Protein AF-A0A093XVV0-F1 (afdb_monomer)

InterPro domains:
  IPR002347 Short-chain dehydrogenase/reductase SDR [PF00106] (579-773)
  IPR002347 Short-chain dehydrogenase/reductase SDR [PR00081] (579-596)
  IPR002347 Short-chain dehydrogenase/reductase SDR [PR00081] (660-671)
  IPR002347 Short-chain dehydrogenase/reductase SDR [PR00081] (706-722)
  IPR002347 Short-chain dehydrogenase/reductase SDR [PR00081] (752-769)
  IPR007219 Xylanolytic transcriptional activator, regulatory domain [PF04082] (124-378)
  IPR007219 Xylanolytic transcriptional activator, regulatory domain [SM00906] (229-302)
  IPR036291 NAD(P)-binding domain superfamily [SSF51735] (574-810)
  IPR050987 ABC-transporter-regulating transcription factor-like [PTHR46910] (16-532)

Radius of gyration: 39.23 Å; Cα contacts (8 Å, |Δi|>4): 1080; chains: 1; bounding box: 95×96×108 Å

Nearest PDB structures (foldseek):
  4zgw-assembly1_A  TM=8.790E-01  e=2.803E-12  Serratia marcescens
  3v2g-assembly1_A  TM=8.925E-01  e=7.809E-12  Sinorhizobium meliloti 1021
  4oso-assembly1_B-2  TM=8.470E-01  e=8.413E-11  Streptomyces cyanogenus
  5wuw-assembly1_B-2  TM=8.421E-01  e=4.335E-10  Serratia marcescens
  5wul-assembly1_B  TM=8.349E-01  e=6.017E-10  Serratia marcescens

Secondary structure (DSSP, 8-state):
----TTHHHHHHHT--------------------------SHHHHHHHHHHHHHHHHHHHHHHHHHHHHHHHHHHTTS------PPP---------------------TT-----HHHHHHHHHHHHHTHHHHS--S-HHHHHHHHHHHHHS-GGG--HHHHHHHHHHHHHHHHTTTTS---THHHHHHHHHHHTTHHHHHHS---HHHHHHHHHHHHHHTTSS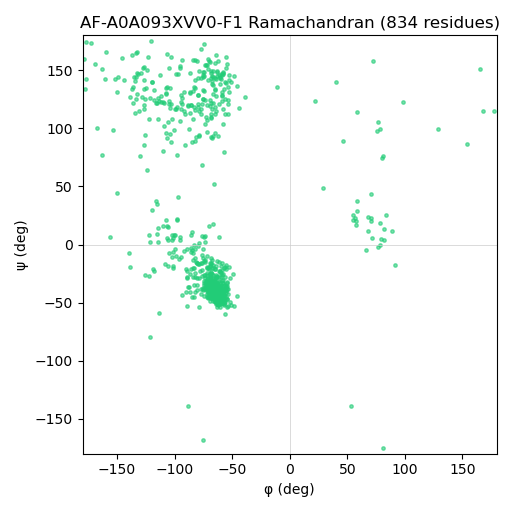--HHHHHHHHHHHHHHHHTTTTBGGGGTTS-HHHHHHHHHHHHHHHHHHHHHHHHHTPPPS--GGG-B-PPPPSS------------------TTEEE-TTS--EEEHHHHHHHHHHHHHHHHHHHT-HHHHHS-HHHHHHHHHHHHHHHHHHHHHS-GGGSTTTHHHHS-HHHHHHHHHHHHHHHHHHHHHTT--TT-HHHHHHHHHHHHH-----PPTTHHHHHHHHHHHHHHHHHSS---HHHHHHHHHHHHHHHHHHHHHHHH-TTSS--HHHHHHHHHHHHHHHHHHHHH--HHHHHHHHHHHHHHHHHHHSS---TTTTTS--SSSSB-SS--GGG-TT-GGG--BT-EEEEETTTSHHHHHHHHHHHHTTBSEEEEEES-HHHHHHHHHHHHHH-TT--SEEEEEE--TT-HHHHHHHHHHHHHHTTSPPEEEEEE----PPPP--STT--HHHHHHHHIIIIIIHHHHHHHHGGGEEEEEEEEEE--GGGTSSP-TT-HHHHHHHHHHHHHHHHHHHH-TTSEEEEEE--SB--TTTTTS---S---B-THHHHHHHHHHHSGGGGGGTT-EEETTB-HHHHHHTHHHHHHSSTT----TTS--

Foldseek 3Di:
DDDDLLVVLCVLLDDDDDDDDDDDDDPDDDDDDDDDDDDDDPVVVVVVVVVVVVVVVVVVVVVVVVVVVVVVVVVVVPPPDDDDDDDDDDDPDPDDDDDDDDDDDDDPQQLDDPDPVLLVQLLVLLCVFVCLQQVLDDSVVLVCLSVVQVVDDRVPHDLLSSLLSLLSNLVSVVLCVSVDPPNVSSVVSLVSSVSCLCCLLVHDDDSSSLSSLLSSLVQQLLDPDCPVSQVSLLSSLVSLVVCPLQAPVSPVPPDPVVNLSSVSSNLSSLLSQLLSCLVVLNARNDDPVSGHDDQQDPDQPPDDDDDDDDDDDDRRDGSWFAWPVRPDIDNLSSLSSSLSSLSNLLSCLPRDPVNVVDDPVRSVVSLVSSVVSLVSSVVVDDPCLFLQNVVPIHDLSVLLSSLLSLLSSLVSVCSSQVLFLPRCLNLVQLVCCLPPVRQRDGGPPLVVNLVSLLSSLVSVLPRDQDDSRSCSSRVRSNLSSLSSLLSVCVVPLDDDDPPRSVVSNVSNLVSLVVNCVVPVDPVSVVSSVSSCSSVVSVVVVDPPDLQSVPDRDPAPFFALEDDDLLQLQDLQLAQAAAEEEFEPCLWFLNLLLLLSNLNSHYQEYEYEEADPVSQVVSQVNSCVSNPVRRYHYHYFHDDLLDLVRLLVRLVVRCVSSVVAAHQEYEADDAAQQFFDAPPPDDPVSLVVRCSCLPSSLVSNCVNNVVRHDLAHEYEYAAAPLCADDDDHRRVSNNVSRVNSLVVQLVVCVVRVSYQYEYEHEAAADIPNCVPPDPPSNDHGDSNLSSSLSSVCSGPLNSLCGSFYYYSRHDSVRCSVCSVVSNPDCPRHRDDPPDDD

Mean predicted aligned error: 19.04 Å

pLDDT: mean 79.15, std 22.07, range [22.97, 98.75]

Structure (mmCIF, N/CA/C/O backbone):
data_AF-A0A093XVV0-F1
#
_entry.id   AF-A0A093XVV0-F1
#
loop_
_atom_site.group_PDB
_atom_site.id
_atom_site.type_symbol
_atom_site.label_atom_id
_atom_site.label_alt_id
_atom_site.label_comp_id
_atom_site.label_asym_id
_atom_site.label_entity_id
_atom_site.label_seq_id
_atom_site.pdbx_PDB_ins_code
_atom_site.Cartn_x
_atom_site.Cartn_y
_atom_site.Cartn_z
_atom_site.occupancy
_atom_site.B_iso_or_equiv
_atom_site.auth_seq_id
_atom_site.auth_comp_id
_atom_site.auth_asym_id
_atom_site.auth_atom_id
_atom_site.pdbx_PDB_model_num
ATOM 1 N N . MET A 1 1 ? -4.911 26.317 -41.797 1.00 25.27 1 MET A N 1
ATOM 2 C CA . MET A 1 1 ? -5.231 24.980 -41.267 1.00 25.27 1 MET A CA 1
ATOM 3 C C . MET A 1 1 ? -3.935 24.187 -41.222 1.00 25.27 1 MET A C 1
ATOM 5 O O . MET A 1 1 ? -3.570 23.595 -42.224 1.00 25.27 1 MET A O 1
ATOM 9 N N . ARG A 1 2 ? -3.163 24.327 -40.141 1.00 24.09 2 ARG A N 1
ATOM 10 C CA . ARG A 1 2 ? -1.991 23.500 -39.809 1.00 24.09 2 ARG A CA 1
ATOM 11 C C . ARG A 1 2 ? -1.905 23.468 -38.283 1.00 24.09 2 ARG A C 1
ATOM 13 O O . ARG A 1 2 ? -2.111 24.510 -37.657 1.00 24.09 2 ARG A O 1
ATOM 20 N N . ASN A 1 3 ? -1.746 22.259 -37.763 1.00 27.17 3 ASN A N 1
ATOM 21 C CA . ASN A 1 3 ? -2.127 21.827 -36.424 1.00 27.17 3 ASN A CA 1
ATOM 22 C C . ASN A 1 3 ? -1.099 22.192 -35.339 1.00 27.17 3 ASN A C 1
ATOM 24 O O . ASN A 1 3 ? 0.059 22.476 -35.624 1.00 27.17 3 ASN A O 1
ATOM 28 N N . SER A 1 4 ? -1.597 22.223 -34.101 1.00 28.94 4 SER A N 1
ATOM 29 C CA . SER A 1 4 ? -0.905 22.454 -32.824 1.00 28.94 4 SER A CA 1
ATOM 30 C C . SER A 1 4 ? -0.207 21.167 -32.327 1.00 28.94 4 SER A C 1
ATOM 32 O O . SER A 1 4 ? -0.681 20.088 -32.684 1.00 28.94 4 SER A O 1
ATOM 34 N N . PRO A 1 5 ? 0.824 21.232 -31.453 1.00 34.84 5 PRO A N 1
ATOM 35 C CA . PRO A 1 5 ? 1.536 20.063 -30.896 1.00 34.84 5 PRO A CA 1
ATOM 36 C C . PRO A 1 5 ? 0.657 19.017 -30.183 1.00 34.84 5 PRO A C 1
ATOM 38 O O . PRO A 1 5 ? 1.076 17.879 -30.022 1.00 34.84 5 PRO A O 1
ATOM 41 N N . ILE A 1 6 ? -0.572 19.368 -29.790 1.00 34.62 6 ILE A N 1
ATOM 42 C CA . ILE A 1 6 ? -1.520 18.439 -29.144 1.00 34.62 6 ILE A CA 1
ATOM 43 C C . ILE A 1 6 ? -2.152 17.464 -30.163 1.00 34.62 6 ILE A C 1
ATOM 45 O O . ILE A 1 6 ? -2.550 16.365 -29.805 1.00 34.62 6 ILE A O 1
ATOM 49 N N . CYS A 1 7 ? -2.168 17.807 -31.455 1.00 30.56 7 CYS A N 1
ATOM 50 C CA . CYS A 1 7 ? -2.808 16.998 -32.500 1.00 30.56 7 CYS A CA 1
ATOM 51 C C . CYS A 1 7 ? -1.950 15.800 -32.969 1.00 30.56 7 CYS A C 1
ATOM 53 O O . CYS A 1 7 ? -2.472 14.879 -33.589 1.00 30.56 7 CYS A O 1
ATOM 55 N N . ASN A 1 8 ? -0.641 15.793 -32.677 1.00 37.84 8 ASN A N 1
ATOM 56 C CA . ASN A 1 8 ? 0.254 14.676 -33.019 1.00 37.84 8 ASN A CA 1
ATOM 57 C C . ASN A 1 8 ? 0.120 13.482 -32.058 1.00 37.84 8 ASN A C 1
ATOM 59 O O . ASN A 1 8 ? 0.412 12.355 -32.448 1.00 37.84 8 ASN A O 1
ATOM 63 N N . ILE A 1 9 ? -0.375 13.706 -30.834 1.00 38.22 9 ILE A N 1
ATOM 64 C CA . ILE A 1 9 ? -0.679 12.629 -29.879 1.00 38.22 9 ILE A CA 1
ATOM 65 C C . ILE A 1 9 ? -1.814 11.746 -30.428 1.00 38.22 9 ILE A C 1
ATOM 67 O O . ILE A 1 9 ? -1.700 10.522 -30.408 1.00 38.22 9 ILE A O 1
ATOM 71 N N . ASP A 1 10 ? -2.848 12.353 -31.020 1.00 37.66 10 ASP A N 1
ATOM 72 C CA . ASP A 1 10 ? -3.985 11.630 -31.610 1.00 37.66 10 ASP A CA 1
ATOM 73 C C . ASP A 1 10 ? -3.591 10.815 -32.857 1.00 37.66 10 ASP A C 1
ATOM 75 O O . ASP A 1 10 ? -4.091 9.709 -33.069 1.00 37.66 10 ASP A O 1
ATOM 79 N N . PHE A 1 11 ? -2.653 11.325 -33.668 1.00 38.41 11 PHE A N 1
ATOM 80 C CA . PHE A 1 11 ? -2.152 10.640 -34.870 1.00 38.41 11 PHE A CA 1
ATOM 81 C C . PHE A 1 11 ? -1.317 9.388 -34.539 1.00 38.41 11 PHE A C 1
ATOM 83 O O . PHE A 1 11 ? -1.347 8.415 -35.288 1.00 38.41 11 PHE A O 1
ATOM 90 N N . ILE A 1 12 ? -0.614 9.385 -33.401 1.00 41.31 12 ILE A N 1
ATOM 91 C CA . ILE A 1 12 ? 0.257 8.284 -32.944 1.00 41.31 12 ILE A CA 1
ATOM 92 C C . ILE A 1 12 ? -0.513 7.240 -32.104 1.00 41.31 12 ILE A C 1
ATOM 94 O O . ILE A 1 12 ? -0.099 6.081 -32.041 1.00 41.31 12 ILE A O 1
ATOM 98 N N . LEU A 1 13 ? -1.647 7.616 -31.492 1.00 40.50 13 LEU A N 1
ATOM 99 C CA . LEU A 1 13 ? -2.481 6.745 -30.644 1.00 40.50 13 LEU A CA 1
ATOM 100 C C . LEU A 1 13 ? -3.732 6.160 -31.338 1.00 40.50 13 LEU A C 1
ATOM 102 O O . LEU A 1 13 ? -4.419 5.329 -30.749 1.00 40.50 13 LEU A O 1
ATOM 106 N N . GLY A 1 14 ? -4.014 6.522 -32.594 1.00 37.97 14 GLY A N 1
ATOM 107 C CA . GLY A 1 14 ? -4.939 5.779 -33.460 1.00 37.97 14 GLY A CA 1
ATOM 108 C C . GLY A 1 14 ? -6.435 5.844 -33.107 1.00 37.97 14 GLY A C 1
ATOM 109 O O . GLY A 1 14 ? -7.109 4.818 -33.204 1.00 37.97 14 GLY A O 1
ATOM 110 N N . GLN A 1 15 ? -6.998 7.013 -32.761 1.00 33.81 15 GLN A N 1
ATOM 111 C CA . GLN A 1 15 ? -8.463 7.185 -32.655 1.00 33.81 15 GLN A CA 1
ATOM 112 C C . GLN A 1 15 ? -9.018 8.456 -33.329 1.00 33.81 15 GLN A C 1
ATOM 114 O O . GLN A 1 15 ? -8.403 9.517 -33.348 1.00 33.81 15 GLN A O 1
ATOM 119 N N . MET A 1 16 ? -10.217 8.306 -33.912 1.00 27.69 16 MET A N 1
ATOM 120 C CA . MET A 1 16 ? -10.989 9.311 -34.654 1.00 27.69 16 MET A CA 1
ATOM 121 C C . MET A 1 16 ? -11.747 10.299 -33.740 1.00 27.69 16 MET A C 1
ATOM 123 O O . MET A 1 16 ? -12.594 9.882 -32.963 1.00 27.69 16 MET A O 1
ATOM 127 N N . SER A 1 17 ? -11.552 11.598 -34.009 1.00 30.33 17 SER A N 1
ATOM 128 C CA . SER A 1 17 ? -12.531 12.711 -33.983 1.00 30.33 17 SER A CA 1
ATOM 129 C C . SER A 1 17 ? -13.304 13.053 -32.691 1.00 30.33 17 SER A C 1
ATOM 131 O O . SER A 1 17 ? -14.309 12.416 -32.381 1.00 30.33 17 SER A O 1
ATOM 133 N N . LEU A 1 18 ? -13.016 14.245 -32.140 1.00 29.59 18 LEU A N 1
ATOM 134 C CA . LEU A 1 18 ? -14.017 15.279 -31.808 1.00 29.59 18 LEU A CA 1
ATOM 135 C C . LEU A 1 18 ? -13.384 16.690 -31.868 1.00 29.59 18 LEU A C 1
ATOM 137 O O . LEU A 1 18 ? -12.212 16.875 -31.557 1.00 29.59 18 LEU A O 1
ATOM 141 N N . ASP A 1 19 ? -14.167 17.655 -32.354 1.00 31.06 19 ASP A N 1
ATOM 142 C CA . ASP A 1 19 ? -13.790 18.986 -32.858 1.00 31.06 19 ASP A CA 1
ATOM 143 C C . ASP A 1 19 ? -12.765 19.798 -32.033 1.00 31.06 19 ASP A C 1
ATOM 145 O O . ASP A 1 19 ? -13.051 20.282 -30.939 1.00 31.06 19 ASP A O 1
ATOM 149 N N . CYS A 1 20 ? -11.602 20.081 -32.636 1.00 28.55 20 CYS A N 1
ATOM 150 C CA . CYS A 1 20 ? -10.628 21.057 -32.137 1.00 28.55 20 CYS A CA 1
ATOM 151 C C . CYS A 1 20 ? -10.631 22.318 -33.022 1.00 28.55 20 CYS A C 1
ATOM 153 O O . CYS A 1 20 ? -9.959 22.388 -34.054 1.00 28.55 20 CYS A O 1
ATOM 155 N N . THR A 1 21 ? -11.378 23.352 -32.629 1.00 28.06 21 THR A N 1
ATOM 156 C CA . THR A 1 21 ? -11.280 24.687 -33.241 1.00 28.06 21 THR A CA 1
ATOM 157 C C . THR A 1 21 ? -10.262 25.542 -32.493 1.00 28.06 21 THR A C 1
ATOM 159 O O . THR A 1 21 ? -10.625 26.334 -31.625 1.00 28.06 21 THR A O 1
ATOM 162 N N . TYR A 1 22 ? -8.981 25.433 -32.851 1.00 29.73 22 TYR A N 1
ATOM 163 C CA . TYR A 1 22 ? -7.986 26.434 -32.461 1.00 29.73 22 TYR A CA 1
ATOM 164 C C . TYR A 1 22 ? -7.082 26.824 -33.636 1.00 29.73 22 TYR A C 1
ATOM 166 O O . TYR A 1 22 ? -6.272 26.041 -34.131 1.00 29.73 22 TYR A O 1
ATOM 174 N N . THR A 1 23 ? -7.207 28.073 -34.087 1.00 26.28 23 THR A N 1
ATOM 175 C CA . THR A 1 23 ? -6.284 28.713 -35.035 1.00 26.28 23 THR A CA 1
ATOM 176 C C . THR A 1 23 ? -5.222 29.514 -34.285 1.00 26.28 23 THR A C 1
ATOM 178 O O . THR A 1 23 ? -5.555 30.454 -33.568 1.00 26.28 23 THR A O 1
ATOM 181 N N . ALA A 1 24 ? -3.945 29.197 -34.512 1.00 26.41 24 ALA A N 1
ATOM 182 C CA . ALA A 1 24 ? -2.809 29.958 -33.991 1.00 26.41 24 ALA A CA 1
ATOM 183 C C . ALA A 1 24 ? -2.793 31.422 -34.499 1.00 26.41 24 ALA A C 1
ATOM 185 O O . ALA A 1 24 ? -3.068 31.659 -35.684 1.00 26.41 24 ALA A O 1
ATOM 186 N N . PRO A 1 25 ? -2.389 32.416 -33.680 1.00 27.45 25 PRO A N 1
ATOM 187 C CA . PRO A 1 25 ? -2.110 33.755 -34.177 1.00 27.45 25 PRO A CA 1
ATOM 188 C C . PRO A 1 25 ? -0.802 33.750 -34.980 1.00 27.45 25 PRO A C 1
ATOM 190 O O . PRO A 1 25 ? 0.302 33.669 -34.443 1.00 27.45 25 PRO A O 1
ATOM 193 N N . CYS A 1 26 ? -0.930 33.865 -36.301 1.00 27.11 26 CYS A N 1
ATOM 194 C CA . CYS A 1 26 ? 0.183 34.142 -37.203 1.00 27.11 26 CYS A CA 1
ATOM 195 C C . CYS A 1 26 ? 0.714 35.560 -36.934 1.00 27.11 26 CYS A C 1
ATOM 197 O O . CYS A 1 26 ? -0.055 36.524 -36.973 1.00 27.11 26 CYS A O 1
ATOM 199 N N . ARG A 1 27 ? 2.032 35.726 -36.745 1.00 32.19 27 ARG A N 1
ATOM 200 C CA . ARG A 1 27 ? 2.683 37.044 -36.857 1.00 32.19 27 ARG A CA 1
ATOM 201 C C . ARG A 1 27 ? 2.506 37.549 -38.294 1.00 32.19 27 ARG A C 1
ATOM 203 O O . ARG A 1 27 ? 3.304 37.228 -39.166 1.00 32.19 27 ARG A O 1
ATOM 210 N N . LYS A 1 28 ? 1.458 38.331 -38.557 1.00 25.73 28 LYS A N 1
ATOM 211 C CA . LYS A 1 28 ? 1.384 39.199 -39.737 1.00 25.73 28 LYS A CA 1
ATOM 212 C C . LYS A 1 28 ? 1.788 40.606 -39.320 1.00 25.73 28 LYS A C 1
ATOM 214 O O . LYS A 1 28 ? 1.143 41.227 -38.481 1.00 25.73 28 LYS A O 1
ATOM 219 N N . SER A 1 29 ? 2.865 41.107 -39.913 1.00 38.34 29 SER A N 1
ATOM 220 C CA . SER A 1 29 ? 3.186 42.529 -39.891 1.00 38.34 29 SER A CA 1
ATOM 221 C C . SER A 1 29 ? 2.167 43.278 -40.752 1.00 38.34 29 SER A C 1
ATOM 223 O O . SER A 1 29 ? 2.097 43.041 -41.958 1.00 38.34 29 SER A O 1
ATOM 225 N N . THR A 1 30 ? 1.413 44.204 -40.165 1.00 24.67 30 THR A N 1
ATOM 226 C CA . THR A 1 30 ? 0.626 45.193 -40.921 1.00 24.67 30 THR A CA 1
ATOM 227 C C . THR A 1 30 ? 0.842 46.599 -40.353 1.00 24.67 30 THR A C 1
ATOM 229 O O . THR A 1 30 ? 1.138 46.746 -39.167 1.00 24.67 30 THR A O 1
ATOM 232 N N . PRO A 1 31 ? 0.796 47.638 -41.206 1.00 28.20 31 PRO A N 1
ATOM 233 C CA . PRO A 1 31 ? 1.583 48.850 -41.045 1.00 28.20 31 PRO A CA 1
ATOM 234 C C . PRO A 1 31 ? 0.909 49.897 -40.157 1.00 28.20 31 PRO A C 1
ATOM 236 O O . PRO A 1 31 ? -0.310 50.063 -40.149 1.00 28.20 31 PRO A O 1
ATOM 239 N N . ARG A 1 32 ? 1.749 50.655 -39.447 1.00 30.11 32 ARG A N 1
ATOM 240 C CA . ARG A 1 32 ? 1.385 51.791 -38.590 1.00 30.11 32 ARG A CA 1
ATOM 241 C C . ARG A 1 32 ? 0.534 52.821 -39.354 1.00 30.11 32 ARG A C 1
ATOM 243 O O . ARG A 1 32 ? 1.024 53.450 -40.290 1.00 30.11 32 ARG A O 1
ATOM 250 N N . LYS A 1 33 ? -0.687 53.091 -38.876 1.00 26.88 33 LYS A N 1
ATOM 251 C CA . LYS A 1 33 ? -1.415 54.349 -39.129 1.00 26.88 33 LYS A CA 1
ATOM 252 C C . LYS A 1 33 ? -1.676 55.076 -37.806 1.00 26.88 33 LYS A C 1
ATOM 254 O O . LYS A 1 33 ? -2.228 54.513 -36.870 1.00 26.88 33 LYS A O 1
ATOM 259 N N . ARG A 1 34 ? -1.214 56.329 -37.756 1.00 34.00 34 ARG A N 1
ATOM 260 C CA . ARG A 1 34 ? -1.317 57.304 -36.654 1.00 34.00 34 ARG A CA 1
ATOM 261 C C . ARG A 1 34 ? -2.769 57.704 -36.343 1.00 34.00 34 ARG A C 1
ATOM 263 O O . ARG A 1 34 ? -3.510 57.990 -37.278 1.00 34.00 34 ARG A O 1
ATOM 270 N N . ARG A 1 35 ? -3.074 57.891 -35.050 1.00 23.53 35 ARG A N 1
ATOM 271 C CA . ARG A 1 35 ? -3.930 58.949 -34.444 1.00 23.53 35 ARG A CA 1
ATOM 272 C C . ARG A 1 35 ? -3.709 58.913 -32.918 1.00 23.53 35 ARG A C 1
ATOM 274 O O . ARG A 1 35 ? -3.916 57.873 -32.315 1.00 23.53 35 ARG A O 1
ATOM 281 N N . SER A 1 36 ? -2.897 59.817 -32.363 1.00 24.19 36 SER A N 1
ATOM 282 C CA . SER A 1 36 ? -3.234 61.129 -31.762 1.00 24.19 36 SER A CA 1
ATOM 283 C C . SER A 1 36 ? -3.876 61.049 -30.364 1.00 24.19 36 SER A C 1
ATOM 285 O O . SER A 1 36 ? -5.078 60.848 -30.242 1.00 24.19 36 SER A O 1
ATOM 287 N N . SER A 1 37 ? -3.011 61.229 -29.357 1.00 33.50 37 SER A N 1
ATOM 288 C CA . SER A 1 37 ? -3.169 61.921 -28.061 1.00 33.50 37 SER A CA 1
ATOM 289 C C . SER A 1 37 ? -4.570 62.129 -27.466 1.00 33.50 37 SER A C 1
ATOM 291 O O . SER A 1 37 ? -5.359 62.891 -28.021 1.00 33.50 37 SER A O 1
ATOM 293 N N . THR A 1 38 ? -4.791 61.640 -26.237 1.00 32.31 38 THR A N 1
ATOM 294 C CA . THR A 1 38 ? -4.938 62.483 -25.020 1.00 32.31 38 THR A CA 1
ATOM 295 C C . THR A 1 38 ? -5.243 61.641 -23.771 1.00 32.31 38 THR A C 1
ATOM 297 O O . THR A 1 38 ? -6.306 61.035 -23.692 1.00 32.31 38 THR A O 1
ATOM 300 N N . LYS A 1 39 ? -4.300 61.648 -22.813 1.00 30.11 39 LYS A N 1
ATOM 301 C CA . LYS A 1 39 ? -4.445 61.714 -21.337 1.00 30.11 39 LYS A CA 1
ATOM 302 C C . LYS A 1 39 ? -3.232 61.070 -20.648 1.00 30.11 39 LYS A C 1
ATOM 304 O O . LYS A 1 39 ? -3.223 59.881 -20.354 1.00 30.11 39 LYS A O 1
ATOM 309 N N . SER A 1 40 ? -2.206 61.902 -20.463 1.00 44.72 40 SER A N 1
ATOM 310 C CA . SER A 1 40 ? -1.313 61.913 -19.298 1.00 44.72 40 SER A CA 1
ATOM 311 C C . SER A 1 40 ? -2.124 62.467 -18.099 1.00 44.72 40 SER A C 1
ATOM 313 O O . SER A 1 40 ? -3.169 63.078 -18.321 1.00 44.72 40 SER A O 1
ATOM 315 N N . ASP A 1 41 ? -1.858 62.189 -16.822 1.00 37.47 41 ASP A N 1
ATOM 316 C CA . ASP A 1 41 ? -0.608 62.441 -16.090 1.00 37.47 41 ASP A CA 1
ATOM 317 C C . ASP A 1 41 ? -0.409 61.506 -14.865 1.00 37.47 41 ASP A C 1
ATOM 319 O O . ASP A 1 41 ? 0.538 61.689 -14.103 1.00 37.47 41 ASP A O 1
ATOM 323 N N . ASP A 1 42 ? -1.267 60.498 -14.654 1.00 40.62 42 ASP A N 1
ATOM 324 C CA . ASP A 1 42 ? -1.315 59.753 -13.375 1.00 40.62 42 ASP A CA 1
ATOM 325 C C . ASP A 1 42 ? -0.280 58.606 -13.264 1.00 40.62 42 ASP A C 1
ATOM 327 O O . ASP A 1 42 ? 0.216 58.298 -12.181 1.00 40.62 42 ASP A O 1
ATOM 331 N N . ASP A 1 43 ? 0.129 58.007 -14.390 1.00 44.00 43 ASP A N 1
ATOM 332 C CA . ASP A 1 43 ? 1.042 56.846 -14.392 1.00 44.00 43 ASP A CA 1
ATOM 333 C C . ASP A 1 43 ? 2.525 57.221 -14.226 1.00 44.00 43 ASP A C 1
ATOM 335 O O . ASP A 1 43 ? 3.309 56.455 -13.664 1.00 44.00 43 ASP A O 1
ATOM 339 N N . THR A 1 44 ? 2.928 58.416 -14.670 1.00 47.78 44 THR A N 1
ATOM 340 C CA . THR A 1 44 ? 4.332 58.865 -14.625 1.00 47.78 44 THR A CA 1
ATOM 341 C C . THR A 1 44 ? 4.816 59.142 -13.204 1.00 47.78 44 THR A C 1
ATOM 343 O O . THR A 1 44 ? 5.951 58.803 -12.869 1.00 47.78 44 THR A O 1
ATOM 346 N N . SER A 1 45 ? 3.937 59.674 -12.350 1.00 48.94 45 SER A N 1
ATOM 347 C CA . SER A 1 45 ? 4.196 59.913 -10.925 1.00 48.94 45 SER A CA 1
ATOM 348 C C . SER A 1 45 ? 4.548 58.608 -10.198 1.00 48.94 45 SER A C 1
ATOM 350 O O . SER A 1 45 ? 5.591 58.508 -9.555 1.00 48.94 45 SER A O 1
ATOM 352 N N . ASN A 1 46 ? 3.745 57.562 -10.413 1.00 47.72 46 ASN A N 1
ATOM 353 C CA . ASN A 1 46 ? 3.887 56.267 -9.748 1.00 47.72 46 ASN A CA 1
ATOM 354 C C . ASN A 1 46 ? 5.165 55.518 -10.178 1.00 47.72 46 ASN A C 1
ATOM 356 O O . ASN A 1 46 ? 5.855 54.908 -9.360 1.00 47.72 46 ASN A O 1
ATOM 360 N N . THR A 1 47 ? 5.551 55.611 -11.454 1.00 54.53 47 THR A N 1
ATOM 361 C CA . THR A 1 47 ? 6.817 55.026 -11.925 1.00 54.53 47 THR A CA 1
ATOM 362 C C . THR A 1 47 ? 8.053 55.748 -11.400 1.00 54.53 47 THR A C 1
ATOM 364 O O . THR A 1 47 ? 9.048 55.088 -11.113 1.00 54.53 47 THR A O 1
ATOM 367 N N . GLN A 1 48 ? 7.999 57.070 -11.220 1.00 61.41 48 GLN A N 1
ATOM 368 C CA . GLN A 1 48 ? 9.144 57.847 -10.740 1.00 61.41 48 GLN A CA 1
ATOM 369 C C . GLN A 1 48 ? 9.416 57.589 -9.250 1.00 61.41 48 GLN A C 1
ATOM 371 O O . GLN A 1 48 ? 10.569 57.432 -8.853 1.00 61.41 48 GLN A O 1
ATOM 376 N N . SER A 1 49 ? 8.357 57.445 -8.443 1.00 60.56 49 SER A N 1
ATOM 377 C CA . SER A 1 49 ? 8.464 57.080 -7.023 1.00 60.56 49 SER A CA 1
ATOM 378 C C . SER A 1 49 ? 9.048 55.679 -6.827 1.00 60.56 49 SER A C 1
ATOM 380 O O . SER A 1 49 ? 9.855 55.453 -5.928 1.00 60.56 49 SER A O 1
ATOM 382 N N . ARG A 1 50 ? 8.672 54.728 -7.694 1.00 56.91 50 ARG A N 1
ATOM 383 C CA . ARG A 1 50 ? 9.191 53.351 -7.656 1.00 56.91 50 ARG A CA 1
ATOM 384 C C . ARG A 1 50 ? 10.648 53.259 -8.099 1.00 56.91 50 ARG A C 1
ATOM 386 O O . ARG A 1 50 ? 11.363 52.401 -7.592 1.00 56.91 50 ARG A O 1
ATOM 393 N N . LEU A 1 51 ? 11.081 54.130 -9.011 1.00 65.62 51 LEU A N 1
ATOM 394 C CA . LEU A 1 51 ? 12.475 54.189 -9.452 1.00 65.62 51 LEU A CA 1
ATOM 395 C C . LEU A 1 51 ? 13.381 54.756 -8.352 1.00 65.62 51 LEU A C 1
ATOM 397 O O . LEU A 1 51 ? 14.386 54.134 -8.033 1.00 65.62 51 LEU A O 1
ATOM 401 N N . GLN A 1 52 ? 12.965 55.845 -7.696 1.00 68.12 52 GLN A N 1
ATOM 402 C CA . GLN A 1 52 ? 13.703 56.409 -6.558 1.00 68.12 52 GLN A CA 1
ATOM 403 C C . GLN A 1 52 ? 13.821 55.416 -5.398 1.00 68.12 52 GLN A C 1
ATOM 405 O O . GLN A 1 52 ? 14.886 55.292 -4.809 1.00 68.12 52 GLN A O 1
ATOM 410 N N . HIS A 1 53 ? 12.761 54.656 -5.106 1.00 63.69 53 HIS A N 1
ATOM 411 C CA . HIS A 1 53 ? 12.803 53.638 -4.054 1.00 63.69 53 HIS A CA 1
ATOM 412 C C . HIS A 1 53 ? 13.771 52.484 -4.371 1.00 63.69 53 HIS A C 1
ATOM 414 O O . HIS A 1 53 ? 14.453 51.985 -3.478 1.00 63.69 53 HIS A O 1
ATOM 420 N N . LEU A 1 54 ? 13.854 52.071 -5.640 1.00 61.28 54 LEU A N 1
ATOM 421 C CA . LEU A 1 54 ? 14.799 51.042 -6.080 1.00 61.28 54 LEU A CA 1
ATOM 422 C C . LEU A 1 54 ? 16.247 51.544 -6.077 1.00 61.28 54 LEU A C 1
ATOM 424 O O . LEU A 1 54 ? 17.141 50.775 -5.740 1.00 61.28 54 LEU A O 1
ATOM 428 N N . GLU A 1 55 ? 16.483 52.814 -6.403 1.00 71.81 55 GLU A N 1
ATOM 429 C CA . GLU A 1 55 ? 17.817 53.422 -6.331 1.00 71.81 55 GLU A CA 1
ATOM 430 C C . GLU A 1 55 ? 18.320 53.503 -4.880 1.00 71.81 55 GLU A C 1
ATOM 432 O O . GLU A 1 55 ? 19.456 53.114 -4.619 1.00 71.81 55 GLU A O 1
ATOM 437 N N . THR A 1 56 ? 17.460 53.865 -3.918 1.00 76.75 56 THR A N 1
ATOM 438 C CA . THR A 1 56 ? 17.825 53.873 -2.486 1.00 76.75 56 THR A CA 1
ATOM 439 C C . THR A 1 56 ? 18.155 52.471 -1.959 1.00 76.75 56 THR A C 1
ATOM 441 O O . THR A 1 56 ? 19.129 52.297 -1.235 1.00 76.75 56 THR A O 1
ATOM 444 N N . LEU A 1 57 ? 17.395 51.448 -2.370 1.00 63.84 57 LEU A N 1
ATOM 445 C CA . LEU A 1 57 ? 17.650 50.052 -1.985 1.00 63.84 57 LEU A CA 1
ATOM 446 C C . LEU A 1 57 ? 18.969 49.509 -2.553 1.00 63.84 57 LEU A C 1
ATOM 448 O O . LEU A 1 57 ? 19.632 48.695 -1.912 1.00 63.84 57 LEU A O 1
ATOM 452 N N . VAL A 1 58 ? 19.355 49.942 -3.756 1.00 67.31 58 VAL A N 1
ATOM 453 C CA . VAL A 1 58 ? 20.633 49.556 -4.369 1.00 67.31 58 VAL A CA 1
ATOM 454 C C . VAL A 1 58 ? 21.805 50.251 -3.672 1.00 67.31 58 VAL A C 1
ATOM 456 O O . VAL A 1 58 ? 22.841 49.615 -3.475 1.00 67.31 58 VAL A O 1
ATOM 459 N N . GLU A 1 59 ? 21.651 51.505 -3.242 1.00 70.94 59 GLU A N 1
ATOM 460 C CA . GLU A 1 59 ? 22.669 52.199 -2.441 1.00 70.94 59 GLU A CA 1
ATOM 461 C C . GLU A 1 59 ? 22.857 51.542 -1.063 1.00 70.94 59 GLU A C 1
ATOM 463 O O . GLU A 1 59 ? 23.994 51.226 -0.710 1.00 70.94 59 GLU A O 1
ATOM 468 N N . GLU A 1 60 ? 21.774 51.198 -0.355 1.00 67.81 60 GLU A N 1
ATOM 469 C CA . GLU A 1 60 ? 21.840 50.475 0.930 1.00 67.81 60 GLU A CA 1
ATOM 470 C C . GLU A 1 60 ? 22.506 49.092 0.792 1.00 67.81 60 GLU A C 1
ATOM 472 O O . GLU A 1 60 ? 23.364 48.721 1.596 1.00 67.81 60 GLU A O 1
ATOM 477 N N . LEU A 1 61 ? 22.182 48.331 -0.260 1.00 58.94 61 LEU A N 1
ATOM 478 C CA . LEU A 1 61 ? 22.817 47.033 -0.535 1.00 58.94 61 LEU A CA 1
ATOM 479 C C . LEU A 1 61 ? 24.308 47.166 -0.868 1.00 58.94 61 LEU A C 1
ATOM 481 O O . LEU A 1 61 ? 25.101 46.302 -0.495 1.00 58.94 61 LEU A O 1
ATOM 485 N N . THR A 1 62 ? 24.705 48.248 -1.537 1.00 67.06 62 THR A N 1
ATOM 486 C CA . THR A 1 62 ? 26.108 48.493 -1.899 1.00 67.06 62 THR A CA 1
ATOM 487 C C . THR A 1 62 ? 26.943 48.883 -0.674 1.00 67.06 62 THR A C 1
ATOM 489 O O . THR A 1 62 ? 28.106 48.491 -0.567 1.00 67.06 62 THR A O 1
ATOM 492 N N . GLU A 1 63 ? 26.353 49.593 0.289 1.00 65.31 63 GLU A N 1
ATOM 493 C CA . GLU A 1 63 ? 26.991 49.919 1.570 1.00 65.31 63 GLU A CA 1
ATOM 494 C C . GLU A 1 63 ? 27.127 48.679 2.472 1.00 65.31 63 GLU A C 1
ATOM 496 O O . GLU A 1 63 ? 28.187 48.448 3.055 1.00 65.31 63 GLU A O 1
ATOM 501 N N . HIS A 1 64 ? 26.114 47.806 2.493 1.00 57.00 64 HIS A N 1
ATOM 502 C CA . HIS A 1 64 ? 26.157 46.532 3.221 1.00 57.00 64 HIS A CA 1
ATOM 503 C C . HIS A 1 64 ? 27.201 45.543 2.673 1.00 57.00 64 HIS A C 1
ATOM 505 O O . HIS A 1 64 ? 27.814 44.812 3.452 1.00 57.00 64 HIS A O 1
ATOM 511 N N . VAL A 1 65 ? 27.440 45.529 1.356 1.00 58.06 65 VAL A N 1
ATOM 512 C CA . VAL A 1 65 ? 28.491 44.696 0.743 1.00 58.06 65 VAL A CA 1
ATOM 513 C C . VAL A 1 65 ? 29.889 45.217 1.095 1.00 58.06 65 VAL A C 1
ATOM 515 O O . VAL A 1 65 ? 30.758 44.413 1.422 1.00 58.06 65 VAL A O 1
ATOM 518 N N . LYS A 1 66 ? 30.096 46.540 1.154 1.00 56.69 66 LYS A N 1
ATOM 519 C CA . LYS A 1 66 ? 31.380 47.122 1.589 1.00 56.69 66 LYS A CA 1
ATOM 520 C C . LYS A 1 66 ? 31.719 46.811 3.049 1.00 56.69 66 LYS A C 1
ATOM 522 O O . LYS A 1 66 ? 32.859 46.476 3.348 1.00 56.69 66 LYS A O 1
ATOM 527 N N . VAL A 1 67 ? 30.731 46.852 3.946 1.00 59.34 67 VAL A N 1
ATOM 528 C CA . VAL A 1 67 ? 30.926 46.490 5.364 1.00 59.34 67 VAL A CA 1
ATOM 529 C C . VAL A 1 67 ? 31.217 44.989 5.533 1.00 59.34 67 VAL A C 1
ATOM 531 O O . VAL A 1 67 ? 31.967 44.603 6.430 1.00 59.34 67 VAL A O 1
ATOM 534 N N . ALA A 1 68 ? 30.670 44.133 4.661 1.00 43.84 68 ALA A N 1
ATOM 535 C CA . ALA A 1 68 ? 30.943 42.694 4.661 1.00 43.84 68 ALA A CA 1
ATOM 536 C C . ALA A 1 68 ? 32.338 42.343 4.104 1.00 43.84 68 ALA A C 1
ATOM 538 O O . ALA A 1 68 ? 32.966 41.400 4.588 1.00 43.84 68 ALA A O 1
ATOM 539 N N . GLU A 1 69 ? 32.847 43.111 3.137 1.00 43.69 69 GLU A N 1
ATOM 540 C CA . GLU A 1 69 ? 34.207 42.953 2.604 1.00 43.69 69 GLU A CA 1
ATOM 541 C C . GLU A 1 69 ? 35.277 43.397 3.620 1.00 43.69 69 GLU A C 1
ATOM 543 O O . GLU A 1 69 ? 36.255 42.677 3.818 1.00 43.69 69 GLU A O 1
ATOM 548 N N . GLU A 1 70 ? 35.044 44.478 4.378 1.00 42.53 70 GLU A N 1
ATOM 549 C CA . GLU A 1 70 ? 35.937 44.903 5.474 1.00 42.53 70 GLU A CA 1
ATOM 550 C C . GLU A 1 70 ? 35.959 43.911 6.660 1.00 42.53 70 GLU A C 1
ATOM 552 O O . GLU A 1 70 ? 36.962 43.803 7.366 1.00 42.53 70 GLU A O 1
ATOM 557 N N . HIS A 1 71 ? 34.887 43.133 6.875 1.00 40.91 71 HIS A N 1
ATOM 558 C CA . HIS A 1 71 ? 34.833 42.101 7.924 1.00 40.91 71 HIS A CA 1
ATOM 559 C C . HIS A 1 71 ? 35.611 40.821 7.567 1.00 40.91 71 HIS A C 1
ATOM 561 O O . HIS A 1 71 ? 36.103 40.134 8.466 1.00 40.91 71 HIS A O 1
ATOM 567 N N . ASN A 1 72 ? 35.764 40.510 6.275 1.00 41.25 72 ASN A N 1
ATOM 568 C CA . ASN A 1 72 ? 36.525 39.343 5.816 1.00 41.25 72 ASN A CA 1
ATOM 569 C C . ASN A 1 72 ? 38.046 39.576 5.838 1.00 41.25 72 ASN A C 1
ATOM 571 O O . ASN A 1 72 ? 38.792 38.636 6.107 1.00 41.25 72 ASN A O 1
ATOM 575 N N . GLU A 1 73 ? 38.520 40.816 5.677 1.00 37.19 73 GLU A N 1
ATOM 576 C CA . GLU A 1 73 ? 39.956 41.133 5.792 1.00 37.19 73 GLU A CA 1
ATOM 577 C C . GLU A 1 73 ? 40.491 41.034 7.238 1.00 37.19 73 GLU A C 1
ATOM 579 O O . GLU A 1 73 ? 41.686 40.814 7.448 1.00 37.19 73 GLU A O 1
ATOM 584 N N . VAL A 1 74 ? 39.617 41.119 8.252 1.00 37.69 74 VAL A N 1
ATOM 585 C CA . VAL A 1 74 ? 39.984 40.945 9.674 1.00 37.69 74 VAL A CA 1
ATOM 586 C C . VAL A 1 74 ? 40.062 39.461 10.076 1.00 37.69 74 VAL A C 1
ATOM 588 O O . VAL A 1 74 ? 40.805 39.108 10.995 1.00 37.69 74 VAL A O 1
ATOM 591 N N . LEU A 1 75 ? 39.357 38.569 9.370 1.00 33.75 75 LEU A N 1
ATOM 592 C CA . LEU A 1 75 ? 39.357 37.122 9.638 1.00 33.75 75 LEU A CA 1
ATOM 593 C C . LEU A 1 75 ? 40.563 36.392 9.019 1.00 33.75 75 LEU A C 1
ATOM 595 O O . LEU A 1 75 ? 41.047 35.424 9.610 1.00 33.75 75 LEU A O 1
ATOM 599 N N . ASP A 1 76 ? 41.123 36.904 7.919 1.00 32.06 76 ASP A N 1
ATOM 600 C CA . ASP A 1 76 ? 42.305 36.323 7.259 1.00 32.06 76 ASP A CA 1
ATOM 601 C C . ASP A 1 76 ? 43.636 36.585 7.998 1.00 32.06 76 ASP A C 1
ATOM 603 O O . ASP A 1 76 ? 44.647 35.936 7.719 1.00 32.06 76 ASP A O 1
ATOM 607 N N . GLN A 1 77 ? 43.664 37.473 9.002 1.00 33.12 77 GLN A N 1
ATOM 608 C CA . GLN A 1 77 ? 44.882 37.773 9.774 1.00 33.12 77 GLN A CA 1
ATOM 609 C C . GLN A 1 77 ? 45.079 36.915 11.042 1.00 33.12 77 GLN A C 1
ATOM 611 O O . GLN A 1 77 ? 46.139 37.001 11.665 1.00 33.12 77 GLN A O 1
ATOM 616 N N . ILE A 1 78 ? 44.124 36.056 11.431 1.00 34.97 78 ILE A N 1
ATOM 617 C CA . ILE A 1 78 ? 44.184 35.307 12.710 1.00 34.97 78 ILE A CA 1
ATOM 618 C C . ILE A 1 78 ? 44.559 33.814 12.560 1.00 34.97 78 ILE A C 1
ATOM 620 O O . ILE A 1 78 ? 44.866 33.162 13.556 1.00 34.97 78 ILE A O 1
ATOM 624 N N . GLN A 1 79 ? 44.665 33.250 11.351 1.00 32.84 79 GLN A N 1
ATOM 625 C CA . GLN A 1 79 ? 44.929 31.805 11.173 1.00 32.84 79 GLN A CA 1
ATOM 626 C C . GLN A 1 79 ? 46.265 31.425 10.512 1.00 32.84 79 GLN A C 1
ATOM 628 O O . GLN A 1 79 ? 46.389 30.381 9.875 1.00 32.84 79 GLN A O 1
ATOM 633 N N . ILE A 1 80 ? 47.328 32.189 10.778 1.00 34.34 80 ILE A N 1
ATOM 634 C CA . ILE A 1 80 ? 48.710 31.709 10.611 1.00 34.34 80 ILE A CA 1
ATOM 635 C C . ILE A 1 80 ? 49.277 31.370 11.994 1.00 34.34 80 ILE A C 1
ATOM 637 O O . ILE A 1 80 ? 49.889 32.226 12.619 1.00 34.34 80 ILE A O 1
ATOM 641 N N . GLN A 1 81 ? 49.073 30.132 12.471 1.00 29.91 81 GLN A N 1
ATOM 642 C CA . GLN A 1 81 ? 50.039 29.332 13.259 1.00 29.91 81 GLN A CA 1
ATOM 643 C C . GLN A 1 81 ? 49.386 28.092 13.908 1.00 29.91 81 GLN A C 1
ATOM 645 O O . GLN A 1 81 ? 48.621 28.205 14.858 1.00 29.91 81 GLN A O 1
ATOM 650 N N . GLY A 1 82 ? 49.816 26.893 13.482 1.00 26.52 82 GLY A N 1
ATOM 651 C CA . GLY A 1 82 ? 49.851 25.701 14.347 1.00 26.52 82 GLY A CA 1
ATOM 652 C C . GLY A 1 82 ? 49.201 24.414 13.817 1.00 26.52 82 GLY A C 1
ATOM 653 O O . GLY A 1 82 ? 48.010 24.243 13.993 1.00 26.52 82 GLY A O 1
ATOM 654 N N . ARG A 1 83 ? 50.042 23.497 13.282 1.00 23.31 83 ARG A N 1
ATOM 655 C CA . ARG A 1 83 ? 50.025 21.996 13.332 1.00 23.31 83 ARG A CA 1
ATOM 656 C C . ARG A 1 83 ? 48.671 21.256 13.200 1.00 23.31 83 ARG A C 1
ATOM 658 O O . ARG A 1 83 ? 47.747 21.539 13.932 1.00 23.31 83 ARG A O 1
ATOM 665 N N . ARG A 1 84 ? 48.493 20.126 12.503 1.00 23.47 84 ARG A N 1
ATOM 666 C CA . ARG A 1 84 ? 49.282 19.101 11.771 1.00 23.47 84 ARG A CA 1
ATOM 667 C C . ARG A 1 84 ? 48.226 18.246 11.013 1.00 23.47 84 ARG A C 1
ATOM 669 O O . ARG A 1 84 ? 47.108 18.150 11.515 1.00 23.47 84 ARG A O 1
ATOM 676 N N . PRO A 1 85 ? 48.547 17.570 9.895 1.00 23.94 85 PRO A N 1
ATOM 677 C CA . PRO A 1 85 ? 47.565 16.795 9.136 1.00 23.94 85 PRO A CA 1
ATOM 678 C C . PRO A 1 85 ? 47.358 15.388 9.718 1.00 23.94 85 PRO A C 1
ATOM 680 O O . PRO A 1 85 ? 48.328 14.691 10.024 1.00 23.94 85 PRO A O 1
ATOM 683 N N . ILE A 1 86 ? 46.096 14.965 9.827 1.00 25.55 86 ILE A N 1
ATOM 684 C CA . ILE A 1 86 ? 45.691 13.565 10.006 1.00 25.55 86 ILE A CA 1
ATOM 685 C C . ILE A 1 86 ? 45.174 13.072 8.652 1.00 25.55 86 ILE A C 1
ATOM 687 O O . ILE A 1 86 ? 44.249 13.644 8.085 1.00 25.55 86 ILE A O 1
ATOM 691 N N . ASN A 1 87 ? 45.811 12.019 8.141 1.00 26.97 87 ASN A N 1
ATOM 692 C CA . ASN A 1 87 ? 45.434 11.310 6.922 1.00 26.97 87 ASN A CA 1
ATOM 693 C C . ASN A 1 87 ? 44.011 10.747 7.014 1.00 26.97 87 ASN A C 1
ATOM 695 O O . ASN A 1 87 ? 43.719 9.991 7.937 1.00 26.97 87 ASN A O 1
ATOM 699 N N . THR A 1 88 ? 43.196 10.979 5.987 1.00 23.23 88 THR A N 1
ATOM 700 C CA . THR A 1 88 ? 42.218 9.991 5.512 1.00 23.23 88 THR A CA 1
ATOM 701 C C . THR A 1 88 ? 42.205 9.989 3.988 1.00 23.23 88 THR A C 1
ATOM 703 O O . THR A 1 88 ? 42.159 11.014 3.317 1.00 23.23 88 THR A O 1
ATOM 706 N N . THR A 1 89 ? 42.379 8.786 3.470 1.00 28.72 89 THR A N 1
ATOM 707 C CA . THR A 1 89 ? 42.639 8.411 2.088 1.00 28.72 89 THR A CA 1
ATOM 708 C C . THR A 1 89 ? 41.335 8.421 1.295 1.00 28.72 89 THR A C 1
ATOM 710 O O . THR A 1 89 ? 40.377 7.768 1.696 1.00 28.72 89 THR A O 1
ATOM 713 N N . SER A 1 90 ? 41.296 9.101 0.150 1.00 23.97 90 SER A N 1
ATOM 714 C CA . SER A 1 90 ? 40.344 8.831 -0.937 1.00 23.97 90 SER A CA 1
ATOM 715 C C . SER A 1 90 ? 40.978 9.285 -2.246 1.00 23.97 90 SER A C 1
ATOM 717 O O . SER A 1 90 ? 41.080 10.466 -2.564 1.00 23.97 90 SER A O 1
ATOM 719 N N . THR A 1 91 ? 41.524 8.302 -2.946 1.00 23.66 91 THR A N 1
ATOM 720 C CA . THR A 1 91 ? 42.282 8.399 -4.188 1.00 23.66 91 THR A CA 1
ATOM 721 C C . THR A 1 91 ? 41.348 8.731 -5.350 1.00 23.66 91 THR A C 1
ATOM 723 O O . THR A 1 91 ? 40.578 7.890 -5.795 1.00 23.66 91 THR A O 1
ATOM 726 N N . SER A 1 92 ? 41.447 9.950 -5.874 1.00 23.19 92 SER A N 1
ATOM 727 C CA . SER A 1 92 ? 41.062 10.295 -7.248 1.00 23.19 92 SER A CA 1
ATOM 728 C C . SER A 1 92 ? 42.266 10.977 -7.879 1.00 23.19 92 SER A C 1
ATOM 730 O O . SER A 1 92 ? 42.454 12.186 -7.774 1.00 23.19 92 SER A O 1
ATOM 732 N N . THR A 1 93 ? 43.172 10.174 -8.429 1.00 23.66 93 THR A N 1
ATOM 733 C CA . THR A 1 93 ? 44.427 10.673 -8.983 1.00 23.66 93 THR A CA 1
ATOM 734 C C . THR A 1 93 ? 44.176 11.265 -10.369 1.00 23.66 93 THR A C 1
ATOM 736 O O . THR A 1 93 ? 44.244 10.567 -11.375 1.00 23.66 93 THR A O 1
ATOM 739 N N . ILE A 1 94 ? 43.950 12.577 -10.431 1.00 29.19 94 ILE A N 1
ATOM 740 C CA . ILE A 1 94 ? 44.360 13.376 -11.589 1.00 29.19 94 ILE A CA 1
ATOM 741 C C . ILE A 1 94 ? 45.881 13.491 -11.475 1.00 29.19 94 ILE A C 1
ATOM 743 O O . ILE A 1 94 ? 46.385 14.220 -10.625 1.00 29.19 94 ILE A O 1
ATOM 747 N N . THR A 1 95 ? 46.630 12.732 -12.279 1.00 23.86 95 THR A N 1
ATOM 748 C CA . THR A 1 95 ? 48.071 12.985 -12.441 1.00 23.86 95 THR A CA 1
ATOM 749 C C . THR A 1 95 ? 48.282 13.739 -13.743 1.00 23.86 95 THR A C 1
ATOM 751 O O . THR A 1 95 ? 48.322 13.159 -14.822 1.00 23.86 95 THR A O 1
ATOM 754 N N . THR A 1 96 ? 48.428 15.053 -13.630 1.00 27.12 96 THR A N 1
ATOM 755 C CA . THR A 1 96 ? 49.233 15.849 -14.555 1.00 27.12 96 THR A CA 1
ATOM 756 C C . THR A 1 96 ? 50.701 15.474 -14.365 1.00 27.12 96 THR A C 1
ATOM 758 O O . THR A 1 96 ? 51.259 15.734 -13.299 1.00 27.12 96 THR A O 1
ATOM 761 N N . VAL A 1 97 ? 51.343 14.913 -15.391 1.00 26.12 97 VAL A N 1
ATOM 762 C CA . VAL A 1 97 ? 52.805 14.953 -15.542 1.00 26.12 97 VAL A CA 1
ATOM 763 C C . VAL A 1 97 ? 53.136 15.279 -16.996 1.00 26.12 97 VAL A C 1
ATOM 765 O O . VAL A 1 97 ? 52.766 14.532 -17.892 1.00 26.12 97 VAL A O 1
ATOM 768 N N . GLY A 1 98 ? 53.871 16.380 -17.180 1.00 22.97 98 GLY A N 1
ATOM 769 C CA . GLY A 1 98 ? 54.866 16.541 -18.241 1.00 22.97 98 GLY A CA 1
ATOM 770 C C . GLY A 1 98 ? 54.353 16.854 -19.642 1.00 22.97 98 GLY A C 1
ATOM 771 O O . GLY A 1 98 ? 54.037 15.962 -20.419 1.00 22.97 98 GLY A O 1
ATOM 772 N N . VAL A 1 99 ? 54.400 18.136 -20.004 1.00 30.11 99 VAL A N 1
ATOM 773 C CA . VAL A 1 99 ? 54.507 18.551 -21.405 1.00 30.11 99 VAL A CA 1
ATOM 774 C C . VAL A 1 99 ? 55.898 18.153 -21.905 1.00 30.11 99 VAL A C 1
ATOM 776 O O . VAL A 1 99 ? 56.883 18.774 -21.519 1.00 30.11 99 VAL A O 1
ATOM 779 N N . GLU A 1 100 ? 55.965 17.162 -22.791 1.00 23.80 100 GLU A N 1
ATOM 780 C CA . GLU A 1 100 ? 57.026 17.050 -23.793 1.00 23.80 100 GLU A CA 1
ATOM 781 C C . GLU A 1 100 ? 56.388 16.945 -25.182 1.00 23.80 100 GLU A C 1
ATOM 783 O O . GLU A 1 100 ? 55.371 16.286 -25.396 1.00 23.80 100 GLU A O 1
ATOM 788 N N . HIS A 1 101 ? 56.953 17.708 -26.111 1.00 26.41 101 HIS A N 1
ATOM 789 C CA . HIS A 1 101 ? 56.435 17.940 -27.448 1.00 26.41 101 HIS A CA 1
ATOM 790 C C . HIS A 1 101 ? 56.442 16.688 -28.346 1.00 26.41 101 HIS A C 1
ATOM 792 O O . HIS A 1 101 ? 57.426 15.960 -28.401 1.00 26.41 101 HIS A O 1
ATOM 798 N N . ALA A 1 102 ? 55.389 16.620 -29.174 1.00 27.81 102 ALA A N 1
ATOM 799 C CA . ALA A 1 102 ? 55.268 15.955 -30.478 1.00 27.81 102 ALA A CA 1
ATOM 800 C C . ALA A 1 102 ? 55.095 14.421 -30.519 1.00 27.81 102 ALA A C 1
ATOM 802 O O . ALA A 1 102 ? 56.066 13.680 -30.453 1.00 27.81 102 ALA A O 1
ATOM 803 N N . ASP A 1 103 ? 53.868 13.966 -30.822 1.00 25.08 103 ASP A N 1
ATOM 804 C CA . ASP A 1 103 ? 53.615 13.181 -32.044 1.00 25.08 103 ASP A CA 1
ATOM 805 C C . ASP A 1 103 ? 52.118 13.195 -32.425 1.00 25.08 103 ASP A C 1
ATOM 807 O O . ASP A 1 103 ? 51.235 13.189 -31.565 1.00 25.08 103 ASP A O 1
ATOM 811 N N . GLN A 1 104 ? 51.822 13.257 -33.720 1.00 30.12 104 GLN A N 1
ATOM 812 C CA . GLN A 1 104 ? 50.466 13.283 -34.279 1.00 30.12 104 GLN A CA 1
ATOM 813 C C . GLN A 1 104 ? 49.824 11.880 -34.253 1.00 30.12 104 GLN A C 1
ATOM 815 O O . GLN A 1 104 ? 50.492 10.887 -34.508 1.00 30.12 104 GLN A O 1
ATOM 820 N N . GLY A 1 105 ? 48.510 11.813 -33.996 1.00 36.22 105 GLY A N 1
ATOM 821 C CA . GLY A 1 105 ? 47.600 10.722 -34.388 1.00 36.22 105 GLY A CA 1
ATOM 822 C C . GLY A 1 105 ? 48.051 9.273 -34.143 1.00 36.22 105 GLY A C 1
ATOM 823 O O . GLY A 1 105 ? 48.539 8.617 -35.058 1.00 36.22 105 GLY A O 1
ATOM 824 N N . LYS A 1 106 ? 47.760 8.704 -32.965 1.00 37.44 106 LYS A N 1
ATOM 825 C CA . LYS A 1 106 ? 47.790 7.242 -32.766 1.00 37.44 106 LYS A CA 1
ATOM 826 C C . LYS A 1 106 ? 46.440 6.718 -32.282 1.00 37.44 106 LYS A C 1
ATOM 828 O O . LYS A 1 106 ? 46.052 6.905 -31.136 1.00 37.44 106 LYS A O 1
ATOM 833 N N . ILE A 1 107 ? 45.759 6.031 -33.197 1.00 50.06 107 ILE A N 1
ATOM 834 C CA . ILE A 1 107 ? 44.725 5.021 -32.934 1.00 50.06 107 ILE A CA 1
ATOM 835 C C . ILE A 1 107 ? 45.267 4.036 -31.873 1.00 50.06 107 ILE A C 1
ATOM 837 O O . ILE A 1 107 ? 46.469 3.747 -31.913 1.00 50.06 107 ILE A O 1
ATOM 841 N N . PRO A 1 108 ? 44.451 3.487 -30.947 1.00 51.31 108 PRO A N 1
ATOM 842 C CA . PRO A 1 108 ? 44.927 2.496 -29.982 1.00 51.31 108 PRO A CA 1
ATOM 843 C C . PRO A 1 108 ? 45.615 1.338 -30.717 1.00 51.31 108 PRO A C 1
ATOM 845 O O . PRO A 1 108 ? 44.963 0.587 -31.443 1.00 51.31 108 PRO A O 1
ATOM 848 N N . GLY A 1 109 ? 46.935 1.199 -30.543 1.00 55.44 109 GLY A N 1
ATOM 849 C CA . GLY A 1 109 ? 47.831 0.401 -31.398 1.00 55.44 109 GLY A CA 1
ATOM 850 C C . GLY A 1 109 ? 47.634 -1.121 -31.395 1.00 55.44 109 GLY A C 1
ATOM 851 O O . GLY A 1 109 ? 48.529 -1.849 -31.802 1.00 55.44 109 GLY A O 1
ATOM 852 N N . SER A 1 110 ? 46.491 -1.622 -30.931 1.00 64.81 110 SER A N 1
ATOM 853 C CA . SER A 1 110 ? 46.188 -3.053 -30.900 1.00 64.81 110 SER A CA 1
ATOM 854 C C . SER A 1 110 ? 44.746 -3.393 -31.309 1.00 64.81 110 SER A C 1
ATOM 856 O O . SER A 1 110 ? 44.509 -4.541 -31.681 1.00 64.81 110 SER A O 1
ATOM 858 N N . MET A 1 111 ? 43.788 -2.437 -31.269 1.00 82.19 111 MET A N 1
ATOM 859 C CA . MET A 1 111 ? 42.329 -2.677 -31.432 1.00 82.19 111 MET A CA 1
ATOM 860 C C . MET A 1 111 ? 41.913 -4.083 -30.964 1.00 82.19 111 MET A C 1
ATOM 862 O O . MET A 1 111 ? 41.300 -4.877 -31.690 1.00 82.19 111 MET A O 1
ATOM 866 N N . TYR A 1 112 ? 42.371 -4.432 -29.762 1.00 84.12 112 TYR A N 1
ATOM 867 C CA . TYR A 1 112 ? 42.336 -5.803 -29.287 1.00 84.12 112 TYR A CA 1
ATOM 868 C C . TYR A 1 112 ? 40.915 -6.171 -28.880 1.00 84.12 112 TYR A C 1
ATOM 870 O O . TYR A 1 112 ? 40.257 -5.437 -28.137 1.00 84.12 112 TYR A O 1
ATOM 878 N N . LEU A 1 113 ? 40.470 -7.339 -29.330 1.00 86.00 113 LEU A N 1
ATOM 879 C CA . LEU A 1 113 ? 39.266 -8.006 -28.858 1.00 86.00 113 LEU A CA 1
ATOM 880 C C . LEU A 1 113 ? 39.634 -9.434 -28.435 1.00 86.00 113 LEU A C 1
ATOM 882 O O . LEU A 1 113 ? 40.586 -9.995 -28.986 1.00 86.00 113 LEU A O 1
ATOM 886 N N . PRO A 1 114 ? 38.887 -10.046 -27.497 1.00 88.88 114 PRO A N 1
ATOM 887 C CA . PRO A 1 114 ? 39.057 -11.459 -27.172 1.00 88.88 114 PRO A CA 1
ATOM 888 C C . PRO A 1 114 ? 38.921 -12.352 -28.419 1.00 88.88 114 PRO A C 1
ATOM 890 O O . PRO A 1 114 ? 38.344 -11.922 -29.418 1.00 88.88 114 PRO A O 1
ATOM 893 N N . PRO A 1 115 ? 39.403 -13.603 -28.394 1.00 89.69 115 PRO A N 1
ATOM 894 C CA . PRO A 1 115 ? 39.249 -14.527 -29.517 1.00 89.69 115 PRO A CA 1
ATOM 895 C C . PRO A 1 115 ? 37.794 -14.671 -29.996 1.00 89.69 115 PRO A C 1
ATOM 897 O O . PRO A 1 115 ? 36.866 -14.660 -29.186 1.00 89.69 115 PRO A O 1
ATOM 900 N N . LEU A 1 116 ? 37.595 -14.868 -31.305 1.00 90.12 116 LEU A N 1
ATOM 901 C CA . LEU A 1 116 ? 36.262 -14.934 -31.925 1.00 90.12 116 LEU A CA 1
ATOM 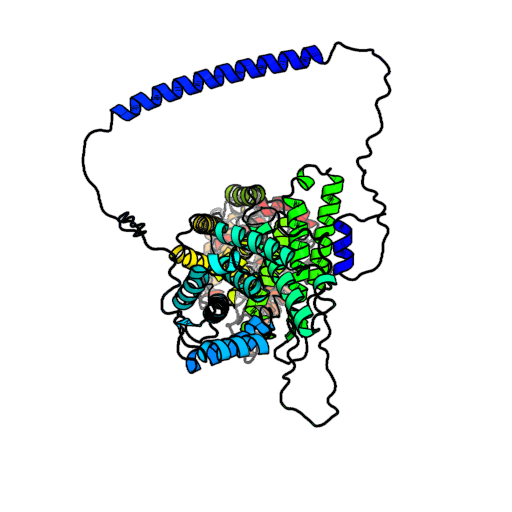902 C C . LEU A 1 116 ? 35.339 -15.971 -31.263 1.00 90.12 116 LEU A C 1
ATOM 904 O O . LEU A 1 116 ? 34.163 -15.692 -31.061 1.00 90.12 116 LEU A O 1
ATOM 908 N N . HIS A 1 117 ? 35.869 -17.132 -30.864 1.00 88.94 117 HIS A N 1
ATOM 909 C CA . HIS A 1 117 ? 35.092 -18.181 -30.190 1.00 88.94 117 HIS A CA 1
ATOM 910 C C . HIS A 1 117 ? 34.552 -17.760 -28.811 1.00 88.94 117 HIS A C 1
ATOM 912 O O . HIS A 1 117 ? 33.587 -18.349 -28.337 1.00 88.94 117 HIS A O 1
ATOM 918 N N . HIS A 1 118 ? 35.139 -16.741 -28.175 1.00 87.88 118 HIS A N 1
ATOM 919 C CA . HIS A 1 118 ? 34.609 -16.142 -26.948 1.00 87.88 118 HIS A CA 1
ATOM 920 C C . HIS A 1 118 ? 33.612 -15.013 -27.232 1.00 87.88 118 HIS A C 1
ATOM 922 O O . HIS A 1 118 ? 32.635 -14.868 -26.503 1.00 87.88 118 HIS A O 1
ATOM 928 N N . VAL A 1 119 ? 33.836 -14.216 -28.281 1.00 90.12 119 VAL A N 1
ATOM 929 C CA . VAL A 1 119 ? 32.981 -13.061 -28.613 1.00 90.12 119 VAL A CA 1
ATOM 930 C C . VAL A 1 119 ? 31.674 -13.485 -29.279 1.00 90.12 119 VAL A C 1
ATOM 932 O O . VAL A 1 119 ? 30.615 -12.966 -28.930 1.00 90.12 119 VAL A O 1
ATOM 935 N N . LEU A 1 120 ? 31.721 -14.444 -30.205 1.00 91.06 120 LEU A N 1
ATOM 936 C CA . LEU A 1 120 ? 30.567 -14.829 -31.017 1.00 91.06 120 LEU A CA 1
ATOM 937 C C . LEU A 1 120 ? 29.365 -15.321 -30.182 1.00 91.06 120 LEU A C 1
ATOM 939 O O . LEU A 1 120 ? 28.265 -14.826 -30.431 1.00 91.06 120 LEU A O 1
ATOM 943 N N . PRO A 1 121 ? 29.529 -16.175 -29.147 1.00 89.62 121 PRO A N 1
ATOM 944 C CA . PRO A 1 121 ? 28.407 -16.576 -28.293 1.00 89.62 121 PRO A CA 1
ATOM 945 C C . PRO A 1 121 ? 27.776 -15.407 -27.524 1.00 89.62 121 PRO A C 1
ATOM 947 O O . PRO A 1 121 ? 26.568 -15.391 -27.302 1.00 89.62 121 PRO A O 1
ATOM 950 N N . ILE A 1 122 ? 28.574 -14.411 -27.119 1.00 90.12 122 ILE A N 1
ATOM 951 C CA . ILE A 1 122 ? 28.075 -13.221 -26.412 1.00 90.12 122 ILE A CA 1
ATOM 952 C C . ILE A 1 122 ? 27.247 -12.356 -27.368 1.00 90.12 122 ILE A C 1
ATOM 954 O O . ILE A 1 122 ? 26.154 -11.921 -27.012 1.00 90.12 122 ILE A O 1
ATOM 958 N N . VAL A 1 123 ? 27.738 -12.151 -28.595 1.00 90.81 123 VAL A N 1
ATOM 959 C CA . VAL A 1 123 ? 27.025 -11.407 -29.645 1.00 90.81 123 VAL A CA 1
ATOM 960 C C . VAL A 1 123 ? 25.711 -12.099 -30.016 1.00 90.81 123 VAL A C 1
ATOM 962 O O . VAL A 1 123 ? 24.693 -11.426 -30.148 1.00 90.81 123 VAL A O 1
ATOM 965 N N . GLN A 1 124 ? 25.698 -13.428 -30.138 1.00 89.88 124 GLN A N 1
ATOM 966 C CA . GLN A 1 124 ? 24.475 -14.191 -30.415 1.00 89.88 124 GLN A CA 1
ATOM 967 C C . GLN A 1 124 ? 23.437 -14.023 -29.299 1.00 89.88 124 GLN A C 1
ATOM 969 O O . GLN A 1 124 ? 22.303 -13.644 -29.578 1.00 89.88 124 GLN A O 1
ATOM 974 N N . ARG A 1 125 ? 23.837 -14.158 -28.027 1.00 86.62 125 ARG A N 1
ATOM 975 C CA . ARG A 1 125 ? 22.927 -13.906 -26.894 1.00 86.62 125 ARG A CA 1
ATOM 976 C C . ARG A 1 125 ? 22.414 -12.471 -26.860 1.00 86.62 125 ARG A C 1
ATOM 978 O O . ARG A 1 125 ? 21.246 -12.252 -26.553 1.00 86.62 125 ARG A O 1
ATOM 985 N N . PHE A 1 126 ? 23.262 -11.487 -27.163 1.00 91.00 126 PHE A N 1
ATOM 986 C CA . PHE A 1 126 ? 22.838 -10.091 -27.298 1.00 91.00 126 PHE A CA 1
ATOM 987 C C . PHE A 1 126 ? 21.760 -9.938 -28.377 1.00 91.00 126 PHE A C 1
ATOM 989 O O . PHE A 1 126 ? 20.758 -9.262 -28.143 1.00 91.00 126 PHE A O 1
ATOM 996 N N . LEU A 1 127 ? 21.943 -10.594 -29.528 1.00 90.12 127 LEU A N 1
ATOM 997 C CA . LEU A 1 127 ? 20.990 -10.565 -30.634 1.00 90.12 127 LEU A CA 1
ATOM 998 C C . LEU A 1 127 ? 19.637 -11.185 -30.259 1.00 90.12 127 LEU A C 1
ATOM 1000 O O . LEU A 1 127 ? 18.603 -10.609 -30.585 1.00 90.12 127 LEU A O 1
ATOM 1004 N N . GLU A 1 128 ? 19.651 -12.305 -29.539 1.00 85.62 128 GLU A N 1
ATOM 1005 C CA . GLU A 1 128 ? 18.461 -13.065 -29.124 1.00 85.62 128 GLU A CA 1
ATOM 1006 C C . GLU A 1 128 ? 17.689 -12.444 -27.948 1.00 85.62 128 GLU A C 1
ATOM 1008 O O . GLU A 1 128 ? 16.542 -12.812 -27.710 1.00 85.62 128 GLU A O 1
ATOM 1013 N N . SER A 1 129 ? 18.288 -11.509 -27.203 1.00 84.75 129 SER A N 1
ATOM 1014 C CA . SER A 1 129 ? 17.678 -10.929 -25.998 1.00 84.75 129 SER A CA 1
ATOM 1015 C C . SER A 1 129 ? 17.517 -9.412 -26.094 1.00 84.75 129 SER A C 1
ATOM 1017 O O . SER A 1 129 ? 16.431 -8.911 -26.393 1.00 84.75 129 SER A O 1
ATOM 1019 N N . PHE A 1 130 ? 18.597 -8.663 -25.870 1.00 88.25 130 PHE A N 1
ATOM 1020 C CA . PHE A 1 130 ? 18.562 -7.207 -25.835 1.00 88.25 130 PHE A CA 1
ATOM 1021 C C . PHE A 1 130 ? 18.182 -6.620 -27.193 1.00 88.25 130 PHE A C 1
ATOM 1023 O O . PHE A 1 130 ? 17.243 -5.837 -27.278 1.00 88.25 130 PHE A O 1
ATOM 1030 N N . ASN A 1 131 ? 18.855 -7.042 -28.266 1.00 91.06 131 ASN A N 1
ATOM 1031 C CA . ASN A 1 131 ? 18.605 -6.516 -29.606 1.00 91.06 131 ASN A CA 1
ATOM 1032 C C . ASN A 1 131 ? 17.265 -6.992 -30.189 1.00 91.06 131 ASN A C 1
ATOM 1034 O O . ASN A 1 131 ? 16.689 -6.314 -31.034 1.00 91.06 131 ASN A O 1
ATOM 1038 N N . ALA A 1 132 ? 16.755 -8.148 -29.754 1.00 87.50 132 ALA A N 1
ATOM 1039 C CA . ALA A 1 132 ? 15.416 -8.599 -30.125 1.00 87.50 132 ALA A CA 1
ATOM 1040 C C . ALA A 1 132 ? 14.336 -7.647 -29.580 1.00 87.50 132 ALA A C 1
ATOM 1042 O O . ALA A 1 132 ? 13.349 -7.388 -30.265 1.00 87.50 132 ALA A O 1
ATOM 1043 N N . THR A 1 133 ? 14.563 -7.076 -28.392 1.00 89.31 133 THR A N 1
ATOM 1044 C CA . THR A 1 133 ? 13.641 -6.142 -27.724 1.00 89.31 133 THR A CA 1
ATOM 1045 C C . THR A 1 133 ? 13.862 -4.687 -28.159 1.00 89.31 133 THR A C 1
ATOM 1047 O O . THR A 1 133 ? 12.903 -3.955 -28.394 1.00 89.31 133 THR A O 1
ATOM 1050 N N . LEU A 1 134 ? 15.120 -4.264 -28.302 1.00 90.88 134 LEU A N 1
ATOM 1051 C CA . LEU A 1 134 ? 15.535 -2.934 -28.753 1.00 90.88 134 LEU A CA 1
ATOM 1052 C C . LEU A 1 134 ? 16.487 -3.082 -29.955 1.00 90.88 134 LEU A C 1
ATOM 1054 O O . LEU A 1 134 ? 17.686 -3.287 -29.759 1.00 90.88 134 LEU A O 1
ATOM 1058 N N . PRO A 1 135 ? 15.979 -3.017 -31.201 1.00 91.44 135 PRO A N 1
ATOM 1059 C CA . PRO A 1 135 ? 16.709 -3.430 -32.405 1.00 91.44 135 PRO A CA 1
ATOM 1060 C C . PRO A 1 135 ? 17.776 -2.424 -32.872 1.00 91.44 135 PRO A C 1
ATOM 1062 O O . PRO A 1 135 ? 17.677 -1.836 -33.954 1.00 91.44 135 PRO A O 1
ATOM 1065 N N . LEU A 1 136 ? 18.845 -2.271 -32.080 1.00 93.94 136 LEU A N 1
ATOM 1066 C CA . LEU A 1 136 ? 19.987 -1.397 -32.373 1.00 93.94 136 LEU A CA 1
ATOM 1067 C C . LEU A 1 136 ? 20.726 -1.798 -33.641 1.00 93.94 136 LEU A C 1
ATOM 1069 O O . LEU A 1 136 ? 21.091 -0.929 -34.433 1.00 93.94 136 LEU A O 1
ATOM 1073 N N . PHE A 1 137 ? 20.891 -3.097 -33.872 1.00 93.38 137 PHE A N 1
ATOM 1074 C CA . PHE A 1 137 ? 21.577 -3.647 -35.032 1.00 93.38 137 PHE A CA 1
ATOM 1075 C C . PHE A 1 137 ? 20.703 -4.621 -35.822 1.00 93.38 137 PHE A C 1
ATOM 1077 O O . PHE A 1 137 ? 19.889 -5.367 -35.277 1.00 93.38 137 PHE A O 1
ATOM 1084 N N . HIS A 1 138 ? 20.951 -4.684 -37.129 1.00 90.12 138 HIS A N 1
ATOM 1085 C CA . HIS A 1 138 ? 20.460 -5.766 -37.971 1.00 90.12 138 HIS A CA 1
ATOM 1086 C C . HIS A 1 138 ? 21.314 -7.022 -37.730 1.00 90.12 138 HIS A C 1
ATOM 1088 O O . HIS A 1 138 ? 22.522 -6.979 -37.972 1.00 90.12 138 HIS A O 1
ATOM 1094 N N . ALA A 1 139 ? 20.711 -8.138 -37.302 1.00 87.94 139 ALA A N 1
ATOM 1095 C CA . ALA A 1 139 ? 21.433 -9.346 -36.873 1.00 87.94 139 ALA A CA 1
ATOM 1096 C C . ALA A 1 139 ? 22.474 -9.833 -37.896 1.00 87.94 139 ALA A C 1
ATOM 1098 O O . ALA A 1 139 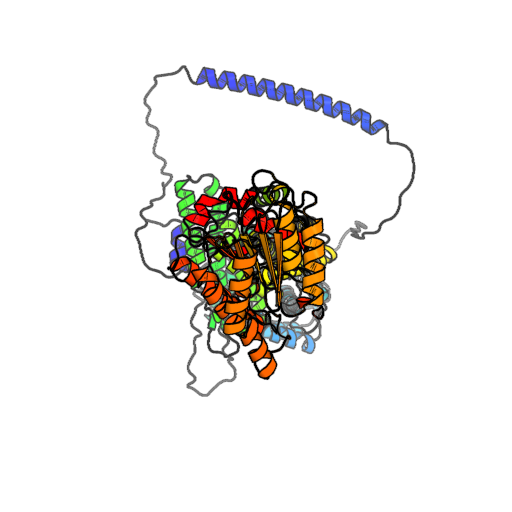? 23.660 -9.939 -37.582 1.00 87.94 139 ALA A O 1
ATOM 1099 N N . GLN A 1 140 ? 22.063 -10.017 -39.155 1.00 86.62 140 GLN A N 1
ATOM 1100 C CA . GLN A 1 140 ? 22.956 -10.493 -40.216 1.00 86.62 140 GLN A CA 1
ATOM 1101 C C . GLN A 1 140 ? 24.072 -9.497 -40.557 1.00 86.62 140 GLN A C 1
ATOM 1103 O O . GLN A 1 140 ? 25.163 -9.880 -40.977 1.00 86.62 140 GLN A O 1
ATOM 1108 N N . THR A 1 141 ? 23.818 -8.200 -40.393 1.00 89.38 141 THR A N 1
ATOM 1109 C CA . THR A 1 141 ? 24.817 -7.166 -40.685 1.00 89.38 141 THR A CA 1
ATOM 1110 C C . THR A 1 141 ? 25.835 -7.095 -39.556 1.00 89.38 141 THR A C 1
ATOM 1112 O O . THR A 1 141 ? 27.027 -7.008 -39.833 1.00 89.38 141 THR A O 1
ATOM 1115 N N . LEU A 1 142 ? 25.397 -7.242 -38.301 1.00 92.62 142 LEU A N 1
ATOM 1116 C CA . LEU A 1 142 ? 26.289 -7.311 -37.148 1.00 92.62 142 LEU A CA 1
ATOM 1117 C C . LEU A 1 142 ? 27.172 -8.564 -37.179 1.00 92.62 142 LEU A C 1
ATOM 1119 O O . LEU A 1 142 ? 28.377 -8.457 -36.979 1.00 92.62 142 LEU A O 1
ATOM 1123 N N . LEU A 1 143 ? 26.612 -9.740 -37.474 1.00 92.12 143 LEU A N 1
ATOM 1124 C CA . LEU A 1 143 ? 27.396 -10.977 -37.568 1.00 92.12 143 LEU A CA 1
ATOM 1125 C C . LEU A 1 143 ? 28.434 -10.904 -38.693 1.00 92.12 143 LEU A C 1
ATOM 1127 O O . LEU A 1 143 ? 29.597 -11.243 -38.474 1.00 92.12 143 LEU A O 1
ATOM 1131 N N . ARG A 1 144 ? 28.056 -10.387 -39.872 1.00 92.62 144 ARG A N 1
ATOM 1132 C CA . ARG A 1 144 ? 29.010 -10.124 -40.964 1.00 92.62 144 ARG A CA 1
ATOM 1133 C C . ARG A 1 144 ? 30.090 -9.126 -40.553 1.00 92.62 144 ARG A C 1
ATOM 1135 O O . ARG A 1 144 ? 31.251 -9.349 -40.876 1.00 92.62 144 ARG A O 1
ATOM 1142 N N . LEU A 1 145 ? 29.732 -8.072 -39.818 1.00 93.50 145 LEU A N 1
ATOM 1143 C CA . LEU A 1 145 ? 30.681 -7.090 -39.294 1.00 93.50 145 LEU A CA 1
ATOM 1144 C C . LEU A 1 145 ? 31.683 -7.735 -38.327 1.00 93.50 145 LEU A C 1
ATOM 1146 O O . LEU A 1 145 ? 32.882 -7.508 -38.463 1.00 93.50 145 LEU A O 1
ATOM 1150 N N . VAL A 1 146 ? 31.221 -8.592 -37.411 1.00 93.12 146 VAL A N 1
ATOM 1151 C CA . VAL A 1 146 ? 32.088 -9.326 -36.476 1.00 93.12 146 VAL A CA 1
ATOM 1152 C C . VAL A 1 146 ? 33.023 -10.263 -37.240 1.00 93.12 146 VAL A C 1
ATOM 1154 O O . VAL A 1 146 ? 34.237 -10.166 -37.093 1.00 93.12 146 VAL A O 1
ATOM 1157 N N . HIS A 1 147 ? 32.502 -11.137 -38.103 1.00 91.62 147 HIS A N 1
ATOM 1158 C CA . HIS A 1 147 ? 33.340 -12.058 -38.879 1.00 91.62 147 HIS A CA 1
ATOM 1159 C C . HIS A 1 147 ? 34.330 -11.324 -39.791 1.00 91.62 147 HIS A C 1
ATOM 1161 O O . HIS A 1 147 ? 35.505 -11.696 -39.852 1.00 91.62 147 HIS A O 1
ATOM 1167 N N . GLY A 1 148 ? 33.882 -10.250 -40.444 1.00 89.31 148 GLY A N 1
ATOM 1168 C CA . GLY A 1 148 ? 34.730 -9.370 -41.238 1.00 89.31 148 GLY A CA 1
ATOM 1169 C C . GLY A 1 148 ? 35.865 -8.793 -40.399 1.00 89.31 148 GLY A C 1
ATOM 1170 O O . GLY A 1 148 ? 37.023 -8.919 -40.782 1.00 89.31 148 GLY A O 1
ATOM 1171 N N . PHE A 1 149 ? 35.575 -8.262 -39.212 1.00 90.19 149 PHE A N 1
ATOM 1172 C CA . PHE A 1 149 ? 36.578 -7.679 -38.321 1.00 90.19 149 PHE A CA 1
ATOM 1173 C C . PHE A 1 149 ? 37.711 -8.651 -37.948 1.00 90.19 149 PHE A C 1
ATOM 1175 O O . PHE A 1 149 ? 38.885 -8.280 -37.982 1.00 90.19 149 PHE A O 1
ATOM 1182 N N . TYR A 1 150 ? 37.381 -9.908 -37.632 1.00 90.00 150 TYR A N 1
ATOM 1183 C CA . TYR A 1 150 ? 38.379 -10.933 -37.288 1.00 90.00 150 TYR A CA 1
ATOM 1184 C C . TYR A 1 150 ? 39.137 -11.495 -38.495 1.00 90.00 150 TYR A C 1
ATOM 1186 O O . TYR A 1 150 ? 40.184 -12.110 -38.306 1.00 90.00 150 TYR A O 1
ATOM 1194 N N . SER A 1 151 ? 38.635 -11.274 -39.710 1.00 87.19 151 SER A N 1
ATOM 1195 C CA . SER A 1 151 ? 39.299 -11.691 -40.950 1.00 87.19 151 SER A CA 1
ATOM 1196 C C . SER A 1 151 ? 40.392 -10.711 -41.401 1.00 87.19 151 SER A C 1
ATOM 1198 O O . SER A 1 151 ? 41.209 -11.070 -42.243 1.00 87.19 151 SER A O 1
ATOM 1200 N N . HIS A 1 152 ? 40.428 -9.493 -40.843 1.00 83.88 152 HIS A N 1
ATOM 1201 C CA . HIS A 1 152 ? 41.414 -8.461 -41.178 1.00 83.88 152 HIS A CA 1
ATOM 1202 C C . HIS A 1 152 ? 42.565 -8.400 -40.163 1.00 83.88 152 HIS A C 1
ATOM 1204 O O . HIS A 1 152 ? 42.381 -8.578 -38.949 1.00 83.88 152 HIS A O 1
ATOM 1210 N N . GLU A 1 153 ? 43.760 -8.070 -40.660 1.00 76.44 153 GLU A N 1
ATOM 1211 C CA . GLU A 1 153 ? 44.929 -7.801 -39.823 1.00 76.44 153 GLU A CA 1
ATOM 1212 C C . GLU A 1 153 ? 44.704 -6.572 -38.920 1.00 76.44 153 GLU A C 1
ATOM 1214 O O . GLU A 1 153 ? 44.005 -5.639 -39.324 1.00 76.44 153 GLU A O 1
ATOM 1219 N N . PRO A 1 154 ? 45.313 -6.507 -37.715 1.00 73.81 154 PRO A N 1
ATOM 1220 C CA . PRO A 1 154 ? 45.083 -5.424 -36.753 1.00 73.81 154 PRO A CA 1
ATOM 1221 C C . PRO A 1 154 ? 45.237 -3.995 -37.294 1.00 73.81 154 PRO A C 1
ATOM 1223 O O . PRO A 1 154 ? 44.567 -3.087 -36.813 1.00 73.81 154 PRO A O 1
ATOM 1226 N N . GLN A 1 155 ? 46.089 -3.800 -38.303 1.00 70.19 155 GLN A N 1
ATOM 1227 C CA . GLN A 1 155 ? 46.385 -2.501 -38.918 1.00 70.19 155 GLN A CA 1
ATOM 1228 C C . GLN A 1 155 ? 45.329 -2.048 -39.943 1.00 70.19 155 GLN A C 1
ATOM 1230 O O . GLN A 1 155 ? 45.292 -0.875 -40.299 1.00 70.19 155 GLN A O 1
ATOM 1235 N N . GLN A 1 156 ? 44.474 -2.961 -40.414 1.00 78.75 156 GLN A N 1
ATOM 1236 C CA . GLN A 1 156 ? 43.443 -2.716 -41.436 1.00 78.75 156 GLN A CA 1
ATOM 1237 C C . GLN A 1 156 ? 42.027 -2.656 -40.847 1.00 78.75 156 GLN A C 1
ATOM 1239 O O . GLN A 1 156 ? 41.041 -2.580 -41.577 1.00 78.75 156 GLN A O 1
ATOM 1244 N N . ARG A 1 157 ? 41.909 -2.739 -39.520 1.00 85.31 157 ARG A N 1
ATOM 1245 C CA . ARG A 1 157 ? 40.625 -2.768 -38.823 1.00 85.31 157 ARG A CA 1
ATOM 1246 C C . ARG A 1 157 ? 39.979 -1.388 -38.818 1.00 85.31 157 ARG A C 1
ATOM 1248 O O . ARG A 1 157 ? 40.615 -0.403 -38.455 1.00 85.31 157 ARG A O 1
ATOM 1255 N N . ASP A 1 158 ? 38.698 -1.345 -39.179 1.00 89.69 158 ASP A N 1
ATOM 1256 C CA . ASP A 1 158 ? 37.887 -0.132 -39.087 1.00 89.69 158 ASP A CA 1
ATOM 1257 C C . ASP A 1 158 ? 37.641 0.240 -37.607 1.00 89.69 158 ASP A C 1
ATOM 1259 O O . ASP A 1 158 ? 37.071 -0.572 -36.863 1.00 89.69 158 ASP A O 1
ATOM 1263 N N . PRO A 1 159 ? 38.035 1.453 -37.165 1.00 92.00 159 PRO A N 1
ATOM 1264 C CA . PRO A 1 159 ? 37.770 1.933 -35.811 1.00 92.00 159 PRO A CA 1
ATOM 1265 C C . PRO A 1 159 ? 36.281 1.941 -35.441 1.00 92.00 159 PRO A C 1
ATOM 1267 O O . PRO A 1 159 ? 35.944 1.684 -34.284 1.00 92.00 159 PRO A O 1
ATOM 1270 N N . VAL A 1 160 ? 35.380 2.219 -36.393 1.00 93.94 160 VAL A N 1
ATOM 1271 C CA . VAL A 1 160 ? 33.934 2.314 -36.123 1.00 93.94 160 VAL A CA 1
ATOM 1272 C C . VAL A 1 160 ? 33.334 0.922 -35.925 1.00 93.94 160 VAL A C 1
ATOM 1274 O O . VAL A 1 160 ? 32.607 0.700 -34.955 1.00 93.94 160 VAL A O 1
ATOM 1277 N N . ALA A 1 161 ? 33.695 -0.047 -36.771 1.00 94.19 161 ALA A N 1
ATOM 1278 C CA . ALA A 1 161 ? 33.360 -1.456 -36.570 1.00 94.19 161 ALA A CA 1
ATOM 1279 C C . ALA A 1 161 ? 33.905 -2.003 -35.241 1.00 94.19 161 ALA A C 1
ATOM 1281 O O . ALA A 1 161 ? 33.189 -2.707 -34.527 1.00 94.19 161 ALA A O 1
ATOM 1282 N N . TRP A 1 162 ? 35.137 -1.643 -34.864 1.00 94.94 162 TRP A N 1
ATOM 1283 C CA . TRP A 1 162 ? 35.692 -2.013 -33.562 1.00 94.94 162 TRP A CA 1
ATOM 1284 C C . TRP A 1 162 ? 34.855 -1.448 -32.411 1.00 94.94 162 TRP A C 1
ATOM 1286 O O . TRP A 1 162 ? 34.482 -2.192 -31.500 1.00 94.94 162 TRP A O 1
ATOM 1296 N N . ALA A 1 163 ? 34.513 -0.159 -32.454 1.00 95.94 163 ALA A N 1
ATOM 1297 C CA . ALA A 1 163 ? 33.675 0.471 -31.439 1.00 95.94 163 ALA A CA 1
ATOM 1298 C C . ALA A 1 163 ? 32.289 -0.183 -31.348 1.00 95.94 163 ALA A C 1
ATOM 1300 O O . ALA A 1 163 ? 31.820 -0.447 -30.244 1.00 95.94 163 ALA A O 1
ATOM 1301 N N . ALA A 1 164 ? 31.674 -0.538 -32.480 1.00 96.81 164 ALA A N 1
ATOM 1302 C CA . ALA A 1 164 ? 30.393 -1.243 -32.512 1.00 96.81 164 ALA A CA 1
ATOM 1303 C C . ALA A 1 164 ? 30.444 -2.592 -31.785 1.00 96.81 164 ALA A C 1
ATOM 1305 O O . ALA A 1 164 ? 29.555 -2.893 -30.988 1.00 96.81 164 ALA A O 1
ATOM 1306 N N . ILE A 1 165 ? 31.501 -3.385 -31.991 1.00 96.06 165 ILE A N 1
ATOM 1307 C CA . ILE A 1 165 ? 31.665 -4.665 -31.286 1.00 96.06 165 ILE A CA 1
ATOM 1308 C C . ILE A 1 165 ? 31.855 -4.435 -29.782 1.00 96.06 165 ILE A C 1
ATOM 1310 O O . ILE A 1 165 ? 31.255 -5.144 -28.976 1.00 96.06 165 ILE A O 1
ATOM 1314 N N . ASN A 1 166 ? 32.641 -3.430 -29.385 1.00 95.56 166 ASN A N 1
ATOM 1315 C CA . ASN A 1 166 ? 32.823 -3.095 -27.971 1.00 95.56 166 ASN A CA 1
ATOM 1316 C C . ASN A 1 166 ? 31.515 -2.612 -27.318 1.00 95.56 166 ASN A C 1
ATOM 1318 O O . ASN A 1 166 ? 31.217 -3.038 -26.209 1.00 95.56 166 ASN A O 1
ATOM 1322 N N . VAL A 1 167 ? 30.696 -1.811 -28.008 1.00 96.00 167 VAL A N 1
ATOM 1323 C CA . VAL A 1 167 ? 29.359 -1.402 -27.539 1.00 96.00 167 VAL A CA 1
ATOM 1324 C C . VAL A 1 167 ? 28.453 -2.615 -27.328 1.00 96.00 167 VAL A C 1
ATOM 1326 O O . VAL A 1 167 ? 27.820 -2.734 -26.281 1.00 96.00 167 VAL A O 1
ATOM 1329 N N . VAL A 1 168 ? 28.422 -3.552 -28.281 1.00 95.31 168 VAL A N 1
ATOM 1330 C CA . VAL A 1 168 ? 27.643 -4.796 -28.158 1.00 95.31 168 VAL A CA 1
ATOM 1331 C C . VAL A 1 168 ? 28.105 -5.619 -26.958 1.00 95.31 168 VAL A C 1
ATOM 1333 O O . VAL A 1 168 ? 27.277 -6.091 -26.179 1.00 95.31 168 VAL A O 1
ATOM 1336 N N . LEU A 1 169 ? 29.419 -5.767 -26.771 1.00 92.56 169 LEU A N 1
ATOM 1337 C CA . LEU A 1 169 ? 29.975 -6.468 -25.615 1.00 92.56 169 LEU A CA 1
ATOM 1338 C C . LEU A 1 169 ? 29.619 -5.753 -24.307 1.00 92.56 169 LEU A C 1
ATOM 1340 O O . LEU A 1 169 ? 29.150 -6.410 -23.381 1.00 92.56 169 LEU A O 1
ATOM 1344 N N . ALA A 1 170 ? 29.777 -4.431 -24.235 1.00 91.06 170 ALA A N 1
ATOM 1345 C CA . ALA A 1 170 ? 29.428 -3.641 -23.058 1.00 91.06 170 ALA A CA 1
ATOM 1346 C C . ALA A 1 170 ? 27.950 -3.828 -22.679 1.00 91.06 170 ALA A C 1
ATOM 1348 O O . ALA A 1 170 ? 27.653 -4.224 -21.553 1.00 91.06 170 ALA A O 1
ATOM 1349 N N . LEU A 1 171 ? 27.028 -3.666 -23.636 1.00 89.25 171 LEU A N 1
ATOM 1350 C CA . LEU A 1 171 ? 25.593 -3.886 -23.422 1.00 89.25 171 LEU A CA 1
ATOM 1351 C C . LEU A 1 171 ? 25.291 -5.330 -22.980 1.00 89.25 171 LEU A C 1
ATOM 1353 O O . LEU A 1 171 ? 24.491 -5.544 -22.068 1.00 89.25 171 LEU A O 1
ATOM 1357 N N . ALA A 1 172 ? 25.959 -6.330 -23.562 1.00 88.31 172 ALA A N 1
ATOM 1358 C CA . ALA A 1 172 ? 25.755 -7.735 -23.208 1.00 88.31 172 ALA A CA 1
ATOM 1359 C C . ALA A 1 172 ? 26.246 -8.087 -21.791 1.00 88.31 172 ALA A C 1
ATOM 1361 O O . ALA A 1 172 ? 25.554 -8.795 -21.050 1.00 88.31 172 ALA A O 1
ATOM 1362 N N . TYR A 1 173 ? 27.427 -7.597 -21.398 1.00 83.44 173 TYR A N 1
ATOM 1363 C CA . TYR A 1 173 ? 27.973 -7.787 -20.049 1.00 83.44 173 TYR A CA 1
ATOM 1364 C C . TYR A 1 173 ? 27.130 -7.068 -19.000 1.00 83.44 173 TYR A C 1
ATOM 1366 O O . TYR A 1 173 ? 26.861 -7.636 -17.942 1.00 83.44 173 TYR A O 1
ATOM 1374 N N . ARG A 1 174 ? 26.647 -5.867 -19.317 1.00 78.31 174 ARG A N 1
ATOM 1375 C CA . ARG A 1 174 ? 25.755 -5.095 -18.451 1.00 78.31 174 ARG A CA 1
ATOM 1376 C C . ARG A 1 174 ? 24.431 -5.801 -18.192 1.00 78.31 174 ARG A C 1
ATOM 1378 O O . ARG A 1 174 ? 23.974 -5.883 -17.060 1.00 78.31 174 ARG A O 1
ATOM 1385 N N . GLN A 1 175 ? 23.874 -6.432 -19.221 1.00 73.88 175 GLN A N 1
ATOM 1386 C CA . GLN A 1 175 ? 22.688 -7.278 -19.092 1.00 73.88 175 GLN A CA 1
ATOM 1387 C C . GLN A 1 175 ? 22.986 -8.656 -18.464 1.00 73.88 175 GLN A C 1
ATOM 1389 O O . GLN A 1 175 ? 22.103 -9.514 -18.407 1.00 73.88 175 GLN A O 1
ATOM 1394 N N . ARG A 1 176 ? 24.205 -8.908 -17.966 1.00 72.69 176 ARG A N 1
ATOM 1395 C CA . ARG A 1 176 ? 24.644 -10.190 -17.376 1.00 72.69 176 ARG A CA 1
ATOM 1396 C C . ARG A 1 176 ? 24.445 -11.401 -18.307 1.00 72.69 176 ARG A C 1
ATOM 1398 O O . ARG A 1 176 ? 24.450 -12.544 -17.856 1.00 72.69 176 ARG A O 1
ATOM 1405 N N . LEU A 1 177 ? 24.328 -11.178 -19.620 1.00 57.44 177 LEU A N 1
ATOM 1406 C CA . LEU A 1 177 ? 24.087 -12.226 -20.626 1.00 57.44 177 LEU A CA 1
ATOM 1407 C C . LEU A 1 177 ? 25.320 -13.112 -20.851 1.00 57.44 177 LEU A C 1
ATOM 1409 O O . LEU A 1 177 ? 25.212 -14.245 -21.325 1.00 57.44 177 LEU A O 1
ATOM 1413 N N . ALA A 1 178 ? 26.498 -12.616 -20.470 1.00 54.59 178 ALA A N 1
ATOM 1414 C CA . ALA A 1 178 ? 27.762 -13.341 -20.525 1.00 54.59 178 ALA A CA 1
ATOM 1415 C C . ALA A 1 178 ? 27.965 -14.338 -19.359 1.00 54.59 178 ALA A C 1
ATOM 1417 O O . ALA A 1 178 ? 28.987 -15.017 -19.326 1.00 54.59 178 ALA A O 1
ATOM 1418 N N . GLY A 1 179 ? 27.028 -14.445 -18.403 1.00 48.91 179 GLY A N 1
ATOM 1419 C CA . GLY A 1 179 ? 27.105 -15.394 -17.275 1.00 48.91 179 GLY A CA 1
ATOM 1420 C C . GLY A 1 179 ? 28.152 -15.057 -16.200 1.00 48.91 179 GLY A C 1
ATOM 1421 O O . GLY A 1 179 ? 28.362 -15.839 -15.280 1.00 48.91 179 GLY A O 1
ATOM 1422 N N . SER A 1 180 ? 28.805 -13.899 -16.310 1.00 52.19 180 SER A N 1
ATOM 1423 C CA . SER A 1 180 ? 29.790 -13.374 -15.362 1.00 52.19 180 SER A CA 1
ATOM 1424 C C . SER A 1 180 ? 29.178 -12.208 -14.581 1.00 52.19 180 SER A C 1
ATOM 1426 O O . SER A 1 180 ? 28.666 -11.271 -15.190 1.00 52.19 180 SER A O 1
ATOM 1428 N N . ASN A 1 181 ? 29.281 -12.230 -13.248 1.00 52.47 181 ASN A N 1
ATOM 1429 C CA . ASN A 1 181 ? 28.896 -11.113 -12.370 1.00 52.47 181 ASN A CA 1
ATOM 1430 C C . ASN A 1 181 ? 29.909 -9.944 -12.398 1.00 52.47 181 ASN A C 1
ATOM 1432 O O . ASN A 1 181 ? 29.804 -9.021 -11.594 1.00 52.47 181 ASN A O 1
ATOM 1436 N N . ASN A 1 182 ? 30.921 -9.980 -13.275 1.00 55.00 182 ASN A N 1
ATOM 1437 C CA . ASN A 1 182 ? 32.009 -9.003 -13.288 1.00 55.00 182 ASN A CA 1
ATOM 1438 C C . ASN A 1 182 ? 31.627 -7.738 -14.083 1.00 55.00 182 ASN A C 1
ATOM 1440 O O . ASN A 1 182 ? 31.886 -7.634 -15.284 1.00 55.00 182 ASN A O 1
ATOM 1444 N N . THR A 1 183 ? 31.008 -6.773 -13.399 1.00 57.88 183 THR A N 1
ATOM 1445 C CA . THR A 1 183 ? 30.558 -5.474 -13.941 1.00 57.88 183 THR A CA 1
ATOM 1446 C C . THR A 1 183 ? 31.697 -4.605 -14.488 1.00 57.88 183 THR A C 1
ATOM 1448 O O . THR A 1 183 ? 31.469 -3.798 -15.391 1.00 57.88 183 THR A O 1
ATOM 1451 N N . ASN A 1 184 ? 32.939 -4.821 -14.036 1.00 63.31 184 ASN A N 1
ATOM 1452 C CA . ASN A 1 184 ? 34.119 -4.087 -14.511 1.00 63.31 184 ASN A CA 1
ATOM 1453 C C . ASN A 1 184 ? 34.376 -4.282 -16.016 1.00 63.31 184 ASN A C 1
ATOM 1455 O O . ASN A 1 184 ? 34.795 -3.347 -16.693 1.00 63.31 184 ASN A O 1
ATOM 1459 N N . CYS A 1 185 ? 34.025 -5.446 -16.577 1.00 74.50 185 CYS A N 1
ATOM 1460 C CA . CYS A 1 185 ? 34.207 -5.700 -18.006 1.00 74.50 185 CYS A CA 1
ATOM 1461 C C . CYS A 1 185 ? 33.360 -4.770 -18.892 1.00 74.50 185 CYS A C 1
ATOM 1463 O O . CYS A 1 185 ? 33.804 -4.407 -19.977 1.00 74.50 185 CYS A O 1
ATOM 1465 N N . SER A 1 186 ? 32.163 -4.356 -18.454 1.00 82.06 186 SER A N 1
ATOM 1466 C CA . SER A 1 186 ? 31.314 -3.447 -19.241 1.00 82.06 186 SER A CA 1
ATOM 1467 C C . SER A 1 186 ? 31.947 -2.064 -19.394 1.00 82.06 186 SER A C 1
ATOM 1469 O O . SER A 1 186 ? 31.895 -1.489 -20.478 1.00 82.06 186 SER A O 1
ATOM 1471 N N . VAL A 1 187 ? 32.542 -1.539 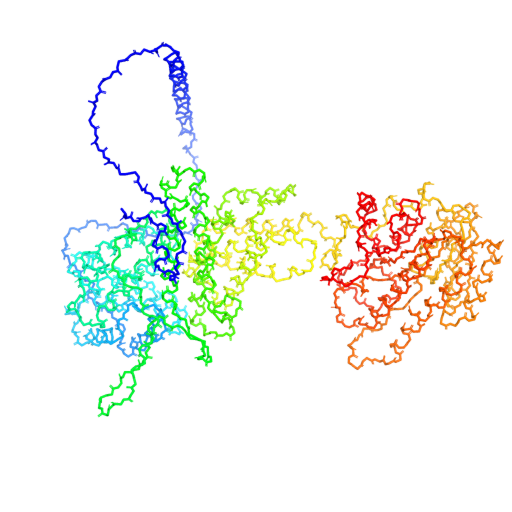-18.318 1.00 83.44 187 VAL A N 1
ATOM 1472 C CA . VAL A 1 187 ? 33.204 -0.225 -18.310 1.00 83.44 187 VAL A CA 1
ATOM 1473 C C . VAL A 1 187 ? 34.453 -0.256 -19.189 1.00 83.44 187 VAL A C 1
ATOM 1475 O O . VAL A 1 187 ? 34.673 0.658 -19.975 1.00 83.44 187 VAL A O 1
ATOM 1478 N N . ASP A 1 188 ? 35.223 -1.346 -19.149 1.00 87.88 188 ASP A N 1
ATOM 1479 C CA . ASP A 1 188 ? 36.397 -1.510 -20.013 1.00 87.88 188 ASP A CA 1
ATOM 1480 C C . ASP A 1 188 ? 36.037 -1.479 -21.505 1.00 87.88 188 ASP A C 1
ATOM 1482 O O . ASP A 1 188 ? 36.751 -0.879 -22.311 1.00 87.88 188 ASP A O 1
ATOM 1486 N N . TYR A 1 189 ? 34.940 -2.135 -21.898 1.00 91.50 189 TYR A N 1
ATOM 1487 C CA . TYR A 1 189 ? 34.470 -2.120 -23.285 1.00 91.50 189 TYR A CA 1
ATOM 1488 C C . TYR A 1 189 ? 33.883 -0.761 -23.689 1.00 91.50 189 TYR A C 1
ATOM 1490 O O . TYR A 1 189 ? 34.112 -0.319 -24.815 1.00 91.50 189 TYR A O 1
ATOM 1498 N N . LEU A 1 190 ? 33.201 -0.064 -22.780 1.00 90.88 190 LEU A N 1
ATOM 1499 C CA . LEU A 1 190 ? 32.735 1.304 -23.012 1.00 90.88 190 LEU A CA 1
ATOM 1500 C C . LEU A 1 190 ? 33.910 2.265 -23.244 1.00 90.88 190 LEU A C 1
ATOM 1502 O O . LEU A 1 190 ? 33.981 2.881 -24.304 1.00 90.88 190 LEU A O 1
ATOM 1506 N N . ASN A 1 191 ? 34.903 2.272 -22.349 1.00 90.62 191 ASN A N 1
ATOM 1507 C CA . ASN A 1 191 ? 36.118 3.087 -22.475 1.00 90.62 191 ASN A CA 1
ATOM 1508 C C . ASN A 1 191 ? 36.854 2.831 -23.804 1.00 90.62 191 ASN A C 1
ATOM 1510 O O . ASN A 1 191 ? 37.404 3.743 -24.422 1.00 90.62 191 ASN A O 1
ATOM 1514 N N . LYS A 1 192 ? 36.860 1.577 -24.279 1.00 92.25 192 LYS A N 1
ATOM 1515 C CA . LYS A 1 192 ? 37.401 1.227 -25.601 1.00 92.25 192 LYS A CA 1
ATOM 1516 C C . LYS A 1 192 ? 36.610 1.887 -26.727 1.00 92.25 192 LYS A C 1
ATOM 1518 O O . LYS A 1 192 ? 37.229 2.508 -27.587 1.00 92.25 192 LYS A O 1
ATOM 1523 N N . ALA A 1 193 ? 35.282 1.789 -26.727 1.00 93.69 193 ALA A N 1
ATOM 1524 C CA . ALA A 1 193 ? 34.452 2.440 -27.741 1.00 93.69 193 ALA A CA 1
ATOM 1525 C C . ALA A 1 193 ? 34.619 3.973 -27.722 1.00 93.69 193 ALA A C 1
ATOM 1527 O O . ALA A 1 193 ? 34.758 4.591 -28.777 1.00 93.69 193 ALA A O 1
ATOM 1528 N N . GLU A 1 194 ? 34.700 4.575 -26.535 1.00 91.75 194 GLU A N 1
ATOM 1529 C CA . GLU A 1 194 ? 34.904 6.016 -26.354 1.00 91.75 194 GLU A CA 1
ATOM 1530 C C . GLU A 1 194 ? 36.292 6.501 -26.793 1.00 91.75 194 GLU A C 1
ATOM 1532 O O . GLU A 1 194 ? 36.428 7.620 -27.285 1.00 91.75 194 GLU A O 1
ATOM 1537 N N . SER A 1 195 ? 37.325 5.654 -26.719 1.00 93.75 195 SER A N 1
ATOM 1538 C CA . SER A 1 195 ? 38.685 6.019 -27.153 1.00 93.75 195 SER A CA 1
ATOM 1539 C C . SER A 1 195 ? 38.788 6.422 -28.633 1.00 93.75 195 SER A C 1
ATOM 1541 O O . SER A 1 195 ? 39.744 7.089 -29.028 1.00 93.75 195 SER A O 1
ATOM 1543 N N . VAL A 1 196 ? 37.799 6.049 -29.453 1.00 93.19 196 VAL A N 1
ATOM 1544 C CA . VAL A 1 196 ? 37.705 6.399 -30.881 1.00 93.19 196 VAL A CA 1
ATOM 1545 C C . VAL A 1 196 ? 36.514 7.317 -31.190 1.00 93.19 196 VAL A C 1
ATOM 1547 O O . VAL A 1 196 ? 36.179 7.529 -32.357 1.00 93.19 196 VAL A O 1
ATOM 1550 N N . LEU A 1 197 ? 35.899 7.922 -30.168 1.00 93.81 197 LEU A N 1
ATOM 1551 C CA . LEU A 1 197 ? 34.720 8.787 -30.286 1.00 93.81 197 LEU A CA 1
ATOM 1552 C C . LEU A 1 197 ? 34.922 9.951 -31.268 1.00 93.81 197 LEU A C 1
ATOM 1554 O O . LEU A 1 197 ? 34.040 10.246 -32.074 1.00 93.81 197 LEU A O 1
ATOM 1558 N N . SER A 1 198 ? 36.104 10.572 -31.269 1.00 93.06 198 SER A N 1
ATOM 1559 C CA . SER A 1 198 ? 36.442 11.645 -32.216 1.00 93.06 198 SER A CA 1
ATOM 1560 C C . SER A 1 198 ? 36.387 11.175 -33.672 1.00 93.06 198 SER A C 1
ATOM 1562 O O . SER A 1 198 ? 35.893 11.899 -34.533 1.00 93.06 198 SER A O 1
ATOM 1564 N N . THR A 1 199 ? 36.826 9.943 -33.946 1.00 92.38 199 THR A N 1
ATOM 1565 C CA . THR A 1 199 ? 36.770 9.334 -35.284 1.00 92.38 199 THR A CA 1
ATOM 1566 C C . THR A 1 199 ? 35.326 9.037 -35.683 1.00 92.38 199 THR A C 1
ATOM 1568 O O . THR A 1 199 ? 34.942 9.278 -36.825 1.00 92.38 199 THR A O 1
ATOM 1571 N N . ILE A 1 200 ? 34.505 8.580 -34.733 1.00 94.75 200 ILE A N 1
ATOM 1572 C CA . ILE A 1 200 ? 33.084 8.287 -34.956 1.00 94.75 200 ILE A CA 1
ATOM 1573 C C . ILE A 1 200 ? 32.297 9.564 -35.296 1.00 94.75 200 ILE A C 1
ATOM 1575 O O . ILE A 1 200 ? 31.474 9.533 -36.212 1.00 94.75 200 ILE A O 1
ATOM 1579 N N . ILE A 1 201 ? 32.555 10.668 -34.582 1.00 94.88 201 ILE A N 1
ATOM 1580 C CA . ILE A 1 201 ? 31.821 11.942 -34.708 1.00 94.88 201 ILE A CA 1
ATOM 1581 C C . ILE A 1 201 ? 32.321 12.800 -35.877 1.00 94.88 201 ILE A C 1
ATOM 1583 O O . ILE A 1 201 ? 31.514 13.437 -36.553 1.00 94.88 201 ILE A O 1
ATOM 1587 N N . LEU A 1 202 ? 33.637 12.873 -36.094 1.00 92.06 202 LEU A N 1
ATOM 1588 C CA . LEU A 1 202 ? 34.240 13.779 -37.083 1.00 92.06 202 LEU A CA 1
ATOM 1589 C C . LEU A 1 202 ? 34.527 13.103 -38.431 1.00 92.06 202 LEU A C 1
ATOM 1591 O O . LEU A 1 202 ? 34.817 13.797 -39.404 1.00 92.06 202 LEU A O 1
ATOM 1595 N N . GLY A 1 203 ? 34.463 11.770 -38.495 1.00 89.94 203 GLY A N 1
ATOM 1596 C CA . GLY A 1 203 ? 34.679 10.999 -39.716 1.00 89.94 203 GLY A CA 1
ATOM 1597 C C . GLY A 1 203 ? 33.511 11.049 -40.707 1.00 89.94 203 GLY A C 1
ATOM 1598 O O . GLY A 1 203 ? 32.568 11.835 -40.588 1.00 89.94 203 GLY A O 1
ATOM 1599 N N . ASN A 1 204 ? 33.562 10.164 -41.706 1.00 89.88 204 ASN A N 1
ATOM 1600 C CA . ASN A 1 204 ? 32.442 9.957 -42.622 1.00 89.88 204 ASN A CA 1
ATOM 1601 C C . ASN A 1 204 ? 31.284 9.289 -41.875 1.00 89.88 204 ASN A C 1
ATOM 1603 O O . ASN A 1 204 ? 31.448 8.235 -41.260 1.00 89.88 204 ASN A O 1
ATOM 1607 N N . ILE A 1 205 ? 30.117 9.931 -41.914 1.00 92.88 205 ILE A N 1
ATOM 1608 C CA . ILE A 1 205 ? 28.971 9.545 -41.093 1.00 92.88 205 ILE A CA 1
ATOM 1609 C C . ILE A 1 205 ? 28.099 8.560 -41.858 1.00 92.88 205 ILE A C 1
ATOM 1611 O O . ILE A 1 205 ? 27.476 8.910 -42.861 1.00 92.88 205 ILE A O 1
ATOM 1615 N N . HIS A 1 206 ? 28.024 7.343 -41.335 1.00 93.75 206 HIS A N 1
ATOM 1616 C CA . HIS A 1 206 ? 27.148 6.279 -41.801 1.00 93.75 206 HIS A CA 1
ATOM 1617 C C . HIS A 1 206 ? 26.204 5.839 -40.676 1.00 93.75 206 HIS A C 1
ATOM 1619 O O . HIS A 1 206 ? 26.317 6.281 -39.531 1.00 93.75 206 HIS A O 1
ATOM 1625 N N . LEU A 1 207 ? 25.271 4.936 -40.991 1.00 95.06 207 LEU A N 1
ATOM 1626 C CA . LEU A 1 207 ? 24.334 4.387 -40.005 1.00 95.06 207 LEU A CA 1
ATOM 1627 C C . LEU A 1 207 ? 25.063 3.766 -38.801 1.00 95.06 207 LEU A C 1
ATOM 1629 O O . LEU A 1 207 ? 24.646 3.981 -37.666 1.00 95.06 207 LEU A O 1
ATOM 1633 N N . LEU A 1 208 ? 26.183 3.075 -39.046 1.00 96.44 208 LEU A N 1
ATOM 1634 C CA . LEU A 1 208 ? 26.983 2.440 -38.000 1.00 96.44 208 LEU A CA 1
ATOM 1635 C C . LEU A 1 208 ? 27.530 3.452 -36.984 1.00 96.44 208 LEU A C 1
ATOM 1637 O O . LEU A 1 208 ? 27.497 3.174 -35.790 1.00 96.44 208 LEU A O 1
ATOM 1641 N N . ASN A 1 209 ? 27.958 4.644 -37.421 1.00 97.31 209 ASN A N 1
ATOM 1642 C CA . ASN A 1 209 ? 28.401 5.706 -36.513 1.00 97.31 209 ASN A CA 1
ATOM 1643 C C . ASN A 1 209 ? 27.279 6.091 -35.540 1.00 97.31 209 ASN A C 1
ATOM 1645 O O . ASN A 1 209 ? 27.511 6.185 -34.339 1.00 97.31 209 ASN A O 1
ATOM 1649 N N . ILE A 1 210 ? 26.056 6.266 -36.052 1.00 97.75 210 ILE A N 1
ATOM 1650 C CA . ILE A 1 210 ? 24.890 6.607 -35.227 1.00 97.75 210 ILE A CA 1
ATOM 1651 C C . ILE A 1 210 ? 24.543 5.453 -34.284 1.00 97.75 210 ILE A C 1
ATOM 1653 O O . ILE A 1 210 ? 24.284 5.699 -33.115 1.00 97.75 210 ILE A O 1
ATOM 1657 N N . GLN A 1 211 ? 24.594 4.201 -34.746 1.00 97.62 211 GLN A N 1
ATOM 1658 C CA . GLN A 1 211 ? 24.350 3.021 -33.903 1.00 97.62 211 GLN A CA 1
ATOM 1659 C C . GLN A 1 211 ? 25.343 2.922 -32.740 1.00 97.62 211 GLN A C 1
ATOM 1661 O O . GLN A 1 211 ? 24.943 2.631 -31.615 1.00 97.62 211 GLN A O 1
ATOM 1666 N N . VAL A 1 212 ? 26.626 3.195 -32.997 1.00 97.69 212 VAL A N 1
ATOM 1667 C CA . VAL A 1 212 ? 27.657 3.240 -31.953 1.00 97.69 212 VAL A CA 1
ATOM 1668 C C . VAL A 1 212 ? 27.352 4.348 -30.951 1.00 97.69 212 VAL A C 1
ATOM 1670 O O . VAL A 1 212 ? 27.341 4.081 -29.755 1.00 97.69 212 VAL A O 1
ATOM 1673 N N . LEU A 1 213 ? 27.050 5.563 -31.418 1.00 97.81 213 LEU A N 1
ATOM 1674 C CA . LEU A 1 213 ? 26.734 6.688 -30.535 1.00 97.81 213 LEU A CA 1
ATOM 1675 C C . LEU A 1 213 ? 25.472 6.439 -29.700 1.00 97.81 213 LEU A C 1
ATOM 1677 O O . LEU A 1 213 ? 25.500 6.662 -28.495 1.00 97.81 213 LEU A O 1
ATOM 1681 N N . VAL A 1 214 ? 24.401 5.914 -30.304 1.00 97.44 214 VAL A N 1
ATOM 1682 C CA . VAL A 1 214 ? 23.181 5.499 -29.590 1.00 97.44 214 VAL A CA 1
ATOM 1683 C C . VAL A 1 214 ? 23.528 4.476 -28.511 1.00 97.44 214 VAL A C 1
ATOM 1685 O O . VAL A 1 214 ? 23.123 4.645 -27.367 1.00 97.44 214 VAL A O 1
ATOM 1688 N N . GLY A 1 215 ? 24.325 3.454 -28.833 1.00 95.69 215 GLY A N 1
ATOM 1689 C CA . GLY A 1 215 ? 24.733 2.444 -27.859 1.00 95.69 215 GLY A CA 1
ATOM 1690 C C . GLY A 1 215 ? 25.614 2.987 -26.727 1.00 95.69 215 GLY A C 1
ATOM 1691 O O . GLY A 1 215 ? 25.444 2.562 -25.587 1.00 95.69 215 GLY A O 1
ATOM 1692 N N . ILE A 1 216 ? 26.500 3.953 -26.999 1.00 95.19 216 ILE A N 1
ATOM 1693 C CA . ILE A 1 216 ? 27.258 4.666 -25.955 1.00 95.19 216 ILE A CA 1
ATOM 1694 C C . ILE A 1 216 ? 26.294 5.461 -25.066 1.00 95.19 216 ILE A C 1
ATOM 1696 O O . ILE A 1 216 ? 26.341 5.313 -23.852 1.00 95.19 216 ILE A O 1
ATOM 1700 N N . VAL A 1 217 ? 25.357 6.224 -25.642 1.00 94.88 217 VAL A N 1
ATOM 1701 C CA . VAL A 1 217 ? 24.357 6.971 -24.858 1.00 94.88 217 VAL A CA 1
ATOM 1702 C C . VAL A 1 217 ? 23.528 6.031 -23.976 1.00 94.88 217 VAL A C 1
ATOM 1704 O O . VAL A 1 217 ? 23.330 6.340 -22.806 1.00 94.88 217 VAL A O 1
ATOM 1707 N N . MET A 1 218 ? 23.097 4.869 -24.483 1.00 92.00 218 MET A N 1
ATOM 1708 C CA . MET A 1 218 ? 22.393 3.855 -23.679 1.00 92.00 218 MET A CA 1
ATOM 1709 C C . MET A 1 218 ? 23.222 3.398 -22.471 1.00 92.00 218 MET A C 1
ATOM 1711 O O . MET A 1 218 ? 22.677 3.213 -21.390 1.00 92.00 218 MET A O 1
ATOM 1715 N N . LEU A 1 219 ? 24.538 3.232 -22.635 1.00 89.12 219 LEU A N 1
ATOM 1716 C CA . LEU A 1 219 ? 25.442 2.845 -21.548 1.00 89.12 219 LEU A CA 1
ATOM 1717 C C . LEU A 1 219 ? 25.689 3.996 -20.549 1.00 89.12 219 LEU A C 1
ATOM 1719 O O . LEU A 1 219 ? 25.886 3.736 -19.358 1.00 89.12 219 LEU A O 1
ATOM 1723 N N . GLU A 1 220 ? 25.658 5.241 -21.019 1.00 86.44 220 GLU A N 1
ATOM 1724 C CA . GLU A 1 220 ? 25.921 6.463 -20.244 1.00 86.44 220 GLU A CA 1
ATOM 1725 C C . GLU A 1 220 ? 24.684 7.004 -19.499 1.00 86.44 220 GLU A C 1
ATOM 1727 O O . GLU A 1 220 ? 24.824 7.720 -18.509 1.00 86.44 220 GLU A O 1
ATOM 1732 N N . GLN A 1 221 ? 23.457 6.642 -19.906 1.00 77.38 221 GLN A N 1
ATOM 1733 C CA . GLN A 1 221 ? 22.209 7.059 -19.231 1.00 77.38 221 GLN A CA 1
ATOM 1734 C C . GLN A 1 221 ? 22.142 6.663 -17.748 1.00 77.38 221 GLN A C 1
ATOM 1736 O O . GLN A 1 221 ? 21.373 7.216 -16.962 1.00 77.38 221 GLN A O 1
ATOM 1741 N N . GLU A 1 222 ? 22.947 5.698 -17.366 1.00 67.75 222 GLU A N 1
ATOM 1742 C CA . GLU A 1 222 ? 22.993 5.049 -16.066 1.00 67.75 222 GLU A CA 1
ATOM 1743 C C . GLU A 1 222 ? 24.100 5.643 -15.167 1.00 67.75 222 GLU A C 1
ATOM 1745 O O . GLU A 1 222 ? 24.574 5.002 -14.231 1.00 67.75 222 GLU A O 1
ATOM 1750 N N . SER A 1 223 ? 24.540 6.866 -15.479 1.00 72.75 223 SER A N 1
ATOM 1751 C CA . SER A 1 223 ? 25.406 7.705 -14.649 1.00 72.75 223 SER A CA 1
ATOM 1752 C C . SER A 1 223 ? 24.583 8.692 -13.810 1.00 72.75 223 SER A C 1
ATOM 1754 O O . SER A 1 223 ? 23.482 9.098 -14.193 1.00 72.75 223 SER A O 1
ATOM 1756 N N . GLN A 1 224 ? 25.144 9.113 -12.671 1.00 69.88 224 GLN A N 1
ATOM 1757 C CA . GLN A 1 224 ? 24.622 10.238 -11.888 1.00 69.88 224 GLN A CA 1
ATOM 1758 C C . GLN A 1 224 ? 24.849 11.576 -12.613 1.00 69.88 224 GLN A C 1
ATOM 1760 O O . GLN A 1 224 ? 23.989 12.454 -12.566 1.00 69.88 224 GLN A O 1
ATOM 1765 N N . ASP A 1 225 ? 25.995 11.729 -13.283 1.00 81.44 225 ASP A N 1
ATOM 1766 C CA . ASP A 1 225 ? 26.289 12.888 -14.124 1.00 81.44 225 ASP A CA 1
ATOM 1767 C C . ASP A 1 225 ? 25.840 12.609 -15.561 1.00 81.44 225 ASP A C 1
ATOM 1769 O O . ASP A 1 225 ? 26.393 11.750 -16.251 1.00 81.44 225 ASP A O 1
ATOM 1773 N N . LEU A 1 226 ? 24.819 13.346 -16.001 1.00 86.56 226 LEU A N 1
ATOM 1774 C CA . LEU A 1 226 ? 24.225 13.218 -17.329 1.00 86.56 226 LEU A CA 1
ATOM 1775 C C . LEU A 1 226 ? 24.902 14.108 -18.374 1.00 86.56 226 LEU A C 1
ATOM 1777 O O . LEU A 1 226 ? 24.528 14.034 -19.544 1.00 86.56 226 LEU A O 1
ATOM 1781 N N . GLN A 1 227 ? 25.874 14.948 -18.002 1.00 89.81 227 GLN A N 1
ATOM 1782 C CA . GLN A 1 227 ? 26.467 15.923 -18.918 1.00 89.81 227 GLN A CA 1
ATOM 1783 C C . GLN A 1 227 ? 27.049 15.251 -20.167 1.00 89.81 227 GLN A C 1
ATOM 1785 O O . GLN A 1 227 ? 26.824 15.724 -21.285 1.00 89.81 227 GLN A O 1
ATOM 1790 N N . HIS A 1 228 ? 27.752 14.130 -19.998 1.00 90.56 228 HIS A N 1
ATOM 1791 C CA . HIS A 1 228 ? 28.326 13.397 -21.122 1.00 90.56 228 HIS A CA 1
ATOM 1792 C C . HIS A 1 228 ? 27.240 12.828 -22.048 1.00 90.56 228 HIS A C 1
ATOM 1794 O O . HIS A 1 228 ? 27.252 13.098 -23.252 1.00 90.56 228 HIS A O 1
ATOM 1800 N N . ALA A 1 229 ? 26.239 12.145 -21.482 1.00 92.31 229 ALA A N 1
ATOM 1801 C CA . ALA A 1 229 ? 25.100 11.606 -22.225 1.00 92.31 229 ALA A CA 1
ATOM 1802 C C . ALA A 1 229 ? 24.318 12.698 -22.980 1.00 92.31 229 ALA A C 1
ATOM 1804 O O . ALA A 1 229 ? 23.929 12.485 -24.126 1.00 92.31 229 ALA A O 1
ATOM 1805 N N . LEU A 1 230 ? 24.137 13.883 -22.381 1.00 94.25 230 LEU A N 1
ATOM 1806 C CA . LEU A 1 230 ? 23.450 15.031 -22.989 1.00 94.25 230 LEU A CA 1
ATOM 1807 C C . LEU A 1 230 ? 24.201 15.589 -24.208 1.00 94.25 230 LEU A C 1
ATOM 1809 O O . LEU A 1 230 ? 23.596 15.876 -25.243 1.00 94.25 230 LEU A O 1
ATOM 1813 N N . ILE A 1 231 ? 25.526 15.721 -24.117 1.00 94.12 231 ILE A N 1
ATOM 1814 C CA . ILE A 1 231 ? 26.357 16.174 -25.244 1.00 94.12 231 ILE A CA 1
ATOM 1815 C C . ILE A 1 231 ? 26.324 15.138 -26.372 1.00 94.12 231 ILE A C 1
ATOM 1817 O O . ILE A 1 231 ? 26.177 15.487 -27.552 1.00 94.12 231 ILE A O 1
ATOM 1821 N N . LEU A 1 232 ? 26.439 13.859 -26.015 1.00 95.69 232 LEU A N 1
ATOM 1822 C CA . LEU A 1 232 ? 26.435 12.763 -26.971 1.00 95.69 232 LEU A CA 1
ATOM 1823 C C . LEU A 1 232 ? 25.087 12.614 -27.667 1.00 95.69 232 LEU A C 1
ATOM 1825 O O . LEU A 1 232 ? 25.073 12.506 -28.893 1.00 95.69 232 LEU A O 1
ATOM 1829 N N . ILE A 1 233 ? 23.960 12.661 -26.952 1.00 96.94 233 ILE A N 1
ATOM 1830 C CA . ILE A 1 233 ? 22.641 12.538 -27.586 1.00 96.94 233 ILE A CA 1
ATOM 1831 C C . ILE A 1 233 ? 22.361 13.724 -28.510 1.00 96.94 233 ILE A C 1
ATOM 1833 O O . ILE A 1 233 ? 21.908 13.525 -29.636 1.00 96.94 233 ILE A O 1
ATOM 1837 N N . ALA A 1 234 ? 22.752 14.942 -28.123 1.00 96.44 234 ALA A N 1
ATOM 1838 C CA . ALA A 1 234 ? 22.612 16.113 -28.983 1.00 96.44 234 ALA A CA 1
ATOM 1839 C C . ALA A 1 234 ? 23.445 16.004 -30.264 1.00 96.44 234 ALA A C 1
ATOM 1841 O O . ALA A 1 234 ? 22.982 16.355 -31.354 1.00 96.44 234 ALA A O 1
ATOM 1842 N N . THR A 1 235 ? 24.663 15.477 -30.150 1.00 96.62 235 THR A N 1
ATOM 1843 C CA . THR A 1 235 ? 25.516 15.194 -31.307 1.00 96.62 235 THR A CA 1
ATOM 1844 C C . THR A 1 235 ? 24.903 14.096 -32.177 1.00 96.62 235 THR A C 1
ATOM 1846 O O . THR A 1 235 ? 24.795 14.258 -33.391 1.00 96.62 235 THR A O 1
ATOM 1849 N N . THR A 1 236 ? 24.426 13.017 -31.558 1.00 97.81 236 THR A N 1
ATOM 1850 C CA . THR A 1 236 ? 23.795 11.868 -32.220 1.00 97.81 236 THR A CA 1
ATOM 1851 C C . THR A 1 236 ? 22.583 12.297 -33.036 1.00 97.81 236 THR A C 1
ATOM 1853 O O . THR A 1 236 ? 22.510 11.974 -34.220 1.00 97.81 236 THR A O 1
ATOM 1856 N N . MET A 1 237 ? 21.681 13.094 -32.455 1.00 97.31 237 MET A N 1
ATOM 1857 C CA . MET A 1 237 ? 20.487 13.597 -33.138 1.00 97.31 237 MET A CA 1
ATOM 1858 C C . MET A 1 237 ? 20.839 14.482 -34.338 1.00 97.31 237 MET A C 1
ATOM 1860 O O . MET A 1 237 ? 20.299 14.296 -35.429 1.00 97.31 237 MET A O 1
ATOM 1864 N N . ARG A 1 238 ? 21.818 15.385 -34.196 1.00 96.38 238 ARG A N 1
ATOM 1865 C CA . ARG A 1 238 ? 22.283 16.232 -35.311 1.00 96.38 238 ARG A CA 1
ATOM 1866 C C . ARG A 1 238 ? 22.910 15.420 -36.444 1.00 96.38 238 ARG A C 1
ATOM 1868 O O . ARG A 1 238 ? 22.704 15.732 -37.617 1.00 96.38 238 ARG A O 1
ATOM 1875 N N . LEU A 1 239 ? 23.671 14.378 -36.119 1.00 96.75 239 LEU A N 1
ATOM 1876 C CA . LEU A 1 239 ? 24.262 13.489 -37.119 1.00 96.75 239 LEU A CA 1
ATOM 1877 C C . LEU A 1 239 ? 23.206 12.584 -37.777 1.00 96.75 239 LEU A C 1
ATOM 1879 O O . LEU A 1 239 ? 23.262 12.370 -38.988 1.00 96.75 239 LEU A O 1
ATOM 1883 N N . ALA A 1 240 ? 22.205 12.126 -37.021 1.00 96.56 240 ALA A N 1
ATOM 1884 C CA . ALA A 1 240 ? 21.049 11.403 -37.545 1.00 96.56 240 ALA A CA 1
ATOM 1885 C C . ALA A 1 240 ? 20.255 12.266 -38.540 1.00 96.56 240 ALA A C 1
ATOM 1887 O O . ALA A 1 240 ? 19.868 11.782 -39.606 1.00 96.56 240 ALA A O 1
ATOM 1888 N N . HIS A 1 241 ? 20.079 13.561 -38.252 1.00 95.00 241 HIS A N 1
ATOM 1889 C CA . HIS A 1 241 ? 19.501 14.527 -39.193 1.00 95.00 241 HIS A CA 1
ATOM 1890 C C . HIS A 1 241 ? 20.339 14.693 -40.451 1.00 95.00 241 HIS A C 1
ATOM 1892 O O . HIS A 1 241 ? 19.787 14.656 -41.549 1.00 95.00 241 HIS A O 1
ATOM 1898 N N . LYS A 1 242 ? 21.664 14.812 -40.309 1.00 94.00 242 LYS A N 1
ATOM 1899 C CA . LYS A 1 242 ? 22.594 14.986 -41.435 1.00 94.00 242 LYS A CA 1
ATOM 1900 C C . LYS A 1 242 ? 22.488 13.865 -42.471 1.00 94.00 242 LYS A C 1
ATOM 1902 O O . LYS A 1 242 ? 22.602 14.140 -43.661 1.00 94.00 242 LYS A O 1
ATOM 1907 N N . ILE A 1 243 ? 22.268 12.622 -42.037 1.00 94.31 243 ILE A N 1
ATOM 1908 C CA . ILE A 1 243 ? 22.084 11.473 -42.940 1.00 94.31 243 ILE A CA 1
ATOM 1909 C C . ILE A 1 243 ? 20.607 11.160 -43.232 1.00 94.31 243 ILE A C 1
ATOM 1911 O O . ILE A 1 243 ? 20.318 10.142 -43.860 1.00 94.31 243 ILE A O 1
ATOM 1915 N N . GLY A 1 244 ? 19.681 12.009 -42.774 1.00 93.31 244 GLY A N 1
ATOM 1916 C CA . GLY A 1 244 ? 18.254 11.951 -43.086 1.00 93.31 244 GLY A CA 1
ATOM 1917 C C . GLY A 1 244 ? 17.434 10.909 -42.324 1.00 93.31 244 GLY A C 1
ATOM 1918 O O . GLY A 1 244 ? 16.337 10.604 -42.770 1.00 93.31 244 GLY A O 1
ATOM 1919 N N . LEU A 1 245 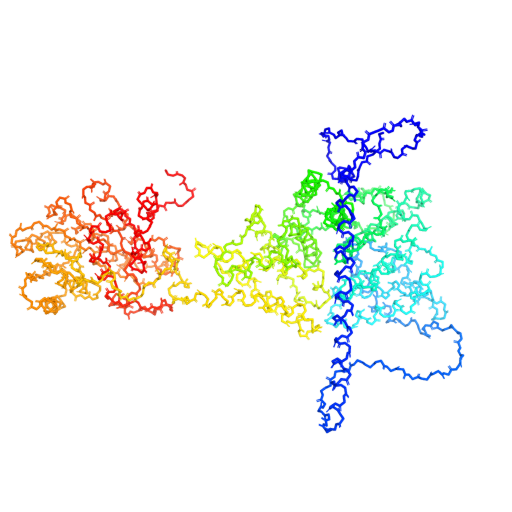? 17.902 10.360 -41.193 1.00 93.94 245 LEU A N 1
ATOM 1920 C CA . LEU A 1 245 ? 17.217 9.230 -40.533 1.00 93.94 245 LEU A CA 1
ATOM 1921 C C . LEU A 1 245 ? 15.756 9.505 -40.139 1.00 93.94 245 LEU A C 1
ATOM 1923 O O . LEU A 1 245 ? 14.996 8.555 -40.058 1.00 93.94 245 LEU A O 1
ATOM 1927 N N . HIS A 1 246 ? 15.381 10.768 -39.921 1.00 91.44 246 HIS A N 1
ATOM 1928 C CA . HIS A 1 246 ? 14.042 11.234 -39.529 1.00 91.44 246 HIS A CA 1
ATOM 1929 C C . HIS A 1 246 ? 13.055 11.383 -40.700 1.00 91.44 246 HIS A C 1
ATOM 1931 O O . HIS A 1 246 ? 11.914 11.775 -40.479 1.00 91.44 246 HIS A O 1
ATOM 1937 N N . ASN A 1 247 ? 13.499 11.159 -41.941 1.00 88.75 247 ASN A N 1
ATOM 1938 C CA . ASN A 1 247 ? 12.742 11.488 -43.147 1.00 88.75 247 ASN A CA 1
ATOM 1939 C C . ASN A 1 247 ? 12.659 10.281 -44.092 1.00 88.75 247 ASN A C 1
ATOM 1941 O O . ASN A 1 247 ? 13.696 9.731 -44.496 1.00 88.75 247 ASN A O 1
ATOM 1945 N N . ARG A 1 248 ? 11.433 9.919 -44.493 1.00 83.94 248 ARG A N 1
ATOM 1946 C CA . ARG A 1 248 ? 11.124 8.827 -45.427 1.00 83.94 248 ARG A CA 1
ATOM 1947 C C . ARG A 1 248 ? 11.850 8.966 -46.765 1.00 83.94 248 ARG A C 1
ATOM 1949 O O . ARG A 1 248 ? 12.422 7.983 -47.236 1.00 83.94 248 ARG A O 1
ATOM 1956 N N . ALA A 1 249 ? 11.925 10.176 -47.319 1.00 85.00 249 ALA A N 1
ATOM 1957 C CA . ALA A 1 249 ? 12.554 10.457 -48.613 1.00 85.00 249 ALA A CA 1
ATOM 1958 C C . ALA A 1 249 ? 14.034 10.037 -48.662 1.00 85.00 249 ALA A C 1
ATOM 1960 O O . ALA A 1 249 ? 14.544 9.622 -49.700 1.00 85.00 249 ALA A O 1
ATOM 1961 N N . SER A 1 250 ? 14.734 10.078 -47.522 1.00 85.69 250 SER A N 1
ATOM 1962 C CA . SER A 1 250 ? 16.136 9.644 -47.436 1.00 85.69 250 SER A CA 1
ATOM 1963 C C . SER A 1 250 ? 16.331 8.133 -47.619 1.00 85.69 250 SER A C 1
ATOM 1965 O O . SER A 1 250 ? 17.460 7.680 -47.809 1.00 85.69 250 SER A O 1
ATOM 1967 N N . SER A 1 251 ? 15.249 7.357 -47.508 1.00 84.94 251 SER A N 1
ATOM 1968 C CA . SER A 1 251 ? 15.265 5.893 -47.499 1.00 84.94 251 SER A CA 1
ATOM 1969 C C . SER A 1 251 ? 14.432 5.272 -48.626 1.00 84.94 251 SER A C 1
ATOM 1971 O O . SER A 1 251 ? 14.383 4.052 -48.716 1.00 84.94 251 SER A O 1
ATOM 1973 N N . GLU A 1 252 ? 13.831 6.078 -49.512 1.00 81.12 252 GLU A N 1
ATOM 1974 C CA . GLU A 1 252 ? 12.980 5.612 -50.626 1.00 81.12 252 GLU A CA 1
ATOM 1975 C C . GLU A 1 252 ? 13.691 4.647 -51.585 1.00 81.12 252 GLU A C 1
ATOM 1977 O O . GLU A 1 252 ? 13.066 3.736 -52.117 1.00 81.12 252 GLU A O 1
ATOM 1982 N N . ASN A 1 253 ? 14.999 4.829 -51.787 1.00 84.12 253 ASN A N 1
ATOM 1983 C CA . ASN A 1 253 ? 15.805 4.031 -52.719 1.00 84.12 253 ASN A CA 1
ATOM 1984 C C . ASN A 1 253 ? 16.637 2.934 -52.031 1.00 84.12 253 ASN A C 1
ATOM 1986 O O . ASN A 1 253 ? 17.517 2.348 -52.662 1.00 84.12 253 ASN A O 1
ATOM 1990 N N . LEU A 1 254 ? 16.431 2.706 -50.732 1.00 85.62 254 LEU A N 1
ATOM 1991 C CA . LEU A 1 254 ? 17.154 1.685 -49.976 1.00 85.62 254 LEU A CA 1
ATOM 1992 C C . LEU A 1 254 ? 16.373 0.372 -49.952 1.00 85.62 254 LEU A C 1
ATOM 1994 O O . LEU A 1 254 ? 15.153 0.356 -50.109 1.00 85.62 254 LEU A O 1
ATOM 1998 N N . ASP A 1 255 ? 17.082 -0.728 -49.701 1.00 83.75 255 ASP A N 1
ATOM 1999 C CA . ASP A 1 255 ? 16.432 -2.002 -49.414 1.00 83.75 255 ASP A CA 1
ATOM 2000 C C . ASP A 1 255 ? 15.468 -1.850 -48.214 1.00 83.75 255 ASP A C 1
ATOM 2002 O O . ASP A 1 255 ? 15.812 -1.172 -47.234 1.00 83.75 255 ASP A O 1
ATOM 2006 N N . PRO A 1 256 ? 14.273 -2.470 -48.234 1.00 80.75 256 PRO A N 1
ATOM 2007 C CA . PRO A 1 256 ? 13.319 -2.356 -47.136 1.00 80.75 256 PRO A CA 1
ATOM 2008 C C . PRO A 1 256 ? 13.888 -2.743 -45.764 1.00 80.75 256 PRO A C 1
ATOM 2010 O O . PRO A 1 256 ? 13.472 -2.172 -44.753 1.00 80.75 256 PRO A O 1
ATOM 2013 N N . ALA A 1 257 ? 14.833 -3.688 -45.680 1.00 79.50 257 ALA A N 1
ATOM 2014 C CA . ALA A 1 257 ? 15.465 -4.048 -44.412 1.00 79.50 257 ALA A CA 1
ATOM 2015 C C . ALA A 1 257 ? 16.385 -2.934 -43.888 1.00 79.50 257 ALA A C 1
ATOM 2017 O O . ALA A 1 257 ? 16.392 -2.671 -42.680 1.00 79.50 257 ALA A O 1
ATOM 2018 N N . ASP A 1 258 ? 17.092 -2.242 -44.782 1.00 82.88 258 ASP A N 1
ATOM 2019 C CA . ASP A 1 258 ? 17.956 -1.107 -44.452 1.00 82.88 258 ASP A CA 1
ATOM 2020 C C . ASP A 1 258 ? 17.138 0.134 -44.073 1.00 82.88 258 ASP A C 1
ATOM 2022 O O . ASP A 1 258 ? 17.440 0.791 -43.072 1.00 82.88 258 ASP A O 1
ATOM 2026 N N . ALA A 1 259 ? 16.055 0.423 -44.803 1.00 84.00 259 ALA A N 1
ATOM 2027 C CA . ALA A 1 259 ? 15.116 1.494 -44.467 1.00 84.00 259 ALA A CA 1
ATOM 2028 C C . ALA A 1 259 ? 14.491 1.281 -43.074 1.00 84.00 259 ALA A C 1
ATOM 2030 O O . ALA A 1 259 ? 14.477 2.195 -42.245 1.00 84.00 259 ALA A O 1
ATOM 2031 N N . ARG A 1 260 ? 14.066 0.047 -42.760 1.00 84.00 260 ARG A N 1
ATOM 2032 C CA . ARG A 1 260 ? 13.569 -0.316 -41.421 1.00 84.00 260 ARG A CA 1
ATOM 2033 C C . ARG A 1 260 ? 14.632 -0.156 -40.342 1.00 84.00 260 ARG A C 1
ATOM 2035 O O . ARG A 1 260 ? 14.327 0.345 -39.261 1.00 84.00 260 ARG A O 1
ATOM 2042 N N . GLN A 1 261 ? 15.874 -0.566 -40.607 1.00 88.38 261 GLN A N 1
ATOM 2043 C CA . GLN A 1 261 ? 16.954 -0.417 -39.632 1.00 88.38 261 GLN A CA 1
ATOM 2044 C C . GLN A 1 261 ? 17.248 1.058 -39.342 1.00 88.38 261 GLN A C 1
ATOM 2046 O O . GLN A 1 261 ? 17.438 1.423 -38.183 1.00 88.38 261 GLN A O 1
ATOM 2051 N N . ARG A 1 262 ? 17.237 1.915 -40.368 1.00 92.38 262 ARG A N 1
ATOM 2052 C CA . ARG A 1 262 ? 17.394 3.370 -40.222 1.00 92.38 262 ARG A CA 1
ATOM 2053 C C . ARG A 1 262 ? 16.305 3.972 -39.338 1.00 92.38 262 ARG A C 1
ATOM 2055 O O . ARG A 1 262 ? 16.637 4.701 -38.405 1.00 92.38 262 ARG A O 1
ATOM 2062 N N . ALA A 1 263 ? 15.045 3.604 -39.575 1.00 90.56 263 ALA A N 1
ATOM 2063 C CA . ALA A 1 263 ? 13.923 4.039 -38.748 1.00 90.56 263 ALA A CA 1
ATOM 2064 C C . ALA A 1 263 ? 14.056 3.555 -37.293 1.00 90.56 263 ALA A C 1
ATOM 2066 O O . ALA A 1 263 ? 13.876 4.343 -36.369 1.00 90.56 263 ALA A O 1
ATOM 2067 N N . CYS A 1 264 ? 14.450 2.295 -37.065 1.00 91.56 264 CYS A N 1
ATOM 2068 C CA . CYS A 1 264 ? 14.681 1.774 -35.712 1.00 91.56 264 CYS A CA 1
ATOM 2069 C C . CYS A 1 264 ? 15.737 2.600 -34.965 1.00 91.56 264 CYS A C 1
ATOM 2071 O O . CYS A 1 264 ? 15.497 3.025 -33.839 1.00 91.56 264 CYS A O 1
ATOM 2073 N N . VAL A 1 265 ? 16.884 2.866 -35.603 1.00 95.12 265 VAL A N 1
ATOM 2074 C CA . VAL A 1 265 ? 17.986 3.655 -35.018 1.00 95.12 265 VAL A CA 1
ATOM 2075 C C . VAL A 1 265 ? 17.548 5.073 -34.674 1.00 95.12 265 VAL A C 1
ATOM 2077 O O . VAL A 1 265 ? 17.881 5.555 -33.592 1.00 95.12 265 VAL A O 1
ATOM 2080 N N . PHE A 1 266 ? 16.759 5.710 -35.539 1.00 96.25 266 PHE A N 1
ATOM 2081 C CA . PHE A 1 266 ? 16.170 7.011 -35.237 1.00 96.25 266 PHE A CA 1
ATOM 2082 C C . PHE A 1 266 ? 15.262 6.959 -34.006 1.00 96.25 266 PHE A C 1
ATOM 2084 O O . PHE A 1 266 ? 15.449 7.742 -33.079 1.00 96.25 266 PHE A O 1
ATOM 2091 N N . TRP A 1 267 ? 14.321 6.016 -33.964 1.00 95.38 267 TRP A N 1
ATOM 2092 C CA . TRP A 1 267 ? 13.369 5.900 -32.862 1.00 95.38 267 TRP A CA 1
ATOM 2093 C C . TRP A 1 267 ? 14.035 5.553 -31.520 1.00 95.38 267 TRP A C 1
ATOM 2095 O O . TRP A 1 267 ? 13.578 6.019 -30.480 1.00 95.38 267 TRP A O 1
ATOM 2105 N N . MET A 1 268 ? 15.151 4.813 -31.506 1.00 95.38 268 MET A N 1
ATOM 2106 C CA . MET A 1 268 ? 15.945 4.647 -30.278 1.00 95.38 268 MET A CA 1
ATOM 2107 C C . MET A 1 268 ? 16.607 5.954 -29.847 1.00 95.38 268 MET A C 1
ATOM 2109 O O . MET A 1 268 ? 16.531 6.301 -28.674 1.00 95.38 268 MET A O 1
ATOM 2113 N N . ALA A 1 269 ? 17.221 6.696 -30.773 1.00 97.19 269 ALA A N 1
ATOM 2114 C CA . ALA A 1 269 ? 17.798 8.001 -30.451 1.00 97.19 269 ALA A CA 1
ATOM 2115 C C . ALA A 1 269 ? 16.723 8.976 -29.931 1.00 97.19 269 ALA A C 1
ATOM 2117 O O . ALA A 1 269 ? 16.968 9.697 -28.969 1.00 97.19 269 ALA A O 1
ATOM 2118 N N . TYR A 1 270 ? 15.515 8.928 -30.500 1.00 97.19 270 TYR A N 1
ATOM 2119 C CA . TYR A 1 270 ? 14.353 9.686 -30.039 1.00 97.19 270 TYR A CA 1
ATOM 2120 C C . TYR A 1 270 ? 13.974 9.363 -28.590 1.00 97.19 270 TYR A C 1
ATOM 2122 O O . TYR A 1 270 ? 13.849 10.280 -27.782 1.00 97.19 270 TYR A O 1
ATOM 2130 N N . ILE A 1 271 ? 13.841 8.075 -28.242 1.00 96.06 271 ILE A N 1
ATOM 2131 C CA . ILE A 1 271 ? 13.553 7.650 -26.862 1.00 96.06 271 ILE A CA 1
ATOM 2132 C C . ILE A 1 271 ? 14.615 8.211 -25.908 1.00 96.06 271 ILE A C 1
ATOM 2134 O O . ILE A 1 271 ? 14.277 8.849 -24.917 1.00 96.06 271 ILE A O 1
ATOM 2138 N N . LEU A 1 272 ? 15.901 8.043 -26.235 1.00 95.81 272 LEU A N 1
ATOM 2139 C CA . LEU A 1 272 ? 16.994 8.507 -25.375 1.00 95.81 272 LEU A CA 1
ATOM 2140 C C . LEU A 1 272 ? 16.999 10.033 -25.200 1.00 95.81 272 LEU A C 1
ATOM 2142 O O . LEU A 1 272 ? 17.289 10.512 -24.104 1.00 95.81 272 LEU A O 1
ATOM 2146 N N . ASP A 1 273 ? 16.683 10.790 -26.254 1.00 96.69 273 ASP A N 1
ATOM 2147 C CA . ASP A 1 273 ? 16.581 12.253 -26.219 1.00 96.69 273 ASP A CA 1
ATOM 2148 C C . ASP A 1 273 ? 15.438 12.722 -25.302 1.00 96.69 273 ASP A C 1
ATOM 2150 O O . ASP A 1 273 ? 15.636 13.632 -24.493 1.00 96.69 273 ASP A O 1
ATOM 2154 N N . LYS A 1 274 ? 14.266 12.071 -25.354 1.00 95.31 274 LYS A N 1
ATOM 2155 C CA . LYS A 1 274 ? 13.132 12.387 -24.465 1.00 95.31 274 LYS A CA 1
ATOM 2156 C C . LYS A 1 274 ? 13.399 11.983 -23.014 1.00 95.31 274 LYS A C 1
ATOM 2158 O O . LYS A 1 274 ? 13.212 12.818 -22.125 1.00 95.31 274 LYS A O 1
ATOM 2163 N N . ASP A 1 275 ? 13.927 10.782 -22.778 1.00 92.38 275 ASP A N 1
ATOM 2164 C CA . ASP A 1 275 ? 14.287 10.293 -21.439 1.00 92.38 275 ASP A CA 1
ATOM 2165 C C . ASP A 1 275 ? 15.306 11.242 -20.767 1.00 92.38 275 ASP A C 1
ATOM 2167 O O . ASP A 1 275 ? 15.152 11.651 -19.609 1.00 92.38 275 ASP A O 1
ATOM 2171 N N . LEU A 1 276 ? 16.354 11.645 -21.501 1.00 92.44 276 LEU A N 1
ATOM 2172 C CA . LEU A 1 276 ? 17.381 12.565 -21.001 1.00 92.44 276 LEU A CA 1
ATOM 2173 C C . LEU A 1 276 ? 16.847 13.988 -20.811 1.00 92.44 276 LEU A C 1
ATOM 2175 O O . LEU A 1 276 ? 17.218 14.643 -19.834 1.00 92.44 276 LEU A O 1
ATOM 2179 N N . SER A 1 277 ? 15.964 14.465 -21.691 1.00 92.56 277 SER A N 1
ATOM 2180 C CA . SER A 1 277 ? 15.298 15.766 -21.557 1.00 92.56 277 SER A CA 1
ATOM 2181 C C . SER A 1 277 ? 14.481 15.850 -20.266 1.00 92.56 277 SER A C 1
ATOM 2183 O O . SER A 1 277 ? 14.641 16.793 -19.487 1.00 92.56 277 SER A O 1
ATOM 2185 N N . MET A 1 278 ? 13.679 14.822 -19.977 1.00 89.25 278 MET A N 1
ATOM 2186 C CA . MET A 1 278 ? 12.885 14.741 -18.750 1.00 89.25 278 MET A CA 1
ATOM 2187 C C . MET A 1 278 ? 13.751 14.703 -17.490 1.00 89.25 278 MET A C 1
ATOM 2189 O O . MET A 1 278 ? 13.492 15.442 -16.537 1.00 89.25 278 MET A O 1
ATOM 2193 N N . ARG A 1 279 ? 14.810 13.885 -17.483 1.00 86.88 279 ARG A N 1
ATOM 2194 C CA . ARG A 1 279 ? 15.698 13.727 -16.317 1.00 86.88 279 ARG A CA 1
ATOM 2195 C C . ARG A 1 279 ? 16.562 14.956 -16.042 1.00 86.88 279 ARG A C 1
ATOM 2197 O O . ARG A 1 279 ? 16.735 15.328 -14.885 1.00 86.88 279 ARG A O 1
ATOM 2204 N N . SER A 1 280 ? 17.085 15.596 -17.086 1.00 89.25 280 SER A N 1
ATOM 2205 C CA . SER A 1 280 ? 17.932 16.793 -16.967 1.00 89.25 280 SER A CA 1
ATOM 2206 C C . SER A 1 280 ? 17.142 18.099 -16.854 1.00 89.25 280 SER A C 1
ATOM 2208 O O . SER A 1 280 ? 17.719 19.139 -16.540 1.00 89.25 280 SER A O 1
ATOM 2210 N N . LYS A 1 281 ? 15.831 18.065 -17.136 1.00 90.12 281 LYS A N 1
ATOM 2211 C CA . LYS A 1 281 ? 14.966 19.245 -17.298 1.00 90.12 281 LYS A CA 1
ATOM 2212 C C . LYS A 1 281 ? 15.453 20.201 -18.401 1.00 90.12 281 LYS A C 1
ATOM 2214 O O . LYS A 1 281 ? 15.032 21.358 -18.457 1.00 90.12 281 LYS A O 1
ATOM 2219 N N . MET A 1 282 ? 16.286 19.718 -19.323 1.00 90.69 282 MET A N 1
ATOM 2220 C CA . MET A 1 282 ? 16.727 20.446 -20.513 1.00 90.69 282 MET A CA 1
ATOM 2221 C C . MET A 1 282 ? 15.852 20.095 -21.720 1.00 90.69 282 MET A C 1
ATOM 2223 O O . MET A 1 282 ? 15.306 18.995 -21.769 1.00 90.69 282 MET A O 1
ATOM 2227 N N . PRO A 1 283 ? 15.688 20.999 -22.698 1.00 90.50 283 PRO A N 1
ATOM 2228 C CA . PRO A 1 283 ? 14.853 20.726 -23.860 1.00 90.50 283 PRO A CA 1
ATOM 2229 C C . PRO A 1 283 ? 15.451 19.615 -24.729 1.00 90.50 283 PRO A C 1
ATOM 2231 O O . PRO A 1 283 ? 16.652 19.607 -24.995 1.00 90.50 283 PRO A O 1
ATOM 2234 N N . SER A 1 284 ? 14.582 18.717 -25.190 1.00 93.69 284 SER A N 1
ATOM 2235 C CA . SER A 1 284 ? 14.892 17.701 -26.199 1.00 93.69 284 SER A CA 1
ATOM 2236 C C . SER A 1 284 ? 15.365 18.354 -27.502 1.00 93.69 284 SER A C 1
ATOM 2238 O O . SER A 1 284 ? 14.937 19.455 -27.870 1.00 93.69 284 SER A O 1
ATOM 2240 N N . ILE A 1 285 ? 16.290 17.680 -28.182 1.00 93.81 285 ILE A N 1
ATOM 2241 C CA . ILE A 1 285 ? 16.888 18.147 -29.434 1.00 93.81 285 ILE A CA 1
ATOM 2242 C C . ILE A 1 285 ? 15.962 17.853 -30.615 1.00 93.81 285 ILE A C 1
ATOM 2244 O O . ILE A 1 285 ? 15.900 18.654 -31.550 1.00 93.81 285 ILE A O 1
ATOM 2248 N N . GLN A 1 286 ? 15.236 16.732 -30.578 1.00 94.62 286 GLN A N 1
ATOM 2249 C CA . GLN A 1 286 ? 14.242 16.393 -31.590 1.00 94.62 286 GLN A CA 1
ATOM 2250 C C . GLN A 1 286 ? 12.923 17.134 -31.356 1.00 94.62 286 GLN A C 1
ATOM 2252 O O . GLN A 1 286 ? 12.232 16.927 -30.355 1.00 94.62 286 GLN A O 1
ATOM 2257 N N . LEU A 1 287 ? 12.516 17.917 -32.355 1.00 91.00 287 LEU A N 1
ATOM 2258 C CA . LEU A 1 287 ? 11.152 18.426 -32.457 1.00 91.00 287 LEU A CA 1
ATOM 2259 C C . LEU A 1 287 ? 10.258 17.374 -33.114 1.00 91.00 287 LEU A C 1
ATOM 2261 O O . LEU A 1 287 ? 10.607 16.827 -34.158 1.00 91.00 287 LEU A O 1
ATOM 2265 N N . ASP A 1 288 ? 9.099 17.109 -32.518 1.00 90.06 288 ASP A N 1
ATOM 2266 C CA . ASP A 1 288 ? 8.192 16.066 -33.013 1.00 90.06 288 ASP A CA 1
ATOM 2267 C C . ASP A 1 288 ? 7.602 16.428 -34.393 1.00 90.06 288 ASP A C 1
ATOM 2269 O O . ASP A 1 288 ? 7.358 15.546 -35.208 1.00 90.06 288 ASP A O 1
ATOM 2273 N N . ASP A 1 289 ? 7.462 17.726 -34.692 1.00 86.75 289 ASP A N 1
ATOM 2274 C CA . ASP A 1 289 ? 6.987 18.235 -35.991 1.00 86.75 289 ASP A CA 1
ATOM 2275 C C . ASP A 1 289 ? 7.979 17.990 -37.149 1.00 86.75 289 ASP A C 1
ATOM 2277 O O . ASP A 1 289 ? 7.594 18.077 -38.315 1.00 86.75 289 ASP A O 1
ATOM 2281 N N . ASP A 1 290 ? 9.242 17.679 -36.840 1.00 89.69 290 ASP A N 1
ATOM 2282 C CA . ASP A 1 290 ? 10.308 17.420 -37.818 1.00 89.69 290 ASP A CA 1
ATOM 2283 C C . ASP A 1 290 ? 10.524 15.909 -38.057 1.00 89.69 290 ASP A C 1
ATOM 2285 O O . ASP A 1 290 ? 11.605 15.488 -38.475 1.00 89.69 290 ASP A O 1
ATOM 2289 N N . ILE A 1 291 ? 9.526 15.072 -37.757 1.00 92.06 291 ILE A N 1
ATOM 2290 C CA . ILE A 1 291 ? 9.574 13.617 -37.956 1.00 92.06 291 ILE A CA 1
ATOM 2291 C C . ILE A 1 291 ? 8.627 13.226 -39.093 1.00 92.06 291 ILE A C 1
ATOM 2293 O O . ILE A 1 291 ? 7.426 13.469 -39.025 1.00 92.06 291 ILE A O 1
ATOM 2297 N N . ASP A 1 292 ? 9.166 12.573 -40.122 1.00 90.00 292 ASP A N 1
ATOM 2298 C CA . ASP A 1 292 ? 8.412 11.984 -41.235 1.00 90.00 292 ASP A CA 1
ATOM 2299 C C . ASP A 1 292 ? 8.755 10.492 -41.359 1.00 90.00 292 ASP A C 1
ATOM 2301 O O . ASP A 1 292 ? 9.374 10.037 -42.324 1.00 90.00 292 ASP A O 1
ATOM 2305 N N . LEU A 1 293 ? 8.404 9.732 -40.319 1.00 86.31 293 LEU A N 1
ATOM 2306 C CA . LEU A 1 293 ? 8.552 8.280 -40.249 1.00 86.31 293 LEU A CA 1
ATOM 2307 C C . LEU A 1 293 ? 7.289 7.651 -39.674 1.00 86.31 293 LEU A C 1
ATOM 2309 O O . LEU A 1 293 ? 6.699 8.176 -38.731 1.00 86.31 293 LEU A O 1
ATOM 2313 N N . ASP A 1 294 ? 6.946 6.470 -40.180 1.00 80.56 294 ASP A N 1
ATOM 2314 C CA . ASP A 1 294 ? 5.937 5.629 -39.545 1.00 80.56 294 ASP A CA 1
ATOM 2315 C C . ASP A 1 294 ? 6.501 4.988 -38.265 1.00 80.56 294 ASP A C 1
ATOM 2317 O O . ASP A 1 294 ? 7.715 4.763 -38.123 1.00 80.56 294 ASP A O 1
ATOM 2321 N N . LEU A 1 295 ? 5.606 4.650 -37.335 1.00 79.38 295 LEU A N 1
ATOM 2322 C CA . LEU A 1 295 ? 5.958 3.761 -36.234 1.00 79.38 295 LEU A CA 1
ATOM 2323 C C . LEU A 1 295 ? 6.375 2.387 -36.794 1.00 79.38 295 LEU A C 1
ATOM 2325 O O . LEU A 1 295 ? 5.811 1.934 -37.795 1.00 79.38 295 LEU A O 1
ATOM 2329 N N . PRO A 1 296 ? 7.333 1.690 -36.157 1.00 75.69 296 PRO A N 1
ATOM 2330 C CA . PRO A 1 296 ? 7.647 0.308 -36.511 1.00 75.69 296 PRO A CA 1
ATOM 2331 C C . PRO A 1 296 ? 6.373 -0.559 -36.508 1.00 75.69 296 PRO A C 1
ATOM 2333 O O . PRO A 1 296 ? 5.586 -0.494 -35.568 1.00 75.69 296 PRO A O 1
ATOM 2336 N N . SER A 1 297 ? 6.145 -1.350 -37.560 1.00 55.16 297 SER A N 1
ATOM 2337 C CA . SER A 1 297 ? 4.882 -2.078 -37.768 1.00 55.16 297 SER A CA 1
ATOM 2338 C C . SER A 1 297 ? 4.539 -3.061 -36.633 1.00 55.16 297 SER A C 1
ATOM 2340 O O . SER A 1 297 ? 5.413 -3.753 -36.109 1.00 55.16 297 SER A O 1
ATOM 2342 N N . HIS A 1 298 ? 3.246 -3.157 -36.291 1.00 45.16 298 HIS A N 1
ATOM 2343 C CA . HIS A 1 298 ? 2.698 -4.108 -35.306 1.00 45.16 298 HIS A CA 1
ATOM 2344 C C . HIS A 1 298 ? 2.621 -5.551 -35.821 1.00 45.16 298 HIS A C 1
ATOM 2346 O O . HIS A 1 298 ? 2.658 -6.494 -35.031 1.00 45.16 298 HIS A O 1
ATOM 2352 N N . GLU A 1 299 ? 2.520 -5.728 -37.135 1.00 39.56 299 GLU A N 1
ATOM 2353 C CA . GLU A 1 299 ? 2.412 -7.039 -37.756 1.00 39.56 299 GLU A CA 1
ATOM 2354 C C . GLU A 1 299 ? 3.804 -7.651 -37.913 1.00 39.56 299 GLU A C 1
ATOM 2356 O O . GLU A 1 299 ? 4.675 -7.129 -38.615 1.00 39.56 299 GLU A O 1
ATOM 2361 N N . GLY A 1 300 ? 4.010 -8.793 -37.258 1.00 39.91 300 GLY A N 1
ATOM 2362 C CA . GLY A 1 300 ? 4.953 -9.762 -37.780 1.00 39.91 300 GLY A CA 1
ATOM 2363 C C . GLY A 1 300 ? 4.487 -10.132 -39.175 1.00 39.91 300 GLY A C 1
ATOM 2364 O O . GLY A 1 300 ? 3.392 -10.664 -39.323 1.00 39.91 300 GLY A O 1
ATOM 2365 N N . ALA A 1 301 ? 5.282 -9.835 -40.196 1.00 33.03 301 ALA A N 1
ATOM 2366 C CA . ALA A 1 301 ? 5.047 -10.441 -41.490 1.00 33.03 301 ALA A CA 1
ATOM 2367 C C . ALA A 1 301 ? 5.342 -11.944 -41.352 1.00 33.03 301 ALA A C 1
ATOM 2369 O O . ALA A 1 301 ? 6.487 -12.375 -41.472 1.00 33.03 301 ALA A O 1
ATOM 2370 N N . GLU A 1 302 ? 4.317 -12.737 -41.036 1.00 31.77 302 GLU A N 1
ATOM 2371 C CA . GLU A 1 302 ? 4.306 -14.168 -41.320 1.00 31.77 302 GLU A CA 1
ATOM 2372 C C . GLU A 1 302 ? 4.222 -14.315 -42.841 1.00 31.77 302 GLU A C 1
ATOM 2374 O O . GLU A 1 302 ? 3.141 -14.290 -43.429 1.00 31.77 302 GLU A O 1
ATOM 2379 N N . TYR A 1 303 ? 5.369 -14.426 -43.508 1.00 30.39 303 TYR A N 1
ATOM 2380 C CA . TYR A 1 303 ? 5.377 -14.918 -44.879 1.00 30.39 303 TYR A CA 1
ATOM 2381 C C . TYR A 1 303 ? 5.209 -16.437 -44.836 1.00 30.39 303 TYR A C 1
ATOM 2383 O O . TYR A 1 303 ? 6.018 -17.156 -44.250 1.00 30.39 303 TYR A O 1
ATOM 2391 N N . GLN A 1 304 ? 4.104 -16.911 -45.414 1.00 24.58 304 GLN A N 1
ATOM 2392 C CA . GLN A 1 304 ? 3.807 -18.331 -45.561 1.00 24.58 304 GLN A CA 1
ATOM 2393 C C . GLN A 1 304 ? 4.921 -19.041 -46.336 1.00 24.58 304 GLN A C 1
ATOM 2395 O O . GLN A 1 304 ? 5.340 -18.597 -47.403 1.00 24.58 304 GLN A O 1
ATOM 2400 N N . ILE A 1 305 ? 5.338 -20.188 -45.802 1.00 28.73 305 ILE A N 1
ATOM 2401 C CA . ILE A 1 305 ? 6.148 -21.185 -46.498 1.00 28.73 305 ILE A CA 1
ATOM 2402 C C . ILE A 1 305 ? 5.315 -21.717 -47.662 1.00 28.73 305 ILE A C 1
ATOM 2404 O O . ILE A 1 305 ? 4.293 -22.350 -47.418 1.00 28.73 305 ILE A O 1
ATOM 2408 N N . ASN A 1 306 ? 5.754 -21.457 -48.891 1.00 28.30 306 ASN A N 1
ATOM 2409 C CA . ASN A 1 306 ? 5.521 -22.295 -50.068 1.00 28.30 306 ASN A CA 1
ATOM 2410 C C . ASN A 1 306 ? 6.516 -21.881 -51.164 1.00 28.30 306 ASN A C 1
ATOM 2412 O O . ASN A 1 306 ? 6.153 -21.133 -52.064 1.00 28.30 306 ASN A O 1
ATOM 2416 N N . ASP A 1 307 ? 7.778 -22.296 -51.046 1.00 26.12 307 ASP A N 1
ATOM 2417 C CA . ASP A 1 307 ? 8.463 -23.075 -52.090 1.00 26.12 307 ASP A CA 1
ATOM 2418 C C . ASP A 1 307 ? 9.872 -23.474 -51.627 1.00 26.12 307 ASP A C 1
ATOM 2420 O O . ASP A 1 307 ? 10.563 -22.733 -50.925 1.00 26.12 307 ASP A O 1
ATOM 2424 N N . GLU A 1 308 ? 10.281 -24.686 -51.987 1.00 37.03 308 GLU A N 1
ATOM 2425 C CA . GLU A 1 308 ? 11.556 -25.292 -51.613 1.00 37.03 308 GLU A CA 1
ATOM 2426 C C . GLU A 1 308 ? 12.735 -24.643 -52.357 1.00 37.03 308 GLU A C 1
ATOM 2428 O O . GLU A 1 308 ? 13.069 -25.057 -53.461 1.00 37.03 308 GLU A O 1
ATOM 2433 N N . SER A 1 309 ? 13.431 -23.688 -51.736 1.00 29.38 309 SER A N 1
ATOM 2434 C CA . SER A 1 309 ? 14.893 -23.552 -51.854 1.00 29.38 309 SER A CA 1
ATOM 2435 C C . SER A 1 309 ? 15.421 -22.402 -50.996 1.00 29.38 309 SER A C 1
ATOM 2437 O O . SER A 1 309 ? 14.939 -21.284 -51.108 1.00 29.38 309 SER A O 1
ATOM 2439 N N . GLU A 1 310 ? 16.495 -22.695 -50.261 1.00 27.17 310 GLU A N 1
ATOM 2440 C CA . GLU A 1 310 ? 17.364 -21.797 -49.481 1.00 27.17 310 GLU A CA 1
ATOM 2441 C C . GLU A 1 310 ? 17.097 -21.716 -47.968 1.00 27.17 310 GLU A C 1
ATOM 2443 O O . GLU A 1 310 ? 16.009 -21.469 -47.461 1.00 27.17 310 GLU A O 1
ATOM 2448 N N . LEU A 1 311 ? 18.165 -22.031 -47.236 1.00 29.98 311 LEU A N 1
ATOM 2449 C CA . LEU A 1 311 ? 18.216 -22.280 -45.805 1.00 29.98 311 LEU A CA 1
ATOM 2450 C C . LEU A 1 311 ? 18.292 -20.974 -44.996 1.00 29.98 311 LEU A C 1
ATOM 2452 O O . LEU A 1 311 ? 19.177 -20.152 -45.221 1.00 29.98 311 LEU A O 1
ATOM 2456 N N . ASN A 1 312 ? 17.472 -20.939 -43.939 1.00 28.94 312 ASN A N 1
ATOM 2457 C CA . ASN A 1 312 ? 17.617 -20.211 -42.669 1.00 28.94 312 ASN A CA 1
ATOM 2458 C C . ASN A 1 312 ? 17.248 -18.713 -42.619 1.00 28.94 312 ASN A C 1
ATOM 2460 O O . ASN A 1 312 ? 18.110 -17.861 -42.411 1.00 28.94 312 ASN A O 1
ATOM 2464 N N . GLU A 1 313 ? 15.945 -18.417 -42.590 1.00 35.38 313 GLU A N 1
ATOM 2465 C CA . GLU A 1 313 ? 15.406 -17.220 -41.927 1.00 35.38 313 GLU A CA 1
ATOM 2466 C C . GLU A 1 313 ? 14.642 -17.626 -40.657 1.00 35.38 313 GLU A C 1
ATOM 2468 O O . GLU A 1 313 ? 13.510 -18.101 -40.704 1.00 35.38 313 GLU A O 1
ATOM 2473 N N . THR A 1 314 ? 15.251 -17.456 -39.481 1.00 31.28 314 THR A N 1
ATOM 2474 C CA . THR A 1 314 ? 14.504 -17.528 -38.216 1.00 31.28 314 THR A CA 1
ATOM 2475 C C . THR A 1 314 ? 13.730 -16.223 -38.024 1.00 31.28 314 THR A C 1
ATOM 2477 O O . THR A 1 314 ? 14.331 -15.165 -37.822 1.00 31.28 314 THR A O 1
ATOM 2480 N N . GLY A 1 315 ? 12.400 -16.303 -38.093 1.00 35.22 315 GLY A N 1
ATOM 2481 C CA . GLY A 1 315 ? 11.464 -15.190 -37.930 1.00 35.22 315 GLY A CA 1
ATOM 2482 C C . GLY A 1 315 ? 11.437 -14.599 -36.517 1.00 35.22 315 GLY A C 1
ATOM 2483 O O . GLY A 1 315 ? 10.673 -15.040 -35.663 1.00 35.22 315 GLY A O 1
ATOM 2484 N N . ILE A 1 316 ? 12.238 -13.557 -36.280 1.00 37.88 316 ILE A N 1
ATOM 2485 C CA . ILE A 1 316 ? 12.144 -12.711 -35.081 1.00 37.88 316 ILE A CA 1
ATOM 2486 C C . ILE A 1 316 ? 11.436 -11.407 -35.463 1.00 37.88 316 ILE A C 1
ATOM 2488 O O . ILE A 1 316 ? 12.012 -10.545 -36.133 1.00 37.88 316 ILE A O 1
ATOM 2492 N N . CYS A 1 317 ? 10.191 -11.240 -35.011 1.00 49.09 317 CYS A N 1
ATOM 2493 C CA . CYS A 1 317 ? 9.499 -9.952 -35.053 1.00 49.09 317 CYS A CA 1
ATOM 2494 C C . CYS A 1 317 ? 10.222 -8.963 -34.128 1.00 49.09 317 CYS A C 1
ATOM 2496 O O . CYS A 1 317 ? 10.247 -9.142 -32.911 1.00 49.09 317 CYS A O 1
ATOM 2498 N N . ARG A 1 318 ? 10.846 -7.929 -34.700 1.00 66.62 318 ARG A N 1
ATOM 2499 C CA . ARG A 1 318 ? 11.673 -6.971 -33.949 1.00 66.62 318 ARG A CA 1
ATOM 2500 C C . ARG A 1 318 ? 10.842 -6.177 -32.948 1.00 66.62 318 ARG A C 1
ATOM 2502 O O . ARG A 1 318 ? 9.800 -5.636 -33.301 1.00 66.62 318 ARG A O 1
ATOM 2509 N N . GLY A 1 319 ? 11.341 -6.066 -31.722 1.00 75.31 319 GLY A N 1
ATOM 2510 C CA . GLY A 1 319 ? 10.697 -5.325 -30.642 1.00 75.31 319 GLY A CA 1
ATOM 2511 C C . GLY A 1 319 ? 9.512 -6.041 -29.998 1.00 75.31 319 GLY A C 1
ATOM 2512 O O . GLY A 1 319 ? 8.951 -5.509 -29.043 1.00 75.31 319 GLY A O 1
ATOM 2513 N N . VAL A 1 320 ? 9.128 -7.230 -30.479 1.00 84.19 320 VAL A N 1
ATOM 2514 C CA . VAL A 1 320 ? 7.998 -7.990 -29.935 1.00 84.19 320 VAL A CA 1
ATOM 2515 C C . VAL A 1 320 ? 8.464 -8.881 -28.791 1.00 84.19 320 VAL A C 1
ATOM 2517 O O . VAL A 1 320 ? 9.285 -9.778 -28.971 1.00 84.19 320 VAL A O 1
ATOM 2520 N N . VAL A 1 321 ? 7.894 -8.651 -27.614 1.00 87.00 321 VAL A N 1
ATOM 2521 C CA . VAL A 1 321 ? 8.020 -9.520 -26.446 1.00 87.00 321 VAL A CA 1
ATOM 2522 C C . VAL A 1 321 ? 6.806 -10.440 -26.370 1.00 87.00 321 VAL A C 1
ATOM 2524 O O . VAL A 1 321 ? 5.705 -10.073 -26.781 1.00 87.00 321 VAL A O 1
ATOM 2527 N N . THR A 1 322 ? 7.015 -11.659 -25.878 1.00 87.69 322 THR A N 1
ATOM 2528 C CA . THR A 1 322 ? 5.974 -12.692 -25.790 1.00 87.69 322 THR A CA 1
ATOM 2529 C C . THR A 1 322 ? 5.946 -13.269 -24.379 1.00 87.69 322 THR A C 1
ATOM 2531 O O . THR A 1 322 ? 6.987 -13.344 -23.718 1.00 87.69 322 THR A O 1
ATOM 2534 N N . THR A 1 323 ? 4.766 -13.669 -23.916 1.00 88.81 323 THR A N 1
ATOM 2535 C CA . THR A 1 323 ? 4.595 -14.438 -22.678 1.00 88.81 323 THR A CA 1
ATOM 2536 C C . THR A 1 323 ? 5.301 -15.795 -22.757 1.00 88.81 323 THR A C 1
ATOM 2538 O O . THR A 1 323 ? 5.568 -16.319 -23.839 1.00 88.81 323 THR A O 1
ATOM 2541 N N . MET A 1 324 ? 5.617 -16.391 -21.604 1.00 85.06 324 MET A N 1
ATOM 2542 C CA . MET A 1 324 ? 6.318 -17.683 -21.525 1.00 85.06 324 MET A CA 1
ATOM 2543 C C . MET A 1 324 ? 5.555 -18.831 -22.203 1.00 85.06 324 MET A C 1
ATOM 2545 O O . MET A 1 324 ? 6.175 -19.776 -22.682 1.00 85.06 324 MET A O 1
ATOM 2549 N N . ASP A 1 325 ? 4.225 -18.744 -22.261 1.00 83.19 325 ASP A N 1
ATOM 2550 C CA . ASP A 1 325 ? 3.351 -19.709 -22.937 1.00 83.19 325 ASP A CA 1
ATOM 2551 C C . ASP A 1 325 ? 3.165 -19.431 -24.442 1.00 83.19 325 ASP A C 1
ATOM 2553 O O . ASP A 1 325 ? 2.512 -20.210 -25.135 1.00 83.19 325 ASP A O 1
ATOM 2557 N N . GLY A 1 326 ? 3.735 -18.340 -24.965 1.00 82.31 326 GLY A N 1
ATOM 2558 C CA . GLY A 1 326 ? 3.638 -17.965 -26.374 1.00 82.31 326 GLY A CA 1
ATOM 2559 C C . GLY A 1 326 ? 2.312 -17.316 -26.788 1.00 82.31 326 GLY A C 1
ATOM 2560 O O . GLY A 1 326 ? 2.153 -16.995 -27.967 1.00 82.31 326 GLY A O 1
ATOM 2561 N N . THR A 1 327 ? 1.361 -17.141 -25.864 1.00 85.19 327 THR A N 1
ATOM 2562 C CA . THR A 1 327 ? -0.035 -16.800 -26.191 1.00 85.19 327 THR A CA 1
ATOM 2563 C C . THR A 1 327 ? -0.259 -15.319 -26.476 1.00 85.19 327 THR A C 1
ATOM 2565 O O . THR A 1 327 ? -1.006 -14.987 -27.398 1.00 85.19 327 THR A O 1
ATOM 2568 N N . VAL A 1 328 ? 0.400 -14.426 -25.733 1.00 86.94 328 VAL A N 1
ATOM 2569 C CA . VAL A 1 328 ? 0.212 -12.975 -25.846 1.00 86.94 328 VAL A CA 1
ATOM 2570 C C . VAL A 1 328 ? 1.514 -12.314 -26.284 1.00 86.94 328 VAL A C 1
ATOM 2572 O O . VAL A 1 328 ? 2.592 -12.586 -25.750 1.00 86.94 328 VAL A O 1
ATOM 2575 N N . LYS A 1 329 ? 1.409 -11.428 -27.279 1.00 87.06 329 LYS A N 1
ATOM 2576 C CA . LYS A 1 329 ? 2.525 -10.681 -27.872 1.00 87.06 329 LYS A CA 1
ATOM 2577 C C . LYS A 1 329 ? 2.298 -9.182 -27.703 1.00 87.06 329 LYS A C 1
ATOM 2579 O O . LYS A 1 329 ? 1.189 -8.699 -27.909 1.00 87.06 329 LYS A O 1
ATOM 2584 N N . MET A 1 330 ? 3.357 -8.442 -27.391 1.00 88.88 330 MET A N 1
ATOM 2585 C CA . MET A 1 330 ? 3.347 -6.979 -27.314 1.00 88.88 330 MET A CA 1
ATOM 2586 C C . MET A 1 330 ? 4.594 -6.418 -27.993 1.00 88.88 330 MET A C 1
ATOM 2588 O O . MET A 1 330 ? 5.699 -6.895 -27.751 1.00 88.88 330 MET A O 1
ATOM 2592 N N . ASN A 1 331 ? 4.449 -5.375 -28.814 1.00 89.69 331 ASN A N 1
ATOM 2593 C CA . ASN A 1 331 ? 5.605 -4.660 -29.351 1.00 89.69 331 ASN A CA 1
ATOM 2594 C C . ASN A 1 331 ? 6.131 -3.662 -28.307 1.00 89.69 331 ASN A C 1
ATOM 2596 O O . ASN A 1 331 ? 5.668 -2.523 -28.223 1.00 89.69 331 ASN A O 1
ATOM 2600 N N . TYR A 1 332 ? 7.095 -4.102 -27.498 1.00 92.25 332 TYR A N 1
ATOM 2601 C CA . TYR A 1 332 ? 7.736 -3.291 -26.465 1.00 92.25 332 TYR A CA 1
ATOM 2602 C C . TYR A 1 332 ? 8.377 -2.030 -27.049 1.00 92.25 332 TYR A C 1
ATOM 2604 O O . TYR A 1 332 ? 8.255 -0.952 -26.470 1.00 92.25 332 TYR A O 1
ATOM 2612 N N . PHE A 1 333 ? 9.036 -2.146 -28.205 1.00 92.25 333 PHE A N 1
ATOM 2613 C CA . PHE A 1 333 ? 9.739 -1.020 -28.812 1.00 92.25 333 PHE A CA 1
ATOM 2614 C C . PHE A 1 333 ? 8.772 0.100 -29.212 1.00 92.25 333 PHE A C 1
ATOM 2616 O O . PHE A 1 333 ? 8.988 1.251 -28.844 1.00 92.25 333 PHE A O 1
ATOM 2623 N N . VAL A 1 334 ? 7.660 -0.239 -29.870 1.00 90.06 334 VAL A N 1
ATOM 2624 C CA . VAL A 1 334 ? 6.599 0.727 -30.207 1.00 90.06 334 VAL A CA 1
ATOM 2625 C C . VAL A 1 334 ? 5.968 1.318 -28.949 1.00 90.06 334 VAL A C 1
ATOM 2627 O O . VAL A 1 334 ? 5.824 2.534 -28.849 1.00 90.06 334 VAL A O 1
ATOM 2630 N N . THR A 1 335 ? 5.681 0.474 -27.956 1.00 93.00 335 THR A N 1
ATOM 2631 C CA . THR A 1 335 ? 5.120 0.908 -26.668 1.00 93.00 335 THR A CA 1
ATOM 2632 C C . THR A 1 335 ? 6.045 1.920 -25.978 1.00 93.00 335 THR A C 1
ATOM 2634 O O . THR A 1 335 ? 5.575 2.913 -25.421 1.00 93.00 335 THR A O 1
ATOM 2637 N N . ARG A 1 336 ? 7.372 1.739 -26.073 1.00 94.50 336 ARG A N 1
ATOM 2638 C CA . ARG A 1 336 ? 8.357 2.715 -25.585 1.00 94.50 336 ARG A CA 1
ATOM 2639 C C . ARG A 1 336 ? 8.391 4.001 -26.394 1.00 94.50 336 ARG A C 1
ATOM 2641 O O . ARG A 1 336 ? 8.505 5.049 -25.768 1.00 94.50 336 ARG A O 1
ATOM 2648 N N . ILE A 1 337 ? 8.283 3.950 -27.722 1.00 93.94 337 ILE A N 1
ATOM 2649 C CA . ILE A 1 337 ? 8.217 5.159 -28.562 1.00 93.94 337 ILE A CA 1
ATOM 2650 C C . ILE A 1 337 ? 7.007 6.008 -28.159 1.00 93.94 337 ILE A C 1
ATOM 2652 O O . ILE A 1 337 ? 7.148 7.205 -27.930 1.00 93.94 337 ILE A O 1
ATOM 2656 N N . GLN A 1 338 ? 5.838 5.384 -28.004 1.00 94.38 338 GLN A N 1
ATOM 2657 C CA . GLN A 1 338 ? 4.612 6.070 -27.587 1.00 94.38 338 GLN A CA 1
ATOM 2658 C C . GLN A 1 338 ? 4.763 6.728 -26.210 1.00 94.38 338 GLN A C 1
ATOM 2660 O O . GLN A 1 338 ? 4.381 7.884 -26.033 1.00 94.38 338 GLN A O 1
ATOM 2665 N N . LEU A 1 339 ? 5.382 6.032 -25.251 1.00 95.88 339 LEU A N 1
ATOM 2666 C CA . LEU A 1 339 ? 5.669 6.613 -23.940 1.00 95.88 339 LEU A CA 1
ATOM 2667 C C . LEU A 1 339 ? 6.654 7.790 -24.030 1.00 95.88 339 LEU A C 1
ATOM 2669 O O . LEU A 1 339 ? 6.426 8.797 -23.373 1.00 95.88 339 LEU A O 1
ATOM 2673 N N . ALA A 1 340 ? 7.674 7.725 -24.893 1.00 95.88 340 ALA A N 1
ATOM 2674 C CA . ALA A 1 340 ? 8.618 8.830 -25.097 1.00 95.88 340 ALA A CA 1
ATOM 2675 C C . ALA A 1 340 ? 7.941 10.101 -25.653 1.00 95.88 340 ALA A C 1
ATOM 2677 O O . ALA A 1 340 ? 8.307 11.219 -25.282 1.00 95.88 340 ALA A O 1
ATOM 2678 N N . VAL A 1 341 ? 6.908 9.954 -26.492 1.00 94.19 341 VAL A N 1
ATOM 2679 C CA . VAL A 1 341 ? 6.071 11.087 -26.932 1.00 94.19 341 VAL A CA 1
ATOM 2680 C C . VAL A 1 341 ? 5.340 11.706 -25.735 1.00 94.19 341 VAL A C 1
ATOM 2682 O O . VAL A 1 341 ? 5.349 12.926 -25.559 1.00 94.19 341 VAL A O 1
ATOM 2685 N N . ILE A 1 342 ? 4.745 10.872 -24.876 1.00 95.50 342 ILE A N 1
ATOM 2686 C CA . ILE A 1 342 ? 4.054 11.323 -23.659 1.00 95.50 342 ILE A CA 1
ATOM 2687 C C . ILE A 1 342 ? 5.036 12.029 -22.714 1.00 95.50 342 ILE A C 1
ATOM 2689 O O . ILE A 1 342 ? 4.720 13.109 -22.221 1.00 95.50 342 ILE A O 1
ATOM 2693 N N . GLU A 1 343 ? 6.242 11.491 -22.521 1.00 94.44 343 GLU A N 1
ATOM 2694 C CA . GLU A 1 343 ? 7.329 12.122 -21.760 1.00 94.44 343 GLU A CA 1
ATOM 2695 C C . GLU A 1 343 ? 7.657 13.523 -22.294 1.00 94.44 343 GLU A C 1
ATOM 2697 O O . GLU A 1 343 ? 7.746 14.479 -21.521 1.00 94.44 343 GLU A O 1
ATOM 2702 N N . GLY A 1 344 ? 7.752 13.681 -23.619 1.00 92.88 344 GLY A N 1
ATOM 2703 C CA . GLY A 1 344 ? 7.912 14.986 -24.266 1.00 92.88 344 GLY A CA 1
ATOM 2704 C C . GLY A 1 344 ? 6.759 15.953 -23.969 1.00 92.88 344 GLY A C 1
ATOM 2705 O O . GLY A 1 344 ? 6.993 17.135 -23.707 1.00 92.88 344 GLY A O 1
ATOM 2706 N N . GLY A 1 345 ? 5.521 15.454 -23.939 1.00 91.69 345 GLY A N 1
ATOM 2707 C CA . GLY A 1 345 ? 4.339 16.222 -23.539 1.00 91.69 345 GLY A CA 1
ATOM 2708 C C . GLY A 1 345 ? 4.368 16.653 -22.069 1.00 91.69 345 GLY A C 1
ATOM 2709 O O . GLY A 1 345 ? 4.087 17.814 -21.759 1.00 91.69 345 GLY A O 1
ATOM 2710 N N . VAL A 1 346 ? 4.770 15.757 -21.160 1.00 92.50 346 VAL A N 1
ATOM 2711 C CA . VAL A 1 346 ? 4.959 16.060 -19.730 1.00 92.50 346 VAL A CA 1
ATOM 2712 C C . VAL A 1 346 ? 6.048 17.122 -19.552 1.00 92.50 346 VAL A C 1
ATOM 2714 O O . VAL A 1 346 ? 5.851 18.077 -18.796 1.00 92.50 346 VAL A O 1
ATOM 2717 N N . TYR A 1 347 ? 7.164 17.013 -20.281 1.00 93.25 347 TYR A N 1
ATOM 2718 C CA . TYR A 1 347 ? 8.213 18.033 -20.297 1.00 93.25 347 TYR A CA 1
ATOM 2719 C C . TYR A 1 347 ? 7.669 19.391 -20.754 1.00 93.25 347 TYR A C 1
ATOM 2721 O O . TYR A 1 347 ? 7.877 20.404 -20.075 1.00 93.25 347 TYR A O 1
ATOM 2729 N N . ASP A 1 348 ? 6.958 19.429 -21.889 1.00 89.12 348 ASP A N 1
ATOM 2730 C CA . ASP A 1 348 ? 6.397 20.672 -22.423 1.00 89.12 348 ASP A CA 1
ATOM 2731 C C . ASP A 1 348 ? 5.434 21.314 -21.424 1.00 89.12 348 ASP A C 1
ATOM 2733 O O . ASP A 1 348 ? 5.457 22.532 -21.253 1.00 89.12 348 ASP A O 1
ATOM 2737 N N . TYR A 1 349 ? 4.635 20.505 -20.728 1.00 88.00 349 TYR A N 1
ATOM 2738 C CA . TYR A 1 349 ? 3.723 20.958 -19.687 1.00 88.00 349 TYR A CA 1
ATOM 2739 C C . TYR A 1 349 ? 4.444 21.499 -18.440 1.00 88.00 349 TYR A C 1
ATOM 2741 O O . TYR A 1 349 ? 4.051 22.552 -17.939 1.00 88.00 349 TYR A O 1
ATOM 2749 N N . LEU A 1 350 ? 5.490 20.843 -17.936 1.00 86.75 350 LEU A N 1
ATOM 2750 C CA . LEU A 1 350 ? 6.107 21.214 -16.652 1.00 86.75 350 LEU A CA 1
ATOM 2751 C C . LEU A 1 350 ? 7.233 22.241 -16.774 1.00 86.75 350 LEU A C 1
ATOM 2753 O O . LEU A 1 350 ? 7.345 23.136 -15.936 1.00 86.75 350 LEU A O 1
ATOM 2757 N N . TYR A 1 351 ? 8.083 22.106 -17.790 1.00 88.88 351 TYR A N 1
ATOM 2758 C CA . TYR A 1 351 ? 9.397 22.753 -17.807 1.00 88.88 351 TYR A CA 1
ATOM 2759 C C . TYR A 1 351 ? 9.587 23.739 -18.958 1.00 88.88 351 TYR A C 1
ATOM 2761 O O . TYR A 1 351 ? 10.437 24.626 -18.860 1.00 88.88 351 TYR A O 1
ATOM 2769 N N . SER A 1 352 ? 8.808 23.641 -20.040 1.00 87.38 352 SER A N 1
ATOM 2770 C CA . SER A 1 352 ? 9.008 24.535 -21.181 1.00 87.38 352 SER A CA 1
ATOM 2771 C C . SER A 1 352 ? 8.754 26.005 -20.824 1.00 87.38 352 SER A C 1
ATOM 2773 O O . SER A 1 352 ? 7.813 26.373 -20.111 1.00 87.38 352 SER A O 1
ATOM 2775 N N . THR A 1 353 ? 9.535 26.898 -21.435 1.00 85.00 353 THR A N 1
ATOM 2776 C CA . THR A 1 353 ? 9.288 28.348 -21.361 1.00 85.00 353 THR A CA 1
ATOM 2777 C C . THR A 1 353 ? 7.903 28.720 -21.903 1.00 85.00 353 THR A C 1
ATOM 2779 O O . THR A 1 353 ? 7.332 29.741 -21.520 1.00 85.00 353 THR A O 1
ATOM 2782 N N . ARG A 1 354 ? 7.349 27.906 -22.813 1.00 80.31 354 ARG A N 1
ATOM 2783 C CA . ARG A 1 354 ? 5.999 28.090 -23.348 1.00 80.31 354 ARG A CA 1
ATOM 2784 C C . ARG A 1 354 ? 4.954 27.848 -22.264 1.00 80.31 354 ARG A C 1
ATOM 2786 O O . ARG A 1 354 ? 4.069 28.684 -22.110 1.00 80.31 354 ARG A O 1
ATOM 2793 N N . SER A 1 355 ? 5.079 26.780 -21.481 1.00 81.06 355 SER A N 1
ATOM 2794 C CA . SER A 1 355 ? 4.157 26.490 -20.380 1.00 81.06 355 SER A CA 1
ATOM 2795 C C . SER A 1 355 ? 4.143 27.592 -19.321 1.00 81.06 355 SER A C 1
ATOM 2797 O O . SER A 1 355 ? 3.072 28.036 -18.894 1.00 81.06 355 SER A O 1
ATOM 2799 N N . GLN A 1 356 ? 5.307 28.159 -18.989 1.00 78.31 356 GLN A N 1
ATOM 2800 C CA . GLN A 1 356 ? 5.403 29.300 -18.067 1.00 78.31 356 GLN A CA 1
ATOM 2801 C C . GLN A 1 356 ? 4.619 30.539 -18.539 1.00 78.31 356 GLN A C 1
ATOM 2803 O O . GLN A 1 356 ? 4.222 31.359 -17.715 1.00 78.31 356 GLN A O 1
ATOM 2808 N N . LYS A 1 357 ? 4.336 30.650 -19.841 1.00 83.81 357 LYS A N 1
ATOM 2809 C CA . LYS A 1 357 ? 3.580 31.757 -20.447 1.00 83.81 357 LYS A CA 1
ATOM 2810 C C . LYS A 1 357 ? 2.116 31.423 -20.757 1.00 83.81 357 LYS A C 1
ATOM 2812 O O . LYS A 1 357 ? 1.391 32.325 -21.164 1.00 83.81 357 LYS A O 1
ATOM 2817 N N . ARG A 1 358 ? 1.687 30.166 -20.588 1.00 85.88 358 ARG A N 1
ATOM 2818 C CA . ARG A 1 358 ? 0.288 29.744 -20.774 1.00 85.88 358 ARG A CA 1
ATOM 2819 C C . ARG A 1 358 ? -0.617 30.344 -19.697 1.00 85.88 358 ARG A C 1
ATOM 2821 O O . ARG A 1 358 ? -0.212 30.468 -18.539 1.00 85.88 358 ARG A O 1
ATOM 2828 N N . SER A 1 359 ? -1.848 30.662 -20.083 1.00 87.06 359 SER A N 1
ATOM 2829 C CA . SER A 1 359 ? -2.935 30.979 -19.151 1.00 87.06 359 SER A CA 1
ATOM 2830 C C . SER A 1 359 ? -3.302 29.765 -18.281 1.00 87.06 359 SER A C 1
ATOM 2832 O O . SER A 1 359 ? -2.943 28.628 -18.594 1.00 87.06 359 SER A O 1
ATOM 2834 N N . ALA A 1 360 ? -4.016 29.988 -17.173 1.00 82.56 360 ALA A N 1
ATOM 2835 C CA . ALA A 1 360 ? -4.447 28.902 -16.284 1.00 82.56 360 ALA A CA 1
ATOM 2836 C C . ALA A 1 360 ? -5.339 27.873 -17.008 1.00 82.56 360 ALA A C 1
ATOM 2838 O O . ALA A 1 360 ? -5.173 26.671 -16.815 1.00 82.56 360 ALA A O 1
ATOM 2839 N N . GLU A 1 361 ? -6.218 28.345 -17.893 1.00 82.75 361 GLU A N 1
ATOM 2840 C CA . GLU A 1 361 ? -7.101 27.509 -18.713 1.00 82.75 361 GLU A CA 1
ATOM 2841 C C . GLU A 1 361 ? -6.300 26.646 -19.695 1.00 82.75 361 GLU A C 1
ATOM 2843 O O . GLU A 1 361 ? -6.481 25.431 -19.737 1.00 82.75 361 GLU A O 1
ATOM 2848 N N . GLU A 1 362 ? -5.353 27.236 -20.430 1.00 83.81 362 GLU A N 1
ATOM 2849 C CA . GLU A 1 362 ? -4.483 26.500 -21.360 1.00 83.81 362 GLU A CA 1
ATOM 2850 C C . GLU A 1 362 ? -3.599 25.471 -20.643 1.00 83.81 362 GLU A C 1
ATOM 2852 O O . GLU A 1 362 ? -3.296 24.417 -21.200 1.00 83.81 362 GLU A O 1
ATOM 2857 N N . ARG A 1 363 ? -3.178 25.756 -19.404 1.00 81.00 363 ARG A N 1
ATOM 2858 C CA . ARG A 1 363 ? -2.442 24.789 -18.578 1.00 81.00 363 ARG A CA 1
ATOM 2859 C C . ARG A 1 363 ? -3.320 23.622 -18.139 1.00 81.00 363 ARG A C 1
ATOM 2861 O O . ARG A 1 363 ? -2.827 22.501 -18.171 1.00 81.00 363 ARG A O 1
ATOM 2868 N N . SER A 1 364 ? -4.577 23.866 -17.757 1.00 82.12 364 SER A N 1
ATOM 2869 C CA . SER A 1 364 ? -5.517 22.791 -17.392 1.00 82.12 364 SER A CA 1
ATOM 2870 C C . SER A 1 364 ? -5.771 21.861 -18.573 1.00 82.12 364 SER A C 1
ATOM 2872 O O . SER A 1 364 ? -5.589 20.656 -18.453 1.00 82.12 364 SER A O 1
ATOM 2874 N N . HIS A 1 365 ? -6.058 22.423 -19.751 1.00 84.94 365 HIS A N 1
ATOM 2875 C CA . HIS A 1 365 ? -6.281 21.630 -20.962 1.00 84.94 365 HIS A CA 1
ATOM 2876 C C . HIS A 1 365 ? -5.037 20.828 -21.372 1.00 84.94 365 HIS A C 1
ATOM 2878 O O . HIS A 1 365 ? -5.149 19.671 -21.771 1.00 84.94 365 HIS A O 1
ATOM 2884 N N . ALA A 1 366 ? -3.838 21.414 -21.259 1.00 82.62 366 ALA A N 1
ATOM 2885 C CA . ALA A 1 366 ? -2.595 20.697 -21.541 1.00 82.62 366 ALA A CA 1
ATOM 2886 C C . ALA A 1 366 ? -2.350 19.547 -20.548 1.00 82.62 366 ALA A C 1
ATOM 2888 O O . ALA A 1 366 ? -1.937 18.468 -20.965 1.00 82.62 366 ALA A O 1
ATOM 2889 N N . LEU A 1 367 ? -2.632 19.760 -19.257 1.00 86.25 367 LEU A N 1
ATOM 2890 C CA . LEU A 1 367 ? -2.550 18.720 -18.229 1.00 86.25 367 LEU A CA 1
ATOM 2891 C C . LEU A 1 367 ? -3.521 17.571 -18.522 1.00 86.25 367 LEU A C 1
ATOM 2893 O O . LEU A 1 367 ? -3.109 16.415 -18.534 1.00 86.25 367 LEU A O 1
ATOM 2897 N N . GLU A 1 368 ? -4.788 17.888 -18.786 1.00 86.94 368 GLU A N 1
ATOM 2898 C CA . GLU A 1 368 ? -5.832 16.904 -19.092 1.00 86.94 368 GLU A CA 1
ATOM 2899 C C . GLU A 1 368 ? -5.494 16.093 -20.344 1.00 86.94 368 GLU A C 1
ATOM 2901 O O . GLU A 1 368 ? -5.613 14.870 -20.334 1.00 86.94 368 GLU A O 1
ATOM 2906 N N . SER A 1 369 ? -4.997 16.751 -21.395 1.00 88.62 369 SER A N 1
ATOM 2907 C CA . SER A 1 369 ? -4.577 16.088 -22.631 1.00 88.62 369 SER A CA 1
ATOM 2908 C C . SER A 1 369 ? -3.441 15.087 -22.393 1.00 88.62 369 SER A C 1
ATOM 2910 O O . SER A 1 369 ? -3.552 13.928 -22.793 1.00 88.62 369 SER A O 1
ATOM 2912 N N . VAL A 1 370 ? -2.377 15.493 -21.691 1.00 90.69 370 VAL A N 1
ATOM 2913 C CA . VAL A 1 370 ? -1.226 14.614 -21.421 1.00 90.69 370 VAL A CA 1
ATOM 2914 C C . VAL A 1 370 ? -1.600 13.486 -20.449 1.00 90.69 370 VAL A C 1
ATOM 2916 O O . VAL A 1 370 ? -1.198 12.341 -20.654 1.00 90.69 370 VAL A O 1
ATOM 2919 N N . ALA A 1 371 ? -2.412 13.766 -19.425 1.00 89.88 371 ALA A N 1
ATOM 2920 C CA . ALA A 1 371 ? -2.901 12.749 -18.491 1.00 89.88 371 ALA A CA 1
ATOM 2921 C C . ALA A 1 371 ? -3.824 11.722 -19.174 1.00 89.88 371 ALA A C 1
ATOM 2923 O O . ALA A 1 371 ? -3.734 10.522 -18.893 1.00 89.88 371 ALA A O 1
ATOM 2924 N N . CYS A 1 372 ? -4.674 12.169 -20.103 1.00 91.00 372 CYS A N 1
ATOM 2925 C CA . CYS A 1 372 ? -5.520 11.299 -20.918 1.00 91.00 372 CYS A CA 1
ATOM 2926 C C . CYS A 1 372 ? -4.680 10.394 -21.831 1.00 91.00 372 CYS A C 1
ATOM 2928 O O . CYS A 1 372 ? -4.903 9.182 -21.869 1.00 91.00 372 CYS A O 1
ATOM 2930 N N . ALA A 1 373 ? -3.663 10.951 -22.496 1.00 91.81 373 ALA A N 1
ATOM 2931 C CA . ALA A 1 373 ? -2.741 10.187 -23.336 1.00 91.81 373 ALA A CA 1
ATOM 2932 C C . ALA A 1 373 ? -1.994 9.107 -22.535 1.00 91.81 373 ALA A C 1
ATOM 2934 O O . ALA A 1 373 ? -1.932 7.956 -22.963 1.00 91.81 373 ALA A O 1
ATOM 2935 N N . LEU A 1 374 ? -1.502 9.449 -21.337 1.00 94.19 374 LEU A N 1
ATOM 2936 C CA . LEU A 1 374 ? -0.849 8.497 -20.435 1.00 94.19 374 LEU A CA 1
ATOM 2937 C C . LEU A 1 374 ? -1.797 7.378 -19.993 1.00 94.19 374 LEU A C 1
ATOM 2939 O O . LEU A 1 374 ? -1.417 6.210 -20.002 1.00 94.19 374 LEU A O 1
ATOM 2943 N N . THR A 1 375 ? -3.035 7.718 -19.638 1.00 92.12 375 THR A N 1
ATOM 2944 C CA . THR A 1 375 ? -4.045 6.731 -19.229 1.00 92.12 375 THR A CA 1
ATOM 2945 C C . THR A 1 375 ? -4.390 5.790 -20.382 1.00 92.12 375 THR A C 1
ATOM 2947 O O . THR A 1 375 ? -4.375 4.574 -20.209 1.00 92.12 375 THR A O 1
ATOM 2950 N N . THR A 1 376 ? -4.614 6.338 -21.577 1.00 92.44 376 THR A N 1
ATOM 2951 C CA . THR A 1 376 ? -4.905 5.564 -22.794 1.00 92.44 376 THR A CA 1
ATOM 2952 C C . THR A 1 376 ? -3.761 4.607 -23.120 1.00 92.44 376 THR A C 1
ATOM 2954 O O . THR A 1 376 ? -3.982 3.416 -23.347 1.00 92.44 376 THR A O 1
ATOM 2957 N N . TRP A 1 377 ? -2.523 5.098 -23.062 1.00 94.75 377 TRP A N 1
ATOM 2958 C CA . TRP A 1 377 ? -1.338 4.275 -23.269 1.00 94.75 377 TRP A CA 1
ATOM 2959 C C . TRP A 1 377 ? -1.241 3.141 -22.239 1.00 94.75 377 TRP A C 1
ATOM 2961 O O . TRP A 1 377 ? -1.076 1.990 -22.638 1.00 94.75 377 TRP A O 1
ATOM 2971 N N . LYS A 1 378 ? -1.456 3.409 -20.943 1.00 93.06 378 LYS A N 1
ATOM 2972 C CA . LYS A 1 378 ? -1.468 2.360 -19.903 1.00 93.06 378 LYS A CA 1
ATOM 2973 C C . LYS A 1 378 ? -2.511 1.282 -20.193 1.00 93.06 378 LYS A C 1
ATOM 2975 O O . LYS A 1 378 ? -2.206 0.100 -20.089 1.00 93.06 378 LYS A O 1
ATOM 2980 N N . THR A 1 379 ? -3.718 1.676 -20.605 1.00 90.19 379 THR A N 1
ATOM 2981 C CA . THR A 1 379 ? -4.796 0.727 -20.937 1.00 90.19 379 THR A CA 1
ATOM 2982 C C . THR A 1 379 ? -4.542 -0.082 -22.209 1.00 90.19 379 THR A C 1
ATOM 2984 O O . THR A 1 379 ? -5.172 -1.117 -22.402 1.00 90.19 379 THR A O 1
ATOM 2987 N N . SER A 1 380 ? -3.626 0.367 -23.073 1.00 88.56 380 SER A N 1
ATOM 2988 C CA . SER A 1 380 ? -3.243 -0.366 -24.285 1.00 88.56 380 SER A CA 1
ATOM 2989 C C . SER A 1 380 ? -2.273 -1.524 -24.015 1.00 88.56 380 SER A C 1
ATOM 2991 O O . SER A 1 380 ? -2.122 -2.405 -24.862 1.00 88.56 380 SER A O 1
ATOM 2993 N N . ILE A 1 381 ? -1.628 -1.545 -22.842 1.00 90.88 381 ILE A N 1
ATOM 2994 C CA . ILE A 1 381 ? -0.695 -2.604 -22.445 1.00 90.88 381 ILE A CA 1
ATOM 2995 C C . ILE A 1 381 ? -1.503 -3.853 -22.054 1.00 90.88 381 ILE A C 1
ATOM 2997 O O . ILE A 1 381 ? -2.359 -3.759 -21.170 1.00 90.88 381 ILE A O 1
ATOM 3001 N N . PRO A 1 382 ? -1.244 -5.033 -22.653 1.00 91.50 382 PRO A N 1
ATOM 3002 C CA . PRO A 1 382 ? -1.928 -6.261 -22.257 1.00 91.50 382 PRO A CA 1
ATOM 3003 C C . PRO A 1 382 ? -1.658 -6.606 -20.789 1.00 91.50 382 PRO A C 1
ATOM 3005 O O . PRO A 1 382 ? -0.548 -6.402 -20.288 1.00 91.50 382 PRO A O 1
ATOM 3008 N N . ALA A 1 383 ? -2.662 -7.162 -20.107 1.00 88.69 383 ALA A N 1
ATOM 3009 C CA . ALA A 1 383 ? -2.614 -7.411 -18.667 1.00 88.69 383 ALA A CA 1
ATOM 3010 C C . ALA A 1 383 ? -1.433 -8.308 -18.256 1.00 88.69 383 ALA A C 1
ATOM 3012 O O . ALA A 1 383 ? -0.834 -8.097 -17.211 1.00 88.69 383 ALA A O 1
ATOM 3013 N N . GLU A 1 384 ? -1.027 -9.253 -19.104 1.00 90.81 384 GLU A N 1
ATOM 3014 C CA . GLU A 1 384 ? 0.101 -10.159 -18.873 1.00 90.81 384 GLU A CA 1
ATOM 3015 C C . GLU A 1 384 ? 1.459 -9.442 -18.798 1.00 90.81 384 GLU A C 1
ATOM 3017 O O . GLU A 1 384 ? 2.407 -9.986 -18.231 1.00 90.81 384 GLU A O 1
ATOM 3022 N N . PHE A 1 385 ? 1.559 -8.228 -19.351 1.00 90.56 385 PHE A N 1
ATOM 3023 C CA . PHE A 1 385 ? 2.745 -7.368 -19.288 1.00 90.56 385 PHE A CA 1
ATOM 3024 C C . PHE A 1 385 ? 2.612 -6.241 -18.246 1.00 90.56 385 PHE A C 1
ATOM 3026 O O . PHE A 1 385 ? 3.499 -5.383 -18.158 1.00 90.56 385 PHE A O 1
ATOM 3033 N N . SER A 1 386 ? 1.534 -6.222 -17.450 1.00 90.00 386 SER A N 1
ATOM 3034 C CA . SER A 1 386 ? 1.378 -5.285 -16.332 1.00 90.00 386 SER A CA 1
ATOM 3035 C C . SER A 1 386 ? 2.425 -5.543 -15.244 1.00 90.00 386 SER A C 1
ATOM 3037 O O . SER A 1 386 ? 2.942 -6.654 -15.111 1.00 90.00 386 SER A O 1
ATOM 3039 N N . ALA A 1 387 ? 2.731 -4.530 -14.431 1.00 86.12 387 ALA A N 1
ATOM 3040 C CA . ALA A 1 387 ? 3.697 -4.680 -13.344 1.00 86.12 387 ALA A CA 1
ATOM 3041 C C . ALA A 1 387 ? 3.284 -5.753 -12.310 1.00 86.12 387 ALA A C 1
ATOM 3043 O O . ALA A 1 387 ? 4.151 -6.467 -11.808 1.00 86.12 387 ALA A O 1
ATOM 3044 N N . SER A 1 388 ? 1.982 -5.935 -12.067 1.00 82.44 388 SER A N 1
ATOM 3045 C CA . SER A 1 388 ? 1.438 -6.946 -11.149 1.00 82.44 388 SER A CA 1
ATOM 3046 C C . SER A 1 388 ? 1.514 -8.381 -11.674 1.00 82.44 388 SER A C 1
ATOM 3048 O O . SER A 1 388 ? 1.747 -9.297 -10.891 1.00 82.44 388 SER A O 1
ATOM 3050 N N . MET A 1 389 ? 1.312 -8.609 -12.977 1.00 83.94 389 MET A N 1
ATOM 3051 C CA . MET A 1 389 ? 1.218 -9.967 -13.540 1.00 83.94 389 MET A CA 1
ATOM 3052 C C . MET A 1 389 ? 2.497 -10.442 -14.234 1.00 83.94 389 MET A C 1
ATOM 3054 O O . MET A 1 389 ? 2.691 -11.648 -14.397 1.00 83.94 389 MET A O 1
ATOM 3058 N N . ALA A 1 390 ? 3.377 -9.522 -14.638 1.00 85.56 390 ALA A N 1
ATOM 3059 C CA . ALA A 1 390 ? 4.558 -9.836 -15.435 1.00 85.56 390 ALA A CA 1
ATOM 3060 C C . ALA A 1 390 ? 5.464 -10.898 -14.793 1.00 85.56 390 ALA A C 1
ATOM 3062 O O . ALA A 1 390 ? 6.023 -11.729 -15.512 1.00 85.56 390 ALA A O 1
ATOM 3063 N N . LEU A 1 391 ? 5.580 -10.905 -13.459 1.00 86.25 391 LEU A N 1
ATOM 3064 C CA . LEU A 1 391 ? 6.443 -11.831 -12.712 1.00 86.25 391 LEU A CA 1
ATOM 3065 C C . LEU A 1 391 ? 6.140 -13.305 -12.995 1.00 86.25 391 LEU A C 1
ATOM 3067 O O . LEU A 1 391 ? 7.068 -14.106 -13.096 1.00 86.25 391 LEU A O 1
ATOM 3071 N N . ASP A 1 392 ? 4.866 -13.639 -13.197 1.00 86.62 392 ASP A N 1
ATOM 3072 C CA . ASP A 1 392 ? 4.419 -15.014 -13.430 1.00 86.62 392 ASP A CA 1
ATOM 3073 C C . ASP A 1 392 ? 4.299 -15.359 -14.921 1.00 86.62 392 ASP A C 1
ATOM 3075 O O . ASP A 1 392 ? 4.085 -16.518 -15.285 1.00 86.62 392 ASP A O 1
ATOM 3079 N N . ARG A 1 393 ? 4.389 -14.360 -15.809 1.00 87.50 393 ARG A N 1
ATOM 3080 C CA . ARG A 1 393 ? 3.990 -14.486 -17.221 1.00 87.50 393 ARG A CA 1
ATOM 3081 C C . ARG A 1 393 ? 5.118 -14.285 -18.219 1.00 87.50 393 ARG A C 1
ATOM 3083 O O . ARG A 1 393 ? 5.017 -14.804 -19.331 1.00 87.50 393 ARG A O 1
ATOM 3090 N N . VAL A 1 394 ? 6.194 -13.587 -17.856 1.00 87.56 394 VAL A N 1
ATOM 3091 C CA . VAL A 1 394 ? 7.305 -13.280 -18.770 1.00 87.56 394 VAL A CA 1
ATOM 3092 C C . VAL A 1 394 ? 8.655 -13.773 -18.249 1.00 87.56 394 VAL A C 1
ATOM 3094 O O . VAL A 1 394 ? 8.838 -14.046 -17.066 1.00 87.56 394 VAL A O 1
ATOM 3097 N N . THR A 1 395 ? 9.636 -13.890 -19.145 1.00 84.38 395 THR A N 1
ATOM 3098 C CA . THR A 1 395 ? 10.982 -14.337 -18.766 1.00 84.38 395 THR A CA 1
ATOM 3099 C C . THR A 1 395 ? 11.748 -13.251 -17.990 1.00 84.38 395 THR A C 1
ATOM 3101 O O . THR A 1 395 ? 11.537 -12.057 -18.226 1.00 84.38 395 THR A O 1
ATOM 3104 N N . PRO A 1 396 ? 12.729 -13.615 -17.135 1.00 80.44 396 PRO A N 1
ATOM 3105 C CA . PRO A 1 396 ? 13.530 -12.642 -16.383 1.00 80.44 396 PRO A CA 1
ATOM 3106 C C . PRO A 1 396 ? 14.265 -11.600 -17.237 1.00 80.44 396 PRO A C 1
ATOM 3108 O O . PRO A 1 396 ? 14.520 -10.489 -16.775 1.00 80.44 396 PRO A O 1
ATOM 3111 N N . GLY A 1 397 ? 14.607 -11.940 -18.486 1.00 79.31 397 GLY A N 1
ATOM 3112 C CA . GLY A 1 397 ? 15.204 -10.992 -19.430 1.00 79.31 397 GLY A CA 1
ATOM 3113 C C . GLY A 1 397 ? 14.237 -9.873 -19.826 1.00 79.31 397 GLY A C 1
ATOM 3114 O O . GLY A 1 397 ? 14.642 -8.715 -19.890 1.00 79.31 397 GLY A O 1
ATOM 3115 N N . ILE A 1 398 ? 12.957 -10.204 -20.023 1.00 86.00 398 ILE A N 1
ATOM 3116 C CA . ILE A 1 398 ? 11.895 -9.250 -20.378 1.00 86.00 398 ILE A CA 1
ATOM 3117 C C . ILE A 1 398 ? 11.501 -8.393 -19.167 1.00 86.00 398 ILE A C 1
ATOM 3119 O O . ILE A 1 398 ? 11.248 -7.199 -19.325 1.00 86.00 398 ILE A O 1
ATOM 3123 N N . LEU A 1 399 ? 11.519 -8.956 -17.951 1.00 87.12 399 LEU A N 1
ATOM 3124 C CA . LEU A 1 399 ? 11.158 -8.232 -16.723 1.00 87.12 399 LEU A CA 1
ATOM 3125 C C . LEU A 1 399 ? 11.954 -6.938 -16.521 1.00 87.12 399 LEU A C 1
ATOM 3127 O O . LEU A 1 399 ? 11.397 -5.950 -16.054 1.00 87.12 399 LEU A O 1
ATOM 3131 N N . ARG A 1 400 ? 13.235 -6.900 -16.908 1.00 85.00 400 ARG A N 1
ATOM 3132 C CA . ARG A 1 400 ? 14.051 -5.677 -16.798 1.00 85.00 400 ARG A CA 1
ATOM 3133 C C . ARG A 1 400 ? 13.545 -4.555 -17.696 1.00 85.00 400 ARG A C 1
ATOM 3135 O O . ARG A 1 400 ? 13.477 -3.410 -17.264 1.00 85.00 400 ARG A O 1
ATOM 3142 N N . PHE A 1 401 ? 13.161 -4.890 -18.925 1.00 89.12 401 PHE A N 1
ATOM 3143 C CA . PHE A 1 401 ? 12.575 -3.936 -19.862 1.00 89.12 401 PHE A CA 1
ATOM 3144 C C . PHE A 1 401 ? 11.234 -3.418 -19.341 1.00 89.12 401 PHE A C 1
ATOM 3146 O O . PHE A 1 401 ? 11.006 -2.212 -19.325 1.00 89.12 401 PHE A O 1
ATOM 3153 N N . LEU A 1 402 ? 10.382 -4.304 -18.817 1.00 91.81 402 LEU A N 1
ATOM 3154 C CA . LEU A 1 402 ? 9.131 -3.891 -18.177 1.00 91.81 402 LEU A CA 1
ATOM 3155 C C . LEU A 1 402 ? 9.369 -3.020 -16.935 1.00 91.81 402 LEU A C 1
ATOM 3157 O O . LEU A 1 402 ? 8.633 -2.062 -16.722 1.00 91.81 402 LEU A O 1
ATOM 3161 N N . GLY A 1 403 ? 10.422 -3.288 -16.159 1.00 90.31 403 GLY A N 1
ATOM 3162 C CA . GLY A 1 403 ? 10.834 -2.445 -15.037 1.00 90.31 403 GLY A CA 1
ATOM 3163 C C . GLY A 1 403 ? 11.140 -1.010 -15.467 1.00 90.31 403 GLY A C 1
ATOM 3164 O O . GLY A 1 403 ? 10.653 -0.073 -14.838 1.00 90.31 403 GLY A O 1
ATOM 3165 N N . VAL A 1 404 ? 11.878 -0.824 -16.568 1.00 90.19 404 VAL A N 1
ATOM 3166 C CA . VAL A 1 404 ? 12.144 0.506 -17.147 1.00 90.19 404 VAL A CA 1
ATOM 3167 C C . VAL A 1 404 ? 10.853 1.148 -17.660 1.00 90.19 404 VAL A C 1
ATOM 3169 O O . VAL A 1 404 ? 10.562 2.284 -17.304 1.00 90.19 404 VAL A O 1
ATOM 3172 N N . LEU A 1 405 ? 10.045 0.412 -18.428 1.00 94.25 405 LEU A N 1
ATOM 3173 C CA . LEU A 1 405 ? 8.772 0.882 -18.991 1.00 94.25 405 LEU A CA 1
ATOM 3174 C C . LEU A 1 405 ? 7.823 1.433 -17.919 1.00 94.25 405 LEU A C 1
ATOM 3176 O O . LEU A 1 405 ? 7.359 2.571 -18.009 1.00 94.25 405 LEU A O 1
ATOM 3180 N N . HIS A 1 406 ? 7.563 0.629 -16.887 1.00 94.88 406 HIS A N 1
ATOM 3181 C CA . HIS A 1 406 ? 6.651 0.982 -15.802 1.00 94.88 406 HIS A CA 1
ATOM 3182 C C . HIS A 1 406 ? 7.254 2.045 -14.880 1.00 94.88 406 HIS A C 1
ATOM 3184 O O . HIS A 1 406 ? 6.530 2.925 -14.422 1.00 94.88 406 HIS A O 1
ATOM 3190 N N . SER A 1 407 ? 8.579 2.065 -14.686 1.00 93.69 407 SER A N 1
ATOM 3191 C CA . SER A 1 407 ? 9.247 3.156 -13.958 1.00 93.69 407 SER A CA 1
ATOM 3192 C C . SER A 1 407 ? 9.088 4.498 -14.670 1.00 93.69 407 SER A C 1
ATOM 3194 O O . SER A 1 407 ? 8.779 5.499 -14.023 1.00 93.69 407 SER A O 1
ATOM 3196 N N . THR A 1 408 ? 9.256 4.540 -15.990 1.00 94.44 408 THR A N 1
ATOM 3197 C CA . THR A 1 408 ? 9.079 5.761 -16.785 1.00 94.44 408 THR A CA 1
ATOM 3198 C C . THR A 1 408 ? 7.624 6.245 -16.768 1.00 94.44 408 THR A C 1
ATOM 3200 O O . THR A 1 408 ? 7.359 7.433 -16.567 1.00 94.44 408 THR A O 1
ATOM 3203 N N . SER A 1 409 ? 6.663 5.324 -16.880 1.00 95.50 409 SER A N 1
ATOM 3204 C CA . SER A 1 409 ? 5.234 5.623 -16.706 1.00 95.50 409 SER A CA 1
ATOM 3205 C C . SER A 1 409 ? 4.929 6.200 -15.319 1.00 95.50 409 SER A C 1
ATOM 3207 O O . SER A 1 409 ? 4.234 7.215 -15.188 1.00 95.50 409 SER A O 1
ATOM 3209 N N . MET A 1 410 ? 5.494 5.603 -14.268 1.00 94.94 410 MET A N 1
ATOM 3210 C CA . MET A 1 410 ? 5.308 6.058 -12.892 1.00 94.94 410 MET A CA 1
ATOM 3211 C C . MET A 1 410 ? 5.935 7.437 -12.651 1.00 94.94 410 MET A C 1
ATOM 3213 O O . MET A 1 410 ? 5.360 8.280 -11.956 1.00 94.94 410 MET A O 1
ATOM 3217 N N . LEU A 1 411 ? 7.076 7.731 -13.283 1.00 93.06 411 LEU A N 1
ATOM 3218 C CA . LEU A 1 411 ? 7.666 9.069 -13.257 1.00 93.06 411 LEU A CA 1
ATOM 3219 C C . LEU A 1 411 ? 6.694 10.104 -13.839 1.00 93.06 411 LEU A C 1
ATOM 3221 O O . LEU A 1 411 ? 6.421 11.113 -13.190 1.00 93.06 411 LEU A O 1
ATOM 3225 N N . CYS A 1 412 ? 6.116 9.835 -15.013 1.00 94.50 412 CYS A N 1
ATOM 3226 C CA . CYS A 1 412 ? 5.116 10.715 -15.623 1.00 94.50 412 CYS A CA 1
ATOM 3227 C C . CYS A 1 412 ? 3.903 10.908 -14.703 1.00 94.50 412 CYS A C 1
ATOM 3229 O O . CYS A 1 412 ? 3.480 12.036 -14.452 1.00 94.50 412 CYS A O 1
ATOM 3231 N N . THR A 1 413 ? 3.389 9.817 -14.138 1.00 94.38 413 THR A N 1
ATOM 3232 C CA . THR A 1 413 ? 2.215 9.822 -13.254 1.00 94.38 413 THR A CA 1
ATOM 3233 C C . THR A 1 413 ? 2.448 10.670 -12.006 1.00 94.38 413 THR A C 1
ATOM 3235 O O . THR A 1 413 ? 1.630 11.530 -11.675 1.00 94.38 413 THR A O 1
ATOM 3238 N N . THR A 1 414 ? 3.581 10.480 -11.328 1.00 92.75 414 THR A N 1
ATOM 3239 C CA . THR A 1 414 ? 3.918 11.234 -10.111 1.00 92.75 414 THR A CA 1
ATOM 3240 C C . THR A 1 414 ? 4.195 12.706 -10.394 1.00 92.75 414 THR A C 1
ATOM 3242 O O . THR A 1 414 ? 3.839 13.558 -9.581 1.00 92.75 414 THR A O 1
ATOM 3245 N N . LEU A 1 415 ? 4.778 13.034 -11.551 1.00 91.31 415 LEU A N 1
ATOM 3246 C CA . LEU A 1 415 ? 5.013 14.415 -11.967 1.00 91.31 415 LEU A CA 1
ATOM 3247 C C . LEU A 1 415 ? 3.708 15.157 -12.295 1.00 91.31 415 LEU A C 1
ATOM 3249 O O . LEU A 1 415 ? 3.521 16.275 -11.816 1.00 91.31 415 LEU A O 1
ATOM 3253 N N . LEU A 1 416 ? 2.785 14.537 -13.040 1.00 91.06 416 LEU A N 1
ATOM 3254 C CA . LEU A 1 416 ? 1.479 15.131 -13.367 1.00 91.06 416 LEU A CA 1
ATOM 3255 C C . LEU A 1 416 ? 0.611 15.341 -12.116 1.00 91.06 416 LEU A C 1
ATOM 3257 O O . LEU A 1 416 ? -0.068 16.358 -11.999 1.00 91.06 416 LEU A O 1
ATOM 3261 N N . ASN A 1 417 ? 0.691 14.421 -11.152 1.00 88.94 417 ASN A N 1
ATOM 3262 C CA . ASN A 1 417 ? -0.009 14.514 -9.868 1.00 88.94 417 ASN A CA 1
ATOM 3263 C C . ASN A 1 417 ? 0.716 15.374 -8.818 1.00 88.94 417 ASN A C 1
ATOM 3265 O O . ASN A 1 417 ? 0.222 15.515 -7.702 1.00 88.94 417 ASN A O 1
ATOM 3269 N N . GLN A 1 418 ? 1.885 15.937 -9.151 1.00 87.94 418 GLN A N 1
ATOM 3270 C CA . GLN A 1 418 ? 2.748 16.693 -8.232 1.00 87.94 418 GLN A CA 1
ATOM 3271 C C . GLN A 1 418 ? 3.141 15.919 -6.956 1.00 87.94 418 GLN A C 1
ATOM 3273 O O . GLN A 1 418 ? 3.476 16.525 -5.945 1.00 87.94 418 GLN A O 1
ATOM 3278 N N . ALA A 1 419 ? 3.149 14.586 -7.017 1.00 86.25 419 ALA A N 1
ATOM 3279 C CA . ALA A 1 419 ? 3.428 13.674 -5.905 1.00 86.25 419 ALA A CA 1
ATOM 3280 C C . ALA A 1 419 ? 4.802 12.988 -6.025 1.00 86.25 419 ALA A C 1
ATOM 3282 O O . ALA A 1 419 ? 5.040 11.914 -5.476 1.00 86.25 419 ALA A O 1
ATOM 3283 N N . ASN A 1 420 ? 5.710 13.579 -6.801 1.00 87.62 420 ASN A N 1
ATOM 3284 C CA . ASN A 1 420 ? 7.057 13.057 -6.994 1.00 87.62 420 ASN A CA 1
ATOM 3285 C C . ASN A 1 420 ? 7.947 13.317 -5.763 1.00 87.62 420 ASN A C 1
ATOM 3287 O O . ASN A 1 420 ? 7.866 14.385 -5.155 1.00 87.62 420 ASN A O 1
ATOM 3291 N N . ALA A 1 421 ? 8.845 12.377 -5.446 1.00 83.50 421 ALA A N 1
ATOM 3292 C CA . ALA A 1 421 ? 9.770 12.450 -4.306 1.00 83.50 421 ALA A CA 1
ATOM 3293 C C . ALA A 1 421 ? 10.653 13.712 -4.271 1.00 83.50 421 ALA A C 1
ATOM 3295 O O . ALA A 1 421 ? 11.138 14.087 -3.208 1.00 83.50 421 ALA A O 1
ATOM 3296 N N . TRP A 1 422 ? 10.847 14.387 -5.407 1.00 82.56 422 TRP A N 1
ATOM 3297 C CA . TRP A 1 422 ? 11.674 15.595 -5.519 1.00 82.56 422 TRP A CA 1
ATOM 3298 C C . TRP A 1 422 ? 10.881 16.889 -5.667 1.00 82.56 422 TRP A C 1
ATOM 3300 O O . TRP A 1 422 ? 11.429 17.921 -6.053 1.00 82.56 422 TRP A O 1
ATOM 3310 N N . ASN A 1 423 ? 9.582 16.856 -5.385 1.00 85.12 423 ASN A N 1
ATOM 3311 C CA . ASN A 1 423 ? 8.771 18.060 -5.322 1.00 85.12 423 ASN A CA 1
ATOM 3312 C C . ASN A 1 423 ? 8.849 18.672 -3.911 1.00 85.12 423 ASN A C 1
ATOM 3314 O O . ASN A 1 423 ? 8.343 18.098 -2.947 1.00 85.12 423 ASN A O 1
ATOM 3318 N N . ASP A 1 424 ? 9.449 19.860 -3.793 1.00 82.81 424 ASP A N 1
ATOM 3319 C CA . ASP A 1 424 ? 9.661 20.535 -2.504 1.00 82.81 424 ASP A CA 1
ATOM 3320 C C . ASP A 1 424 ? 8.363 20.830 -1.746 1.00 82.81 424 ASP A C 1
ATOM 3322 O O . ASP A 1 424 ? 8.328 20.743 -0.516 1.00 82.81 424 ASP A O 1
ATOM 3326 N N . GLN A 1 425 ? 7.285 21.163 -2.462 1.00 83.38 425 GLN A N 1
ATOM 3327 C CA . GLN A 1 425 ? 5.986 21.461 -1.863 1.00 83.38 425 GLN A CA 1
ATOM 3328 C C . GLN A 1 425 ? 5.330 20.190 -1.311 1.00 83.38 425 GLN A C 1
ATOM 3330 O O . GLN A 1 425 ? 4.857 20.188 -0.172 1.00 83.38 425 GLN A O 1
ATOM 3335 N N . TRP A 1 426 ? 5.338 19.107 -2.089 1.00 85.38 426 TRP A N 1
ATOM 3336 C CA . TRP A 1 426 ? 4.840 17.794 -1.681 1.00 85.38 426 TRP A CA 1
ATOM 3337 C C . TRP A 1 426 ? 5.620 17.260 -0.482 1.00 85.38 426 TRP A C 1
ATOM 3339 O O . TRP A 1 426 ? 5.046 17.019 0.581 1.00 85.38 426 TRP A O 1
ATOM 3349 N N . MET A 1 427 ? 6.945 17.199 -0.595 1.00 82.06 427 MET A N 1
ATOM 3350 C CA . MET A 1 427 ? 7.812 16.719 0.477 1.00 82.06 427 MET A CA 1
ATOM 3351 C C . MET A 1 427 ? 7.768 17.617 1.713 1.00 82.06 427 MET A C 1
ATOM 3353 O O . MET A 1 427 ? 7.809 17.133 2.843 1.00 82.06 427 MET A O 1
ATOM 3357 N N . GLY A 1 428 ? 7.632 18.930 1.524 1.00 80.50 428 GLY A N 1
ATOM 3358 C CA . GLY A 1 428 ? 7.393 19.878 2.605 1.00 80.50 428 GLY A CA 1
ATOM 3359 C C . GLY A 1 428 ? 6.081 19.608 3.342 1.00 80.50 428 GLY A C 1
ATOM 3360 O O . GLY A 1 428 ? 6.048 19.718 4.566 1.00 80.50 428 GLY A O 1
ATOM 3361 N N . SER A 1 429 ? 5.019 19.219 2.630 1.00 80.75 429 SER A N 1
ATOM 3362 C CA . SER A 1 429 ? 3.733 18.856 3.238 1.00 80.75 429 SER A CA 1
ATOM 3363 C C . SER A 1 429 ? 3.802 17.547 4.031 1.00 80.75 429 SER A C 1
ATOM 3365 O O . SER A 1 429 ? 3.284 17.492 5.143 1.00 80.75 429 SER A O 1
ATOM 3367 N N . ILE A 1 430 ? 4.532 16.544 3.535 1.00 79.62 430 ILE A N 1
ATOM 3368 C CA . ILE A 1 430 ? 4.752 15.274 4.242 1.00 79.62 430 ILE A CA 1
ATOM 3369 C C . ILE A 1 430 ? 5.580 15.497 5.512 1.00 79.62 430 ILE A C 1
ATOM 3371 O O . ILE A 1 430 ? 5.236 14.992 6.576 1.00 79.62 430 ILE A O 1
ATOM 3375 N N . ARG A 1 431 ? 6.633 16.325 5.445 1.00 75.50 431 ARG A N 1
ATOM 3376 C CA . ARG A 1 431 ? 7.433 16.683 6.629 1.00 75.50 431 ARG A CA 1
ATOM 3377 C C . ARG A 1 431 ? 6.608 17.397 7.700 1.00 75.50 431 ARG A C 1
ATOM 3379 O O . ARG A 1 431 ? 6.831 17.166 8.884 1.00 75.50 431 ARG A O 1
ATOM 3386 N N . LYS A 1 432 ? 5.666 18.255 7.299 1.00 72.56 432 LYS A N 1
ATOM 3387 C CA . LYS A 1 432 ? 4.724 18.904 8.226 1.00 72.56 432 LYS A CA 1
ATOM 3388 C C . LYS A 1 432 ? 3.758 17.902 8.846 1.00 72.56 432 LYS A C 1
ATOM 3390 O O . LYS A 1 432 ? 3.536 17.966 10.047 1.00 72.56 432 LYS A O 1
ATOM 3395 N N . TYR A 1 433 ? 3.255 16.942 8.070 1.00 68.88 433 TYR A N 1
ATOM 3396 C CA . TYR A 1 433 ? 2.453 15.848 8.614 1.00 68.88 433 TYR A CA 1
ATOM 3397 C C . TYR A 1 433 ? 3.227 15.037 9.657 1.00 68.88 433 TYR A C 1
ATOM 3399 O O . TYR A 1 433 ? 2.732 14.830 10.760 1.00 68.88 433 TYR A O 1
ATOM 3407 N N . ALA A 1 434 ? 4.467 14.650 9.346 1.00 60.94 434 ALA A N 1
ATOM 3408 C CA . ALA A 1 434 ? 5.310 13.867 10.247 1.00 60.94 434 ALA A CA 1
ATOM 3409 C C . ALA A 1 434 ? 5.657 14.600 11.559 1.00 60.94 434 ALA A C 1
ATOM 3411 O O . ALA A 1 434 ? 5.902 13.943 12.565 1.00 60.94 434 ALA A O 1
ATOM 3412 N N . ARG A 1 435 ? 5.681 15.941 11.566 1.00 64.81 435 ARG A N 1
ATOM 3413 C CA . ARG A 1 435 ? 5.979 16.753 12.763 1.00 64.81 435 ARG A CA 1
ATOM 3414 C C . ARG A 1 435 ? 4.735 17.186 13.541 1.00 64.81 435 ARG A C 1
ATOM 3416 O O . ARG A 1 435 ? 4.726 17.076 14.759 1.00 64.81 435 ARG A O 1
ATOM 3423 N N . ASP A 1 436 ? 3.691 17.628 12.841 1.00 63.78 436 ASP A N 1
ATOM 3424 C CA . ASP A 1 436 ? 2.548 18.344 13.427 1.00 63.78 436 ASP A CA 1
ATOM 3425 C C . ASP A 1 436 ? 1.191 17.651 13.156 1.00 63.78 436 ASP A C 1
ATOM 3427 O O . ASP A 1 436 ? 0.136 18.232 13.412 1.00 63.78 436 ASP A O 1
ATOM 3431 N N . SER A 1 437 ? 1.177 16.431 12.597 1.00 59.31 437 SER A N 1
ATOM 3432 C CA . SER A 1 437 ? -0.035 15.655 12.240 1.00 59.31 437 SER A CA 1
ATOM 3433 C C . SER A 1 437 ? -1.016 16.361 11.282 1.00 59.31 437 SER A C 1
ATOM 3435 O O . SER A 1 437 ? -2.204 16.037 11.224 1.00 59.31 437 SER A O 1
ATOM 3437 N N . THR A 1 438 ? -0.547 17.339 10.501 1.00 60.16 438 THR A N 1
ATOM 3438 C CA . THR A 1 438 ? -1.366 18.078 9.523 1.00 60.16 438 THR A CA 1
ATOM 3439 C C . THR A 1 438 ? -1.474 17.325 8.200 1.00 60.16 438 THR A C 1
ATOM 3441 O O . THR A 1 438 ? -0.494 17.225 7.466 1.00 60.16 438 THR A O 1
ATOM 3444 N N . ILE A 1 439 ? -2.657 16.769 7.904 1.00 60.00 439 ILE A N 1
ATOM 3445 C CA . ILE A 1 439 ? -2.898 15.866 6.758 1.00 60.00 439 ILE A CA 1
ATOM 3446 C C . ILE A 1 439 ? -2.429 16.515 5.439 1.00 60.00 439 ILE A C 1
ATOM 3448 O O . ILE A 1 439 ? -2.892 17.615 5.112 1.00 60.00 439 ILE A O 1
ATOM 3452 N N . PRO A 1 440 ? -1.541 15.863 4.659 1.00 68.94 440 PRO A N 1
ATOM 3453 C CA . PRO A 1 440 ? -1.101 16.398 3.379 1.00 68.94 440 PRO A CA 1
ATOM 3454 C C . PRO A 1 440 ? -2.264 16.381 2.382 1.00 68.94 440 PRO A C 1
ATOM 3456 O O . PRO A 1 440 ? -3.079 15.457 2.359 1.00 68.94 440 PRO A O 1
ATOM 3459 N N . ARG A 1 441 ? -2.347 17.408 1.527 1.00 74.12 441 ARG A N 1
ATOM 3460 C CA . ARG A 1 441 ? -3.337 17.436 0.446 1.00 74.12 441 ARG A CA 1
ATOM 3461 C C . ARG A 1 441 ? -2.979 16.356 -0.570 1.00 74.12 441 ARG A C 1
ATOM 3463 O O . ARG A 1 441 ? -1.970 16.478 -1.259 1.00 74.12 441 ARG A O 1
ATOM 3470 N N . LEU A 1 442 ? -3.816 15.331 -0.660 1.00 82.06 442 LEU A N 1
ATOM 3471 C CA . LEU A 1 442 ? -3.592 14.220 -1.572 1.00 82.06 442 LEU A CA 1
ATOM 3472 C C . LEU A 1 442 ? -3.911 14.582 -3.026 1.00 82.06 442 LEU A C 1
ATOM 3474 O O . LEU A 1 442 ? -4.846 15.356 -3.275 1.00 82.06 442 LEU A O 1
ATOM 3478 N N . PRO A 1 443 ? -3.191 13.974 -3.981 1.00 82.81 443 PRO A N 1
ATOM 3479 C CA . PRO A 1 443 ? -3.605 13.919 -5.374 1.00 82.81 443 PRO A CA 1
ATOM 3480 C C . PRO A 1 443 ? -5.011 13.337 -5.556 1.00 82.81 443 PRO A C 1
ATOM 3482 O O . PRO A 1 443 ? -5.494 12.539 -4.748 1.00 82.81 443 PRO A O 1
ATOM 3485 N N . ALA A 1 444 ? -5.658 13.705 -6.662 1.00 74.12 444 ALA A N 1
ATOM 3486 C CA . ALA A 1 444 ? -6.870 13.023 -7.101 1.00 74.12 444 ALA A CA 1
ATOM 3487 C C . ALA A 1 444 ? -6.548 11.554 -7.444 1.00 74.12 444 ALA A C 1
ATOM 3489 O O . ALA A 1 444 ? -5.450 11.262 -7.905 1.00 74.12 444 ALA A O 1
ATOM 3490 N N . GLN A 1 445 ? -7.502 10.639 -7.232 1.00 81.75 445 GLN A N 1
ATOM 3491 C CA . GLN A 1 445 ? -7.322 9.194 -7.478 1.00 81.75 445 GLN A CA 1
ATOM 3492 C C . GLN A 1 445 ? -6.168 8.558 -6.673 1.00 81.75 445 GLN A C 1
ATOM 3494 O O . GLN A 1 445 ? -5.475 7.670 -7.163 1.00 81.75 445 GLN A O 1
ATOM 3499 N N . TRP A 1 446 ? -5.979 8.998 -5.422 1.00 87.00 446 TRP A N 1
ATOM 3500 C CA . TRP A 1 446 ? -4.926 8.513 -4.520 1.00 87.00 446 TRP A CA 1
ATOM 3501 C C . TRP A 1 446 ? -4.787 6.984 -4.476 1.00 87.00 446 TRP A C 1
ATOM 3503 O O . TRP A 1 446 ? -3.676 6.476 -4.563 1.00 87.00 446 TRP A O 1
ATOM 3513 N N . GLU A 1 447 ? -5.901 6.252 -4.392 1.00 85.25 447 GLU A N 1
ATOM 3514 C CA . GLU A 1 447 ? -5.878 4.785 -4.316 1.00 85.25 447 GLU A CA 1
ATOM 3515 C C . GLU A 1 447 ? -5.252 4.150 -5.562 1.00 85.25 447 GLU A C 1
ATOM 3517 O O . GLU A 1 447 ? -4.352 3.329 -5.433 1.00 85.25 447 GLU A O 1
ATOM 3522 N N . ALA A 1 448 ? -5.630 4.608 -6.760 1.00 85.50 448 ALA A N 1
ATOM 3523 C CA . ALA A 1 448 ? -5.059 4.109 -8.010 1.00 85.50 448 ALA A CA 1
ATOM 3524 C C . ALA A 1 448 ? -3.558 4.428 -8.130 1.00 85.50 448 ALA A C 1
ATOM 3526 O O . ALA A 1 448 ? -2.782 3.606 -8.612 1.00 85.50 448 ALA A O 1
ATOM 3527 N N . LEU A 1 449 ? -3.137 5.607 -7.655 1.00 89.88 449 LEU A N 1
ATOM 3528 C CA . LEU A 1 449 ? -1.727 6.005 -7.628 1.00 89.88 449 LEU A CA 1
ATOM 3529 C C . LEU A 1 449 ? -0.898 5.126 -6.677 1.00 89.88 449 LEU A C 1
ATOM 3531 O O . LEU A 1 449 ? 0.238 4.770 -6.987 1.00 89.88 449 LEU A O 1
ATOM 3535 N N . VAL A 1 450 ? -1.463 4.785 -5.520 1.00 90.75 450 VAL A N 1
ATOM 3536 C CA . VAL A 1 450 ? -0.848 3.888 -4.535 1.00 90.75 450 VAL A CA 1
ATOM 3537 C C . VAL A 1 450 ? -0.780 2.455 -5.061 1.00 90.75 450 VAL A C 1
ATOM 3539 O O . VAL A 1 450 ? 0.235 1.792 -4.865 1.00 90.75 450 VAL A O 1
ATOM 3542 N N . ASP A 1 451 ? -1.821 1.976 -5.739 1.00 89.38 451 ASP A N 1
ATOM 3543 C CA . ASP A 1 451 ? -1.836 0.636 -6.331 1.00 89.38 451 ASP A CA 1
ATOM 3544 C C . ASP A 1 451 ? -0.785 0.508 -7.443 1.00 89.38 451 ASP A C 1
ATOM 3546 O O . ASP A 1 451 ? -0.015 -0.451 -7.449 1.00 89.38 451 ASP A O 1
ATOM 3550 N N . GLU A 1 452 ? -0.646 1.522 -8.304 1.00 91.50 452 GLU A N 1
ATOM 3551 C CA . GLU A 1 452 ? 0.422 1.572 -9.312 1.00 91.50 452 GLU A CA 1
ATOM 3552 C C . GLU A 1 452 ? 1.823 1.615 -8.672 1.00 91.50 452 GLU A C 1
ATOM 3554 O O . GLU A 1 452 ? 2.727 0.898 -9.110 1.00 91.50 452 GLU A O 1
ATOM 3559 N N . ALA A 1 453 ? 2.008 2.405 -7.604 1.00 93.62 453 ALA A N 1
ATOM 3560 C CA . ALA A 1 453 ? 3.254 2.436 -6.832 1.00 93.62 453 ALA A CA 1
ATOM 3561 C C . ALA A 1 453 ? 3.596 1.065 -6.231 1.00 93.62 453 ALA A C 1
ATOM 3563 O O . ALA A 1 453 ? 4.760 0.656 -6.240 1.00 93.62 453 ALA A O 1
ATOM 3564 N N . ARG A 1 454 ? 2.590 0.351 -5.716 1.00 92.94 454 ARG A N 1
ATOM 3565 C CA . ARG A 1 454 ? 2.750 -0.975 -5.116 1.00 92.94 454 ARG A CA 1
ATOM 3566 C C . ARG A 1 454 ? 3.149 -2.006 -6.162 1.00 92.94 454 ARG A C 1
ATOM 3568 O O . ARG A 1 454 ? 4.127 -2.719 -5.950 1.00 92.94 454 ARG A O 1
ATOM 3575 N N . ASP A 1 455 ? 2.450 -2.042 -7.291 1.00 91.12 455 ASP A N 1
ATOM 3576 C CA . ASP A 1 455 ? 2.747 -2.957 -8.394 1.00 91.12 455 ASP A CA 1
ATOM 3577 C C . ASP A 1 455 ? 4.170 -2.739 -8.933 1.00 91.12 455 ASP A C 1
ATOM 3579 O O . ASP A 1 455 ? 4.920 -3.700 -9.128 1.00 91.12 455 ASP A O 1
ATOM 3583 N N . LEU A 1 456 ? 4.591 -1.478 -9.103 1.00 92.62 456 LEU A N 1
ATOM 3584 C CA . LEU A 1 456 ? 5.962 -1.162 -9.508 1.00 92.62 456 LEU A CA 1
ATOM 3585 C C . LEU A 1 456 ? 6.984 -1.595 -8.449 1.00 92.62 456 LEU A C 1
ATOM 3587 O O . LEU A 1 456 ? 8.013 -2.180 -8.794 1.00 92.62 456 LEU A O 1
ATOM 3591 N N . ALA A 1 457 ? 6.722 -1.329 -7.168 1.00 91.69 457 ALA A N 1
ATOM 3592 C CA . ALA A 1 457 ? 7.616 -1.729 -6.086 1.00 91.69 457 ALA A CA 1
ATOM 3593 C C . ALA A 1 457 ? 7.782 -3.256 -6.031 1.00 91.69 457 ALA A C 1
ATOM 3595 O O . ALA A 1 457 ? 8.906 -3.740 -5.913 1.00 91.69 457 ALA A O 1
ATOM 3596 N N . VAL A 1 458 ? 6.704 -4.027 -6.193 1.00 90.19 458 VAL A N 1
ATOM 3597 C CA . VAL A 1 458 ? 6.761 -5.496 -6.279 1.00 90.19 458 VAL A CA 1
ATOM 3598 C C . VAL A 1 458 ? 7.619 -5.942 -7.467 1.00 90.19 458 VAL A C 1
ATOM 3600 O O . VAL A 1 458 ? 8.546 -6.737 -7.289 1.00 90.19 458 VAL A O 1
ATOM 3603 N N . LEU A 1 459 ? 7.375 -5.385 -8.658 1.00 89.69 459 LEU A N 1
ATOM 3604 C CA . LEU A 1 459 ? 8.137 -5.704 -9.866 1.00 89.69 459 LEU A CA 1
ATOM 3605 C C . LEU A 1 459 ? 9.637 -5.438 -9.680 1.00 89.69 459 LEU A C 1
ATOM 3607 O O . LEU A 1 459 ? 10.458 -6.313 -9.950 1.00 89.69 459 LEU A O 1
ATOM 3611 N N . LEU A 1 460 ? 10.007 -4.252 -9.187 1.00 88.19 460 LEU A N 1
ATOM 3612 C CA . LEU A 1 460 ? 11.407 -3.861 -8.999 1.00 88.19 460 LEU A CA 1
ATOM 3613 C C . LEU A 1 460 ? 12.124 -4.720 -7.946 1.00 88.19 460 LEU A C 1
ATOM 3615 O O . LEU A 1 460 ? 13.322 -4.957 -8.075 1.00 88.19 460 LEU A O 1
ATOM 3619 N N . ARG A 1 461 ? 11.411 -5.209 -6.922 1.00 86.94 461 ARG A N 1
ATOM 3620 C CA . ARG A 1 461 ? 11.968 -6.050 -5.838 1.00 86.94 461 ARG A CA 1
ATOM 3621 C C . ARG A 1 461 ? 12.259 -7.470 -6.315 1.00 86.94 461 ARG A C 1
ATOM 3623 O O . ARG A 1 461 ? 13.158 -8.117 -5.786 1.00 86.94 461 ARG A O 1
ATOM 3630 N N . ALA A 1 462 ? 11.509 -7.949 -7.302 1.00 83.25 462 ALA A N 1
ATOM 3631 C CA . ALA A 1 462 ? 11.721 -9.255 -7.911 1.00 83.25 462 ALA A CA 1
ATOM 3632 C C . ALA A 1 462 ? 12.858 -9.261 -8.951 1.00 83.25 462 ALA A C 1
ATOM 3634 O O . ALA A 1 462 ? 13.360 -10.328 -9.315 1.00 83.25 462 ALA A O 1
ATOM 3635 N N . LEU A 1 463 ? 13.291 -8.089 -9.431 1.00 80.06 463 LEU A N 1
ATOM 3636 C CA . LEU A 1 463 ? 14.483 -7.986 -10.267 1.00 80.06 463 LEU A CA 1
ATOM 3637 C C . LEU A 1 463 ? 15.742 -8.309 -9.441 1.00 80.06 463 LEU A C 1
ATOM 3639 O O . LEU A 1 463 ? 15.790 -8.042 -8.239 1.00 80.06 463 LEU A O 1
ATOM 3643 N N . PRO A 1 464 ? 16.800 -8.868 -10.062 1.00 70.50 464 PRO A N 1
ATOM 3644 C CA . PRO A 1 464 ? 18.087 -9.027 -9.392 1.00 70.50 464 PRO A CA 1
ATOM 3645 C C . PRO A 1 464 ? 18.530 -7.697 -8.780 1.00 70.50 464 PRO A C 1
ATOM 3647 O O . PRO A 1 464 ? 18.375 -6.671 -9.439 1.00 70.50 464 PRO A O 1
ATOM 3650 N N . ALA A 1 465 ? 19.096 -7.743 -7.566 1.00 60.91 465 ALA A N 1
ATOM 3651 C CA . ALA A 1 465 ? 19.475 -6.555 -6.797 1.00 60.91 465 ALA A CA 1
ATOM 3652 C C . ALA A 1 465 ? 20.066 -5.456 -7.705 1.00 60.91 465 ALA A C 1
ATOM 3654 O O . ALA A 1 465 ? 20.993 -5.775 -8.474 1.00 60.91 465 ALA A O 1
ATOM 3655 N N . PRO A 1 466 ? 19.531 -4.215 -7.642 1.00 60.56 466 PRO A N 1
ATOM 3656 C CA . PRO A 1 466 ? 19.993 -3.130 -8.489 1.00 60.56 466 PRO A CA 1
ATOM 3657 C C . PRO A 1 466 ? 21.485 -2.947 -8.288 1.00 60.56 466 PRO A C 1
ATOM 3659 O O . PRO A 1 466 ? 21.959 -2.804 -7.164 1.00 60.56 466 PRO A O 1
ATOM 3662 N N . ASP A 1 467 ? 22.218 -2.993 -9.387 1.00 61.47 467 ASP A N 1
ATOM 3663 C CA . ASP A 1 467 ? 23.576 -2.489 -9.421 1.00 61.47 467 ASP A CA 1
ATOM 3664 C C . ASP A 1 467 ? 23.513 -0.968 -9.670 1.00 61.47 467 ASP A C 1
ATOM 3666 O O . ASP A 1 467 ? 22.492 -0.460 -10.155 1.00 61.47 467 ASP A O 1
ATOM 3670 N N . ARG A 1 468 ? 24.569 -0.209 -9.330 1.00 62.19 468 ARG A N 1
ATOM 3671 C CA . ARG A 1 468 ? 24.564 1.267 -9.477 1.00 62.19 468 ARG A CA 1
ATOM 3672 C C . ARG A 1 468 ? 24.173 1.772 -10.873 1.00 62.19 468 ARG A C 1
ATOM 3674 O O . ARG A 1 468 ? 23.823 2.932 -11.011 1.00 62.19 468 ARG A O 1
ATOM 3681 N N . TRP A 1 469 ? 24.257 0.919 -11.889 1.00 62.78 469 TRP A N 1
ATOM 3682 C CA . TRP A 1 469 ? 23.987 1.221 -13.285 1.00 62.78 469 TRP A CA 1
ATOM 3683 C C . TRP A 1 469 ? 22.463 1.241 -13.537 1.00 62.78 469 TRP A C 1
ATOM 3685 O O . TRP A 1 469 ? 21.913 2.273 -13.918 1.00 62.78 469 TRP A O 1
ATOM 3695 N N . ASN A 1 470 ? 21.731 0.181 -13.177 1.00 68.00 470 ASN A N 1
ATOM 3696 C CA . ASN A 1 470 ? 20.273 0.150 -13.368 1.00 68.00 470 ASN A CA 1
ATOM 3697 C C . ASN A 1 470 ? 19.510 1.120 -12.443 1.00 68.00 470 ASN A C 1
ATOM 3699 O O . ASN A 1 470 ? 18.415 1.573 -12.782 1.00 68.00 470 ASN A O 1
ATOM 3703 N N . PHE A 1 471 ? 20.091 1.469 -11.289 1.00 78.25 471 PHE A N 1
ATOM 3704 C CA . PHE A 1 471 ? 19.437 2.325 -10.299 1.00 78.25 471 PHE A CA 1
ATOM 3705 C C . PHE A 1 471 ? 19.077 3.716 -10.836 1.00 78.25 471 PHE A C 1
ATOM 3707 O O . PHE A 1 471 ? 18.011 4.224 -10.517 1.00 78.25 471 PHE A O 1
ATOM 3714 N N . TRP A 1 472 ? 19.902 4.355 -11.668 1.00 75.31 472 TRP A N 1
ATOM 3715 C CA . TRP A 1 472 ? 19.636 5.746 -12.075 1.00 75.31 472 TRP A CA 1
ATOM 3716 C C . TRP A 1 472 ? 18.495 5.905 -13.086 1.00 75.31 472 TRP A C 1
ATOM 3718 O O . TRP A 1 472 ? 17.999 7.019 -13.270 1.00 75.31 472 TRP A O 1
ATOM 3728 N N . ILE A 1 473 ? 18.064 4.810 -13.717 1.00 78.75 473 ILE A N 1
ATOM 3729 C CA . ILE A 1 473 ? 16.912 4.795 -14.626 1.00 78.75 473 ILE A CA 1
ATOM 3730 C C . ILE A 1 473 ? 15.608 4.626 -13.838 1.00 78.75 473 ILE A C 1
ATOM 3732 O O . ILE A 1 473 ? 14.647 5.351 -14.081 1.00 78.75 473 ILE A O 1
ATOM 3736 N N . THR A 1 474 ? 15.566 3.705 -12.872 1.00 86.00 474 THR A N 1
ATOM 3737 C CA . THR A 1 474 ? 14.329 3.360 -12.147 1.00 86.00 474 THR A CA 1
ATOM 3738 C C . THR A 1 474 ? 14.231 3.993 -10.758 1.00 86.00 474 THR A C 1
ATOM 3740 O O . THR A 1 474 ? 13.143 4.100 -10.201 1.00 86.00 474 THR A O 1
ATOM 3743 N N . GLY A 1 475 ? 15.346 4.451 -10.193 1.00 83.00 475 GLY A N 1
ATOM 3744 C CA . GLY A 1 475 ? 15.484 4.843 -8.791 1.00 83.00 475 GLY A CA 1
ATOM 3745 C C . GLY A 1 475 ? 14.647 6.052 -8.398 1.00 83.00 475 GLY A C 1
ATOM 3746 O O . GLY A 1 475 ? 14.074 6.059 -7.317 1.00 83.00 475 GLY A O 1
ATOM 3747 N N . CYS A 1 476 ? 14.499 7.059 -9.266 1.00 84.25 476 CYS A N 1
ATOM 3748 C CA . CYS A 1 476 ? 13.608 8.194 -8.985 1.00 84.25 476 CYS A CA 1
ATOM 3749 C C . CYS A 1 476 ? 12.143 7.756 -8.851 1.00 84.25 476 CYS A C 1
ATOM 3751 O O . CYS A 1 476 ? 11.440 8.227 -7.957 1.00 84.25 476 CYS A O 1
ATOM 3753 N N . SER A 1 477 ? 11.692 6.853 -9.722 1.00 90.38 477 SER A N 1
ATOM 3754 C CA . SER A 1 477 ? 10.335 6.300 -9.689 1.00 90.38 477 SER A CA 1
ATOM 3755 C C . SER A 1 477 ? 10.144 5.348 -8.518 1.00 90.38 477 SER A C 1
ATOM 3757 O O . SER A 1 477 ? 9.086 5.355 -7.894 1.00 90.38 477 SER A O 1
ATOM 3759 N N . ASP A 1 478 ? 11.180 4.583 -8.177 1.00 89.50 478 ASP A N 1
ATOM 3760 C CA . ASP A 1 478 ? 11.202 3.728 -6.998 1.00 89.50 478 ASP A CA 1
ATOM 3761 C C . ASP A 1 478 ? 11.078 4.550 -5.708 1.00 89.50 478 ASP A C 1
ATOM 3763 O O . ASP A 1 478 ? 10.166 4.340 -4.916 1.00 89.50 478 ASP A O 1
ATOM 3767 N N . MET A 1 479 ? 11.913 5.577 -5.545 1.00 90.00 479 MET A N 1
ATOM 3768 C CA . MET A 1 479 ? 11.855 6.506 -4.415 1.00 90.00 479 MET A CA 1
ATOM 3769 C C . MET A 1 479 ? 10.497 7.219 -4.328 1.00 90.00 479 MET A C 1
ATOM 3771 O O . MET A 1 479 ? 9.923 7.331 -3.246 1.00 90.00 479 MET A O 1
ATOM 3775 N N . ALA A 1 480 ? 9.933 7.659 -5.456 1.00 91.06 480 ALA A N 1
ATOM 3776 C CA . ALA A 1 480 ? 8.585 8.226 -5.474 1.00 91.06 480 ALA A CA 1
ATOM 3777 C C . ALA A 1 480 ? 7.521 7.203 -5.042 1.00 91.06 480 ALA A C 1
ATOM 3779 O O . ALA A 1 480 ? 6.647 7.543 -4.249 1.00 91.06 480 ALA A O 1
ATOM 3780 N N . SER A 1 481 ? 7.628 5.951 -5.492 1.00 93.00 481 SER A N 1
ATOM 3781 C CA . SER A 1 481 ? 6.725 4.864 -5.095 1.00 93.00 481 SER A CA 1
ATOM 3782 C C . SER A 1 481 ? 6.844 4.561 -3.604 1.00 93.00 481 SER A C 1
ATOM 3784 O O . SER A 1 481 ? 5.833 4.530 -2.915 1.00 93.00 481 SER A O 1
ATOM 3786 N N . MET A 1 482 ? 8.067 4.448 -3.075 1.00 91.00 482 MET A N 1
ATOM 3787 C CA . MET A 1 482 ? 8.319 4.289 -1.640 1.00 91.00 482 MET A CA 1
ATOM 3788 C C . MET A 1 482 ? 7.653 5.404 -0.837 1.00 91.00 482 MET A C 1
ATOM 3790 O O . MET A 1 482 ? 6.950 5.119 0.123 1.00 91.00 482 MET A O 1
ATOM 3794 N N . MET A 1 483 ? 7.803 6.662 -1.262 1.00 88.88 483 MET A N 1
ATOM 3795 C CA . MET A 1 483 ? 7.182 7.794 -0.576 1.00 88.88 483 MET A CA 1
ATOM 3796 C C . MET A 1 483 ? 5.651 7.726 -0.604 1.00 88.88 483 MET A C 1
ATOM 3798 O O . MET A 1 483 ? 5.008 7.993 0.407 1.00 88.88 483 MET A O 1
ATOM 3802 N N . LEU A 1 484 ? 5.054 7.353 -1.738 1.00 90.25 484 LEU A N 1
ATOM 3803 C CA . LEU A 1 484 ? 3.604 7.170 -1.846 1.00 90.25 484 LEU A CA 1
ATOM 3804 C C . LEU A 1 484 ? 3.099 6.057 -0.924 1.00 90.25 484 LEU A C 1
ATOM 3806 O O . LEU A 1 484 ? 2.095 6.255 -0.244 1.00 90.25 484 LEU A O 1
ATOM 3810 N N . LEU A 1 485 ? 3.810 4.928 -0.851 1.00 89.12 485 LEU A N 1
ATOM 3811 C CA . LEU A 1 485 ? 3.487 3.824 0.057 1.00 89.12 485 LEU A CA 1
ATOM 3812 C C . LEU A 1 485 ? 3.640 4.243 1.528 1.00 89.12 485 LEU A C 1
ATOM 3814 O O . LEU A 1 485 ? 2.746 3.980 2.329 1.00 89.12 485 LEU A O 1
ATOM 3818 N N . THR A 1 486 ? 4.698 4.981 1.876 1.00 84.25 486 THR A N 1
ATOM 3819 C CA . THR A 1 486 ? 4.887 5.542 3.223 1.00 84.25 486 THR A CA 1
ATOM 3820 C C . THR A 1 486 ? 3.744 6.490 3.601 1.00 84.25 486 THR A C 1
ATOM 3822 O O . THR A 1 486 ? 3.179 6.381 4.688 1.00 84.25 486 THR A O 1
ATOM 3825 N N . VAL A 1 487 ? 3.333 7.390 2.700 1.00 82.75 487 VAL A N 1
ATOM 3826 C CA . VAL A 1 487 ? 2.189 8.292 2.932 1.00 82.75 487 VAL A CA 1
ATOM 3827 C C . VAL A 1 487 ? 0.861 7.529 2.978 1.00 82.75 487 VAL A C 1
ATOM 3829 O O . VAL A 1 487 ? -0.042 7.904 3.725 1.00 82.75 487 VAL A O 1
ATOM 3832 N N . ASN A 1 488 ? 0.718 6.435 2.232 1.00 83.50 488 ASN A N 1
ATOM 3833 C CA . ASN A 1 488 ? -0.462 5.579 2.317 1.00 83.50 488 ASN A CA 1
ATOM 3834 C C . ASN A 1 488 ? -0.556 4.901 3.694 1.00 83.50 488 ASN A C 1
ATOM 3836 O O . ASN A 1 488 ? -1.621 4.926 4.317 1.00 83.50 488 ASN A O 1
ATOM 3840 N N . GLY A 1 489 ? 0.568 4.391 4.209 1.00 73.25 489 GLY A N 1
ATOM 3841 C CA . GLY A 1 489 ? 0.680 3.845 5.565 1.00 73.25 489 GLY A CA 1
ATOM 3842 C C . GLY A 1 489 ? 0.321 4.869 6.646 1.00 73.25 489 GLY A C 1
ATOM 3843 O O . GLY A 1 489 ? -0.418 4.557 7.578 1.00 73.25 489 GLY A O 1
ATOM 3844 N N . MET A 1 490 ? 0.730 6.130 6.470 1.00 70.25 490 MET A N 1
ATOM 3845 C CA . MET A 1 490 ? 0.363 7.231 7.371 1.00 70.25 490 MET A CA 1
ATOM 3846 C C . MET A 1 490 ? -1.143 7.494 7.471 1.00 70.25 490 MET A C 1
ATOM 3848 O O . MET A 1 490 ? -1.620 7.910 8.527 1.00 70.25 490 MET A O 1
ATOM 3852 N N . GLN A 1 491 ? -1.880 7.336 6.370 1.00 62.00 491 GLN A N 1
ATOM 3853 C CA . GLN A 1 491 ? -3.309 7.653 6.295 1.00 62.00 491 GLN A CA 1
ATOM 3854 C C . GLN A 1 491 ? -4.200 6.475 6.669 1.00 62.00 491 GLN A C 1
ATOM 3856 O O . GLN A 1 491 ? -5.309 6.670 7.167 1.00 62.00 491 GLN A O 1
ATOM 3861 N N . ARG A 1 492 ? -3.709 5.252 6.455 1.00 55.97 492 ARG A N 1
ATOM 3862 C CA . ARG A 1 492 ? -4.383 4.000 6.800 1.00 55.97 492 ARG A CA 1
ATOM 3863 C C . ARG A 1 492 ? -3.908 3.444 8.142 1.00 55.97 492 ARG A C 1
ATOM 3865 O O . ARG A 1 492 ? -3.882 2.234 8.330 1.00 55.97 492 ARG A O 1
ATOM 3872 N N . THR A 1 493 ? -3.710 4.301 9.146 1.00 44.38 493 THR A N 1
ATOM 3873 C CA . THR A 1 493 ? -3.608 3.885 10.568 1.00 44.38 493 THR A CA 1
ATOM 3874 C C . THR A 1 493 ? -4.891 3.217 11.085 1.00 44.38 493 THR A C 1
ATOM 3876 O O . THR A 1 493 ? -5.041 2.924 12.270 1.00 44.38 493 THR A O 1
ATOM 3879 N N . GLN A 1 494 ? -5.856 2.984 10.190 1.00 39.22 494 GLN A N 1
ATOM 3880 C CA . GLN A 1 494 ? -7.224 2.735 10.525 1.00 39.22 494 GLN A CA 1
ATOM 3881 C C . GLN A 1 494 ? -7.989 1.821 9.514 1.00 39.22 494 GLN A C 1
ATOM 3883 O O . GLN A 1 494 ? -9.125 2.104 9.176 1.00 39.22 494 GLN A O 1
ATOM 3888 N N . HIS A 1 495 ? -7.430 0.703 9.037 1.00 30.80 495 HIS A N 1
ATOM 3889 C CA . HIS A 1 495 ? -8.111 -0.549 8.585 1.00 30.80 495 HIS A CA 1
ATOM 3890 C C . HIS A 1 495 ? -7.102 -1.404 7.790 1.00 30.80 495 HIS A C 1
ATOM 3892 O O . HIS A 1 495 ? -6.188 -0.860 7.186 1.00 30.80 495 HIS A O 1
ATOM 3898 N N . ASP A 1 496 ? -7.299 -2.726 7.840 1.00 37.78 496 ASP A N 1
ATOM 3899 C CA . ASP A 1 496 ? -6.545 -3.849 7.256 1.00 37.78 496 ASP A CA 1
ATOM 3900 C C . ASP A 1 496 ? -5.439 -3.596 6.202 1.00 37.78 496 ASP A C 1
ATOM 3902 O O . ASP A 1 496 ? -5.631 -2.953 5.173 1.00 37.78 496 ASP A O 1
ATOM 3906 N N . THR A 1 497 ? -4.326 -4.312 6.437 1.00 42.06 497 THR A N 1
ATOM 3907 C CA . THR A 1 497 ? -3.112 -4.560 5.621 1.00 42.06 497 THR A CA 1
ATOM 3908 C C . THR A 1 497 ? -2.002 -3.487 5.557 1.00 42.06 497 THR A C 1
ATOM 3910 O O . THR A 1 497 ? -1.769 -2.921 4.496 1.00 42.06 497 THR A O 1
ATOM 3913 N N . PRO A 1 498 ? -1.183 -3.303 6.620 1.00 49.31 498 PRO A N 1
ATOM 3914 C CA . PRO A 1 498 ? 0.110 -2.614 6.513 1.00 49.31 498 PRO A CA 1
ATOM 3915 C C . PRO A 1 498 ? 1.324 -3.549 6.325 1.00 49.31 498 PRO A C 1
ATOM 3917 O O . PRO A 1 498 ? 2.450 -3.077 6.279 1.00 49.31 498 PRO A O 1
ATOM 3920 N N . SER A 1 499 ? 1.170 -4.875 6.188 1.00 59.69 499 SER A N 1
ATOM 3921 C CA . SER A 1 499 ? 2.361 -5.746 6.153 1.00 59.69 499 SER A CA 1
ATOM 3922 C C . SER A 1 499 ? 3.168 -5.653 4.854 1.00 59.69 499 SER A C 1
ATOM 3924 O O . SER A 1 499 ? 4.387 -5.775 4.915 1.00 59.69 499 SER A O 1
ATOM 3926 N N . LEU A 1 500 ? 2.528 -5.458 3.695 1.00 77.31 500 LEU A N 1
ATOM 3927 C CA . LEU A 1 500 ? 3.216 -5.486 2.400 1.00 77.31 500 LEU A CA 1
ATOM 3928 C C . LEU A 1 500 ? 3.879 -4.146 2.054 1.00 77.31 500 LEU A C 1
ATOM 3930 O O . LEU A 1 500 ? 5.036 -4.150 1.648 1.00 77.31 500 LEU A O 1
ATOM 3934 N N . ASP A 1 501 ? 3.188 -3.017 2.243 1.00 84.94 501 ASP A N 1
ATOM 3935 C CA . ASP A 1 501 ? 3.730 -1.683 1.930 1.00 84.94 501 ASP A CA 1
ATOM 3936 C C . ASP A 1 501 ? 4.982 -1.394 2.773 1.00 84.94 501 ASP A C 1
ATOM 3938 O O . ASP A 1 501 ? 6.019 -1.025 2.220 1.00 84.94 501 ASP A O 1
ATOM 3942 N N . ASP A 1 502 ? 4.935 -1.687 4.076 1.00 79.62 502 ASP A N 1
ATOM 3943 C CA . ASP A 1 502 ? 6.081 -1.532 4.978 1.00 79.62 502 ASP A CA 1
ATOM 3944 C C . ASP A 1 502 ? 7.242 -2.458 4.582 1.00 79.62 502 ASP A C 1
ATOM 3946 O O . ASP A 1 502 ? 8.395 -2.031 4.543 1.00 79.62 502 ASP A O 1
ATOM 3950 N N . GLN A 1 503 ? 6.960 -3.713 4.204 1.00 82.94 503 GLN A N 1
ATOM 3951 C CA . GLN A 1 503 ? 7.984 -4.641 3.702 1.00 82.94 503 GLN A CA 1
ATOM 3952 C C . GLN A 1 503 ? 8.630 -4.143 2.403 1.00 82.94 503 GLN A C 1
ATOM 3954 O O . GLN A 1 503 ? 9.846 -4.258 2.235 1.00 82.94 503 GLN A O 1
ATOM 3959 N N . LEU A 1 504 ? 7.839 -3.587 1.481 1.00 87.06 504 LEU A N 1
ATOM 3960 C CA . LEU A 1 504 ? 8.322 -3.050 0.208 1.00 87.06 504 LEU A CA 1
ATOM 3961 C C . LEU A 1 504 ? 9.167 -1.786 0.403 1.00 87.06 504 LEU A C 1
ATOM 3963 O O . LEU A 1 504 ? 10.160 -1.604 -0.316 1.00 87.06 504 LEU A O 1
ATOM 3967 N N . VAL A 1 505 ? 8.796 -0.935 1.365 1.00 88.62 505 VAL A N 1
ATOM 3968 C CA . VAL A 1 505 ? 9.556 0.260 1.755 1.00 88.62 505 VAL A CA 1
ATOM 3969 C C . VAL A 1 505 ? 10.861 -0.141 2.441 1.00 88.62 505 VAL A C 1
ATOM 3971 O O . VAL A 1 505 ? 11.914 0.313 2.005 1.00 88.62 505 VAL A O 1
ATOM 3974 N N . GLU A 1 506 ? 10.843 -1.044 3.424 1.00 86.62 506 GLU A N 1
ATOM 3975 C CA . GLU A 1 506 ? 12.054 -1.522 4.112 1.00 86.62 506 GLU A CA 1
ATOM 3976 C C . GLU A 1 506 ? 13.027 -2.237 3.160 1.00 86.62 506 GLU A C 1
ATOM 3978 O O . GLU A 1 506 ? 14.232 -1.968 3.165 1.00 86.62 506 GLU A O 1
ATOM 3983 N N . ALA A 1 507 ? 12.518 -3.083 2.259 1.00 86.25 507 ALA A N 1
ATOM 3984 C CA . ALA A 1 507 ? 13.332 -3.691 1.205 1.00 86.25 507 ALA A CA 1
ATOM 3985 C C . ALA A 1 507 ? 13.935 -2.635 0.255 1.00 86.25 507 ALA A C 1
ATOM 3987 O O . ALA A 1 507 ? 15.091 -2.756 -0.172 1.00 86.25 507 ALA A O 1
ATOM 3988 N N . GLY A 1 508 ? 13.174 -1.579 -0.051 1.00 87.56 508 GLY A N 1
ATOM 3989 C CA . GLY A 1 508 ? 13.649 -0.420 -0.805 1.00 87.56 508 GLY A CA 1
ATOM 3990 C C . GLY A 1 508 ? 14.765 0.329 -0.072 1.00 87.56 508 GLY A C 1
ATOM 3991 O O . GLY A 1 508 ? 15.817 0.586 -0.652 1.00 87.56 508 GLY A O 1
ATOM 3992 N N . LEU A 1 509 ? 14.609 0.594 1.227 1.00 88.62 509 LEU A N 1
ATOM 3993 C CA . LEU A 1 509 ? 15.624 1.251 2.058 1.00 88.62 509 LEU A CA 1
ATOM 3994 C C . LEU A 1 509 ? 16.931 0.451 2.110 1.00 88.62 509 LEU A C 1
ATOM 3996 O O . LEU A 1 509 ? 18.004 1.033 1.950 1.00 88.62 509 LEU A O 1
ATOM 4000 N N . GLY A 1 510 ? 16.854 -0.877 2.247 1.00 87.12 510 GLY A N 1
ATOM 4001 C CA . GLY A 1 510 ? 18.029 -1.751 2.183 1.00 87.12 510 GLY A CA 1
ATOM 4002 C C . GLY A 1 510 ? 18.721 -1.739 0.813 1.00 87.12 510 GLY A C 1
ATOM 4003 O O . GLY A 1 510 ? 19.935 -1.925 0.722 1.00 87.12 510 GLY A O 1
ATOM 4004 N N . THR A 1 511 ? 17.973 -1.482 -0.261 1.00 85.25 511 THR A N 1
ATOM 4005 C CA . THR A 1 511 ? 18.534 -1.269 -1.602 1.00 85.25 511 THR A CA 1
ATOM 4006 C C . THR A 1 511 ? 19.247 0.078 -1.691 1.00 85.25 511 THR A C 1
ATOM 4008 O O . THR A 1 511 ? 20.380 0.129 -2.169 1.00 85.25 511 THR A O 1
ATOM 4011 N N . LEU A 1 512 ? 18.641 1.152 -1.173 1.00 87.88 512 LEU A N 1
ATOM 4012 C CA . LEU A 1 512 ? 19.276 2.473 -1.116 1.00 87.88 512 LEU A CA 1
ATOM 4013 C C . LEU A 1 512 ? 20.576 2.442 -0.306 1.00 87.88 512 LEU A C 1
ATOM 4015 O O . LEU A 1 512 ? 21.549 3.063 -0.720 1.00 87.88 512 LEU A O 1
ATOM 4019 N N . ASP A 1 513 ? 20.629 1.687 0.796 1.00 86.44 513 ASP A N 1
ATOM 4020 C CA . ASP A 1 513 ? 21.843 1.527 1.607 1.00 86.44 513 ASP A CA 1
ATOM 4021 C C . ASP A 1 513 ? 23.013 0.952 0.789 1.00 86.44 513 ASP A C 1
ATOM 4023 O O . ASP A 1 513 ? 24.103 1.524 0.800 1.00 86.44 513 ASP A O 1
ATOM 4027 N N . LYS A 1 514 ? 22.770 -0.084 -0.026 1.00 84.06 514 LYS A N 1
ATOM 4028 C CA . LYS A 1 514 ? 23.786 -0.639 -0.942 1.00 84.06 514 LYS A CA 1
ATOM 4029 C C . LYS A 1 514 ? 24.237 0.377 -1.993 1.00 84.06 514 LYS A C 1
ATOM 4031 O O . LYS A 1 514 ? 25.426 0.512 -2.262 1.00 84.06 514 LYS A O 1
ATOM 4036 N N . ILE A 1 515 ? 23.299 1.128 -2.572 1.00 83.81 515 ILE A N 1
ATOM 4037 C CA . ILE A 1 515 ? 23.627 2.160 -3.565 1.00 83.81 515 ILE A CA 1
ATOM 4038 C C . ILE A 1 515 ? 24.441 3.299 -2.941 1.00 83.81 515 ILE A C 1
ATOM 4040 O O . ILE A 1 515 ? 25.349 3.823 -3.586 1.00 83.81 515 ILE A O 1
ATOM 4044 N N . ILE A 1 516 ? 24.152 3.688 -1.697 1.00 85.12 516 ILE A N 1
ATOM 4045 C CA . ILE A 1 516 ? 24.918 4.704 -0.964 1.00 85.12 516 ILE A CA 1
ATOM 4046 C C . ILE A 1 516 ? 26.341 4.209 -0.697 1.00 85.12 516 ILE A C 1
ATOM 4048 O O . ILE A 1 516 ? 27.282 4.984 -0.864 1.00 85.12 516 ILE A O 1
ATOM 4052 N N . GLU A 1 517 ? 26.516 2.940 -0.324 1.00 84.19 517 GLU A N 1
ATOM 4053 C CA . GLU A 1 517 ? 27.841 2.331 -0.161 1.00 84.19 517 GLU A CA 1
ATOM 4054 C C . GLU A 1 517 ? 28.643 2.374 -1.472 1.00 84.19 517 GLU A C 1
ATOM 4056 O O . GLU A 1 517 ? 29.810 2.773 -1.466 1.00 84.19 517 GLU A O 1
ATOM 4061 N N . GLU A 1 518 ? 28.008 2.042 -2.601 1.00 79.12 518 GLU A N 1
ATOM 4062 C CA . GLU A 1 518 ? 28.655 1.999 -3.918 1.00 79.12 518 GLU A CA 1
ATOM 4063 C C . GLU A 1 518 ? 28.926 3.381 -4.536 1.00 79.12 518 GLU A C 1
ATOM 4065 O O . GLU A 1 518 ? 29.948 3.563 -5.199 1.00 79.12 518 GLU A O 1
ATOM 4070 N N . THR A 1 519 ? 28.015 4.347 -4.376 1.00 79.38 519 THR A N 1
ATOM 4071 C CA . THR A 1 519 ? 28.059 5.638 -5.099 1.00 79.38 519 THR A CA 1
ATOM 4072 C C . THR A 1 519 ? 28.437 6.828 -4.226 1.00 79.38 519 THR A C 1
ATOM 4074 O O . THR A 1 519 ? 28.788 7.877 -4.757 1.00 79.38 519 THR A O 1
ATOM 4077 N N . GLN A 1 520 ? 28.358 6.696 -2.898 1.00 80.12 520 GLN A N 1
ATOM 4078 C CA . GLN A 1 520 ? 28.561 7.783 -1.931 1.00 80.12 520 GLN A CA 1
ATOM 4079 C C . GLN A 1 520 ? 27.625 8.995 -2.123 1.00 80.12 520 GLN A C 1
ATOM 4081 O O . GLN A 1 520 ? 27.874 10.059 -1.552 1.00 80.12 520 GLN A O 1
ATOM 4086 N N . SER A 1 521 ? 26.524 8.840 -2.871 1.00 80.38 521 SER A N 1
ATOM 4087 C CA . SER A 1 521 ? 25.603 9.928 -3.214 1.00 80.38 521 SER A CA 1
ATOM 4088 C C . SER A 1 521 ? 24.892 10.513 -1.987 1.00 80.38 521 SER A C 1
ATOM 4090 O O . SER A 1 521 ? 24.114 9.839 -1.306 1.00 80.38 521 SER A O 1
ATOM 4092 N N . GLU A 1 522 ? 25.120 11.802 -1.728 1.00 81.62 522 GLU A N 1
ATOM 4093 C CA . GLU A 1 522 ? 24.495 12.530 -0.618 1.00 81.62 522 GLU A CA 1
ATOM 4094 C C . GLU A 1 522 ? 22.987 12.731 -0.817 1.00 81.62 522 GLU A C 1
ATOM 4096 O O . GLU A 1 522 ? 22.227 12.659 0.145 1.00 81.62 522 GLU A O 1
ATOM 4101 N N . VAL A 1 523 ? 22.533 12.894 -2.064 1.00 78.44 523 VAL A N 1
ATOM 4102 C CA . VAL A 1 523 ? 21.106 13.056 -2.395 1.00 78.44 523 VAL A CA 1
ATOM 4103 C C . VAL A 1 523 ? 20.313 11.800 -2.029 1.00 78.44 523 VAL A C 1
ATOM 4105 O O . VAL A 1 523 ? 19.264 11.887 -1.391 1.00 78.44 523 VAL A O 1
ATOM 4108 N N . VAL A 1 524 ? 20.839 10.622 -2.376 1.00 83.25 524 VAL A N 1
ATOM 4109 C CA . VAL A 1 524 ? 20.206 9.336 -2.042 1.00 83.25 524 VAL A CA 1
ATOM 4110 C C . VAL A 1 524 ? 20.228 9.105 -0.531 1.00 83.25 524 VAL A C 1
ATOM 4112 O O . VAL A 1 524 ? 19.224 8.674 0.033 1.00 83.25 524 VAL A O 1
ATOM 4115 N N . ARG A 1 525 ? 21.333 9.457 0.141 1.00 84.81 525 ARG A N 1
ATOM 4116 C CA . ARG A 1 525 ? 21.451 9.391 1.605 1.00 84.81 525 ARG A CA 1
ATOM 4117 C C . ARG A 1 525 ? 20.413 10.272 2.297 1.00 84.81 525 ARG A C 1
ATOM 4119 O O . ARG A 1 525 ? 19.675 9.777 3.139 1.00 84.81 525 ARG A O 1
ATOM 4126 N N . SER A 1 526 ? 20.292 11.529 1.875 1.00 81.38 526 SER A N 1
ATOM 4127 C CA . SER A 1 526 ? 19.317 12.478 2.418 1.00 81.38 526 SER A CA 1
ATOM 4128 C C . SER A 1 526 ? 17.878 11.977 2.268 1.00 81.38 526 SER A C 1
ATOM 4130 O O . SER A 1 526 ? 17.097 12.051 3.215 1.00 81.38 526 SER A O 1
ATOM 4132 N N . PHE A 1 527 ? 17.522 11.407 1.114 1.00 84.62 527 PHE A N 1
ATOM 4133 C CA . PHE A 1 527 ? 16.188 10.840 0.914 1.00 84.62 527 PHE A CA 1
ATOM 4134 C C . PHE A 1 527 ? 15.942 9.574 1.721 1.00 84.62 527 PHE A C 1
ATOM 4136 O O . PHE A 1 527 ? 14.862 9.411 2.286 1.00 84.62 527 PHE A O 1
ATOM 4143 N N . ARG A 1 528 ? 16.937 8.687 1.795 1.00 87.31 528 ARG A N 1
ATOM 4144 C CA . ARG A 1 528 ? 16.877 7.485 2.621 1.00 87.31 528 ARG A CA 1
ATOM 4145 C C . ARG A 1 528 ? 16.668 7.854 4.086 1.00 87.31 528 ARG A C 1
ATOM 4147 O O . ARG A 1 528 ? 15.826 7.244 4.734 1.00 87.31 528 ARG A O 1
ATOM 4154 N N . ASP A 1 529 ? 17.406 8.840 4.589 1.00 81.31 529 ASP A N 1
ATOM 4155 C CA . ASP A 1 529 ? 17.293 9.318 5.968 1.00 81.31 529 ASP A CA 1
ATOM 4156 C C . ASP A 1 529 ? 15.928 9.949 6.195 1.00 81.31 529 ASP A C 1
ATOM 4158 O O . ASP A 1 529 ? 15.254 9.608 7.151 1.00 81.31 529 ASP A O 1
ATOM 4162 N N . MET A 1 530 ? 15.440 10.754 5.253 1.00 78.44 530 MET A N 1
ATOM 4163 C CA . MET A 1 530 ? 14.091 11.306 5.314 1.00 78.44 530 MET A CA 1
ATOM 4164 C C . MET A 1 530 ? 13.007 10.220 5.316 1.00 78.44 530 MET A C 1
ATOM 4166 O O . MET A 1 530 ? 12.067 10.320 6.097 1.00 78.44 530 MET A O 1
ATOM 4170 N N . CYS A 1 531 ? 13.106 9.189 4.472 1.00 79.75 531 CYS A N 1
ATOM 4171 C CA . CYS A 1 531 ? 12.168 8.065 4.484 1.00 79.75 531 CYS A CA 1
ATOM 4172 C C . CYS A 1 531 ? 12.250 7.290 5.797 1.00 79.75 531 CYS A C 1
ATOM 4174 O O . CYS A 1 531 ? 11.208 6.990 6.369 1.00 79.75 531 CYS A O 1
ATOM 4176 N N . LYS A 1 532 ? 13.463 7.020 6.302 1.00 79.69 532 LYS A N 1
ATOM 4177 C CA . LYS A 1 532 ? 13.676 6.375 7.603 1.00 79.69 532 LYS A CA 1
ATOM 4178 C C . LYS A 1 532 ? 13.111 7.214 8.735 1.00 79.69 532 LYS A C 1
ATOM 4180 O O . LYS A 1 532 ? 12.372 6.667 9.526 1.00 79.69 532 LYS A O 1
ATOM 4185 N N . ASP A 1 533 ? 13.367 8.515 8.789 1.00 72.56 533 ASP A N 1
ATOM 4186 C CA . ASP A 1 533 ? 12.824 9.428 9.799 1.00 72.56 533 ASP A CA 1
ATOM 4187 C C . ASP A 1 533 ? 11.305 9.499 9.716 1.00 72.56 533 ASP A C 1
ATOM 4189 O O . ASP A 1 533 ? 10.621 9.586 10.723 1.00 72.56 533 ASP A O 1
ATOM 4193 N N . THR A 1 534 ? 10.752 9.447 8.512 1.00 68.75 534 THR A N 1
ATOM 4194 C CA . THR A 1 534 ? 9.310 9.463 8.290 1.00 68.75 534 THR A CA 1
ATOM 4195 C C . THR A 1 534 ? 8.663 8.139 8.736 1.00 68.75 534 THR A C 1
ATOM 4197 O O . THR A 1 534 ? 7.632 8.163 9.405 1.00 68.75 534 THR A O 1
ATOM 4200 N N . ASN A 1 535 ? 9.312 7.002 8.461 1.00 65.88 535 ASN A N 1
ATOM 4201 C CA . ASN A 1 535 ? 8.906 5.659 8.898 1.00 65.88 535 ASN A CA 1
ATOM 4202 C C . ASN A 1 535 ? 9.173 5.412 10.403 1.00 65.88 535 ASN A C 1
ATOM 4204 O O . ASN A 1 535 ? 8.442 4.706 11.092 1.00 65.88 535 ASN A O 1
ATOM 4208 N N . ALA A 1 536 ? 10.212 6.039 10.954 1.00 59.72 536 ALA A N 1
ATOM 4209 C CA . ALA A 1 536 ? 10.610 5.958 12.355 1.00 59.72 536 ALA A CA 1
ATOM 4210 C C . ALA A 1 536 ? 9.810 6.928 13.223 1.00 59.72 536 ALA A C 1
ATOM 4212 O O . ALA A 1 536 ? 9.450 6.556 14.329 1.00 59.72 536 ALA A O 1
ATOM 4213 N N . ASN A 1 537 ? 9.441 8.113 12.723 1.00 50.59 537 ASN A N 1
ATOM 4214 C CA . ASN A 1 537 ? 8.431 8.971 13.349 1.00 50.59 537 ASN A CA 1
ATOM 4215 C C . ASN A 1 537 ? 7.057 8.296 13.339 1.00 50.59 537 ASN A C 1
ATOM 4217 O O . ASN A 1 537 ? 6.278 8.513 14.250 1.00 50.59 537 ASN A O 1
ATOM 4221 N N . MET A 1 538 ? 6.778 7.394 12.397 1.00 49.66 538 MET A N 1
ATOM 4222 C CA . MET A 1 538 ? 5.627 6.483 12.462 1.00 49.66 538 MET A CA 1
ATOM 4223 C C . MET A 1 538 ? 5.804 5.342 13.488 1.00 49.66 538 MET A C 1
ATOM 4225 O O . MET A 1 538 ? 4.835 4.680 13.841 1.00 49.66 538 MET A O 1
ATOM 4229 N N . SER A 1 539 ? 7.020 5.129 13.999 1.00 38.62 539 SER A N 1
ATOM 4230 C CA . SER A 1 539 ? 7.328 4.231 15.124 1.00 38.62 539 SER A CA 1
ATOM 4231 C C . SER A 1 539 ? 7.553 4.971 16.458 1.00 38.62 539 SER A C 1
ATOM 4233 O O . SER A 1 539 ? 7.653 4.308 17.486 1.00 38.62 539 SER A O 1
ATOM 4235 N N . SER A 1 540 ? 7.676 6.311 16.454 1.00 34.56 540 SER A N 1
ATOM 4236 C CA . SER A 1 540 ? 8.000 7.146 17.628 1.00 34.56 540 SER A CA 1
ATOM 4237 C C . SER A 1 540 ? 6.961 8.232 17.966 1.00 34.56 540 SER A C 1
ATOM 4239 O O . SER A 1 540 ? 6.821 8.549 19.143 1.00 34.56 540 SER A O 1
ATOM 4241 N N . ASN A 1 541 ? 6.178 8.760 17.006 1.00 34.00 541 ASN A N 1
ATOM 4242 C CA . ASN A 1 541 ? 4.941 9.536 17.280 1.00 34.00 541 ASN A CA 1
ATOM 4243 C C . ASN A 1 541 ? 3.764 8.644 17.674 1.00 34.00 541 ASN A C 1
ATOM 4245 O O . ASN A 1 541 ? 2.714 9.113 18.106 1.00 34.00 541 ASN A O 1
ATOM 4249 N N . THR A 1 542 ? 3.957 7.350 17.539 1.00 35.91 542 THR A N 1
ATOM 4250 C CA . THR A 1 542 ? 3.233 6.325 18.251 1.00 35.91 542 THR A CA 1
ATOM 4251 C C . THR A 1 542 ? 4.220 5.815 19.287 1.00 35.91 542 THR A C 1
ATOM 4253 O O . THR A 1 542 ? 5.102 5.018 18.975 1.00 35.91 542 THR A O 1
ATOM 4256 N N . GLU A 1 543 ? 4.034 6.181 20.555 1.00 30.31 543 GLU A N 1
ATOM 4257 C CA . GLU A 1 543 ? 4.139 5.131 21.565 1.00 30.31 543 GLU A CA 1
ATOM 4258 C C . GLU A 1 543 ? 3.096 4.073 21.163 1.00 30.31 543 GLU A C 1
ATOM 4260 O O . GLU A 1 543 ? 1.966 4.082 21.635 1.00 30.31 543 GLU A O 1
ATOM 4265 N N . LEU A 1 544 ? 3.437 3.222 20.186 1.00 36.41 544 LEU A N 1
ATOM 4266 C CA . LEU A 1 544 ? 2.657 2.055 19.814 1.00 36.41 544 LEU A CA 1
ATOM 4267 C C . LEU A 1 544 ? 2.735 1.164 21.044 1.00 36.41 544 LEU A C 1
ATOM 4269 O O . LEU A 1 544 ? 3.718 0.450 21.267 1.00 36.41 544 LEU A O 1
ATOM 4273 N N . HIS A 1 545 ? 1.713 1.253 21.888 1.00 43.19 545 HIS A N 1
ATOM 4274 C CA . HIS A 1 545 ? 1.526 0.287 22.947 1.00 43.19 545 HIS A CA 1
ATOM 4275 C C . HIS A 1 545 ? 1.412 -1.102 22.291 1.00 43.19 545 HIS A C 1
ATOM 4277 O O . HIS A 1 545 ? 0.900 -1.209 21.176 1.00 43.19 545 HIS A O 1
ATOM 4283 N N . PRO A 1 546 ? 1.881 -2.185 22.937 1.00 39.34 546 PRO A N 1
ATOM 4284 C CA . PRO A 1 546 ? 1.952 -3.520 22.330 1.00 39.34 546 PRO A CA 1
ATOM 4285 C C . PRO A 1 546 ? 0.659 -3.997 21.640 1.00 39.34 546 PRO A C 1
ATOM 4287 O O . PRO A 1 546 ? 0.735 -4.790 20.705 1.00 39.34 546 PRO A O 1
ATOM 4290 N N . GLY A 1 547 ? -0.505 -3.482 22.060 1.00 38.94 547 GLY A N 1
ATOM 4291 C CA . GLY A 1 547 ? -1.811 -3.738 21.451 1.00 38.94 547 GLY A CA 1
ATOM 4292 C C . GLY A 1 547 ? -2.016 -3.127 20.059 1.00 38.94 547 GLY A C 1
ATOM 4293 O O . GLY A 1 547 ? -2.609 -3.793 19.215 1.00 38.94 547 GLY A O 1
ATOM 4294 N N . ASP A 1 548 ? -1.469 -1.943 19.761 1.00 40.47 548 ASP A N 1
ATOM 4295 C CA . ASP A 1 548 ? -1.658 -1.250 18.469 1.00 40.47 548 ASP A CA 1
ATOM 4296 C C . ASP A 1 548 ? -0.944 -1.959 17.304 1.00 40.47 548 ASP A C 1
ATOM 4298 O O . ASP A 1 548 ? -1.296 -1.791 16.137 1.00 40.47 548 ASP A O 1
ATOM 4302 N N . LYS A 1 549 ? 0.035 -2.821 17.614 1.00 44.12 549 LYS A N 1
ATOM 4303 C CA . LYS A 1 549 ? 0.709 -3.674 16.625 1.00 44.12 549 LYS A CA 1
ATOM 4304 C C . LYS A 1 549 ? -0.199 -4.796 16.094 1.00 44.12 549 LYS A C 1
ATOM 4306 O O . LYS A 1 549 ? 0.082 -5.352 15.034 1.00 44.12 549 LYS A O 1
ATOM 4311 N N . TYR A 1 550 ? -1.267 -5.136 16.820 1.00 48.75 550 TYR A N 1
ATOM 4312 C CA . TYR A 1 550 ? -2.141 -6.277 16.515 1.00 48.75 550 TYR A CA 1
ATOM 4313 C C . TYR A 1 550 ? -3.624 -5.911 16.403 1.00 48.75 550 TYR A C 1
ATOM 4315 O O . TYR A 1 550 ? -4.371 -6.598 15.704 1.00 48.75 550 TYR A O 1
ATOM 4323 N N . PHE A 1 551 ? -4.062 -4.842 17.066 1.00 61.91 551 PHE A N 1
ATOM 4324 C CA . PHE A 1 551 ? -5.446 -4.397 17.099 1.00 61.91 551 PHE A CA 1
ATOM 4325 C C . PHE A 1 551 ? -5.535 -2.938 16.696 1.00 61.91 551 PHE A C 1
ATOM 4327 O O . PHE A 1 551 ? -4.805 -2.087 17.186 1.00 61.91 551 PHE A O 1
ATOM 4334 N N . ARG A 1 552 ? -6.484 -2.634 15.819 1.00 63.53 552 ARG A N 1
ATOM 4335 C CA . ARG A 1 552 ? -6.738 -1.261 15.424 1.00 63.53 552 ARG A CA 1
ATOM 4336 C C . ARG A 1 552 ? -7.706 -0.594 16.405 1.00 63.53 552 ARG A C 1
ATOM 4338 O O . ARG A 1 552 ? -8.858 -1.019 16.521 1.00 63.53 552 ARG A O 1
ATOM 4345 N N . SER A 1 553 ? -7.265 0.487 17.041 1.00 80.69 553 SER A N 1
ATOM 4346 C CA . SER A 1 553 ? -8.096 1.272 17.955 1.00 80.69 553 SER A CA 1
ATOM 4347 C C . SER A 1 553 ? -9.127 2.161 17.238 1.00 80.69 553 SER A C 1
ATOM 4349 O O . SER A 1 553 ? -8.881 2.694 16.152 1.00 80.69 553 SER A O 1
ATOM 4351 N N . PHE A 1 554 ? -10.300 2.335 17.858 1.00 85.75 554 PHE A N 1
ATOM 4352 C CA . PHE A 1 554 ? -11.338 3.273 17.411 1.00 85.75 554 PHE A CA 1
ATOM 4353 C C . PHE A 1 554 ? -11.127 4.693 17.970 1.00 85.75 554 PHE A C 1
ATOM 4355 O O . PHE A 1 554 ? -11.562 5.669 17.353 1.00 85.75 554 PHE A O 1
ATOM 4362 N N . THR A 1 555 ? -10.451 4.806 19.116 1.00 86.56 555 THR A N 1
ATOM 4363 C CA . THR A 1 555 ? -10.000 6.061 19.740 1.00 86.56 555 THR A CA 1
ATOM 4364 C C . THR A 1 555 ? -8.497 6.229 19.541 1.00 86.56 555 THR A C 1
ATOM 4366 O O . THR A 1 555 ? -7.772 5.245 19.410 1.00 86.56 555 THR A O 1
ATOM 4369 N N . LYS A 1 556 ? -8.012 7.468 19.503 1.00 80.88 556 LYS A N 1
ATOM 4370 C CA . LYS A 1 556 ? -6.583 7.787 19.400 1.00 80.88 556 LYS A CA 1
ATOM 4371 C C . LYS A 1 556 ? -5.828 7.324 20.640 1.00 80.88 556 LYS A C 1
ATOM 4373 O O . LYS A 1 556 ? -4.738 6.786 20.515 1.00 80.88 556 LYS A O 1
ATOM 4378 N N . THR A 1 557 ? -6.419 7.518 21.814 1.00 84.81 557 THR A N 1
ATOM 4379 C CA . THR A 1 557 ? -5.847 7.069 23.083 1.00 84.81 557 THR A CA 1
ATOM 4380 C C . THR A 1 557 ? -6.256 5.621 23.364 1.00 84.81 557 THR A C 1
ATOM 4382 O O . THR A 1 557 ? -7.440 5.279 23.266 1.00 84.81 557 THR A O 1
ATOM 4385 N N . TRP A 1 558 ? -5.275 4.783 23.714 1.00 85.75 558 TRP A N 1
ATOM 4386 C CA . TRP A 1 558 ? -5.450 3.383 24.110 1.00 85.75 558 TRP A CA 1
ATOM 4387 C C . TRP A 1 558 ? -5.059 3.187 25.574 1.00 85.75 558 TRP A C 1
ATOM 4389 O O . TRP A 1 558 ? -3.941 3.503 25.979 1.00 85.75 558 TRP A O 1
ATOM 4399 N N . HIS A 1 559 ? -5.957 2.612 26.367 1.00 87.62 559 HIS A N 1
ATOM 4400 C CA . HIS A 1 559 ? -5.734 2.337 27.783 1.00 87.62 559 HIS A CA 1
ATOM 4401 C C . HIS A 1 559 ? -5.464 0.852 28.018 1.00 87.62 559 HIS A C 1
ATOM 4403 O O . HIS A 1 559 ? -6.182 -0.008 27.516 1.00 87.62 559 HIS A O 1
ATOM 4409 N N . ASN A 1 560 ? -4.450 0.552 28.830 1.00 87.75 560 ASN A N 1
ATOM 4410 C CA . ASN A 1 560 ? -4.141 -0.796 29.334 1.00 87.75 560 ASN A CA 1
ATOM 4411 C C . ASN A 1 560 ? -4.311 -0.925 30.858 1.00 87.75 560 ASN A C 1
ATOM 4413 O O . ASN A 1 560 ? -4.041 -1.968 31.449 1.00 87.75 560 ASN A O 1
ATOM 4417 N N . ARG A 1 561 ? -4.744 0.160 31.498 1.00 91.50 561 ARG A N 1
ATOM 4418 C CA . ARG A 1 561 ? -4.939 0.293 32.938 1.00 91.50 561 ARG A CA 1
ATOM 4419 C C . ARG A 1 561 ? -6.119 1.205 33.211 1.00 91.50 561 ARG A C 1
ATOM 4421 O O . ARG A 1 561 ? -6.499 2.003 32.356 1.00 91.50 561 ARG A O 1
ATOM 4428 N N . SER A 1 562 ? -6.671 1.126 34.414 1.00 93.31 562 SER A N 1
ATOM 4429 C CA . SER A 1 562 ? -7.702 2.075 34.832 1.00 93.31 562 SER A CA 1
ATOM 4430 C C . SER A 1 562 ? -7.189 3.523 34.806 1.00 93.31 562 SER A C 1
ATOM 4432 O O . SER A 1 562 ? -6.046 3.795 35.168 1.00 93.31 562 SER A O 1
ATOM 4434 N N . TYR A 1 563 ? -8.074 4.469 34.487 1.00 96.06 563 TYR A N 1
ATOM 4435 C CA . TYR A 1 563 ? -7.788 5.905 34.438 1.00 96.06 563 TYR A CA 1
ATOM 4436 C C . TYR A 1 563 ? -8.923 6.734 35.080 1.00 96.06 563 TYR A C 1
ATOM 4438 O O . TYR A 1 563 ? -10.012 6.199 35.318 1.00 96.06 563 TYR A O 1
ATOM 4446 N N . PRO A 1 564 ? -8.692 8.019 35.433 1.00 96.56 564 PRO A N 1
ATOM 4447 C CA . PRO A 1 564 ? -9.595 8.790 36.296 1.00 96.56 564 PRO A CA 1
ATOM 4448 C C . PRO A 1 564 ? -11.051 8.849 35.824 1.00 96.56 564 PRO A C 1
ATOM 4450 O O . PRO A 1 564 ? -11.965 8.750 36.641 1.00 96.56 564 PRO A O 1
ATOM 4453 N N . GLN A 1 565 ? -11.281 8.958 34.517 1.00 96.69 565 GLN A N 1
ATOM 4454 C CA . GLN A 1 565 ? -12.610 9.086 33.925 1.00 96.69 565 GLN A CA 1
ATOM 4455 C C . GLN A 1 565 ? -13.472 7.831 34.076 1.00 96.69 565 GLN A C 1
ATOM 4457 O O . GLN A 1 565 ? -14.692 7.942 34.104 1.00 96.69 565 GLN A O 1
ATOM 4462 N N . ILE A 1 566 ? -12.886 6.649 34.218 1.00 97.50 566 ILE A N 1
ATOM 4463 C CA . ILE A 1 566 ? -13.656 5.418 34.450 1.00 97.50 566 ILE A CA 1
ATOM 4464 C C . ILE A 1 566 ? -13.615 4.970 35.912 1.00 97.50 566 ILE A C 1
ATOM 4466 O O . ILE A 1 566 ? -14.163 3.927 36.252 1.00 97.50 566 ILE A O 1
ATOM 4470 N N . SER A 1 567 ? -12.979 5.749 36.791 1.00 96.38 567 SER A N 1
ATOM 4471 C CA . SER A 1 567 ? -12.807 5.382 38.195 1.00 96.38 567 SER A CA 1
ATOM 4472 C C . SER A 1 567 ? -14.157 5.167 38.894 1.00 96.38 567 SER A C 1
ATOM 4474 O O . SER A 1 567 ? -14.991 6.076 38.889 1.00 96.38 567 SER A O 1
ATOM 4476 N N . PRO A 1 568 ? -14.364 4.030 39.587 1.00 93.69 568 PRO A N 1
ATOM 4477 C CA . PRO A 1 568 ? -15.608 3.751 40.304 1.00 93.69 568 PRO A CA 1
ATOM 4478 C C . PRO A 1 568 ? -15.819 4.669 41.515 1.00 93.69 568 PRO A C 1
ATOM 4480 O O . PRO A 1 568 ? -16.903 4.694 42.085 1.00 93.69 568 PRO A O 1
ATOM 4483 N N . LEU A 1 569 ? -14.793 5.428 41.915 1.00 91.88 569 LEU A N 1
ATOM 4484 C CA . LEU A 1 569 ? -14.856 6.387 43.020 1.00 91.88 569 LEU A CA 1
ATOM 4485 C C . LEU A 1 569 ? -15.400 7.760 42.594 1.00 91.88 569 LEU A C 1
ATOM 4487 O O . LEU A 1 569 ? -15.575 8.642 43.437 1.00 91.88 569 LEU A O 1
ATOM 4491 N N . ARG A 1 570 ? -15.656 7.967 41.297 1.00 93.81 570 ARG A N 1
ATOM 4492 C CA . ARG A 1 570 ? -16.307 9.176 40.787 1.00 93.81 570 ARG A CA 1
ATOM 4493 C C . ARG A 1 570 ? -17.739 9.274 41.320 1.00 93.81 570 ARG A C 1
ATOM 4495 O O . ARG A 1 570 ? -18.534 8.349 41.172 1.00 93.81 570 ARG A O 1
ATOM 4502 N N . SER A 1 571 ? -18.086 10.415 41.916 1.00 87.69 571 SER A N 1
ATOM 4503 C CA . SER A 1 571 ? -19.402 10.632 42.536 1.00 87.69 571 SER A CA 1
ATOM 4504 C C . SER A 1 571 ? -20.563 10.591 41.540 1.00 87.69 571 SER A C 1
ATOM 4506 O O . SER A 1 571 ? -21.674 10.222 41.907 1.00 87.69 571 SER A O 1
ATOM 4508 N N . ASP A 1 572 ? -20.316 10.937 40.281 1.00 88.56 572 ASP A N 1
ATOM 4509 C CA . ASP A 1 572 ? -21.291 10.940 39.193 1.00 88.56 572 ASP A CA 1
ATOM 4510 C C . ASP A 1 572 ? -21.462 9.579 38.492 1.00 88.56 572 ASP A C 1
ATOM 4512 O O . ASP A 1 572 ? -22.388 9.419 37.697 1.00 88.56 572 ASP A O 1
ATOM 4516 N N . LEU A 1 573 ? -20.632 8.583 38.833 1.00 90.56 573 LEU A N 1
ATOM 4517 C CA . LEU A 1 573 ? -20.768 7.188 38.391 1.00 90.56 573 LEU A CA 1
ATOM 4518 C C . LEU A 1 573 ? -21.366 6.271 39.476 1.00 90.56 573 LEU A C 1
ATOM 4520 O O . LEU A 1 573 ? -21.394 5.052 39.305 1.00 90.56 573 LEU A O 1
ATOM 4524 N N . GLN A 1 574 ? -21.841 6.836 40.593 1.00 87.62 574 GLN A N 1
ATOM 4525 C CA . GLN A 1 574 ? -22.434 6.062 41.683 1.00 87.62 574 GLN A CA 1
ATOM 4526 C C . GLN A 1 574 ? -23.673 5.284 41.228 1.00 87.62 574 GLN A C 1
ATOM 4528 O O . GLN A 1 574 ? -24.548 5.808 40.538 1.00 87.62 574 GLN A O 1
ATOM 4533 N N . VAL A 1 575 ? -23.776 4.040 41.693 1.00 88.75 575 VAL A N 1
ATOM 4534 C CA . VAL A 1 575 ? -24.891 3.120 41.405 1.00 88.75 575 VAL A CA 1
ATOM 4535 C C . VAL A 1 575 ? -25.671 2.772 42.674 1.00 88.75 575 VAL A C 1
ATOM 4537 O O . VAL A 1 575 ? -26.100 1.634 42.873 1.00 88.75 575 VAL A O 1
ATOM 4540 N N . SER A 1 576 ? -25.838 3.756 43.559 1.00 84.31 576 SER A N 1
ATOM 4541 C CA . SER A 1 576 ? -26.573 3.618 44.819 1.00 84.31 576 SER A CA 1
ATOM 4542 C C . SER A 1 576 ? -27.906 2.896 44.619 1.00 84.31 576 SER A C 1
ATOM 4544 O O . SER A 1 576 ? -28.617 3.146 43.648 1.00 84.31 576 SER A O 1
ATOM 4546 N N . GLU A 1 577 ? -28.219 1.974 45.532 1.00 87.06 577 GLU A N 1
ATOM 4547 C CA . GLU A 1 577 ? -29.440 1.145 45.530 1.00 87.06 577 GLU A CA 1
ATOM 4548 C C . GLU A 1 577 ? -29.571 0.137 44.374 1.00 87.06 577 GLU A C 1
ATOM 4550 O O . GLU A 1 577 ? -30.476 -0.694 44.406 1.00 87.06 577 GLU A O 1
ATOM 4555 N N . SER A 1 578 ? -28.649 0.128 43.405 1.00 94.88 578 SER A N 1
ATOM 4556 C CA . SER A 1 578 ? -28.733 -0.783 42.259 1.00 94.88 578 SER A CA 1
ATOM 4557 C C . SER A 1 578 ? -28.445 -2.232 42.653 1.00 94.88 578 SER A C 1
ATOM 4559 O O . SER A 1 578 ? -27.525 -2.514 43.432 1.00 94.88 578 SER A O 1
ATOM 4561 N N . VAL A 1 579 ? -29.190 -3.164 42.060 1.00 98.06 579 VAL A N 1
ATOM 4562 C CA . VAL A 1 579 ? -28.939 -4.607 42.154 1.00 98.06 579 VAL A CA 1
ATOM 4563 C C . VAL A 1 579 ? -28.107 -5.066 40.956 1.00 98.06 579 VAL A C 1
ATOM 4565 O O . VAL A 1 579 ? -28.562 -5.011 39.811 1.00 98.06 579 VAL A O 1
ATOM 4568 N N . VAL A 1 580 ? -26.894 -5.559 41.226 1.00 98.56 580 VAL A N 1
ATOM 4569 C CA . VAL A 1 580 ? -25.907 -5.967 40.215 1.00 98.56 580 VAL A CA 1
ATOM 4570 C C . VAL A 1 580 ? -25.705 -7.479 40.234 1.00 98.56 580 VAL A C 1
ATOM 4572 O O . VAL A 1 580 ? -25.334 -8.056 41.255 1.00 98.56 580 VAL A O 1
ATOM 4575 N N . PHE A 1 581 ? -25.931 -8.148 39.106 1.00 98.69 581 PHE A N 1
ATOM 4576 C CA . PHE A 1 581 ? -25.737 -9.595 38.961 1.00 98.69 581 PHE A CA 1
ATOM 4577 C C . PHE A 1 581 ? -24.562 -9.878 38.023 1.00 98.69 581 PHE A C 1
ATOM 4579 O O . PHE A 1 581 ? -24.525 -9.370 36.906 1.00 98.69 581 PHE A O 1
ATOM 4586 N N . ILE A 1 582 ? -23.607 -10.707 38.457 1.00 98.75 582 ILE A N 1
ATOM 4587 C CA . ILE A 1 582 ? -22.365 -10.980 37.719 1.00 98.75 582 ILE A CA 1
ATOM 4588 C C . ILE A 1 582 ? -22.130 -12.484 37.619 1.00 98.75 582 ILE A C 1
ATOM 4590 O O . ILE A 1 582 ? -21.855 -13.176 38.605 1.00 98.75 582 ILE A O 1
ATOM 4594 N N . THR A 1 583 ? -22.175 -13.012 36.401 1.00 98.19 583 THR A N 1
ATOM 4595 C CA . THR A 1 583 ? -21.797 -14.411 36.156 1.00 98.19 583 THR A CA 1
ATOM 4596 C C . THR A 1 583 ? -20.281 -14.562 36.030 1.00 98.19 583 THR A C 1
ATOM 4598 O O . THR A 1 583 ? -19.596 -13.705 35.484 1.00 98.19 583 THR A O 1
ATOM 4601 N N . GLY A 1 584 ? -19.715 -15.646 36.562 1.00 95.31 584 GLY A N 1
ATOM 4602 C CA . GLY A 1 584 ? -18.260 -15.807 36.636 1.00 95.31 584 GLY A CA 1
ATOM 4603 C C . GLY A 1 584 ? -17.584 -14.870 37.648 1.00 95.31 584 GLY A C 1
ATOM 4604 O O . GLY A 1 584 ? -16.391 -14.618 37.526 1.00 95.31 584 GLY A O 1
ATOM 4605 N N . GLY A 1 585 ? -18.313 -14.363 38.648 1.00 95.44 585 GLY A N 1
ATOM 4606 C CA . GLY A 1 585 ? -17.816 -13.359 39.604 1.00 95.44 585 GLY A CA 1
ATOM 4607 C C . GLY A 1 585 ? -16.820 -13.861 40.662 1.00 95.44 585 GLY A C 1
ATOM 4608 O O . GLY A 1 585 ? -16.400 -13.091 41.514 1.00 95.44 585 GLY A O 1
ATOM 4609 N N . GLY A 1 586 ? -16.434 -15.142 40.639 1.00 93.69 586 GLY A N 1
ATOM 4610 C CA . GLY A 1 586 ? -15.505 -15.720 41.623 1.00 93.69 586 GLY A CA 1
ATOM 4611 C C . GLY A 1 586 ? -14.013 -15.487 41.337 1.00 93.69 586 GLY A C 1
ATOM 4612 O O . GLY A 1 586 ? -13.178 -15.798 42.180 1.00 93.69 586 GLY A O 1
ATOM 4613 N N . SER A 1 587 ? -13.639 -15.006 40.147 1.00 91.75 587 SER A N 1
ATOM 4614 C CA . SER A 1 587 ? -12.231 -14.838 39.744 1.00 91.75 587 SER A CA 1
ATOM 4615 C C . SER A 1 587 ? -12.071 -13.837 38.593 1.00 91.75 587 SER A C 1
ATOM 4617 O O . SER A 1 587 ? -13.046 -13.532 37.909 1.00 91.75 587 SER A O 1
ATOM 4619 N N . GLY A 1 588 ? -10.836 -13.379 38.349 1.00 92.44 588 GLY A N 1
ATOM 4620 C CA . GLY A 1 588 ? -10.472 -12.544 37.194 1.00 92.44 588 GLY A CA 1
ATOM 4621 C C . GLY A 1 588 ? -11.343 -11.292 37.044 1.00 92.44 588 GLY A C 1
ATOM 4622 O O . GLY A 1 588 ? -11.720 -10.674 38.041 1.00 92.44 588 GLY A O 1
ATOM 4623 N N . ILE A 1 589 ? -11.706 -10.977 35.795 1.00 95.50 589 ILE A N 1
ATOM 4624 C CA . ILE A 1 589 ? -12.517 -9.805 35.417 1.00 95.50 589 ILE A CA 1
ATOM 4625 C C . ILE A 1 589 ? -13.835 -9.744 36.200 1.00 95.50 589 ILE A C 1
ATOM 4627 O O . ILE A 1 589 ? -14.213 -8.683 36.686 1.00 95.50 589 ILE A O 1
ATOM 4631 N N . GLY A 1 590 ? -14.525 -10.875 36.385 1.00 96.81 590 GLY A N 1
ATOM 4632 C CA . GLY A 1 590 ? -15.806 -10.908 37.096 1.00 96.81 590 GLY A CA 1
ATOM 4633 C C . GLY A 1 590 ? -15.689 -10.507 38.571 1.00 96.81 590 GLY A C 1
ATOM 4634 O O . GLY A 1 590 ? -16.540 -9.773 39.071 1.00 96.81 590 GLY A O 1
ATOM 4635 N N . LYS A 1 591 ? -14.623 -10.944 39.258 1.00 97.19 591 LYS A N 1
ATOM 4636 C CA . LYS A 1 591 ? -14.353 -10.544 40.650 1.00 97.19 591 LYS A CA 1
ATOM 4637 C C . LYS A 1 591 ? -13.984 -9.062 40.739 1.00 97.19 591 LYS A C 1
ATOM 4639 O O . LYS A 1 591 ? -14.543 -8.355 41.572 1.00 97.19 591 LYS A O 1
ATOM 4644 N N . ALA A 1 592 ? -13.094 -8.592 39.864 1.00 97.50 592 ALA A N 1
ATOM 4645 C CA . ALA A 1 592 ? -12.711 -7.180 39.812 1.00 97.50 592 ALA A CA 1
ATOM 4646 C C . ALA A 1 592 ? -13.921 -6.278 39.519 1.00 97.50 592 ALA A C 1
ATOM 4648 O O . ALA A 1 592 ? -14.111 -5.262 40.175 1.00 97.50 592 ALA A O 1
ATOM 4649 N N . THR A 1 593 ? -14.813 -6.708 38.621 1.00 98.31 593 THR A N 1
ATOM 4650 C CA . THR A 1 593 ? -16.077 -6.013 38.324 1.00 98.31 593 THR A CA 1
ATOM 4651 C C . THR A 1 593 ? -16.966 -5.917 39.566 1.00 98.31 593 THR A C 1
ATOM 4653 O O . THR A 1 593 ? -17.503 -4.852 39.855 1.00 98.31 593 THR A O 1
ATOM 4656 N N . ALA A 1 594 ? -17.092 -6.995 40.349 1.00 98.12 594 ALA A N 1
ATOM 4657 C CA . ALA A 1 594 ? -17.855 -6.974 41.598 1.00 98.12 594 ALA A CA 1
ATOM 4658 C C . ALA A 1 594 ? -17.261 -5.993 42.628 1.00 98.12 594 ALA A C 1
ATOM 4660 O O . ALA A 1 594 ? -18.001 -5.258 43.276 1.00 98.12 594 ALA A O 1
ATOM 4661 N N . ILE A 1 595 ? -15.930 -5.940 42.740 1.00 97.38 595 ILE A N 1
ATOM 4662 C CA . ILE A 1 595 ? -15.215 -4.980 43.595 1.00 97.38 595 ILE A CA 1
ATOM 4663 C C . ILE A 1 595 ? -15.453 -3.539 43.115 1.00 97.38 595 ILE A C 1
ATOM 4665 O O . ILE A 1 595 ? -15.765 -2.665 43.921 1.00 97.38 595 ILE A O 1
ATOM 4669 N N . ALA A 1 596 ? -15.377 -3.287 41.806 1.00 97.19 596 ALA A N 1
ATOM 4670 C CA . ALA A 1 596 ? -15.602 -1.968 41.222 1.00 97.19 596 ALA A CA 1
ATOM 4671 C C . ALA A 1 596 ? -17.029 -1.451 41.475 1.00 97.19 596 ALA A C 1
ATOM 4673 O O . ALA A 1 596 ? -17.204 -0.303 41.877 1.00 97.19 596 ALA A O 1
ATOM 4674 N N . PHE A 1 597 ? -18.050 -2.300 41.325 1.00 97.31 597 PHE A N 1
ATOM 4675 C CA . PHE A 1 597 ? -19.431 -1.924 41.650 1.00 97.31 597 PHE A CA 1
ATOM 4676 C C . PHE A 1 597 ? -19.667 -1.735 43.157 1.00 97.31 597 PHE A C 1
ATOM 4678 O O . PHE A 1 597 ? -20.502 -0.912 43.536 1.00 97.31 597 PHE A O 1
ATOM 4685 N N . ALA A 1 598 ? -18.926 -2.436 44.024 1.00 96.06 598 ALA A N 1
ATOM 4686 C CA . ALA A 1 598 ? -18.958 -2.181 45.466 1.00 96.06 598 ALA A CA 1
ATOM 4687 C C . ALA A 1 598 ? -18.357 -0.806 45.803 1.00 96.06 598 ALA A C 1
ATOM 4689 O O . ALA A 1 598 ? -18.966 -0.050 46.558 1.00 96.06 598 ALA A O 1
ATOM 4690 N N . ASN A 1 599 ? -17.231 -0.443 45.177 1.00 94.25 599 ASN A N 1
ATOM 4691 C CA . ASN A 1 599 ? -16.628 0.892 45.286 1.00 94.25 599 ASN A CA 1
ATOM 4692 C C . ASN A 1 599 ? -17.569 2.001 44.780 1.00 94.25 599 ASN A C 1
ATOM 4694 O O . ASN A 1 599 ? -17.615 3.080 45.364 1.00 94.25 599 ASN A O 1
ATOM 4698 N N . ALA A 1 600 ? -18.354 1.718 43.736 1.00 94.19 600 ALA A N 1
ATOM 4699 C CA . ALA A 1 600 ? -19.366 2.627 43.192 1.00 94.19 600 ALA A CA 1
ATOM 4700 C C . ALA A 1 600 ? -20.679 2.670 44.008 1.00 94.19 600 ALA A C 1
ATOM 4702 O O . ALA A 1 600 ? -21.614 3.386 43.638 1.00 94.19 600 ALA A O 1
ATOM 4703 N N . GLY A 1 601 ? -20.769 1.921 45.115 1.00 93.50 601 GLY A N 1
ATOM 4704 C CA . GLY A 1 601 ? -21.867 2.004 46.079 1.00 93.50 601 GLY A CA 1
ATOM 4705 C C . GLY A 1 601 ? -23.121 1.193 45.741 1.00 93.50 601 GLY A C 1
ATOM 4706 O O . GLY A 1 601 ? -24.201 1.550 46.209 1.00 93.50 601 GLY A O 1
ATOM 4707 N N . ALA A 1 602 ? -23.014 0.117 44.952 1.00 95.31 602 ALA A N 1
ATOM 4708 C CA . ALA A 1 602 ? -24.160 -0.735 44.612 1.00 95.31 602 ALA A CA 1
ATOM 4709 C C . ALA A 1 602 ? -24.932 -1.215 45.859 1.00 95.31 602 ALA A C 1
ATOM 4711 O O . ALA A 1 602 ? -24.330 -1.560 46.875 1.00 95.31 602 ALA A O 1
ATOM 4712 N N . GLY A 1 603 ? -26.264 -1.289 45.790 1.00 94.69 603 GLY A N 1
ATOM 4713 C CA . GLY A 1 603 ? -27.094 -1.727 46.921 1.00 94.69 603 GLY A CA 1
ATOM 4714 C C . GLY A 1 603 ? -26.957 -3.224 47.214 1.00 94.69 603 GLY A C 1
ATOM 4715 O O . GLY A 1 603 ? -26.824 -3.639 48.368 1.00 94.69 603 GLY A O 1
ATOM 4716 N N . ALA A 1 604 ? -26.929 -4.049 46.166 1.00 97.25 604 ALA A N 1
ATOM 4717 C CA . ALA A 1 604 ? -26.664 -5.479 46.279 1.00 97.25 604 ALA A CA 1
ATOM 4718 C C . ALA A 1 604 ? -25.849 -5.987 45.086 1.00 97.25 604 ALA A C 1
ATOM 4720 O O . ALA A 1 604 ? -26.092 -5.589 43.949 1.00 97.25 604 ALA A O 1
ATOM 4721 N N . ILE A 1 605 ? -24.915 -6.904 45.337 1.00 98.31 605 ILE A N 1
ATOM 4722 C CA . ILE A 1 605 ? -24.100 -7.555 44.307 1.00 98.31 605 ILE A CA 1
ATOM 4723 C C . ILE A 1 605 ? -24.217 -9.066 44.474 1.00 98.31 605 ILE A C 1
ATOM 4725 O O . ILE A 1 605 ? -23.848 -9.604 45.517 1.00 98.31 605 ILE A O 1
ATOM 4729 N N . ALA A 1 606 ? -24.701 -9.755 43.442 1.00 98.56 606 ALA A N 1
ATOM 4730 C CA . ALA A 1 606 ? -24.769 -11.209 43.392 1.00 98.56 606 ALA A CA 1
ATOM 4731 C C . ALA A 1 606 ? -23.754 -11.774 42.390 1.00 98.56 606 ALA A C 1
ATOM 4733 O O . ALA A 1 606 ? -23.804 -11.458 41.199 1.00 98.56 606 ALA A O 1
ATOM 4734 N N . ILE A 1 607 ? -22.853 -12.641 42.858 1.00 98.62 607 ILE A N 1
ATOM 4735 C CA . ILE A 1 607 ? -21.863 -13.332 42.023 1.00 98.62 607 ILE A CA 1
ATOM 4736 C C . ILE A 1 607 ? -22.207 -14.816 41.846 1.00 98.62 607 ILE A C 1
ATOM 4738 O O . ILE A 1 607 ? -22.525 -15.528 42.798 1.00 98.62 607 ILE A O 1
ATOM 4742 N N . PHE A 1 608 ? -22.105 -15.308 40.613 1.00 98.38 608 PHE A N 1
ATOM 4743 C CA . PHE A 1 608 ? -22.479 -16.681 40.255 1.00 98.38 608 PHE A CA 1
ATOM 4744 C C . PHE A 1 608 ? -21.285 -17.459 39.706 1.00 98.38 608 PHE A C 1
ATOM 4746 O O . PHE A 1 608 ? -20.504 -16.939 38.904 1.00 98.38 608 PHE A O 1
ATOM 4753 N N . GLY A 1 609 ? -21.143 -18.730 40.079 1.00 96.31 609 GLY A N 1
ATOM 4754 C CA . GLY A 1 609 ? -20.059 -19.576 39.574 1.00 96.31 609 GLY A CA 1
ATOM 4755 C C . GLY A 1 609 ? -20.109 -21.018 40.073 1.00 96.31 609 GLY A C 1
ATOM 4756 O O . GLY A 1 609 ? -20.925 -21.383 40.907 1.00 96.31 609 GLY A O 1
ATOM 4757 N N . ARG A 1 610 ? -19.214 -21.872 39.566 1.00 94.25 610 ARG A N 1
ATOM 4758 C CA . ARG A 1 610 ? -19.209 -23.313 39.900 1.00 94.25 610 ARG A CA 1
ATOM 4759 C C . ARG A 1 610 ? -18.375 -23.663 41.137 1.00 94.25 610 ARG A C 1
ATOM 4761 O O . ARG A 1 610 ? -18.657 -24.664 41.801 1.00 94.25 610 ARG A O 1
ATOM 4768 N N . ARG A 1 611 ? -17.332 -22.867 41.396 1.00 94.31 611 ARG A N 1
ATOM 4769 C CA . ARG A 1 611 ? -16.303 -23.079 42.425 1.00 94.31 611 ARG A CA 1
ATOM 4770 C C . ARG A 1 611 ? -16.672 -22.305 43.686 1.00 94.31 611 ARG A C 1
ATOM 4772 O O . ARG A 1 611 ? -16.610 -21.079 43.684 1.00 94.31 611 ARG A O 1
ATOM 4779 N N . LEU A 1 612 ? -17.117 -23.023 44.714 1.00 95.12 612 LEU A N 1
ATOM 4780 C CA . LEU A 1 612 ? -17.657 -22.423 45.936 1.00 95.12 612 LEU A CA 1
ATOM 4781 C C . LEU A 1 612 ? -16.587 -21.662 46.731 1.00 95.12 612 LEU A C 1
ATOM 4783 O O . LEU A 1 612 ? -16.841 -20.553 47.180 1.00 95.12 612 LEU A O 1
ATOM 4787 N N . ASP A 1 613 ? -15.389 -22.230 46.829 1.00 95.38 613 ASP A N 1
ATOM 4788 C CA . ASP A 1 613 ? -14.207 -21.646 47.467 1.00 95.38 613 ASP A CA 1
ATOM 4789 C C . ASP A 1 613 ? -13.847 -20.276 46.867 1.00 95.38 613 ASP A C 1
ATOM 4791 O O . ASP A 1 613 ? -13.674 -19.292 47.585 1.00 95.38 613 ASP A O 1
ATOM 4795 N N . ARG A 1 614 ? -13.820 -20.182 45.531 1.00 95.81 614 ARG A N 1
ATOM 4796 C CA . ARG A 1 614 ? -13.525 -18.928 44.826 1.00 95.81 614 ARG A CA 1
ATOM 4797 C C . ARG A 1 614 ? -14.629 -17.890 44.996 1.00 95.81 614 ARG A C 1
ATOM 4799 O O . ARG A 1 614 ? -14.328 -16.712 45.143 1.00 95.81 614 ARG A O 1
ATOM 4806 N N . LEU A 1 615 ? -15.894 -18.315 45.002 1.00 97.25 615 LEU A N 1
ATOM 4807 C CA . LEU A 1 615 ? -17.026 -17.420 45.258 1.00 97.25 615 LEU A CA 1
ATOM 4808 C C . LEU A 1 615 ? -16.995 -16.844 46.676 1.00 97.25 615 LEU A C 1
ATOM 4810 O O . LEU A 1 615 ? -17.213 -15.650 46.836 1.00 97.25 615 LEU A O 1
ATOM 4814 N N . GLN A 1 616 ? -16.691 -17.664 47.683 1.00 97.12 616 GLN A N 1
ATOM 4815 C CA . GLN A 1 616 ? -16.573 -17.211 49.071 1.00 97.12 616 GLN A CA 1
ATOM 4816 C C . GLN A 1 616 ? -15.438 -16.192 49.228 1.00 97.12 616 GLN A C 1
ATOM 4818 O O . GLN A 1 616 ? -15.676 -15.095 49.724 1.00 97.12 616 GLN A O 1
ATOM 4823 N N . SER A 1 617 ? -14.245 -16.501 48.704 1.00 96.50 617 SER A N 1
ATOM 4824 C CA . SER A 1 617 ? -13.107 -15.567 48.707 1.00 96.50 617 SER A CA 1
ATOM 4825 C C . SER A 1 617 ? -13.441 -14.252 47.998 1.00 96.50 617 SER A C 1
ATOM 4827 O O . SER A 1 617 ? -13.153 -13.176 48.515 1.00 96.50 617 SER A O 1
ATOM 4829 N N . ALA A 1 618 ? -14.077 -14.320 46.825 1.00 96.69 618 ALA A N 1
ATOM 4830 C CA . ALA A 1 618 ? -14.491 -13.130 46.092 1.00 96.69 618 ALA A CA 1
ATOM 4831 C C . ALA A 1 618 ? -15.513 -12.302 46.884 1.00 96.69 618 ALA A C 1
ATOM 4833 O O . ALA A 1 618 ? -15.380 -11.085 46.952 1.00 96.69 618 ALA A O 1
ATOM 4834 N N . ALA A 1 619 ? -16.498 -12.939 47.523 1.00 96.19 619 ALA A N 1
ATOM 4835 C CA . ALA A 1 619 ? -17.502 -12.243 48.321 1.00 96.19 619 ALA A CA 1
ATOM 4836 C C . ALA A 1 619 ? -16.891 -11.498 49.523 1.00 96.19 619 ALA A C 1
ATOM 4838 O O . ALA A 1 619 ? -17.320 -10.386 49.841 1.00 96.19 619 ALA A O 1
ATOM 4839 N N . GLU A 1 620 ? -15.867 -12.067 50.163 1.00 95.31 620 GLU A N 1
ATOM 4840 C CA . GLU A 1 620 ? -15.116 -11.395 51.230 1.00 95.31 620 GLU A CA 1
ATOM 4841 C C . GLU A 1 620 ? -14.353 -10.168 50.716 1.00 95.31 620 GLU A C 1
ATOM 4843 O O . GLU A 1 620 ? -14.381 -9.115 51.352 1.00 95.31 620 GLU A O 1
ATOM 4848 N N . GLU A 1 621 ? -13.684 -10.279 49.565 1.00 95.62 621 GLU A N 1
ATOM 4849 C CA . GLU A 1 621 ? -12.970 -9.158 48.938 1.00 95.62 621 GLU A CA 1
ATOM 4850 C C . GLU A 1 621 ? -13.929 -8.031 48.525 1.00 95.62 621 GLU A C 1
ATOM 4852 O O . GLU A 1 621 ? -13.673 -6.866 48.824 1.00 95.62 621 GLU A O 1
ATOM 4857 N N . VAL A 1 622 ? -15.072 -8.374 47.922 1.00 95.50 622 VAL A N 1
ATOM 4858 C CA . VAL A 1 622 ? -16.128 -7.412 47.558 1.00 95.50 622 VAL A CA 1
ATOM 4859 C C . VAL A 1 622 ? -16.682 -6.716 48.803 1.00 95.50 622 VAL A C 1
ATOM 4861 O O . VAL A 1 622 ? -16.869 -5.503 48.798 1.00 95.50 622 VAL A O 1
ATOM 4864 N N . SER A 1 623 ? -16.885 -7.455 49.898 1.00 92.94 623 SER A N 1
ATOM 4865 C CA . SER A 1 623 ? -17.356 -6.875 51.163 1.00 92.94 623 SER A CA 1
ATOM 4866 C C . SER A 1 623 ? -16.343 -5.888 51.758 1.00 92.94 623 SER A C 1
ATOM 4868 O O . SER A 1 623 ? -16.738 -4.869 52.314 1.00 92.94 623 SER A O 1
ATOM 4870 N N . LYS A 1 624 ? -15.035 -6.149 51.616 1.00 91.94 624 LYS A N 1
ATOM 4871 C CA . LYS A 1 624 ? -13.963 -5.245 52.083 1.00 91.94 624 LYS A CA 1
ATOM 4872 C C . LYS A 1 624 ? -13.860 -3.962 51.259 1.00 91.94 624 LYS A C 1
ATOM 4874 O O . LYS A 1 624 ? -13.504 -2.927 51.814 1.00 91.94 624 LYS A O 1
ATOM 4879 N N . ALA A 1 625 ? -14.170 -4.025 49.965 1.00 87.88 625 ALA A N 1
ATOM 4880 C CA . ALA A 1 625 ? -14.181 -2.862 49.076 1.00 87.88 625 ALA A CA 1
ATOM 4881 C C . ALA A 1 625 ? -15.284 -1.847 49.430 1.00 87.88 625 ALA A C 1
ATOM 4883 O O . ALA A 1 625 ? -15.190 -0.682 49.062 1.00 87.88 625 ALA A O 1
ATOM 4884 N N . ASN A 1 626 ? -16.292 -2.254 50.210 1.00 78.06 626 ASN A N 1
ATOM 4885 C CA . ASN A 1 626 ? -17.288 -1.350 50.774 1.00 78.06 626 ASN A CA 1
ATOM 4886 C C . ASN A 1 626 ? -17.141 -1.207 52.306 1.00 78.06 626 ASN A C 1
ATOM 4888 O O . ASN A 1 626 ? -17.911 -1.806 53.065 1.00 78.06 626 ASN A O 1
ATOM 4892 N N . PRO A 1 627 ? -16.199 -0.380 52.796 1.00 61.44 627 PRO A N 1
ATOM 4893 C CA . PRO A 1 627 ? -15.924 -0.240 54.228 1.00 61.44 627 PRO A CA 1
ATOM 4894 C C . PRO A 1 627 ? -17.092 0.343 55.041 1.00 61.44 627 PRO A C 1
ATOM 4896 O O . PRO A 1 627 ? -17.131 0.159 56.256 1.00 61.44 627 PRO A O 1
ATOM 4899 N N . ASN A 1 628 ? -18.063 0.997 54.393 1.00 70.88 628 ASN A N 1
ATOM 4900 C CA . ASN A 1 628 ? -19.263 1.523 55.053 1.00 70.88 628 ASN A CA 1
ATOM 4901 C C . ASN A 1 628 ? -20.370 0.460 55.218 1.00 70.88 628 ASN A C 1
ATOM 4903 O O . ASN A 1 628 ? -21.378 0.730 55.868 1.00 70.88 628 ASN A O 1
ATOM 4907 N N . GLY A 1 629 ? -20.200 -0.738 54.640 1.00 68.50 629 GLY A N 1
ATOM 4908 C CA . GLY A 1 629 ? -21.097 -1.884 54.818 1.00 68.50 629 GLY A CA 1
ATOM 4909 C C . GLY A 1 629 ? -22.472 -1.748 54.154 1.00 68.50 629 GLY A C 1
ATOM 4910 O O . GLY A 1 629 ? -23.408 -2.438 54.550 1.00 68.50 629 GLY A O 1
ATOM 4911 N N . THR A 1 630 ? -22.622 -0.859 53.171 1.00 80.69 630 THR A N 1
ATOM 4912 C CA . THR A 1 630 ? -23.921 -0.560 52.539 1.00 80.69 630 THR A CA 1
ATOM 4913 C C . THR A 1 630 ? -24.322 -1.538 51.429 1.00 80.69 630 THR A C 1
ATOM 4915 O O . THR A 1 630 ? -25.504 -1.650 51.117 1.00 80.69 630 THR A O 1
ATOM 4918 N N . THR A 1 631 ? -23.367 -2.270 50.849 1.00 92.38 631 THR A N 1
ATOM 4919 C CA . THR A 1 631 ? -23.579 -3.213 49.743 1.00 92.38 631 THR A CA 1
ATOM 4920 C C . THR A 1 631 ? -23.804 -4.607 50.294 1.00 92.38 631 THR A C 1
ATOM 4922 O O . THR A 1 631 ? -22.928 -5.193 50.933 1.00 92.38 631 THR A O 1
ATOM 4925 N N . LYS A 1 632 ? -24.956 -5.194 49.979 1.00 94.94 632 LYS A N 1
ATOM 4926 C CA . LYS A 1 632 ? -25.224 -6.596 50.287 1.00 94.94 632 LYS A CA 1
ATOM 4927 C C . LYS A 1 632 ? -24.547 -7.514 49.270 1.00 94.94 632 LYS A C 1
ATOM 4929 O O . LYS A 1 632 ? -24.933 -7.528 48.105 1.00 94.94 632 LYS A O 1
ATOM 4934 N N . VAL A 1 633 ? -23.584 -8.321 49.710 1.00 96.75 633 VAL A N 1
ATOM 4935 C CA . VAL A 1 633 ? -22.888 -9.288 48.846 1.00 96.75 633 VAL A CA 1
ATOM 4936 C C . VAL A 1 633 ? -23.544 -10.666 48.945 1.00 96.75 633 VAL A C 1
ATOM 4938 O O . VAL A 1 633 ? -23.758 -11.190 50.037 1.00 96.75 633 VAL A O 1
ATOM 4941 N N . ILE A 1 634 ? -23.877 -11.250 47.797 1.00 97.81 634 ILE A N 1
ATOM 4942 C CA . ILE A 1 634 ? -24.544 -12.546 47.647 1.00 97.81 634 ILE A CA 1
ATOM 4943 C C . ILE A 1 634 ? -23.694 -13.400 46.707 1.00 97.81 634 ILE A C 1
ATOM 4945 O O . ILE A 1 634 ? -23.165 -12.905 45.713 1.00 97.81 634 ILE A O 1
ATOM 4949 N N . PHE A 1 635 ? -23.573 -14.694 46.982 1.00 97.81 635 PHE A N 1
ATOM 4950 C CA . PHE A 1 635 ? -22.951 -15.625 46.049 1.00 97.81 635 PHE A CA 1
ATOM 4951 C C . PHE A 1 635 ? -23.783 -16.895 45.916 1.00 97.81 635 PHE A C 1
ATOM 4953 O O . PHE A 1 635 ? -24.316 -17.405 46.897 1.00 97.81 635 PHE A O 1
ATOM 4960 N N . GLU A 1 636 ? -23.875 -17.416 44.697 1.00 98.00 636 GLU A N 1
ATOM 4961 C CA . GLU A 1 636 ? -24.661 -18.610 44.389 1.00 98.00 636 GLU A CA 1
ATOM 4962 C C . GLU A 1 636 ? -23.843 -19.587 43.545 1.00 98.00 636 GLU A C 1
ATOM 4964 O O . GLU A 1 636 ? -23.254 -19.237 42.510 1.00 98.00 636 GLU A O 1
ATOM 4969 N N . ARG A 1 637 ? -23.807 -20.850 43.986 1.00 97.81 637 ARG A N 1
ATOM 4970 C CA . ARG A 1 637 ? -23.123 -21.913 43.251 1.00 97.81 637 ARG A CA 1
ATOM 4971 C C . ARG A 1 637 ? -24.038 -22.438 42.154 1.00 97.81 637 ARG A C 1
ATOM 4973 O O . ARG A 1 637 ? -25.049 -23.070 42.438 1.00 97.81 637 ARG A O 1
ATOM 4980 N N . VAL A 1 638 ? -23.643 -22.262 40.899 1.00 97.25 638 VAL A N 1
ATOM 4981 C CA . VAL A 1 638 ? -24.453 -22.681 39.753 1.00 97.25 638 VAL A CA 1
ATOM 4982 C C . VAL A 1 638 ? -23.595 -23.073 38.552 1.00 97.25 638 VAL A C 1
ATOM 4984 O O . VAL A 1 638 ? -22.538 -22.493 38.291 1.00 97.25 638 VAL A O 1
ATOM 4987 N N . ASN A 1 639 ? -24.053 -24.084 37.811 1.00 95.44 639 ASN A N 1
ATOM 4988 C CA . ASN A 1 639 ? -23.548 -24.401 36.481 1.00 95.44 639 ASN A CA 1
ATOM 4989 C C . ASN A 1 639 ? -24.507 -23.827 35.432 1.00 95.44 639 ASN A C 1
ATOM 4991 O O . ASN A 1 639 ? -25.655 -24.256 35.359 1.00 95.44 639 ASN A O 1
ATOM 4995 N N . LEU A 1 640 ? -24.030 -22.884 34.617 1.00 96.62 640 LEU A N 1
ATOM 4996 C CA . LEU A 1 640 ? -24.884 -22.157 33.673 1.00 96.62 640 LEU A CA 1
ATOM 4997 C C . LEU A 1 640 ? -25.440 -23.029 32.540 1.00 96.62 640 LEU A C 1
ATOM 4999 O O . LEU A 1 640 ? -26.470 -22.689 31.965 1.00 96.62 640 LEU A O 1
ATOM 5003 N N . SER A 1 641 ? -24.833 -24.186 32.256 1.00 94.25 641 SER A N 1
ATOM 5004 C CA . SER A 1 641 ? -25.397 -25.132 31.285 1.00 94.25 641 SER A CA 1
ATOM 5005 C C . SER A 1 641 ? -26.658 -25.853 31.787 1.00 94.25 641 SER A C 1
ATOM 5007 O O . SER A 1 641 ? -27.345 -26.512 31.017 1.00 94.25 641 SER A O 1
ATOM 5009 N N . GLN A 1 642 ? -27.005 -25.729 33.073 1.00 95.75 642 GLN A N 1
ATOM 5010 C CA . GLN A 1 642 ? -28.153 -26.402 33.682 1.00 95.75 642 GLN A CA 1
ATOM 5011 C C . GLN A 1 642 ? -29.289 -25.412 33.941 1.00 95.75 642 GLN A C 1
ATOM 5013 O O . GLN A 1 642 ? -29.359 -24.809 35.012 1.00 95.75 642 GLN A O 1
ATOM 5018 N N . ARG A 1 643 ? -30.202 -25.259 32.975 1.00 95.00 643 ARG A N 1
ATOM 5019 C CA . ARG A 1 643 ? -31.230 -24.205 32.984 1.00 95.00 643 ARG A CA 1
ATOM 5020 C C . ARG A 1 643 ? -31.996 -24.065 34.308 1.00 95.00 643 ARG A C 1
ATOM 5022 O O . ARG A 1 643 ? -31.999 -22.986 34.889 1.00 95.00 643 ARG A O 1
ATOM 5029 N N . ALA A 1 644 ? -32.562 -25.157 34.824 1.00 96.81 644 ALA A N 1
ATOM 5030 C CA . ALA A 1 644 ? -33.336 -25.137 36.070 1.00 96.81 644 ALA A CA 1
ATOM 5031 C C . ALA A 1 644 ? -32.512 -24.690 37.297 1.00 96.81 644 ALA A C 1
ATOM 5033 O O . ALA A 1 644 ? -33.037 -24.046 38.209 1.00 96.81 644 ALA A O 1
ATOM 5034 N N . ALA A 1 645 ? -31.211 -25.003 37.320 1.00 97.00 645 ALA A N 1
ATOM 5035 C CA . ALA A 1 645 ? -30.315 -24.545 38.377 1.00 97.00 645 ALA A CA 1
ATOM 5036 C C . ALA A 1 645 ? -30.046 -23.036 38.269 1.00 97.00 645 ALA A C 1
ATOM 5038 O O . ALA A 1 645 ? -29.974 -22.366 39.297 1.00 97.00 645 ALA A O 1
ATOM 5039 N N . VAL A 1 646 ? -29.946 -22.495 37.047 1.00 98.06 646 VAL A N 1
ATOM 5040 C CA . VAL A 1 646 ? -29.821 -21.045 36.807 1.00 98.06 646 VAL A CA 1
ATOM 5041 C C . VAL A 1 646 ? -31.067 -20.306 37.279 1.00 98.06 646 VAL A C 1
ATOM 5043 O O . VAL A 1 646 ? -30.937 -19.360 38.054 1.00 98.06 646 VAL A O 1
ATOM 5046 N N . ASP A 1 647 ? -32.259 -20.777 36.901 1.00 97.62 647 ASP A N 1
ATOM 5047 C CA . ASP A 1 647 ? -33.527 -20.169 37.327 1.00 97.62 647 ASP A CA 1
ATOM 5048 C C . ASP A 1 647 ? -33.634 -20.137 38.866 1.00 97.62 647 ASP A C 1
ATOM 5050 O O . ASP A 1 647 ? -33.957 -19.107 39.460 1.00 97.62 647 ASP A O 1
ATOM 5054 N N . THR A 1 648 ? -33.285 -21.250 39.524 1.00 97.88 648 THR A N 1
ATOM 5055 C CA . THR A 1 648 ? -33.314 -21.370 40.991 1.00 97.88 648 THR A CA 1
ATOM 5056 C C . THR A 1 648 ? -32.313 -20.428 41.664 1.00 97.88 648 THR A C 1
ATOM 5058 O O . THR A 1 648 ? -32.670 -19.715 42.604 1.00 97.88 648 THR A O 1
ATOM 5061 N N . ALA A 1 649 ? -31.067 -20.394 41.182 1.00 98.12 649 ALA A N 1
ATOM 5062 C CA . ALA A 1 649 ? -30.013 -19.553 41.743 1.00 98.12 649 ALA A CA 1
ATOM 5063 C C . ALA A 1 649 ? -30.331 -18.059 41.589 1.00 98.12 649 ALA A C 1
ATOM 5065 O O . ALA A 1 649 ? -30.150 -17.287 42.528 1.00 98.12 649 ALA A O 1
ATOM 5066 N N . PHE A 1 650 ? -30.849 -17.639 40.431 1.00 98.38 650 PHE A N 1
ATOM 5067 C CA . PHE A 1 650 ? -31.164 -16.230 40.177 1.00 98.38 650 PHE A CA 1
ATOM 5068 C C . PHE A 1 650 ? -32.364 -15.773 41.012 1.00 98.38 650 PHE A C 1
ATOM 5070 O O . PHE A 1 650 ? -32.316 -14.701 41.616 1.00 98.38 650 PHE A O 1
ATOM 5077 N N . ALA A 1 651 ? -33.405 -16.605 41.132 1.00 97.50 651 ALA A N 1
ATOM 5078 C CA . ALA A 1 651 ? -34.539 -16.325 42.011 1.00 97.50 651 ALA A CA 1
ATOM 5079 C C . ALA A 1 651 ? -34.121 -16.243 43.493 1.00 97.50 651 ALA A C 1
ATOM 5081 O O . ALA A 1 651 ? -34.571 -15.350 44.217 1.00 97.50 651 ALA A O 1
ATOM 5082 N N . SER A 1 652 ? -33.230 -17.138 43.939 1.00 97.94 652 SER A N 1
ATOM 5083 C CA . SER A 1 652 ? -32.645 -17.102 45.286 1.00 97.94 652 SER A CA 1
ATOM 5084 C C . SER A 1 652 ? -31.881 -15.799 45.532 1.00 97.94 652 SER A C 1
ATOM 5086 O O . SER A 1 652 ? -32.127 -15.123 46.534 1.00 97.94 652 SER A O 1
ATOM 5088 N N . ALA A 1 653 ? -31.022 -15.394 44.594 1.00 97.88 653 ALA A N 1
ATOM 5089 C CA . ALA A 1 653 ? -30.253 -14.160 44.698 1.00 97.88 653 ALA A CA 1
ATOM 5090 C C . ALA A 1 653 ? -31.148 -12.911 44.741 1.00 97.88 653 ALA A C 1
ATOM 5092 O O . ALA A 1 653 ? -30.918 -12.037 45.573 1.00 97.88 653 ALA A O 1
ATOM 5093 N N . VAL A 1 654 ? -32.215 -12.840 43.933 1.00 97.50 654 VAL A N 1
ATOM 5094 C CA . VAL A 1 654 ? -33.182 -11.723 43.978 1.00 97.50 654 VAL A CA 1
ATOM 5095 C C . VAL A 1 654 ? -33.881 -11.658 45.334 1.00 97.50 654 VAL A C 1
ATOM 5097 O O . VAL A 1 654 ? -33.984 -10.589 45.935 1.00 97.50 654 VAL A O 1
ATOM 5100 N N . LYS A 1 655 ? -34.316 -12.804 45.871 1.00 97.38 655 LYS A N 1
ATOM 5101 C CA . LYS A 1 655 ? -34.918 -12.870 47.210 1.00 97.38 655 LYS A CA 1
ATOM 5102 C C . LYS A 1 655 ? -33.939 -12.386 48.282 1.00 97.38 655 LYS A C 1
ATOM 5104 O O . LYS A 1 655 ? -34.321 -11.620 49.165 1.00 97.38 655 LYS A O 1
ATOM 5109 N N . GLN A 1 656 ? -32.677 -12.803 48.199 1.00 96.88 656 GLN A N 1
ATOM 5110 C CA . GLN A 1 656 ? -31.631 -12.354 49.113 1.00 96.88 656 GLN A CA 1
ATOM 5111 C C . GLN A 1 656 ? -31.325 -10.861 48.944 1.00 96.88 656 GLN A C 1
ATOM 5113 O O . GLN A 1 656 ? -31.089 -10.196 49.947 1.00 96.88 656 GLN A O 1
ATOM 5118 N N . ALA A 1 657 ? -31.425 -10.299 47.741 1.00 94.56 657 ALA A N 1
ATOM 5119 C CA . ALA A 1 657 ? -31.282 -8.865 47.473 1.00 94.56 657 ALA A CA 1
ATOM 5120 C C . ALA A 1 657 ? -32.491 -8.019 47.933 1.00 94.56 657 ALA A C 1
ATOM 5122 O O . ALA A 1 657 ? -32.551 -6.829 47.654 1.00 94.56 657 ALA A O 1
ATOM 5123 N N . GLY A 1 658 ? -33.459 -8.608 48.648 1.00 93.31 658 GLY A N 1
ATOM 5124 C CA . GLY A 1 658 ? -34.640 -7.900 49.153 1.00 93.31 658 GLY A CA 1
ATOM 5125 C C . GLY A 1 658 ? -35.824 -7.883 48.184 1.00 93.31 658 GLY A C 1
ATOM 5126 O O . GLY A 1 658 ? -36.786 -7.159 48.414 1.00 93.31 658 GLY A O 1
ATOM 5127 N N . GLY A 1 659 ? -35.783 -8.687 47.116 1.00 92.44 659 GLY A N 1
ATOM 5128 C CA . GLY A 1 659 ? -36.858 -8.794 46.124 1.00 92.44 659 GLY A CA 1
ATOM 5129 C C . GLY A 1 659 ? -36.847 -7.701 45.052 1.00 92.44 659 GLY A C 1
ATOM 5130 O O . GLY A 1 659 ? -37.752 -7.675 44.218 1.00 92.44 659 GLY A O 1
ATOM 5131 N N . ALA A 1 660 ? -35.844 -6.820 45.058 1.00 92.62 660 ALA A N 1
ATOM 5132 C CA . ALA A 1 660 ? -35.656 -5.805 44.030 1.00 92.62 660 ALA A CA 1
ATOM 5133 C C . ALA A 1 660 ? -35.308 -6.431 42.666 1.00 92.62 660 ALA A C 1
ATOM 5135 O O . ALA A 1 660 ? -34.707 -7.506 42.582 1.00 92.62 660 ALA A O 1
ATOM 5136 N N . LYS A 1 661 ? -35.727 -5.756 41.591 1.00 96.81 661 LYS A N 1
ATOM 5137 C CA . LYS A 1 661 ? -35.396 -6.136 40.212 1.00 96.81 661 LYS A CA 1
ATOM 5138 C C . LYS A 1 661 ? -33.910 -5.885 39.937 1.00 96.81 661 LYS A C 1
ATOM 5140 O O . LYS A 1 661 ? -33.280 -5.098 40.626 1.00 96.81 661 LYS A O 1
ATOM 5145 N N . ILE A 1 662 ? -33.362 -6.567 38.936 1.00 98.25 662 ILE A N 1
ATOM 5146 C CA . ILE A 1 662 ? -31.956 -6.444 38.540 1.00 98.25 662 ILE A CA 1
ATOM 5147 C C . ILE A 1 662 ? -31.789 -5.183 37.687 1.00 98.25 662 ILE A C 1
ATOM 5149 O O . ILE A 1 662 ? -32.366 -5.096 36.600 1.00 98.25 662 ILE A O 1
ATOM 5153 N N . ASP A 1 663 ? -30.977 -4.238 38.153 1.00 98.38 663 ASP A N 1
ATOM 5154 C CA . ASP A 1 663 ? -30.680 -2.994 37.435 1.00 98.38 663 ASP A CA 1
ATOM 5155 C C . ASP A 1 663 ? -29.507 -3.158 36.473 1.00 98.38 663 ASP A C 1
ATOM 5157 O O . ASP A 1 663 ? -29.515 -2.587 35.382 1.00 98.38 663 ASP A O 1
ATOM 5161 N N . ILE A 1 664 ? -28.500 -3.945 36.865 1.00 98.69 664 ILE A N 1
ATOM 5162 C CA . ILE A 1 664 ? -27.286 -4.163 36.078 1.00 98.69 664 ILE A CA 1
ATOM 5163 C C . ILE A 1 664 ? -26.973 -5.658 36.034 1.00 98.69 664 ILE A C 1
ATOM 5165 O O . ILE A 1 664 ? -26.828 -6.319 37.062 1.00 98.69 664 ILE A O 1
ATOM 5169 N N . PHE A 1 665 ? -26.834 -6.202 34.831 1.00 98.75 665 PHE A N 1
ATOM 5170 C CA . PHE A 1 665 ? -26.470 -7.592 34.607 1.00 98.75 665 PHE A CA 1
ATOM 5171 C C . PHE A 1 665 ? -25.188 -7.697 33.783 1.00 98.75 665 PHE A C 1
ATOM 5173 O O . PHE A 1 665 ? -25.120 -7.174 32.674 1.00 98.75 665 PHE A O 1
ATOM 5180 N N . ILE A 1 666 ? -24.189 -8.425 34.283 1.00 98.75 666 ILE A N 1
ATOM 5181 C CA . ILE A 1 666 ? -22.934 -8.698 33.579 1.00 98.75 666 ILE A CA 1
ATOM 5182 C C . ILE A 1 666 ? -22.830 -10.197 33.272 1.00 98.75 666 ILE A C 1
ATOM 5184 O O . ILE A 1 666 ? -22.585 -11.046 34.144 1.00 98.75 666 ILE A O 1
ATOM 5188 N N . HIS A 1 667 ? -22.979 -10.532 31.991 1.00 98.25 667 HIS A N 1
ATOM 5189 C CA . HIS A 1 667 ? -22.683 -11.861 31.478 1.00 98.25 667 HIS A CA 1
ATOM 5190 C C . HIS A 1 667 ? -21.180 -11.998 31.204 1.00 98.25 667 HIS A C 1
ATOM 5192 O O . HIS A 1 667 ? -20.714 -11.694 30.111 1.00 98.25 667 HIS A O 1
ATOM 5198 N N . ASN A 1 668 ? -20.412 -12.427 32.207 1.00 97.00 668 ASN A N 1
ATOM 5199 C CA . ASN A 1 668 ? -18.960 -12.586 32.103 1.00 97.00 668 ASN A CA 1
ATOM 5200 C C . ASN A 1 668 ? -18.500 -14.054 32.015 1.00 97.00 668 ASN A C 1
ATOM 5202 O O . ASN A 1 668 ? -17.379 -14.326 31.588 1.00 97.00 668 ASN A O 1
ATOM 5206 N N . ALA A 1 669 ? -19.333 -15.024 32.398 1.00 93.56 669 ALA A N 1
ATOM 5207 C CA . ALA A 1 669 ? -18.908 -16.421 32.381 1.00 93.56 669 ALA A CA 1
ATOM 5208 C C . ALA A 1 669 ? -18.621 -16.927 30.955 1.00 93.56 669 ALA A C 1
ATOM 5210 O O . ALA A 1 669 ? -19.436 -16.776 30.051 1.00 93.56 669 ALA A O 1
ATOM 5211 N N . GLY A 1 670 ? -17.490 -17.606 30.783 1.00 91.06 670 GLY A N 1
ATOM 5212 C CA . GLY A 1 670 ? -17.115 -18.270 29.540 1.00 91.06 670 GLY A CA 1
ATOM 5213 C C . GLY A 1 670 ? -15.858 -19.115 29.722 1.00 91.06 670 GLY A C 1
ATOM 5214 O O . GLY A 1 670 ? -15.240 -19.102 30.789 1.00 91.06 670 GLY A O 1
ATOM 5215 N N . ILE A 1 671 ? -15.499 -19.865 28.686 1.00 89.38 671 ILE A N 1
ATOM 5216 C CA . ILE A 1 671 ? -14.249 -20.622 28.588 1.00 89.38 671 ILE A CA 1
ATOM 5217 C C . ILE A 1 671 ? -13.581 -20.366 27.244 1.00 89.38 671 ILE A C 1
ATOM 5219 O O . ILE A 1 671 ? -14.256 -20.184 26.232 1.00 89.38 671 ILE A O 1
ATOM 5223 N N . LEU A 1 672 ? -12.254 -20.382 27.250 1.00 85.88 672 LEU A N 1
ATOM 5224 C CA . LEU A 1 672 ? -11.441 -20.439 26.047 1.00 85.88 672 LEU A CA 1
ATOM 5225 C C . LEU A 1 672 ? -11.228 -21.914 25.700 1.00 85.88 672 LEU A C 1
ATOM 5227 O O . LEU A 1 672 ? -10.713 -22.669 26.525 1.00 85.88 672 LEU A O 1
ATOM 5231 N N . GLN A 1 673 ? -11.677 -22.338 24.520 1.00 86.00 673 GLN A N 1
ATOM 5232 C CA . GLN A 1 673 ? -11.387 -23.684 24.027 1.00 86.00 673 GLN A CA 1
ATOM 5233 C C . GLN A 1 673 ? -9.909 -23.810 23.641 1.00 86.00 673 GLN A C 1
ATOM 5235 O O . GLN A 1 673 ? -9.283 -22.839 23.214 1.00 86.00 673 GLN A O 1
ATOM 5240 N N . THR A 1 674 ? -9.376 -25.026 23.748 1.00 83.94 674 THR A N 1
ATOM 5241 C CA . THR A 1 674 ? -7.994 -25.347 23.357 1.00 83.94 674 THR A CA 1
ATOM 5242 C C . THR A 1 674 ? -7.714 -24.956 21.898 1.00 83.94 674 THR A C 1
ATOM 5244 O O . THR A 1 674 ? -8.554 -25.161 21.025 1.00 83.94 674 THR A O 1
ATOM 5247 N N . ALA A 1 675 ? -6.542 -24.396 21.595 1.00 84.19 675 ALA A N 1
ATOM 5248 C CA . ALA A 1 675 ? -6.211 -24.022 20.219 1.00 84.19 675 ALA A CA 1
ATOM 5249 C C . ALA A 1 675 ? -6.046 -25.261 19.313 1.00 84.19 675 ALA A C 1
ATOM 5251 O O . ALA A 1 675 ? -5.471 -26.268 19.721 1.00 84.19 675 ALA A O 1
ATOM 5252 N N . GLY A 1 676 ? -6.530 -25.190 18.072 1.00 84.62 676 GLY A N 1
ATOM 5253 C CA . GLY A 1 676 ? -6.417 -26.273 17.094 1.00 84.62 676 GLY A CA 1
ATOM 5254 C C . GLY A 1 676 ? -7.026 -25.928 15.735 1.00 84.62 676 GLY A C 1
ATOM 5255 O O . GLY A 1 676 ? -7.842 -25.015 15.610 1.00 84.62 676 GLY A O 1
ATOM 5256 N N . LEU A 1 677 ? -6.616 -26.650 14.692 1.00 87.88 677 LEU A N 1
ATOM 5257 C CA . LEU A 1 677 ? -7.164 -26.488 13.340 1.00 87.88 677 LEU A CA 1
ATOM 5258 C C . LEU A 1 677 ? -8.613 -26.979 13.273 1.00 87.88 677 LEU A C 1
ATOM 5260 O O . LEU A 1 677 ? -9.020 -27.804 14.079 1.00 87.88 677 LEU A O 1
ATOM 5264 N N . VAL A 1 678 ? -9.384 -26.497 12.294 1.00 90.50 678 VAL A N 1
ATOM 5265 C CA . VAL A 1 678 ? -10.769 -26.958 12.070 1.00 90.50 678 VAL A CA 1
ATOM 5266 C C . VAL A 1 678 ? -10.791 -28.447 11.714 1.00 90.50 678 VAL A C 1
ATOM 5268 O O . VAL A 1 678 ? -11.554 -29.225 12.283 1.00 90.50 678 VAL A O 1
ATOM 5271 N N . ALA A 1 679 ? -9.933 -28.856 10.778 1.00 94.19 679 ALA A N 1
ATOM 5272 C CA . ALA A 1 679 ? -9.800 -30.250 10.389 1.00 94.19 679 ALA A CA 1
ATOM 5273 C C . ALA A 1 679 ? -9.105 -31.044 11.505 1.00 94.19 679 ALA A C 1
ATOM 5275 O O . ALA A 1 679 ? -7.967 -30.747 11.863 1.00 94.19 679 ALA A O 1
ATOM 5276 N N . GLY A 1 680 ? -9.793 -32.059 12.034 1.00 91.19 680 GLY A N 1
ATOM 5277 C CA . GLY A 1 680 ? -9.263 -32.925 13.092 1.00 91.19 680 GLY A CA 1
ATOM 5278 C C . GLY A 1 680 ? -9.370 -32.356 14.510 1.00 91.19 680 GLY A C 1
ATOM 5279 O O . GLY A 1 680 ? -8.741 -32.900 15.414 1.00 91.19 680 GLY A O 1
ATOM 5280 N N . TYR A 1 681 ? -10.145 -31.287 14.722 1.00 93.88 681 TYR A N 1
ATOM 5281 C CA . TYR A 1 681 ? -10.403 -30.759 16.063 1.00 93.88 681 TYR A CA 1
ATOM 5282 C C . TYR A 1 681 ? -11.182 -31.759 16.931 1.00 93.88 681 TYR A C 1
ATOM 5284 O O . TYR A 1 681 ? -12.087 -32.434 16.436 1.00 93.88 681 TYR A O 1
ATOM 5292 N N . ASP A 1 682 ? -10.876 -31.825 18.230 1.00 94.56 682 ASP A N 1
ATOM 5293 C CA . ASP A 1 682 ? -11.574 -32.721 19.157 1.00 94.56 682 ASP A CA 1
ATOM 5294 C C . ASP A 1 682 ? -13.043 -32.305 19.351 1.00 94.56 682 ASP A C 1
ATOM 5296 O O . ASP A 1 682 ? -13.359 -31.189 19.775 1.00 94.56 682 ASP A O 1
ATOM 5300 N N . GLU A 1 683 ? -13.961 -33.225 19.049 1.00 95.56 683 GLU A N 1
ATOM 5301 C CA . GLU A 1 683 ? -15.400 -32.961 19.118 1.00 95.56 683 GLU A CA 1
ATOM 5302 C C . GLU A 1 683 ? -15.862 -32.642 20.548 1.00 95.56 683 GLU A C 1
ATOM 5304 O O . GLU A 1 683 ? -16.711 -31.768 20.744 1.00 95.56 683 GLU A O 1
ATOM 5309 N N . ASN A 1 684 ? -15.312 -33.322 21.560 1.00 94.81 684 ASN A N 1
ATOM 5310 C CA . ASN A 1 684 ? -15.735 -33.138 22.948 1.00 94.81 684 ASN A CA 1
ATOM 5311 C C . ASN A 1 684 ? -15.344 -31.752 23.469 1.00 94.81 684 ASN A C 1
ATOM 5313 O O . ASN A 1 684 ? -16.153 -31.088 24.122 1.00 94.81 684 ASN A O 1
ATOM 5317 N N . GLU A 1 685 ? -14.137 -31.292 23.147 1.00 91.81 685 GLU A N 1
ATOM 5318 C CA . GLU A 1 685 ? -13.660 -29.952 23.477 1.00 91.81 685 GLU A CA 1
ATOM 5319 C C . GLU A 1 685 ? -14.500 -28.875 22.777 1.00 91.81 685 GLU A C 1
ATOM 5321 O O . GLU A 1 685 ? -14.926 -27.905 23.416 1.00 91.81 685 GLU A O 1
ATOM 5326 N N . TYR A 1 686 ? -14.844 -29.077 21.499 1.00 93.56 686 TYR A N 1
ATOM 5327 C CA . TYR A 1 686 ? -15.744 -28.175 20.777 1.00 93.56 686 TYR A CA 1
ATOM 5328 C C . TYR A 1 686 ? -17.128 -28.089 21.439 1.00 93.56 686 TYR A C 1
ATOM 5330 O O . TYR A 1 686 ? -17.608 -26.989 21.737 1.00 93.56 686 TYR A O 1
ATOM 5338 N N . ARG A 1 687 ? -17.753 -29.239 21.733 1.00 94.12 687 ARG A N 1
ATOM 5339 C CA . ARG A 1 687 ? -19.077 -29.311 22.378 1.00 94.12 687 ARG A CA 1
ATOM 5340 C C . ARG A 1 687 ? -19.084 -28.661 23.752 1.00 94.12 687 ARG A C 1
ATOM 5342 O O . ARG A 1 687 ? -20.000 -27.907 24.058 1.00 94.12 687 ARG A O 1
ATOM 5349 N N . LYS A 1 688 ? -18.058 -28.902 24.565 1.00 91.06 688 LYS A N 1
ATOM 5350 C CA . LYS A 1 688 ? -17.906 -28.287 25.889 1.00 91.06 688 LYS A CA 1
ATOM 5351 C C . LYS A 1 688 ? -17.834 -26.760 25.801 1.00 91.06 688 LYS A C 1
ATOM 5353 O O . LYS A 1 688 ? -18.463 -26.076 26.608 1.00 91.06 688 LYS A O 1
ATOM 5358 N N . GLY A 1 689 ? -17.104 -26.240 24.812 1.00 90.94 689 GLY A N 1
ATOM 5359 C CA . GLY A 1 689 ? -17.046 -24.818 24.477 1.00 90.94 689 GLY A CA 1
ATOM 5360 C C . GLY A 1 689 ? -18.415 -24.217 24.168 1.00 90.94 689 GLY A C 1
ATOM 5361 O O . GLY A 1 689 ? -18.812 -23.228 24.784 1.00 90.94 689 GLY A O 1
ATOM 5362 N N . LEU A 1 690 ? -19.160 -24.846 23.255 1.00 92.88 690 LEU A N 1
ATOM 5363 C CA . LEU A 1 690 ? -20.516 -24.424 22.886 1.00 92.88 690 LEU A CA 1
ATOM 5364 C C . LEU A 1 690 ? -21.501 -24.494 24.059 1.00 92.88 690 LEU A C 1
ATOM 5366 O O . LEU A 1 690 ? -22.293 -23.571 24.258 1.00 92.88 690 LEU A 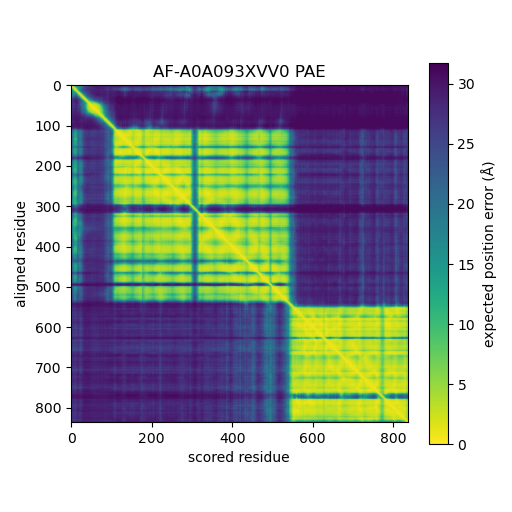O 1
ATOM 5370 N N . GLU A 1 691 ? -21.435 -25.563 24.849 1.00 94.44 691 GLU A N 1
ATOM 5371 C CA . GLU A 1 691 ? -22.336 -25.796 25.977 1.00 94.44 691 GLU A CA 1
ATOM 5372 C C . GLU A 1 691 ? -22.238 -24.677 27.022 1.00 94.44 691 GLU A C 1
ATOM 5374 O O . GLU A 1 691 ? -23.239 -24.246 27.591 1.00 94.44 691 GLU A O 1
ATOM 5379 N N . LEU A 1 692 ? -21.039 -24.146 27.266 1.00 91.62 692 LEU A N 1
ATOM 5380 C CA . LEU A 1 692 ? -20.882 -23.042 28.208 1.00 91.62 692 LEU A CA 1
ATOM 5381 C C . LEU A 1 692 ? -21.042 -21.667 27.546 1.00 91.62 692 LEU A C 1
ATOM 5383 O O . LEU A 1 692 ? -21.846 -20.871 28.026 1.00 91.62 692 LEU A O 1
ATOM 5387 N N . ASN A 1 693 ? -20.309 -21.384 26.464 1.00 94.31 693 ASN A N 1
ATOM 5388 C CA . ASN A 1 693 ? -20.272 -20.044 25.863 1.00 94.31 693 ASN A CA 1
ATOM 5389 C C . ASN A 1 693 ? -21.563 -19.671 25.126 1.00 94.31 693 ASN A C 1
ATOM 5391 O O . ASN A 1 693 ? -21.825 -18.483 24.965 1.00 94.31 693 ASN A O 1
ATOM 5395 N N . MET A 1 694 ? -22.346 -20.656 24.667 1.00 94.12 694 MET A N 1
ATOM 5396 C CA . MET A 1 694 ? -23.596 -20.409 23.947 1.00 94.12 694 MET A CA 1
ATOM 5397 C C . MET A 1 694 ? -24.822 -20.875 24.735 1.00 94.12 694 MET A C 1
ATOM 5399 O O . MET A 1 694 ? -25.673 -20.053 25.069 1.00 94.12 694 MET A O 1
ATOM 5403 N N . VAL A 1 695 ? -24.916 -22.161 25.097 1.00 96.06 695 VAL A N 1
ATOM 5404 C CA . VAL A 1 695 ? -26.088 -22.671 25.846 1.00 96.06 695 VAL A CA 1
ATOM 5405 C C . VAL A 1 695 ? -26.152 -22.053 27.247 1.00 96.06 695 VAL A C 1
ATOM 5407 O O . VAL A 1 695 ? -27.218 -21.623 27.689 1.00 96.06 695 VAL A O 1
ATOM 5410 N N . GLY A 1 696 ? -25.012 -21.920 27.930 1.00 96.75 696 GLY A N 1
ATOM 5411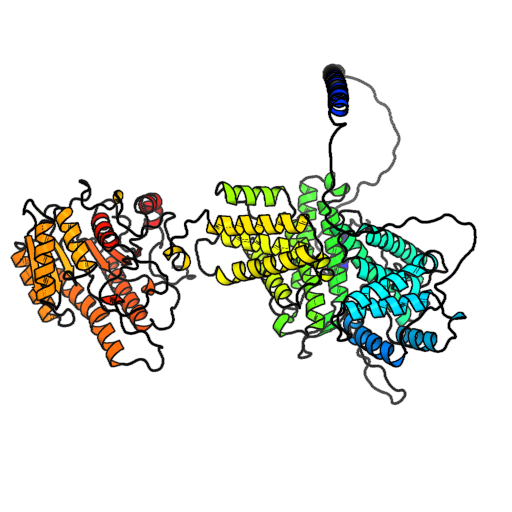 C CA . GLY A 1 696 ? -24.933 -21.229 29.218 1.00 96.75 696 GLY A CA 1
ATOM 5412 C C . GLY A 1 696 ? -25.341 -19.753 29.147 1.00 96.75 696 GLY A C 1
ATOM 5413 O O . GLY A 1 696 ? -26.063 -19.275 30.029 1.00 96.75 696 GLY A O 1
ATOM 5414 N N . ALA A 1 697 ? -24.940 -19.044 28.089 1.00 96.56 697 ALA A N 1
ATOM 5415 C CA . ALA A 1 697 ? -25.352 -17.663 27.841 1.00 96.56 697 ALA A CA 1
ATOM 5416 C C . ALA A 1 697 ? -26.864 -17.562 27.593 1.00 96.56 697 ALA A C 1
ATOM 5418 O O . ALA A 1 697 ? -27.546 -16.765 28.237 1.00 96.56 697 ALA A O 1
ATOM 5419 N N . PHE A 1 698 ? -27.414 -18.436 26.748 1.00 97.81 698 PHE A N 1
ATOM 5420 C CA . PHE A 1 698 ? -28.852 -18.525 26.494 1.00 97.81 698 PHE A CA 1
ATOM 5421 C C . PHE A 1 698 ? -29.651 -18.776 27.781 1.00 97.81 698 PHE A C 1
ATOM 5423 O O . PHE A 1 698 ? -30.588 -18.039 28.085 1.00 97.81 698 PHE A O 1
ATOM 5430 N N . ASN A 1 699 ? -29.254 -19.767 28.585 1.00 98.19 699 ASN A N 1
ATOM 5431 C CA . ASN A 1 699 ? -29.912 -20.068 29.859 1.00 98.19 699 ASN A CA 1
ATOM 5432 C C . ASN A 1 699 ? -29.891 -18.869 30.811 1.00 98.19 699 ASN A C 1
ATOM 5434 O O . ASN A 1 699 ? -30.880 -18.594 31.488 1.00 98.19 699 ASN A O 1
ATOM 5438 N N . THR A 1 700 ? -28.772 -18.149 30.834 1.00 97.19 700 THR A N 1
ATOM 5439 C CA . THR A 1 700 ? -28.598 -16.942 31.639 1.00 97.19 700 THR A CA 1
ATOM 5440 C C . THR A 1 700 ? -29.551 -15.832 31.202 1.00 97.19 700 THR A C 1
ATOM 5442 O O . THR A 1 700 ? -30.233 -15.255 32.048 1.00 97.19 700 THR A O 1
ATOM 5445 N N . VAL A 1 701 ? -29.648 -15.567 29.894 1.00 97.44 701 VAL A N 1
ATOM 5446 C CA . VAL A 1 701 ? -30.575 -14.571 29.335 1.00 97.44 701 VAL A CA 1
ATOM 5447 C C . VAL A 1 701 ? -32.011 -14.903 29.722 1.00 97.44 701 VAL A C 1
ATOM 5449 O O . VAL A 1 701 ? -32.746 -14.049 30.208 1.00 97.44 701 VAL A O 1
ATOM 5452 N N . GLN A 1 702 ? -32.406 -16.160 29.570 1.00 97.81 702 GLN A N 1
ATOM 5453 C CA . GLN A 1 702 ? -33.769 -16.578 29.858 1.00 97.81 702 GLN A CA 1
ATOM 5454 C C . GLN A 1 702 ? -34.125 -16.504 31.354 1.00 97.81 702 GLN A C 1
ATOM 5456 O O . GLN A 1 702 ? -35.262 -16.185 31.694 1.00 97.81 702 GLN A O 1
ATOM 5461 N N . ALA A 1 703 ? -33.169 -16.789 32.244 1.00 97.69 703 ALA A N 1
ATOM 5462 C CA . ALA A 1 703 ? -33.363 -16.701 33.691 1.00 97.69 703 ALA A CA 1
ATOM 5463 C C . ALA A 1 703 ? -33.367 -15.248 34.198 1.00 97.69 703 ALA A C 1
ATOM 5465 O O . ALA A 1 703 ? -34.160 -14.902 35.073 1.00 97.69 703 ALA A O 1
ATOM 5466 N N . MET A 1 704 ? -32.496 -14.383 33.659 1.00 96.31 704 MET A N 1
ATOM 5467 C CA . MET A 1 704 ? -32.399 -12.984 34.093 1.00 96.31 704 MET A CA 1
ATOM 5468 C C . MET A 1 704 ? -33.571 -12.140 33.598 1.00 96.31 704 MET A C 1
ATOM 5470 O O . MET A 1 704 ? -34.041 -11.279 34.332 1.00 96.31 704 MET A O 1
ATOM 5474 N N . PHE A 1 705 ? -34.048 -12.377 32.371 1.00 96.31 705 PHE A N 1
ATOM 5475 C CA . PHE A 1 705 ? -34.997 -11.501 31.685 1.00 96.31 705 PHE A CA 1
ATOM 5476 C C . PHE A 1 705 ? -36.255 -11.152 32.508 1.00 96.31 705 PHE A C 1
ATOM 5478 O O . PHE A 1 705 ? -36.526 -9.963 32.676 1.00 96.31 705 PHE A O 1
ATOM 5485 N N . PRO A 1 706 ? -36.990 -12.109 33.121 1.00 96.38 706 PRO A N 1
ATOM 5486 C CA . PRO A 1 706 ? -38.162 -11.777 33.944 1.00 96.38 706 PRO A CA 1
ATOM 5487 C C . PRO A 1 706 ? -37.820 -11.031 35.249 1.00 96.38 706 PRO A C 1
ATOM 5489 O O . PRO A 1 706 ? -38.710 -10.496 35.921 1.00 96.38 706 PRO A O 1
ATOM 5492 N N . LEU A 1 707 ? -36.546 -11.002 35.640 1.00 97.75 707 LEU A N 1
ATOM 5493 C CA . LEU A 1 707 ? -36.038 -10.383 36.863 1.00 97.75 707 LEU A CA 1
ATOM 5494 C C . LEU A 1 707 ? -35.450 -8.985 36.623 1.00 97.75 707 LEU A C 1
ATOM 5496 O O . LEU A 1 707 ? -35.192 -8.285 37.600 1.00 97.75 707 LEU A O 1
ATOM 5500 N N . LEU A 1 708 ? -35.271 -8.561 35.368 1.00 98.00 708 LEU A N 1
ATOM 5501 C CA . LEU A 1 708 ? -34.725 -7.247 35.022 1.00 98.00 708 LEU A CA 1
ATOM 5502 C C . LEU A 1 708 ? -35.680 -6.103 35.396 1.00 98.00 708 LEU A C 1
ATOM 5504 O O . LEU A 1 708 ? -36.907 -6.231 35.339 1.00 98.00 708 LEU A O 1
ATOM 5508 N N . ALA A 1 709 ? -35.101 -4.960 35.755 1.00 97.25 709 ALA A N 1
ATOM 5509 C CA . ALA A 1 709 ? -35.796 -3.680 35.786 1.00 97.25 709 ALA A CA 1
ATOM 5510 C C . ALA A 1 709 ? -36.089 -3.195 34.352 1.00 97.25 709 ALA A C 1
ATOM 5512 O O . ALA A 1 709 ? -35.427 -3.596 33.396 1.00 97.25 709 ALA A O 1
ATOM 5513 N N . SER A 1 710 ? -37.059 -2.291 34.180 1.00 93.44 710 SER A N 1
ATOM 5514 C CA . SER A 1 710 ? -37.524 -1.868 32.846 1.00 93.44 710 SER A CA 1
ATOM 5515 C C . SER A 1 710 ? -36.449 -1.198 31.981 1.00 93.44 710 SER A C 1
ATOM 5517 O O . SER A 1 710 ? -36.533 -1.250 30.762 1.00 93.44 710 SER A O 1
ATOM 5519 N N . LYS A 1 711 ? -35.449 -0.556 32.598 1.00 95.12 711 LYS A N 1
ATOM 5520 C CA . LYS A 1 711 ? -34.329 0.123 31.918 1.00 95.12 711 LYS A CA 1
ATOM 5521 C C . LYS A 1 711 ? -32.976 -0.476 32.301 1.00 95.12 711 LYS A C 1
ATOM 5523 O O . LYS A 1 711 ? -31.975 0.241 32.360 1.00 95.12 711 LYS A O 1
ATOM 5528 N N . ALA A 1 712 ? -32.968 -1.770 32.620 1.00 97.94 712 ALA A N 1
ATOM 5529 C CA . ALA A 1 712 ? -31.770 -2.446 33.084 1.00 97.94 712 ALA A CA 1
ATOM 5530 C C . ALA A 1 712 ? -30.625 -2.342 32.063 1.00 97.94 712 ALA A C 1
ATOM 5532 O O . ALA A 1 712 ? -30.829 -2.306 30.842 1.00 97.94 712 ALA A O 1
ATOM 5533 N N . LYS A 1 713 ? -29.405 -2.290 32.591 1.00 98.44 713 LYS A N 1
ATOM 5534 C CA . LYS A 1 713 ? -28.154 -2.302 31.840 1.00 98.44 713 LYS A CA 1
ATOM 5535 C C . LYS A 1 713 ? -27.661 -3.748 31.754 1.00 98.44 713 LYS A C 1
ATOM 5537 O O . LYS A 1 713 ? -27.541 -4.415 32.777 1.00 98.44 713 LYS A O 1
ATOM 5542 N N . VAL A 1 714 ? -27.398 -4.257 30.556 1.00 98.69 714 VAL A N 1
ATOM 5543 C CA . VAL A 1 714 ? -26.983 -5.649 30.333 1.00 98.69 714 VAL A CA 1
ATOM 5544 C C . VAL A 1 714 ? -25.695 -5.667 29.523 1.00 98.69 714 VAL A C 1
ATOM 5546 O O . VAL A 1 714 ? -25.669 -5.260 28.367 1.00 98.69 714 VAL A O 1
ATOM 5549 N N . PHE A 1 715 ? -24.615 -6.173 30.102 1.00 98.69 715 PHE A N 1
ATOM 5550 C CA . PHE A 1 715 ? -23.307 -6.196 29.456 1.00 98.69 715 PHE A CA 1
ATOM 5551 C C . PHE A 1 715 ? -22.862 -7.628 29.208 1.00 98.69 715 PHE A C 1
ATOM 5553 O O . PHE A 1 715 ? -22.762 -8.433 30.135 1.00 98.69 715 PHE A O 1
ATOM 5560 N N . ASN A 1 716 ? -22.599 -7.949 27.945 1.00 98.44 716 ASN A N 1
ATOM 5561 C CA . ASN A 1 716 ? -22.065 -9.239 27.539 1.00 98.44 716 ASN A CA 1
ATOM 5562 C C . ASN A 1 716 ? -20.558 -9.132 27.336 1.00 98.44 716 ASN A C 1
ATOM 5564 O O . ASN A 1 716 ? -20.106 -8.431 26.431 1.00 98.44 716 ASN A O 1
ATOM 5568 N N . ILE A 1 717 ? -19.778 -9.855 28.137 1.00 97.62 717 ILE A N 1
ATOM 5569 C CA . ILE A 1 717 ? -18.328 -9.922 27.961 1.00 97.62 717 ILE A CA 1
ATOM 5570 C C . ILE A 1 717 ? -18.022 -10.900 26.821 1.00 97.62 717 ILE A C 1
ATOM 5572 O O . ILE A 1 717 ? -17.935 -12.127 26.973 1.00 97.62 717 ILE A O 1
ATOM 5576 N N . SER A 1 718 ? -17.891 -10.326 25.633 1.00 95.44 718 SER A N 1
ATOM 5577 C CA . SER A 1 718 ? -17.554 -11.021 24.402 1.00 95.44 718 SER A CA 1
ATOM 5578 C C . SER A 1 718 ? -16.028 -11.087 24.234 1.00 95.44 718 SER A C 1
ATOM 5580 O O . SER A 1 718 ? -15.304 -11.399 25.180 1.00 95.44 718 SER A O 1
ATOM 5582 N N . SER A 1 719 ? -15.520 -10.888 23.022 1.00 92.62 719 SER A N 1
ATOM 5583 C CA . SER A 1 719 ? -14.099 -10.851 22.697 1.00 92.62 719 SER A CA 1
ATOM 5584 C C . SER A 1 719 ? -13.893 -10.195 21.331 1.00 92.62 719 SER A C 1
ATOM 5586 O O . SER A 1 719 ? -14.753 -10.311 20.456 1.00 92.62 719 SER A O 1
ATOM 5588 N N . CYS A 1 720 ? -12.745 -9.547 21.124 1.00 89.62 720 CYS A N 1
ATOM 5589 C CA . CYS A 1 720 ? -12.337 -9.022 19.824 1.00 89.62 720 CYS A CA 1
ATOM 5590 C C . CYS A 1 720 ? -12.348 -10.104 18.735 1.00 89.62 720 CYS A C 1
ATOM 5592 O O . CYS A 1 720 ? -12.760 -9.836 17.610 1.00 89.62 720 CYS A O 1
ATOM 5594 N N . ILE A 1 721 ? -12.040 -11.358 19.094 1.00 88.62 721 ILE A N 1
ATOM 5595 C CA . ILE A 1 721 ? -12.027 -12.502 18.174 1.00 88.62 721 ILE A CA 1
ATOM 5596 C C . ILE A 1 721 ? -13.376 -12.764 17.480 1.00 88.62 721 ILE A C 1
ATOM 5598 O O . ILE A 1 721 ? -13.439 -13.494 16.498 1.00 88.62 721 ILE A O 1
ATOM 5602 N N . ALA A 1 722 ? -14.465 -12.183 17.992 1.00 89.81 722 ALA A N 1
ATOM 5603 C CA . ALA A 1 722 ? -15.776 -12.258 17.366 1.00 89.81 722 ALA A CA 1
ATOM 5604 C C . ALA A 1 722 ? -15.853 -11.489 16.032 1.00 89.81 722 ALA A C 1
ATOM 5606 O O . ALA A 1 722 ? -16.714 -11.809 15.220 1.00 89.81 722 ALA A O 1
ATOM 5607 N N . HIS A 1 723 ? -15.008 -10.474 15.811 1.00 86.81 723 HIS A N 1
ATOM 5608 C CA . HIS A 1 723 ? -15.118 -9.574 14.654 1.00 86.81 723 HIS A CA 1
ATOM 5609 C C . HIS A 1 723 ? -13.787 -9.183 13.988 1.00 86.81 723 HIS A C 1
ATOM 5611 O O . HIS A 1 723 ? -13.821 -8.544 12.940 1.00 86.81 723 HIS A O 1
ATOM 5617 N N . ILE A 1 724 ? -12.632 -9.533 14.562 1.00 81.25 724 ILE A N 1
ATOM 5618 C CA . ILE A 1 724 ? -11.327 -9.353 13.899 1.00 81.25 724 ILE A CA 1
ATOM 5619 C C . ILE A 1 724 ? -11.080 -10.432 12.831 1.00 81.25 724 ILE A C 1
ATOM 5621 O O . ILE A 1 724 ? -11.775 -11.449 12.773 1.00 81.25 724 ILE A O 1
ATOM 5625 N N . SER A 1 725 ? -10.048 -10.215 12.014 1.00 77.56 725 SER A N 1
ATOM 5626 C CA . SER A 1 725 ? -9.575 -11.153 10.993 1.00 77.56 725 SER A CA 1
ATOM 5627 C C . SER A 1 725 ? -9.244 -12.540 11.554 1.00 77.56 725 SER A C 1
ATOM 5629 O O . SER A 1 725 ? -8.883 -12.708 12.720 1.00 77.56 725 SER A O 1
ATOM 5631 N N . VAL A 1 726 ? -9.380 -13.558 10.701 1.00 77.00 726 VAL A N 1
ATOM 5632 C CA . VAL A 1 726 ? -9.245 -14.968 11.089 1.00 77.00 726 VAL A CA 1
ATOM 5633 C C . VAL A 1 726 ? -7.860 -15.245 11.676 1.00 77.00 726 VAL A C 1
ATOM 5635 O O . VAL A 1 726 ? -6.846 -15.062 11.009 1.00 77.00 726 VAL A O 1
ATOM 5638 N N . MET A 1 727 ? -7.838 -15.764 12.905 1.00 72.69 727 MET A N 1
ATOM 5639 C CA . MET A 1 727 ? -6.623 -16.208 13.584 1.00 72.69 727 MET A CA 1
ATOM 5640 C C . MET A 1 727 ? -6.544 -17.744 13.577 1.00 72.69 727 MET A C 1
ATOM 5642 O O . MET A 1 727 ? -7.426 -18.400 14.153 1.00 72.69 727 MET A O 1
ATOM 5646 N N . PRO A 1 728 ? -5.522 -18.346 12.934 1.00 77.56 728 PRO A N 1
ATOM 5647 C CA . PRO A 1 728 ? -5.349 -19.794 12.911 1.00 77.56 728 PRO A CA 1
ATOM 5648 C C . PRO A 1 728 ? -5.349 -20.396 14.321 1.00 77.56 728 PRO A C 1
ATOM 5650 O O . PRO A 1 728 ? -4.719 -19.874 15.233 1.00 77.56 728 PRO A O 1
ATOM 5653 N N . GLY A 1 729 ? -6.063 -21.509 14.501 1.00 83.81 729 GLY A N 1
ATOM 5654 C CA . GLY A 1 729 ? -6.113 -22.229 15.776 1.00 83.81 729 GLY A CA 1
ATOM 5655 C C . GLY A 1 729 ? -7.249 -21.825 16.724 1.00 83.81 729 GLY A C 1
ATOM 5656 O O . GLY A 1 729 ? -7.597 -22.606 17.603 1.00 83.81 729 GLY A O 1
ATOM 5657 N N . CYS A 1 730 ? -7.886 -20.664 16.550 1.00 85.56 730 CYS A N 1
ATOM 5658 C CA . CYS A 1 730 ? -8.870 -20.147 17.518 1.00 85.56 730 CYS A CA 1
ATOM 5659 C C . CYS A 1 730 ? -10.325 -20.166 17.024 1.00 85.56 730 CYS A C 1
ATOM 5661 O O . CYS A 1 730 ? -11.200 -19.522 17.607 1.00 85.56 730 CYS A O 1
ATOM 5663 N N . TRP A 1 731 ? -10.598 -20.926 15.961 1.00 91.06 731 TRP A N 1
ATOM 5664 C CA . TRP A 1 731 ? -11.891 -20.948 15.273 1.00 91.06 731 TRP A CA 1
ATOM 5665 C C . TRP A 1 731 ? -13.070 -21.306 16.196 1.00 91.06 731 TRP A C 1
ATOM 5667 O O . TRP A 1 731 ? -14.129 -20.692 16.092 1.00 91.06 731 TRP A O 1
ATOM 5677 N N . ALA A 1 732 ? -12.898 -22.265 17.116 1.00 92.44 732 ALA A N 1
ATOM 5678 C CA . ALA A 1 732 ? -13.972 -22.745 17.989 1.00 92.44 732 ALA A CA 1
ATOM 5679 C C . ALA A 1 732 ? -14.424 -21.659 18.977 1.00 92.44 732 ALA A C 1
ATOM 5681 O O . ALA A 1 732 ? -15.623 -21.435 19.178 1.00 92.44 732 ALA A O 1
ATOM 5682 N N . TYR A 1 733 ? -13.457 -20.943 19.557 1.00 91.12 733 TYR A N 1
ATOM 5683 C CA . TYR A 1 733 ? -13.728 -19.819 20.444 1.00 91.12 733 TYR A CA 1
ATOM 5684 C C . TYR A 1 733 ? -14.337 -18.649 19.671 1.00 91.12 733 TYR A C 1
ATOM 5686 O O . TYR A 1 733 ? -15.386 -18.145 20.083 1.00 91.12 733 TYR A O 1
ATOM 5694 N N . ALA A 1 734 ? -13.762 -18.304 18.512 1.00 92.25 734 ALA A N 1
ATOM 5695 C CA . ALA A 1 734 ? -14.276 -17.270 17.616 1.00 92.25 734 ALA A CA 1
ATOM 5696 C C . ALA A 1 734 ? -15.742 -17.504 17.248 1.00 92.25 734 ALA A C 1
ATOM 5698 O O . ALA A 1 734 ? -16.581 -16.644 17.513 1.00 92.25 734 ALA A O 1
ATOM 5699 N N . ALA A 1 735 ? -16.068 -18.706 16.760 1.00 93.56 735 ALA A N 1
ATOM 5700 C CA . ALA A 1 735 ? -17.424 -19.114 16.407 1.00 93.56 735 ALA A CA 1
ATOM 5701 C C . ALA A 1 735 ? -18.396 -19.002 17.595 1.00 93.56 735 ALA A C 1
ATOM 5703 O O . ALA A 1 735 ? -19.504 -18.485 17.448 1.00 93.56 735 ALA A O 1
ATOM 5704 N N . SER A 1 736 ? -17.982 -19.431 18.794 1.00 94.75 736 SER A N 1
ATOM 5705 C CA . SER A 1 736 ? -18.830 -19.327 19.988 1.00 94.75 736 SER A CA 1
ATOM 5706 C C . SER A 1 736 ? -19.067 -17.876 20.432 1.00 94.75 736 SER A C 1
ATOM 5708 O O . SER A 1 736 ? -20.185 -17.520 20.805 1.00 94.75 736 SER A O 1
ATOM 5710 N N . LYS A 1 737 ? -18.047 -17.010 20.351 1.00 94.75 737 LYS A N 1
ATOM 5711 C CA . LYS A 1 737 ? -18.143 -15.605 20.770 1.00 94.75 737 LYS A CA 1
ATOM 5712 C C . LYS A 1 737 ? -18.921 -14.750 19.775 1.00 94.75 737 LYS A C 1
ATOM 5714 O O . LYS A 1 737 ? -19.698 -13.907 20.224 1.00 94.75 737 LYS A O 1
ATOM 5719 N N . ILE A 1 738 ? -18.794 -14.976 18.466 1.00 95.69 738 ILE A N 1
ATOM 5720 C CA . ILE A 1 738 ? -19.630 -14.280 17.475 1.00 95.69 738 ILE A CA 1
ATOM 5721 C C . ILE A 1 738 ? -21.100 -14.702 17.579 1.00 95.69 738 ILE A C 1
ATOM 5723 O O . ILE A 1 738 ? -21.974 -13.837 17.559 1.00 95.69 738 ILE A O 1
ATOM 5727 N N . ALA A 1 739 ? -21.387 -15.991 17.801 1.00 96.12 739 ALA A N 1
ATOM 5728 C CA . ALA A 1 739 ? -22.751 -16.475 18.027 1.00 96.12 739 ALA A CA 1
ATOM 5729 C C . ALA A 1 739 ? -23.382 -15.833 19.274 1.00 96.12 739 ALA A C 1
ATOM 5731 O O . ALA A 1 739 ? -24.493 -15.305 19.210 1.00 96.12 739 ALA A O 1
ATOM 5732 N N . ASN A 1 740 ? -22.638 -15.800 20.384 1.00 96.00 740 ASN A N 1
ATOM 5733 C CA . ASN A 1 740 ? -23.076 -15.140 21.610 1.00 96.00 740 ASN A CA 1
ATOM 5734 C C . ASN A 1 740 ? -23.279 -13.624 21.409 1.00 96.00 740 ASN A C 1
ATOM 5736 O O . ASN A 1 740 ? -24.313 -13.086 21.786 1.00 96.00 740 ASN A O 1
ATOM 5740 N N . THR A 1 741 ? -22.338 -12.935 20.753 1.00 97.25 741 THR A N 1
ATOM 5741 C CA . THR A 1 741 ? -22.459 -11.498 20.422 1.00 97.25 741 THR A CA 1
ATOM 5742 C C . THR A 1 741 ? -23.750 -11.219 19.663 1.00 97.25 741 THR A C 1
ATOM 5744 O O . THR A 1 741 ? -24.512 -10.324 20.032 1.00 97.25 741 THR A O 1
ATOM 5747 N N . LYS A 1 742 ? -24.034 -12.039 18.644 1.00 97.00 742 LYS A N 1
ATOM 5748 C CA . LYS A 1 742 ? -25.219 -11.870 17.814 1.00 97.00 742 LYS A CA 1
ATOM 5749 C C . LYS A 1 742 ? -26.509 -12.100 18.596 1.00 97.00 742 LYS A C 1
ATOM 5751 O O . LYS A 1 742 ? -27.465 -11.363 18.394 1.00 97.00 742 LYS A O 1
ATOM 5756 N N . MET A 1 743 ? -26.536 -13.060 19.522 1.00 97.81 743 MET A N 1
ATOM 5757 C CA . MET A 1 743 ? -27.684 -13.275 20.412 1.00 97.81 743 MET A CA 1
ATOM 5758 C C . MET A 1 743 ? -28.016 -12.020 21.238 1.00 97.81 743 MET A C 1
ATOM 5760 O O . MET A 1 743 ? -29.184 -11.657 21.352 1.00 97.81 743 MET A O 1
ATOM 5764 N N . PHE A 1 744 ? -27.007 -11.325 21.770 1.00 98.06 744 PHE A N 1
ATOM 5765 C CA . PHE A 1 744 ? -27.219 -10.075 22.510 1.00 98.06 744 PHE A CA 1
ATOM 5766 C C . PHE A 1 744 ? -27.614 -8.895 21.605 1.00 98.06 744 PHE A C 1
ATOM 5768 O O . PHE A 1 744 ? -28.391 -8.047 22.045 1.00 98.06 744 PHE A O 1
ATOM 5775 N N . ASP A 1 745 ? -27.170 -8.862 20.341 1.00 97.25 745 ASP A N 1
ATOM 5776 C CA . ASP A 1 745 ? -27.674 -7.886 19.359 1.00 97.25 745 ASP A CA 1
ATOM 5777 C C . ASP A 1 745 ? -29.189 -8.052 19.141 1.00 97.25 745 ASP A C 1
ATOM 5779 O O . ASP A 1 745 ? -29.927 -7.065 19.154 1.00 97.25 745 ASP A O 1
ATOM 5783 N N . TYR A 1 746 ? -29.666 -9.294 18.973 1.00 97.75 746 TYR A N 1
ATOM 5784 C CA . TYR A 1 746 ? -31.101 -9.582 18.847 1.00 97.75 746 TYR A CA 1
ATOM 5785 C C . TYR A 1 746 ? -31.860 -9.188 20.116 1.00 97.75 746 TYR A C 1
ATOM 5787 O O . TYR A 1 746 ? -32.853 -8.467 20.027 1.00 97.75 746 TYR A O 1
ATOM 5795 N N . LEU A 1 747 ? -31.338 -9.548 21.295 1.00 97.69 747 LEU A N 1
ATOM 5796 C CA . LEU A 1 747 ? -31.950 -9.190 22.576 1.00 97.69 747 LEU A CA 1
ATOM 5797 C C . LEU A 1 747 ? -32.130 -7.669 22.728 1.00 97.69 747 LEU A C 1
ATOM 5799 O O . LEU A 1 747 ? -33.156 -7.228 23.246 1.00 97.69 747 LEU A O 1
ATOM 5803 N N . GLN A 1 748 ? -31.170 -6.863 22.259 1.00 97.19 748 GLN A N 1
ATOM 5804 C CA . GLN A 1 748 ? -31.275 -5.401 22.276 1.00 97.19 748 GLN A CA 1
ATOM 5805 C C . GLN A 1 748 ? -32.391 -4.884 21.366 1.00 97.19 748 GLN A C 1
ATOM 5807 O O . GLN A 1 748 ? -33.118 -3.968 21.751 1.00 97.19 748 GLN A O 1
ATOM 5812 N N . ILE A 1 749 ? -32.484 -5.408 20.143 1.00 96.62 749 ILE A N 1
ATOM 5813 C CA . ILE A 1 749 ? -33.474 -4.958 19.158 1.00 96.62 749 ILE A CA 1
ATOM 5814 C C . ILE A 1 749 ? -34.888 -5.349 19.593 1.00 96.62 749 ILE A C 1
ATOM 5816 O O . ILE A 1 749 ? -35.810 -4.548 19.463 1.00 96.62 749 ILE A O 1
ATOM 5820 N N . GLU A 1 750 ? -35.048 -6.543 20.161 1.00 97.56 750 GLU A N 1
ATOM 5821 C CA . GLU A 1 750 ? -36.318 -7.039 20.699 1.00 97.56 750 GLU A CA 1
ATOM 5822 C C . GLU A 1 750 ? -36.769 -6.275 21.951 1.00 97.56 750 GLU A C 1
ATOM 5824 O O . GLU A 1 750 ? -37.962 -6.224 22.242 1.00 97.56 750 GLU A O 1
ATOM 5829 N N . ASN A 1 751 ? -35.832 -5.649 22.675 1.00 97.62 751 ASN A N 1
ATOM 5830 C CA . ASN A 1 751 ? -36.100 -4.955 23.935 1.00 97.62 751 ASN A CA 1
ATOM 5831 C C . ASN A 1 751 ? -35.506 -3.541 23.937 1.00 97.62 751 ASN A C 1
ATOM 5833 O O . ASN A 1 751 ? -34.493 -3.284 24.598 1.00 97.62 751 ASN A O 1
ATOM 5837 N N . PRO A 1 752 ? -36.145 -2.590 23.231 1.00 95.50 752 PRO A N 1
ATOM 5838 C CA . PRO A 1 752 ? -35.623 -1.242 23.079 1.00 95.50 752 PRO A CA 1
ATOM 5839 C C . PRO A 1 752 ? -35.510 -0.451 24.379 1.00 95.50 752 PRO A C 1
ATOM 5841 O O . PRO A 1 752 ? -34.855 0.575 24.357 1.00 95.50 752 PRO A O 1
ATOM 5844 N N . ASP A 1 753 ? -36.107 -0.846 25.500 1.00 96.12 753 ASP A N 1
ATOM 5845 C CA . ASP A 1 753 ? -35.943 -0.107 26.764 1.00 96.12 753 ASP A CA 1
ATOM 5846 C C . ASP A 1 753 ? -34.668 -0.493 27.530 1.00 96.12 753 ASP A C 1
ATOM 5848 O O . ASP A 1 753 ? -34.164 0.291 28.340 1.00 96.12 753 ASP A O 1
ATOM 5852 N N . LEU A 1 754 ? -34.097 -1.664 27.231 1.00 97.75 754 LEU A N 1
ATOM 5853 C CA . LEU A 1 754 ? -32.862 -2.143 27.847 1.00 97.75 754 LEU A CA 1
ATOM 5854 C C . LEU A 1 754 ? -31.635 -1.473 27.220 1.00 97.75 754 LEU A C 1
ATOM 5856 O O . LEU A 1 754 ? -31.628 -1.136 26.032 1.00 97.75 754 LEU A O 1
ATOM 5860 N N . HIS A 1 755 ? -30.576 -1.305 28.014 1.00 98.12 755 HIS A N 1
ATOM 5861 C CA . HIS A 1 755 ? -29.271 -0.851 27.531 1.00 98.12 755 HIS A CA 1
ATOM 5862 C C . HIS A 1 755 ? -28.315 -2.042 27.468 1.00 98.12 755 HIS A C 1
ATOM 5864 O O . HIS A 1 755 ? -27.704 -2.401 28.472 1.00 98.12 755 HIS A O 1
ATOM 5870 N N . ILE A 1 756 ? -28.209 -2.659 26.297 1.00 98.56 756 ILE A N 1
ATOM 5871 C CA . ILE A 1 756 ? -27.416 -3.864 26.079 1.00 98.56 756 ILE A CA 1
ATOM 5872 C C . ILE A 1 756 ? -26.168 -3.525 25.270 1.00 98.56 756 ILE A C 1
ATOM 5874 O O . ILE A 1 756 ? -26.260 -2.873 24.229 1.00 98.56 756 ILE A O 1
ATOM 5878 N N . VAL A 1 757 ? -25.004 -3.966 25.745 1.00 98.62 757 VAL A N 1
ATOM 5879 C CA . VAL A 1 757 ? -23.711 -3.692 25.102 1.00 98.62 757 VAL A CA 1
ATOM 5880 C C . VAL A 1 757 ? -22.860 -4.958 25.086 1.00 98.62 757 VAL A C 1
ATOM 5882 O O . VAL A 1 757 ? -22.730 -5.655 26.096 1.00 98.62 757 VAL A O 1
ATOM 5885 N N . ASN A 1 758 ? -22.265 -5.252 23.932 1.00 98.62 758 ASN A N 1
ATOM 5886 C CA . ASN A 1 758 ? -21.237 -6.276 23.798 1.00 98.62 758 ASN A CA 1
ATOM 5887 C C . ASN A 1 758 ? -19.868 -5.649 24.104 1.00 98.62 758 ASN A C 1
ATOM 5889 O O . ASN A 1 758 ? -19.536 -4.597 23.567 1.00 98.62 758 ASN A O 1
ATOM 5893 N N . VAL A 1 759 ? -19.068 -6.279 24.961 1.00 98.44 759 VAL A N 1
ATOM 5894 C CA . VAL A 1 759 ? -17.819 -5.699 25.471 1.00 98.44 759 VAL A CA 1
ATOM 5895 C C . VAL A 1 759 ? -16.652 -6.646 25.216 1.00 98.44 759 VAL A C 1
ATOM 5897 O O . VAL A 1 759 ? -16.683 -7.803 25.634 1.00 98.44 759 VAL A O 1
ATOM 5900 N N . HIS A 1 760 ? -15.602 -6.161 24.557 1.00 96.62 760 HIS A N 1
ATOM 5901 C CA . HIS A 1 760 ? -14.290 -6.796 24.581 1.00 96.62 760 HIS A CA 1
ATOM 5902 C C . HIS A 1 760 ? -13.509 -6.300 25.808 1.00 96.62 760 HIS A C 1
ATOM 5904 O O . HIS A 1 760 ? -13.266 -5.098 25.909 1.00 96.62 760 HIS A O 1
ATOM 5910 N N . PRO A 1 761 ? -13.104 -7.196 26.727 1.00 94.19 761 PRO A N 1
ATOM 5911 C CA . PRO A 1 761 ? -12.531 -6.803 28.014 1.00 94.19 761 PRO A CA 1
ATOM 5912 C C . PRO A 1 761 ? -11.022 -6.506 27.986 1.00 94.19 761 PRO A C 1
ATOM 5914 O O . PRO A 1 761 ? -10.431 -6.397 29.056 1.00 94.19 761 PRO A O 1
ATOM 5917 N N . GLY A 1 762 ? -10.397 -6.412 26.811 1.00 89.25 762 GLY A N 1
ATOM 5918 C CA . GLY A 1 762 ? -8.941 -6.333 26.689 1.00 89.25 762 GLY A CA 1
ATOM 5919 C C . GLY A 1 762 ? -8.259 -7.703 26.789 1.00 89.25 762 GLY A C 1
ATOM 5920 O O . GLY A 1 762 ? -8.917 -8.753 26.853 1.00 89.25 762 GLY A O 1
ATOM 5921 N N . VAL A 1 763 ? -6.927 -7.698 26.792 1.00 85.19 763 VAL A N 1
ATOM 5922 C CA . VAL A 1 763 ? -6.065 -8.879 26.949 1.00 85.19 763 VAL A CA 1
ATOM 5923 C C . VAL A 1 763 ? -5.624 -8.977 28.407 1.00 85.19 763 VAL A C 1
ATOM 5925 O O . VAL A 1 763 ? -4.510 -8.622 28.774 1.00 85.19 763 VAL A O 1
ATOM 5928 N N . VAL A 1 764 ? -6.525 -9.451 29.265 1.00 81.31 764 VAL A N 1
ATOM 5929 C CA . VAL A 1 764 ? -6.252 -9.600 30.702 1.00 81.31 764 VAL A CA 1
ATOM 5930 C C . VAL A 1 764 ? -5.712 -10.996 30.997 1.00 81.31 764 VAL A C 1
ATOM 5932 O O . VAL A 1 764 ? -6.321 -12.000 30.603 1.00 81.31 764 VAL A O 1
ATOM 5935 N N . ASP A 1 765 ? -4.612 -11.070 31.746 1.00 75.50 765 ASP A N 1
ATOM 5936 C CA . ASP A 1 765 ? -4.114 -12.340 32.269 1.00 75.50 765 ASP A CA 1
ATOM 5937 C C . ASP A 1 765 ? -5.093 -12.862 33.330 1.00 75.50 765 ASP A C 1
ATOM 5939 O O . ASP A 1 765 ? -5.282 -12.301 34.413 1.00 75.50 765 ASP A O 1
ATOM 5943 N N . THR A 1 766 ? -5.810 -13.919 32.971 1.00 67.06 766 THR A N 1
ATOM 5944 C CA . THR A 1 766 ? -6.791 -14.575 33.830 1.00 67.06 766 THR A CA 1
ATOM 5945 C C . THR A 1 766 ? -6.575 -16.075 33.757 1.00 67.06 766 THR A C 1
ATOM 5947 O O . THR A 1 766 ? -5.971 -16.586 32.820 1.00 67.06 766 THR A O 1
ATOM 5950 N N . GLU A 1 767 ? -7.163 -16.823 34.692 1.00 66.12 767 GLU A N 1
ATOM 5951 C CA . GLU A 1 767 ? -7.106 -18.291 34.663 1.00 66.12 767 GLU A CA 1
ATOM 5952 C C . GLU A 1 767 ? -7.637 -18.905 33.344 1.00 66.12 767 GLU A C 1
ATOM 5954 O O . GLU A 1 767 ? -7.312 -20.048 33.039 1.00 66.12 767 GLU A O 1
ATOM 5959 N N . ILE A 1 768 ? -8.428 -18.164 32.551 1.00 62.00 768 ILE A N 1
ATOM 5960 C CA . ILE A 1 768 ? -8.890 -18.584 31.215 1.00 62.00 768 ILE A CA 1
ATOM 5961 C C . ILE A 1 768 ? -7.735 -18.613 30.191 1.00 62.00 768 ILE A C 1
ATOM 5963 O O . ILE A 1 768 ? -7.770 -19.438 29.282 1.00 62.00 768 ILE A O 1
ATOM 5967 N N . ASN A 1 769 ? -6.703 -17.784 30.375 1.00 56.88 769 ASN A N 1
ATOM 5968 C CA . ASN A 1 769 ? -5.536 -17.639 29.494 1.00 56.88 769 ASN A CA 1
ATOM 5969 C C . ASN A 1 769 ? -4.252 -18.266 30.084 1.00 56.88 769 ASN A C 1
ATOM 5971 O O . ASN A 1 769 ? -3.185 -18.169 29.485 1.00 56.88 769 ASN A O 1
ATOM 5975 N N . ALA A 1 770 ? -4.335 -18.954 31.231 1.00 49.19 770 ALA A N 1
ATOM 5976 C CA . ALA A 1 770 ? -3.168 -19.440 31.984 1.00 49.19 770 ALA A CA 1
ATOM 5977 C C . ALA A 1 770 ? -2.266 -20.448 31.234 1.00 49.19 770 ALA A C 1
ATOM 5979 O O . ALA A 1 770 ? -1.138 -20.682 31.658 1.00 49.19 770 ALA A O 1
ATOM 5980 N N . ASN A 1 771 ? -2.747 -21.036 30.130 1.00 42.47 771 ASN A N 1
ATOM 5981 C CA . ASN A 1 771 ? -2.005 -21.998 29.301 1.00 42.47 771 ASN A CA 1
ATOM 5982 C C . ASN A 1 771 ? -1.712 -21.487 27.878 1.00 42.47 771 ASN A C 1
ATOM 5984 O O . ASN A 1 771 ? -1.282 -22.264 27.027 1.00 42.47 771 ASN A O 1
ATOM 5988 N N . THR A 1 772 ? -1.975 -20.214 27.589 1.00 49.91 772 THR A N 1
ATOM 5989 C CA . THR A 1 772 ? -1.653 -19.604 26.295 1.00 49.91 772 THR A CA 1
ATOM 5990 C C . THR A 1 772 ? -0.438 -18.707 26.460 1.00 49.91 772 THR A C 1
ATOM 5992 O O . THR A 1 772 ? -0.467 -17.791 27.278 1.00 49.91 772 THR A O 1
ATOM 5995 N N . GLU A 1 773 ? 0.627 -18.943 25.685 1.00 45.25 773 GLU A N 1
ATOM 5996 C CA . GLU A 1 773 ? 1.666 -17.926 25.513 1.00 45.25 773 GLU A CA 1
ATOM 5997 C C . GLU A 1 773 ? 0.974 -16.662 24.989 1.00 45.25 773 GLU A C 1
ATOM 5999 O O . GLU A 1 773 ? 0.413 -16.659 23.892 1.00 45.25 773 GLU A O 1
ATOM 6004 N N . HIS A 1 774 ? 0.941 -15.607 25.807 1.00 50.91 774 HIS A N 1
ATOM 6005 C CA . HIS A 1 774 ? 0.462 -14.294 25.395 1.00 50.91 774 HIS A CA 1
ATOM 6006 C C . HIS A 1 774 ? 1.334 -13.883 24.211 1.00 50.91 774 HIS A C 1
ATOM 6008 O O . HIS A 1 774 ? 2.499 -13.562 24.425 1.00 50.91 774 HIS A O 1
ATOM 6014 N N . ALA A 1 775 ? 0.809 -13.973 22.985 1.00 43.28 775 ALA A N 1
ATOM 6015 C CA . A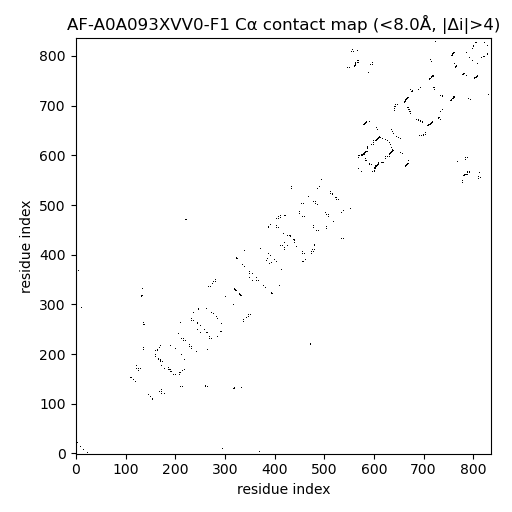LA A 1 775 ? 1.528 -13.857 21.712 1.00 43.28 775 ALA A CA 1
ATOM 6016 C C . ALA A 1 775 ? 2.127 -12.451 21.460 1.00 43.28 775 ALA A C 1
ATOM 6018 O O . ALA A 1 775 ? 1.860 -11.812 20.449 1.00 43.28 775 ALA A O 1
ATOM 6019 N N . GLY A 1 776 ? 2.890 -11.916 22.413 1.00 40.91 776 GLY A N 1
ATOM 6020 C CA . GLY A 1 776 ? 3.424 -10.560 22.425 1.00 40.91 776 GLY A CA 1
ATOM 6021 C C . GLY A 1 776 ? 2.379 -9.448 22.580 1.00 40.91 776 GLY A C 1
ATOM 6022 O O . GLY A 1 776 ? 2.736 -8.295 22.374 1.00 40.91 776 GLY A O 1
ATOM 6023 N N . LEU A 1 777 ? 1.121 -9.759 22.928 1.00 51.00 777 LEU A N 1
ATOM 6024 C CA . LEU A 1 777 ? -0.027 -8.830 22.865 1.00 51.00 777 LEU A CA 1
ATOM 6025 C C . LEU A 1 777 ? -0.081 -7.752 23.972 1.00 51.00 777 LEU A C 1
ATOM 6027 O O . LEU A 1 777 ? -0.948 -6.885 23.932 1.00 51.00 777 LEU A O 1
ATOM 6031 N N . GLY A 1 778 ? 0.838 -7.776 24.945 1.00 56.94 778 GLY A N 1
ATOM 6032 C CA . GLY A 1 778 ? 0.716 -6.979 26.172 1.00 56.94 778 GLY A CA 1
ATOM 6033 C C . GLY A 1 778 ? -0.373 -7.526 27.105 1.00 56.94 778 GLY A C 1
ATOM 6034 O O . GLY A 1 778 ? -1.246 -8.279 26.680 1.00 56.94 778 GLY A O 1
ATOM 6035 N N . VAL A 1 779 ? -0.284 -7.203 28.397 1.00 75.88 779 VAL A N 1
ATOM 6036 C CA . VAL A 1 779 ? -1.265 -7.627 29.409 1.00 75.88 779 VAL A CA 1
ATOM 6037 C C . VAL A 1 779 ? -1.939 -6.382 29.971 1.00 75.88 779 VAL A C 1
ATOM 6039 O O . VAL A 1 779 ? -1.256 -5.505 30.500 1.00 75.88 779 VAL A O 1
ATOM 6042 N N . ASP A 1 780 ? -3.261 -6.315 29.845 1.00 85.38 780 ASP A N 1
ATOM 6043 C CA . ASP A 1 780 ? -4.094 -5.269 30.437 1.00 85.38 780 ASP A CA 1
ATOM 6044 C C . ASP A 1 780 ? -4.346 -5.564 31.924 1.00 85.38 780 ASP A C 1
ATOM 6046 O O . ASP A 1 780 ? -4.532 -6.717 32.333 1.00 85.38 780 ASP A O 1
ATOM 6050 N N . GLU A 1 781 ? -4.390 -4.519 32.751 1.00 89.38 781 GLU A N 1
ATOM 6051 C CA . GLU A 1 781 ? -4.753 -4.648 34.162 1.00 89.38 781 GLU A CA 1
ATOM 6052 C C . GLU A 1 781 ? -6.225 -5.050 34.308 1.00 89.38 781 GLU A C 1
ATOM 6054 O O . GLU A 1 781 ? -7.113 -4.500 33.656 1.00 89.38 781 GLU A O 1
ATOM 6059 N N . VAL A 1 782 ? -6.511 -5.977 35.227 1.00 92.50 782 VAL A N 1
ATOM 6060 C CA . VAL A 1 782 ? -7.873 -6.498 35.457 1.00 92.50 782 VAL A CA 1
ATOM 6061 C C . VAL A 1 782 ? -8.880 -5.416 35.878 1.00 92.50 782 VAL A C 1
ATOM 6063 O O . VAL A 1 782 ? -10.084 -5.575 35.659 1.00 92.50 782 VAL A O 1
ATOM 6066 N N . ASP A 1 783 ? -8.396 -4.305 36.436 1.00 95.12 783 ASP A N 1
ATOM 6067 C CA . ASP A 1 783 ? -9.220 -3.173 36.859 1.00 95.12 783 ASP A CA 1
ATOM 6068 C C . ASP A 1 783 ? -9.744 -2.351 35.674 1.00 95.12 783 ASP A C 1
ATOM 6070 O O . ASP A 1 783 ? -10.816 -1.759 35.782 1.00 95.12 783 ASP A O 1
ATOM 6074 N N . LEU A 1 784 ? -9.058 -2.349 34.523 1.00 96.69 784 LEU A N 1
ATOM 6075 C CA . LEU A 1 784 ? -9.495 -1.617 33.329 1.00 96.69 784 LEU A CA 1
ATOM 6076 C C . LEU A 1 784 ? -10.911 -2.030 32.881 1.00 96.69 784 LEU A C 1
ATOM 6078 O O . LEU A 1 784 ? -11.796 -1.168 32.877 1.00 96.69 784 LEU A O 1
ATOM 6082 N N . PRO A 1 785 ? -11.192 -3.309 32.547 1.00 97.31 785 PRO A N 1
ATOM 6083 C CA . PRO A 1 785 ? -12.542 -3.707 32.167 1.00 97.31 785 PRO A CA 1
ATOM 6084 C C . PRO A 1 785 ? -13.549 -3.543 33.307 1.00 97.31 785 PRO A C 1
ATOM 6086 O O . PRO A 1 785 ? -14.695 -3.181 33.052 1.00 97.31 785 PRO A O 1
ATOM 6089 N N . ALA A 1 786 ? -13.143 -3.772 34.559 1.00 97.81 786 ALA A N 1
ATOM 6090 C CA . ALA A 1 786 ? -14.024 -3.624 35.714 1.00 97.81 786 ALA A CA 1
ATOM 6091 C C . ALA A 1 786 ? -14.529 -2.179 35.874 1.00 97.81 786 ALA A C 1
ATOM 6093 O O . ALA A 1 786 ? -15.725 -1.949 36.048 1.00 97.81 786 ALA A O 1
ATOM 6094 N N . HIS A 1 787 ? -13.627 -1.206 35.771 1.00 98.31 787 HIS A N 1
ATOM 6095 C CA . HIS A 1 787 ? -13.923 0.219 35.897 1.00 98.31 787 HIS A CA 1
ATOM 6096 C C . HIS A 1 787 ? -14.664 0.751 34.663 1.00 98.31 787 HIS A C 1
ATOM 6098 O O . HIS A 1 787 ? -15.640 1.491 34.795 1.00 98.31 787 HIS A O 1
ATOM 6104 N N . PHE A 1 788 ? -14.300 0.284 33.464 1.00 98.62 788 PHE A N 1
ATOM 6105 C CA . PHE A 1 788 ? -15.031 0.612 32.239 1.00 98.62 788 PHE A CA 1
ATOM 6106 C C . PHE A 1 788 ? -16.505 0.185 32.318 1.00 98.62 788 PHE A C 1
ATOM 6108 O O . PHE A 1 788 ? -17.378 0.937 31.898 1.00 98.62 788 PHE A O 1
ATOM 6115 N N . LEU A 1 789 ? -16.815 -0.984 32.895 1.00 98.56 789 LEU A N 1
ATOM 6116 C CA . LEU A 1 789 ? -18.201 -1.446 33.071 1.00 98.56 789 LEU A CA 1
ATOM 6117 C C . LEU A 1 789 ? -19.007 -0.574 34.047 1.00 98.56 789 LEU A C 1
ATOM 6119 O O . LEU A 1 789 ? -20.212 -0.407 33.848 1.00 98.56 789 LEU A O 1
ATOM 6123 N N . VAL A 1 790 ? -18.364 0.008 35.065 1.00 98.12 790 VAL A N 1
ATOM 6124 C CA . VAL A 1 790 ? -19.003 0.991 35.956 1.00 98.12 790 VAL A CA 1
ATOM 6125 C C . VAL A 1 790 ? -19.331 2.270 35.183 1.00 98.12 790 VAL A C 1
ATOM 6127 O O . VAL A 1 790 ? -20.467 2.741 35.235 1.00 98.12 790 VAL A O 1
ATOM 6130 N N . TRP A 1 791 ? -18.390 2.788 34.388 1.00 98.44 791 TRP A N 1
ATOM 6131 C CA . TRP A 1 791 ? -18.657 3.928 33.505 1.00 98.44 791 TRP A CA 1
ATOM 6132 C C . TRP A 1 791 ? -19.763 3.626 32.481 1.00 98.44 791 TRP A C 1
ATOM 6134 O O . TRP A 1 791 ? -20.668 4.440 32.290 1.00 98.44 791 TRP A O 1
ATOM 6144 N N . LEU A 1 792 ? -19.753 2.434 31.882 1.00 98.25 792 LEU A N 1
ATOM 6145 C CA . LEU A 1 792 ? -20.739 1.989 30.893 1.00 98.25 792 LEU A CA 1
ATOM 6146 C C . LEU A 1 792 ? -22.163 1.890 31.475 1.00 98.25 792 LEU A C 1
ATOM 6148 O O . LEU A 1 792 ? -23.149 2.053 30.752 1.00 98.25 792 LEU A O 1
ATOM 6152 N N . ALA A 1 793 ? -22.289 1.645 32.784 1.00 97.44 793 ALA A N 1
ATOM 6153 C CA . ALA A 1 793 ? -23.569 1.655 33.494 1.00 97.44 793 ALA A CA 1
ATOM 6154 C C . ALA A 1 793 ? -24.153 3.065 33.686 1.00 97.44 793 ALA A C 1
ATOM 6156 O O . ALA A 1 793 ? -25.363 3.200 33.895 1.00 97.44 793 ALA A O 1
ATOM 6157 N N . SER A 1 794 ? -23.323 4.104 33.594 1.00 96.12 794 SER A N 1
ATOM 6158 C CA . SER A 1 794 ? -23.728 5.490 33.815 1.00 96.12 794 SER A CA 1
ATOM 6159 C C . SER A 1 794 ? -24.548 6.073 32.657 1.00 96.12 794 SER A C 1
ATOM 6161 O O . SER A 1 794 ? -24.698 5.483 31.582 1.00 96.12 794 SER A O 1
ATOM 6163 N N . ARG A 1 795 ? -25.077 7.284 32.867 1.00 94.56 795 ARG A N 1
ATOM 6164 C CA . ARG A 1 795 ? -25.773 8.040 31.814 1.00 94.56 795 ARG A CA 1
ATOM 6165 C C . ARG A 1 795 ? -24.836 8.530 30.714 1.00 94.56 795 ARG A C 1
ATOM 6167 O O . ARG A 1 795 ? -25.288 8.713 29.588 1.00 94.56 795 ARG A O 1
ATOM 6174 N N . GLU A 1 796 ? -23.550 8.717 31.020 1.00 96.12 796 GLU A N 1
ATOM 6175 C CA . GLU A 1 796 ? -22.562 9.185 30.042 1.00 96.12 796 GLU A CA 1
ATOM 6176 C C . GLU A 1 796 ? -22.459 8.246 28.838 1.00 96.12 796 GLU A C 1
ATOM 6178 O O . GLU A 1 796 ? -22.195 8.700 27.731 1.00 96.12 796 GLU A O 1
ATOM 6183 N N . ALA A 1 797 ? -22.706 6.952 29.043 1.00 97.31 797 ALA A N 1
ATOM 6184 C CA . ALA A 1 797 ? -22.516 5.917 28.041 1.00 97.31 797 ALA A CA 1
ATOM 6185 C C . ALA A 1 797 ? -23.811 5.489 27.320 1.00 97.31 797 ALA A C 1
ATOM 6187 O O . ALA A 1 797 ? -23.795 4.527 26.556 1.00 97.31 797 ALA A O 1
ATOM 6188 N N . GLU A 1 798 ? -24.948 6.174 27.515 1.00 96.00 798 GLU A N 1
ATOM 6189 C CA . GLU A 1 798 ? -26.239 5.773 26.914 1.00 96.00 798 GLU A CA 1
ATOM 6190 C C . GLU A 1 798 ? -26.231 5.721 25.378 1.00 96.00 798 GLU A C 1
ATOM 6192 O O . GLU A 1 798 ? -27.010 4.980 24.774 1.00 96.00 798 GLU A O 1
ATOM 6197 N N . PHE A 1 799 ? -25.340 6.476 24.731 1.00 97.44 799 PHE A N 1
ATOM 6198 C CA . PHE A 1 799 ? -25.172 6.467 23.276 1.00 97.44 799 PHE A CA 1
ATOM 6199 C C . PHE A 1 799 ? -24.558 5.160 22.737 1.00 97.44 799 PHE A C 1
ATOM 6201 O O . PHE A 1 799 ? -24.663 4.890 21.541 1.00 97.44 799 PHE A O 1
ATOM 6208 N N . LEU A 1 800 ? -23.961 4.329 23.602 1.00 98.06 800 LEU A N 1
ATOM 6209 C CA . LEU A 1 800 ? -23.354 3.036 23.253 1.00 98.06 800 LEU A CA 1
ATOM 6210 C C . LEU A 1 800 ? -24.353 1.873 23.245 1.00 98.06 800 LEU A C 1
ATOM 6212 O O . LEU A 1 800 ? -23.978 0.713 23.071 1.00 98.06 800 LEU A O 1
ATOM 6216 N N . LYS A 1 801 ? -25.642 2.167 23.383 1.00 96.94 801 LYS A N 1
ATOM 6217 C CA . LYS A 1 801 ? -26.698 1.165 23.353 1.00 96.94 801 LYS A CA 1
ATOM 6218 C C . LYS A 1 801 ? -26.727 0.369 22.050 1.00 96.94 801 LYS A C 1
ATOM 6220 O O . LYS A 1 801 ? -26.807 0.931 20.957 1.00 96.94 801 LYS A O 1
ATOM 6225 N N . GLY A 1 802 ? -26.712 -0.957 22.183 1.00 96.88 802 GLY A N 1
ATOM 6226 C CA . GLY A 1 802 ? -26.671 -1.892 21.062 1.00 96.88 802 GLY A CA 1
ATOM 6227 C C . GLY A 1 802 ? -25.361 -1.877 20.287 1.00 96.88 802 GLY A C 1
ATOM 6228 O O . GLY A 1 802 ? -25.368 -2.194 19.096 1.00 96.88 802 GLY A O 1
ATOM 6229 N N . LYS A 1 803 ? -24.265 -1.446 20.920 1.00 97.62 803 LYS A N 1
ATOM 6230 C CA . LYS A 1 803 ? -22.934 -1.399 20.312 1.00 97.62 803 LYS A CA 1
ATOM 6231 C C . LYS A 1 803 ? -22.022 -2.498 20.853 1.00 97.62 803 LYS A C 1
ATOM 6233 O O . LYS A 1 803 ? -22.281 -3.117 21.886 1.00 97.62 803 LYS A O 1
ATOM 6238 N N . PHE A 1 804 ? -20.940 -2.717 20.121 1.00 98.00 804 PHE A N 1
ATOM 6239 C CA . PHE A 1 804 ? -19.787 -3.506 20.506 1.00 98.00 804 PHE A CA 1
ATOM 6240 C C . PHE A 1 804 ? -18.636 -2.555 20.850 1.00 98.00 804 PHE A C 1
ATOM 6242 O O . PHE A 1 804 ? -18.214 -1.773 20.000 1.00 98.00 804 PHE A O 1
ATOM 6249 N N . VAL A 1 805 ? -18.112 -2.621 22.072 1.00 97.88 805 VAL A N 1
ATOM 6250 C CA . VAL A 1 805 ? -17.077 -1.697 22.564 1.00 97.88 805 VAL A CA 1
ATOM 6251 C C . VAL A 1 805 ? -15.869 -2.428 23.127 1.00 97.88 805 VAL A C 1
ATOM 6253 O O . VAL A 1 805 ? -15.989 -3.554 23.606 1.00 97.88 805 VAL A O 1
ATOM 6256 N N . TRP A 1 806 ? -14.702 -1.794 23.067 1.00 96.75 806 TRP A N 1
ATOM 6257 C CA . TRP A 1 806 ? -13.479 -2.287 23.697 1.00 96.75 806 TRP A CA 1
ATOM 6258 C C . TRP A 1 806 ? -13.177 -1.425 24.915 1.00 96.75 806 TRP A C 1
ATOM 6260 O O . TRP A 1 806 ? -13.252 -0.201 24.838 1.00 96.75 806 TRP A O 1
ATOM 6270 N N . VAL A 1 807 ? -12.819 -2.058 26.030 1.00 97.00 807 VAL A N 1
ATOM 6271 C CA . VAL A 1 807 ? -12.520 -1.336 27.281 1.00 97.00 807 VAL A CA 1
ATOM 6272 C C . VAL A 1 807 ? -11.264 -0.471 27.178 1.00 97.00 807 VAL A C 1
ATOM 6274 O O . VAL A 1 807 ? -11.093 0.456 27.960 1.00 97.00 807 VAL A O 1
ATOM 6277 N N . ASN A 1 808 ? -10.400 -0.768 26.206 1.00 94.62 808 ASN A N 1
ATOM 6278 C CA . ASN A 1 808 ? -9.175 -0.028 25.941 1.00 94.62 808 ASN A CA 1
ATOM 6279 C C . ASN A 1 808 ? -9.424 1.336 25.282 1.00 94.62 808 ASN A C 1
ATOM 6281 O O . ASN A 1 808 ? -8.519 2.165 25.244 1.00 94.62 808 ASN A O 1
ATOM 6285 N N . TRP A 1 809 ? -10.621 1.578 24.743 1.00 95.56 809 TRP A N 1
ATOM 6286 C CA . TRP A 1 809 ? -10.940 2.853 24.112 1.00 95.56 809 TRP A CA 1
ATOM 6287 C C . TRP A 1 809 ? -11.159 3.962 25.145 1.00 95.56 809 TRP A C 1
ATOM 6289 O O . TRP A 1 809 ? -11.712 3.739 26.225 1.00 95.56 809 TRP A O 1
ATOM 6299 N N . ASP A 1 810 ? -10.746 5.177 24.791 1.00 97.19 810 ASP A N 1
ATOM 6300 C CA . ASP A 1 810 ? -10.889 6.351 25.647 1.00 97.19 810 ASP A CA 1
ATOM 6301 C C . ASP A 1 810 ? -12.331 6.871 25.680 1.00 97.19 810 ASP A C 1
ATOM 6303 O O . ASP A 1 810 ? -12.947 7.166 24.651 1.00 97.19 810 ASP A O 1
ATOM 6307 N N . VAL A 1 811 ? -12.891 6.989 26.884 1.00 97.75 811 VAL A N 1
ATOM 6308 C CA . VAL A 1 811 ? -14.299 7.356 27.061 1.00 97.75 811 VAL A CA 1
ATOM 6309 C C . VAL A 1 811 ? -14.605 8.809 26.709 1.00 97.75 811 VAL A C 1
ATOM 6311 O O . VAL A 1 811 ? -15.729 9.094 26.294 1.00 97.75 811 VAL A O 1
ATOM 6314 N N . ASP A 1 812 ? -13.653 9.733 26.844 1.00 97.50 812 ASP A N 1
ATOM 6315 C CA . ASP A 1 812 ? -13.865 11.135 26.475 1.00 97.50 812 ASP A CA 1
ATOM 6316 C C . ASP A 1 812 ? -13.896 11.280 24.950 1.00 97.50 812 ASP A C 1
ATOM 6318 O O . ASP A 1 812 ? -14.768 11.966 24.408 1.00 97.50 812 ASP A O 1
ATOM 6322 N N . GLU A 1 813 ? -13.039 10.546 24.242 1.00 96.50 813 GLU A N 1
ATOM 6323 C CA . GLU A 1 813 ? -13.072 10.466 22.781 1.00 96.50 813 GLU A CA 1
ATOM 6324 C C . GLU A 1 813 ? -14.338 9.777 22.247 1.00 96.50 813 GLU A C 1
ATOM 6326 O O . GLU A 1 813 ? -14.928 10.241 21.265 1.00 96.50 813 GLU A O 1
ATOM 6331 N N . LEU A 1 814 ? -14.807 8.705 22.900 1.00 96.94 814 LEU A N 1
ATOM 6332 C CA . LEU A 1 814 ? -16.088 8.074 22.555 1.00 96.94 814 LEU A CA 1
ATOM 6333 C C . LEU A 1 814 ? -17.253 9.058 22.727 1.00 96.94 814 LEU A C 1
ATOM 6335 O O . LEU A 1 814 ? -18.097 9.168 21.837 1.00 96.94 814 LEU A O 1
ATOM 6339 N N . LYS A 1 815 ? -17.285 9.805 23.839 1.00 97.38 815 LYS A N 1
ATOM 6340 C CA . LYS A 1 815 ? -18.304 10.838 24.094 1.00 97.38 815 LYS A CA 1
ATOM 6341 C C . LYS A 1 815 ? -18.251 11.963 23.063 1.00 97.38 815 LYS A C 1
ATOM 6343 O O . LYS A 1 815 ? -19.302 12.403 22.602 1.00 97.38 815 LYS A O 1
ATOM 6348 N N . ALA A 1 816 ? -17.060 12.392 22.646 1.00 96.56 816 ALA A N 1
ATOM 6349 C CA . ALA A 1 816 ? -16.897 13.412 21.608 1.00 96.56 816 ALA A CA 1
ATOM 6350 C C . ALA A 1 816 ? -17.509 12.994 20.255 1.00 96.56 816 ALA A C 1
ATOM 6352 O O . ALA A 1 816 ? -17.881 13.850 19.455 1.00 96.56 816 ALA A O 1
ATOM 6353 N N . ARG A 1 817 ? -17.657 11.684 20.015 1.00 96.12 817 ARG A N 1
ATOM 6354 C CA . ARG A 1 817 ? -18.259 11.094 18.808 1.00 96.12 817 ARG A CA 1
ATOM 6355 C C . ARG A 1 817 ? -19.651 10.502 19.052 1.00 96.12 817 ARG A C 1
ATOM 6357 O O . ARG A 1 817 ? -20.142 9.731 18.227 1.00 96.12 817 ARG A O 1
ATOM 6364 N N . ALA A 1 818 ? -20.310 10.842 20.162 1.00 95.62 818 ALA A N 1
ATOM 6365 C CA . ALA A 1 818 ? -21.564 10.208 20.568 1.00 95.62 818 ALA A CA 1
ATOM 6366 C C . ALA A 1 818 ? -22.668 10.301 19.499 1.00 95.62 818 ALA A C 1
ATOM 6368 O O . ALA A 1 818 ? -23.328 9.300 19.214 1.00 95.62 818 ALA A O 1
ATOM 6369 N N . ASP A 1 819 ? -22.837 11.467 18.869 1.00 93.44 819 ASP A N 1
ATOM 6370 C CA . ASP A 1 819 ? -23.846 11.669 17.820 1.00 93.44 819 ASP A CA 1
ATOM 6371 C C . ASP A 1 819 ? -23.554 10.838 16.565 1.00 93.44 819 ASP A C 1
ATOM 6373 O O . ASP A 1 819 ? -24.460 10.241 15.982 1.00 93.44 819 ASP A O 1
ATOM 6377 N N . GLU A 1 820 ? -22.286 10.746 16.167 1.00 93.81 820 GLU A N 1
ATOM 6378 C CA . GLU A 1 820 ? -21.846 9.924 15.039 1.00 93.81 820 GLU A CA 1
ATOM 6379 C C . GLU A 1 820 ? -22.120 8.439 15.318 1.00 93.81 820 GLU A C 1
ATOM 6381 O O . GLU A 1 820 ? -22.783 7.757 14.533 1.00 93.81 820 GLU A O 1
ATOM 6386 N N . ILE A 1 821 ? -21.672 7.951 16.478 1.00 95.19 821 ILE A N 1
ATOM 6387 C CA . ILE A 1 821 ? -21.834 6.557 16.903 1.00 95.19 821 ILE A CA 1
ATOM 6388 C C . ILE A 1 821 ? -23.315 6.189 16.991 1.00 95.19 821 ILE A C 1
ATOM 6390 O O . ILE A 1 821 ? -23.703 5.094 16.583 1.00 95.19 821 ILE A O 1
ATOM 6394 N N . LYS A 1 822 ? -24.158 7.088 17.501 1.00 91.88 822 LYS A N 1
ATOM 6395 C CA . LYS A 1 822 ? -25.595 6.852 17.653 1.00 91.88 822 LYS A CA 1
ATOM 6396 C C . LYS A 1 822 ? -26.318 6.758 16.310 1.00 91.88 822 LYS A C 1
ATOM 6398 O O . LYS A 1 822 ? -27.177 5.891 16.154 1.00 91.88 822 LYS A O 1
ATOM 6403 N N . ASN A 1 823 ? -25.983 7.633 15.362 1.00 87.62 823 ASN A N 1
ATOM 6404 C CA . ASN A 1 823 ? -26.735 7.785 14.114 1.00 87.62 823 ASN A CA 1
ATOM 6405 C C . ASN A 1 823 ? -26.233 6.888 12.972 1.00 87.62 823 ASN A C 1
ATOM 6407 O O . ASN A 1 823 ? -26.988 6.608 12.045 1.00 87.62 823 ASN A O 1
ATOM 6411 N N . LEU A 1 824 ? -24.988 6.411 13.036 1.00 87.44 824 LEU A N 1
ATOM 6412 C CA . LEU A 1 824 ? -24.395 5.540 12.022 1.00 87.44 824 LEU A CA 1
ATOM 6413 C C . LEU A 1 824 ? -24.352 4.066 12.476 1.00 87.44 824 LEU A C 1
ATOM 6415 O O . LEU A 1 824 ? -24.400 3.764 13.677 1.00 87.44 824 LEU A O 1
ATOM 6419 N N . PRO A 1 825 ? -24.201 3.105 11.543 1.00 87.12 825 PRO A N 1
ATOM 6420 C CA . PRO A 1 825 ? -24.016 1.687 11.869 1.00 87.12 825 PRO A CA 1
ATOM 6421 C C . PRO A 1 825 ? -22.649 1.366 12.510 1.00 87.12 825 PRO A C 1
ATOM 6423 O O . PRO A 1 825 ? -22.274 0.200 12.596 1.00 87.12 825 PRO A O 1
ATOM 6426 N N . LEU A 1 826 ? -21.917 2.374 12.997 1.00 90.50 826 LEU A N 1
ATOM 6427 C CA . LEU A 1 826 ? -20.646 2.208 13.696 1.00 90.50 826 LEU A CA 1
ATOM 6428 C C . LEU A 1 826 ? -20.789 1.322 14.931 1.00 90.50 826 LEU A C 1
ATOM 6430 O O . LEU A 1 826 ? -21.826 1.335 15.603 1.00 90.50 826 LEU A O 1
ATOM 6434 N N . LEU A 1 827 ? -19.711 0.599 15.244 1.00 93.75 827 LEU A N 1
ATOM 6435 C CA . LEU A 1 827 ? -19.601 -0.272 16.416 1.00 93.75 827 LEU A CA 1
ATOM 6436 C C . LEU A 1 827 ? -20.676 -1.373 16.457 1.00 93.75 827 LEU A C 1
ATOM 6438 O O . LEU A 1 827 ? -21.082 -1.811 17.528 1.00 93.75 827 LEU A O 1
ATOM 6442 N N . LYS A 1 828 ? -21.169 -1.811 15.296 1.00 91.88 828 LYS A N 1
ATOM 6443 C CA . LYS A 1 828 ? -22.034 -2.988 15.156 1.00 91.88 828 LYS A CA 1
ATOM 6444 C C . LYS A 1 828 ? -21.289 -4.075 14.395 1.00 91.88 828 LYS A C 1
ATOM 6446 O O . LYS A 1 828 ? -20.531 -3.779 13.476 1.00 91.88 828 LYS A O 1
ATOM 6451 N N . VAL A 1 829 ? -21.543 -5.334 14.743 1.00 90.06 829 VAL A N 1
ATOM 6452 C CA . VAL A 1 829 ? -20.962 -6.472 14.023 1.00 90.06 829 VAL A CA 1
ATOM 6453 C C . VAL A 1 829 ? -21.866 -6.831 12.842 1.00 90.06 829 VAL A C 1
ATOM 6455 O O . VAL A 1 829 ? -22.921 -7.459 12.995 1.00 90.06 829 VAL A O 1
ATOM 6458 N N . LEU A 1 830 ? -21.470 -6.355 11.661 1.00 86.81 830 LEU A N 1
ATOM 6459 C CA . LEU A 1 830 ? -22.217 -6.427 10.405 1.00 86.81 830 LEU A CA 1
ATOM 6460 C C . LEU A 1 830 ? -21.313 -6.909 9.264 1.00 86.81 830 LEU A C 1
ATOM 6462 O O . LEU A 1 830 ? -20.090 -6.926 9.387 1.00 86.81 830 LEU A O 1
ATOM 6466 N N . LEU A 1 831 ? -21.930 -7.303 8.149 1.00 81.56 831 LEU A N 1
ATOM 6467 C CA . LEU A 1 831 ? -21.210 -7.659 6.931 1.00 81.56 831 LEU A CA 1
ATOM 6468 C C . LEU A 1 831 ? -20.674 -6.388 6.255 1.00 81.56 831 LEU A C 1
ATOM 6470 O O . LEU A 1 831 ? -21.446 -5.480 5.955 1.00 81.56 831 LEU A O 1
ATOM 6474 N N . ASN A 1 832 ? -19.363 -6.330 6.020 1.00 73.06 832 ASN A N 1
ATOM 6475 C CA . ASN A 1 832 ? -18.725 -5.197 5.349 1.00 73.06 832 ASN A CA 1
ATOM 6476 C C . ASN A 1 832 ? -19.007 -5.208 3.831 1.00 73.06 832 ASN A C 1
ATOM 6478 O O . ASN A 1 832 ? -19.112 -6.275 3.230 1.00 73.06 832 ASN A O 1
ATOM 6482 N N . GLY A 1 833 ? -19.093 -4.031 3.203 1.00 67.56 833 GLY A N 1
ATOM 6483 C CA . GLY A 1 833 ? -19.216 -3.888 1.744 1.00 67.56 833 GLY A CA 1
ATOM 6484 C C . GLY A 1 833 ? -20.615 -4.108 1.155 1.00 67.56 833 GLY A C 1
ATOM 6485 O O . GLY A 1 833 ? -20.770 -4.065 -0.063 1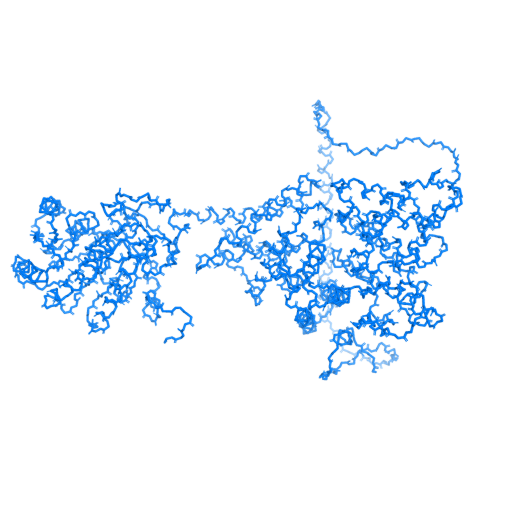.00 67.56 833 GLY A O 1
ATOM 6486 N N . VAL A 1 834 ? -21.639 -4.308 1.990 1.00 63.94 834 VAL A N 1
ATOM 6487 C CA . VAL A 1 834 ? -23.041 -4.388 1.556 1.00 63.94 834 VAL A CA 1
ATOM 6488 C C . VAL A 1 834 ? -23.801 -3.187 2.124 1.00 63.94 834 VAL A C 1
ATOM 6490 O O . VAL A 1 834 ? -23.784 -3.004 3.343 1.00 63.94 834 VAL A O 1
ATOM 6493 N N . PRO A 1 835 ? -24.462 -2.360 1.290 1.00 61.94 835 PRO A N 1
ATOM 6494 C CA . PRO A 1 835 ? -25.365 -1.327 1.786 1.00 61.94 835 PRO A CA 1
ATOM 6495 C C . PRO A 1 835 ? -26.502 -2.000 2.564 1.00 61.94 835 PRO A C 1
ATOM 6497 O O . PRO A 1 835 ? -27.198 -2.851 2.007 1.00 61.94 835 PRO A O 1
ATOM 6500 N N . LEU A 1 836 ? -26.648 -1.656 3.845 1.00 58.44 836 LEU A N 1
ATOM 6501 C CA . LEU A 1 836 ? -27.688 -2.181 4.737 1.00 58.44 836 LEU A CA 1
ATOM 6502 C C . LEU A 1 836 ? -28.841 -1.198 4.903 1.00 58.44 836 LEU A C 1
ATOM 6504 O O . LEU A 1 836 ? -28.558 0.017 5.016 1.00 58.44 836 LEU A O 1
#

Organism: NCBI:txid1077442

Solvent-accessible surface area (backbone atoms only — not comparable to full-atom values): 47534 Å² total; per-residue (Å²): 143,80,84,60,87,72,58,56,58,45,70,76,68,74,66,87,87,81,92,82,92,77,83,79,88,73,92,70,92,76,82,94,77,90,83,84,89,91,83,84,74,73,67,63,59,58,54,51,57,53,48,54,54,50,52,52,52,51,53,56,52,53,52,54,51,53,58,53,54,61,54,52,64,64,59,71,73,73,77,86,83,81,90,81,90,78,91,80,90,78,92,76,83,81,78,87,76,80,95,74,85,86,83,82,88,78,73,73,93,57,80,77,71,76,59,63,86,65,47,51,62,42,53,50,50,30,47,72,47,58,30,30,41,50,46,65,62,59,65,72,58,51,51,50,49,52,57,52,53,72,73,45,57,74,91,73,54,56,68,60,63,51,23,37,53,25,38,53,48,15,56,24,40,68,69,41,71,66,77,49,92,63,65,68,58,21,55,56,24,40,55,54,28,55,75,45,41,67,56,44,72,71,45,87,79,50,73,66,40,50,42,37,48,46,47,48,34,65,67,36,58,30,42,93,68,50,67,65,31,54,55,49,43,51,51,40,54,54,53,38,53,74,71,28,40,45,36,51,81,69,34,70,89,47,58,70,70,57,36,50,45,41,44,42,42,39,50,51,48,49,35,53,34,27,56,48,17,58,76,69,70,43,83,53,79,77,58,78,89,72,55,48,69,80,76,77,76,90,68,64,82,78,76,78,90,84,76,98,77,86,88,84,83,84,88,72,53,72,12,48,47,56,32,74,85,66,80,51,76,44,51,51,41,53,56,47,46,56,48,29,53,50,44,45,46,51,37,43,61,75,66,33,75,63,40,77,68,47,53,74,67,59,47,50,54,52,50,52,52,47,52,48,51,52,51,53,54,59,70,68,54,59,67,61,70,31,54,75,40,24,80,86,32,40,50,78,77,54,50,55,56,46,45,48,54,53,22,53,52,45,41,53,51,24,55,77,53,53,58,30,67,86,32,68,69,44,48,49,34,49,54,40,23,71,73,68,71,45,80,58,89,72,49,84,64,51,67,63,56,41,51,53,27,48,27,45,50,55,43,57,67,73,43,78,80,77,50,74,47,62,34,58,70,30,40,65,30,48,50,18,24,40,49,45,40,53,54,48,53,69,72,48,74,74,64,91,80,67,68,60,54,53,50,54,36,52,56,47,48,58,49,51,52,53,44,33,73,74,65,66,43,62,68,61,46,54,50,50,49,49,51,48,50,52,57,42,39,64,58,60,79,31,83,66,50,54,44,61,81,80,43,80,67,95,35,94,53,77,46,53,49,67,51,80,91,31,37,32,80,39,80,88,41,50,38,66,74,32,28,36,40,29,32,34,16,34,46,54,53,30,25,38,28,48,27,30,40,27,49,15,42,21,30,20,41,35,29,28,30,74,54,60,71,40,32,52,54,31,44,54,53,27,49,61,48,25,83,84,66,69,45,48,73,44,71,40,77,37,55,49,65,40,50,72,50,38,41,50,46,54,53,50,48,30,53,71,58,73,62,54,49,34,37,34,38,36,48,49,55,68,69,68,49,82,74,42,50,83,81,87,49,62,65,68,59,49,49,55,36,41,41,41,35,36,49,13,45,51,34,46,52,66,46,45,58,88,42,44,36,80,65,18,33,35,38,37,55,47,45,62,62,42,76,55,80,93,56,91,31,46,55,69,42,26,55,32,34,32,53,40,48,50,53,52,52,51,53,25,70,79,34,74,61,41,40,26,31,37,29,20,58,65,54,48,86,30,85,75,47,73,87,53,81,74,84,70,48,58,71,28,43,53,53,19,35,15,19,36,52,40,37,55,68,28,79,86,35,61,57,48,53,61,24,53,46,53,44,30,46,38,65,69,60,50,53,76,38,31,69,57,45,56,76,43,80,56,51,51,98,71,75,81,96,58,95,126

Sequence (836 aa):
MRNSPICNIDFILGQMSLDCTYTAPCRKSTPRKRRSSTKSDDDTSNTQSRLQHLETLVEELTEHVKVAEEHNEVLDQIQIQGRRPINTTSTSTITTVGVEHADQGKIPGSMYLPPLHHVLPIVQRFLESFNATLPLFHAQTLLRLVHGFYSHEPQQRDPVAWAAINVVLALAYRQRLAGSNNTNCSVDYLNKAESVLSTIILGNIHLLNIQVLVGIVMLEQESQDLQHALILIATTMRLAHKIGLHNRASSENLDPADARQRACVFWMAYILDKDLSMRSKMPSIQLDDDIDLDLPSHEGAEYQINDESELNETGICRGVVTTMDGTVKMNYFVTRIQLAVIEGGVYDYLYSTRSQKRSAEERSHALESVACALTTWKTSIPAEFSASMALDRVTPGILRFLGVLHSTSMLCTTLLNQANAWNDQWMGSIRKYARDSTIPRLPAQWEALVDEARDLAVLLRALPAPDRWNFWITGCSDMASMMLLTVNGMQRTQHDTPSLDDQLVEAGLGTLDKIIEETQSEVVRSFRDMCKDTNANMSSNTELHPGDKYFRSFTKTWHNRSYPQISPLRSDLQVSESVVFITGGGSGIGKATAIAFANAGAGAIAIFGRRLDRLQSAAEEVSKANPNGTTKVIFERVNLSQRAAVDTAFASAVKQAGGAKIDIFIHNAGILQTAGLVAGYDENEYRKGLELNMVGAFNTVQAMFPLLASKAKVFNISSCIAHISVMPGCWAYAASKIANTKMFDYLQIENPDLHIVNVHPGVVDTEINANTEHAGLGVDEVDLPAHFLVWLASREAEFLKGKFVWVNWDVDELKARADEIKNLPLLKVLLNGVPL